Protein 4CVN (pdb70)

InterPro domains:
  IPR020618 Adenylate kinase isoenzyme 6 [MF_00039] (1-160)
  IPR020618 Adenylate kinase isoenzyme 6 [PTHR12595] (3-151)
  IPR027417 P-loop containing nucleoside triphosphate hydrolase [G3DSA:3.40.50.300] (1-180)
  IPR027417 P-loop containing nucleoside triphosphate hydrolase [SSF52540] (1-153)

Nearest PDB structures (foldseek):
  4cw7-assembly2_B  TM=9.331E-01  e=2.488E-23  Pyrococcus abyssi GE5
  7zhg-assembly1_M  TM=8.177E-01  e=7.222E-22  Pyrococcus abyssi GE5
  6th6-assembly1_An  TM=8.133E-01  e=4.016E-21  Thermococcus kodakarensis KOD1
  8b2l-assembly1_S1  TM=8.055E-01  e=1.304E-18  Nicotiana tabacum
  8ogj-assembly1_P  TM=8.083E-01  e=4.362E-18  Candida albicans

Sequence (1180 aa):
GMLIAITGTPGVGKTTIAKLLAEKLGYEYVNLRDFALEKGCGREVDGEVEVEIDELAYFVEKELKDRNVVLDGHLSHLMPVDLVVVLRAHPRIIGERLRERGYSKEKIGENVEAELVDAILIEAIDEHENVIEVDTTNKTPEEIVEEIIGLIKSGVKRRVGIVDWSEVYDEIIPYLRLGGMLIAITGTPGVGKTTIAKLLAEKLGYEYVNLRDFALEKGCGVVEEVEIDELAYFVEKELKDRNVVLDGHLSHLMPVDLVVVLRAHPRIIGERLRERGYSKEKIGENVEAELVDAILIEAIDEHENVIEVDTTNKTPEEIVEEIIGLIKSGVKRRVGIVDWSEVYDEIIPYLRLGGMLIAITGTPGVGKTTIAKLLAEKLGYEYVNLRDFALEKGCGREVDGEVEVEIDELAYFVEKELKDRNVVLDGHLSHLMPVDLVVVLRAHPRIIGERLRERGYSKEKIGENVEAELVDAILIEAIDEHENVIEVDTTNKTPEEIVEEIIGLIKSGVKRRVGIVDWSEVYDEIIPYLRLGGMLIAITGTPGVGKTTIAKLLAEKLGYEYVNLRDFALEKGEVEIDELAYFVERNVVLDGHLSHLMPVDLVVVLRAHPRIIGERLRERGYSKEKIGENVEAELVDAILIEAIDEHENVIEVDTTNKTPEEIVEEIIGLIKSGVKRRVGIVDWSEVYDEIIPYLRLGGKEKWGIAHIYSSYNNTIIHITDITGAETISRWSGGMVVKADRDEPSPYAAMLAARRAAEEALEKGIVGVHIRVRAPGGSKSKTPGPGAQAAIRALARAGLKIGRVEDVTPIPHDGTRPKGGRRGRREKWGIAHIYSSYNNTIIHITDITGAETISRWSGGMVVKADRDEPSPYAAMLAARRAAEEALEKGIVGVHIRVRAPGGSKSKTPGPGAQAAIRALARAGLKIGRVEDVTPIPHDGTRPKKEKWGIAHIYSSYNNTIIHITDITGAETISRWSGGMVVKADRDEPSPYAAMLAARRAAEEALEKGIVGVHIRVRAPGGSKSKTPGPGAQAAIRALARAGLKIGRVEDVTPIPHDGTRPKGEKWGIAHIYSSYNNTIIHITDITGAETISRWSGGMVVKADRDEPSPYAAMLAARRAAEEALEKGIVGVHIRVRAPSKSPGAQAAIRALARAGLKIGRVEDVTPIPHDGTRPKGGRRGRR

Solvent-accessible surface area: 52133 Å² total; per-residue (Å²): 79,51,0,1,0,0,0,0,2,0,6,2,19,20,57,74,3,0,113,35,0,3,129,91,51,28,56,72,68,21,34,0,84,73,11,0,76,128,55,40,1,25,100,135,52,136,62,65,52,12,4,34,20,24,2,0,5,11,15,0,34,90,61,2,58,129,90,57,0,0,0,2,12,4,1,0,0,22,0,29,12,47,7,0,0,0,0,4,0,16,0,92,41,0,0,81,100,0,154,143,113,9,16,58,170,113,37,13,0,12,0,0,0,0,3,2,0,3,5,5,1,39,30,0,40,122,48,35,144,46,0,0,0,0,34,11,26,151,80,71,55,93,86,5,1,124,44,0,52,40,28,49,173,82,50,46,144,101,70,33,25,70,12,23,19,11,145,25,2,79,77,0,48,117,45,13,66,13,62,73,58,0,2,0,0,0,0,2,0,5,2,21,19,56,74,4,0,77,40,0,3,126,93,40,67,56,71,69,21,33,0,89,75,9,0,82,130,54,66,12,63,55,85,2,79,24,120,80,0,17,142,52,0,76,136,61,1,53,133,92,67,0,0,0,2,12,3,1,0,0,22,1,39,12,46,11,0,0,1,0,4,1,13,0,86,39,0,0,66,106,0,84,137,125,28,34,66,154,100,45,14,0,6,0,0,0,1,3,3,0,3,5,6,1,18,30,0,40,114,89,34,122,48,0,0,0,0,31,10,31,147,78,70,53,75,93,6,0,81,47,0,27,40,24,44,148,79,57,47,108,87,69,36,24,71,12,23,21,12,132,29,4,73,86,0,48,51,21,11,46,18,60,71,100,0,2,0,0,0,0,2,2,4,2,21,20,60,72,4,0,114,34,0,4,134,124,60,66,57,71,72,20,34,2,60,74,13,0,46,133,60,55,3,10,126,33,66,81,61,52,1,31,0,64,46,113,77,0,17,130,50,0,79,136,56,2,63,131,94,73,0,0,0,2,12,7,11,0,0,26,1,37,11,52,13,0,0,1,0,4,0,19,0,98,56,0,0,81,103,0,124,159,136,64,39,59,114,136,42,14,1,36,0,0,0,0,3,2,0,3,6,7,1,27,38,0,36,47,45,37,124,41,0,0,0,0,32,10,30,156,75,71,55,106,91,6,4,107,44,0,42,40,30,48,186,78,53,52,139,89,66,34,30,72,10,22,20,12,134,33,3,78,79,0,46,66,53,8,101,4,40,81,145,30,5,0,0,0,1,2,1,4,2,20,20,56,75,5,0,111,38,0,6,135,120,35,66,50,80,64,29,38,1,118,68,35,8,103,127,95,82,121,26,65,51,112,79,6,22,155,85,28,151,197,75,14,0,5,3,12,7,12,0,0,27,1,61,13,69,19,0,0,0,0,4,0,13,0,94,38,0,0,83,104,0,128,153,135,62,36,67,182,100,45,11,0,26,0,0,0,0,3,2,0,3,6,7,1,22,35,0,48,34,55,26,102,30,0,0,0,0,41,12,24,142,105,62,48,102,91,5,0,104,58,0,27,36,28,53,156,83,48,50,147,117,68,37,34,71,12,24,18,11,136,30,3,76,75,0,48,96,25,11,38,14,53,62,254,89,104,62,0,3,0,0,0,2,15,11,25,2,3,3,5,0,1,0,0,17,69,83,11,88,99,66,5,2,78,36,11,0,33,93,30,38,220,37,96,190,52,21,8,11,7,144,1,0,69,77,0,0,124,107,0,0,67,57,0,63,150,109,38,1,51,0,0,34,1,34,14,1,38,37,33,65,48,66,26,206,46,132,33,73,14,6,101,1,0,30,136,10,0,48,211,28,46,4,107,54,26,166,84,95,101,28,32,3,26,3,30,57,35,5,135,3,122,67,8,91,193,25,10,224,195,99,72,0,5,0,0,0,0,12,23,79,21,2,4,5,0,0,0,0,18,74,79,10,95,97,66,4,3,75,36,12,0,30,96,33,37,219,39,113,198,52,24,63,26,38,147,2,0,36,82,0,0,103,101,0,0,68,56,0,66,133,110,40,2,58,0,0,29,2,46,3,1,5,10,22,9,37,150,58,152,46,24,15,24,11,1,20,2,0,12,59,15,0,44,153,24,49,6,133,59,24,167,48,103,52,29,30,3,110,14,60,57,41,11,153,61,176,266,95,89,59,0,4,0,0,0,0,13,22,79,19,3,5,6,0,1,0,0,17,74,67,13,28,52,65,2,2,72,36,10,0,32,95,30,39,217,40,110,195,55,22,62,23,43,165,2,0,71,82,0,0,90,104,0,0,83,64,0,62,151,97,42,2,48,0,0,32,1,38,11,0,8,11,7,5,52,152,63,141,85,76,30,98,14,7,117,14,0,13,144,13,0,40,168,15,51,5,114,57,25,177,85,96,106,24,31,5,79,14,33,36,30,6,76,36,120,115,140,98,56,0,4,0,0,0,1,18,8,29,6,3,3,4,0,0,0,0,16,93,86,12,97,94,62,4,4,73,39,9,0,32,92,31,38,222,41,99,188,51,28,7,17,33,164,1,0,56,79,0,0,122,101,0,0,85,63,0,63,132,119,39,2,54,0,0,36,1,48,15,1,47,55,94,72,95,124,15,10,110,0,0,22,142,13,0,48,198,33,50,6,110,56,23,176,86,94,104,27,32,3,28,2,25,33,38,11,92,5,93,60,6,95,195,26,17,131

GO terms:
  GO:0016887 ATP hydrolysis activity (F, EXP)

Structure (mmCIF, N/CA/C/O backbone):
data_4CVN
#
_entry.id   4CVN
#
_cell.length_a   67.050
_cell.length_b   139.550
_cell.length_c   83.080
_cell.angle_alpha   90.00
_cell.angle_beta   105.51
_cell.angle_gamma   90.00
#
_symmetry.space_group_name_H-M   'P 1 21 1'
#
loop_
_entity.id
_entity.type
_entity.pdbx_description
1 polymer 'PUTATIVE ADENYLATE KINASE'
2 polymer '30S RIBOSOMAL PROTEIN S11'
3 non-polymer "ADENOSINE-5'-DIPHOSPHATE"
4 non-polymer 'MAGNESIUM ION'
5 water water
#
loop_
_atom_site.group_PDB
_atom_site.id
_atom_site.type_symbol
_atom_site.label_atom_id
_atom_site.label_alt_id
_atom_site.label_comp_id
_atom_site.label_asym_id
_atom_site.label_entity_id
_atom_site.label_seq_id
_atom_site.pdbx_PDB_ins_code
_atom_site.Cartn_x
_atom_site.Cartn_y
_atom_site.Cartn_z
_atom_site.occupancy
_atom_site.B_iso_or_equiv
_atom_site.auth_seq_id
_atom_site.auth_comp_id
_atom_site.auth_asym_id
_atom_site.auth_atom_id
_atom_site.pdbx_PDB_model_num
ATOM 1 N N . GLY A 1 11 ? -9.601 71.425 14.270 1.00 65.38 0 GLY A N 1
ATOM 2 C CA . GLY A 1 11 ? -9.235 72.819 14.493 1.00 54.32 0 GLY A CA 1
ATOM 3 C C . GLY A 1 11 ? -9.504 73.710 13.290 1.00 63.96 0 GLY A C 1
ATOM 4 O O . GLY A 1 11 ? -10.017 73.252 12.271 1.00 69.88 0 GLY A O 1
ATOM 5 N N . MET A 1 12 ? -9.170 74.992 13.411 1.00 59.21 1 MET A N 1
ATOM 6 C CA . MET A 1 12 ? -9.291 75.923 12.298 1.00 55.19 1 MET A CA 1
ATOM 7 C C . MET A 1 12 ? -8.109 76.881 12.213 1.00 66.71 1 MET A C 1
ATOM 8 O O . MET A 1 12 ? -7.822 77.609 13.160 1.00 51.88 1 MET A O 1
ATOM 13 N N . LEU A 1 13 ? -7.449 76.900 11.065 1.00 45.94 2 LEU A N 1
ATOM 14 C CA . LEU A 1 13 ? -6.264 77.728 10.878 1.00 47.48 2 LEU A CA 1
ATOM 15 C C . LEU A 1 13 ? -6.549 78.839 9.869 1.00 43.74 2 LEU A C 1
ATOM 16 O O . LEU A 1 13 ? -6.841 78.569 8.709 1.00 42.85 2 LEU A O 1
ATOM 21 N N . ILE A 1 14 ? -6.521 80.086 10.338 1.00 46.93 3 ILE A N 1
ATOM 22 C CA . ILE A 1 14 ? -6.852 81.248 9.505 1.00 40.61 3 ILE A CA 1
ATOM 23 C C . ILE A 1 14 ? -5.620 82.100 9.208 1.00 48.28 3 ILE A C 1
ATOM 24 O O . ILE A 1 14 ? -4.948 82.585 10.131 1.00 47.21 3 ILE A O 1
ATOM 29 N N . ALA A 1 15 ? -5.318 82.297 7.931 1.00 31.90 4 ALA A N 1
ATOM 30 C CA . ALA A 1 15 ? -4.220 83.178 7.567 1.00 33.52 4 ALA A CA 1
ATOM 31 C C . ALA A 1 15 ? -4.698 84.625 7.519 1.00 34.70 4 ALA A C 1
ATOM 32 O O . ALA A 1 15 ? -5.770 84.916 6.971 1.00 38.59 4 ALA A O 1
ATOM 34 N N . ILE A 1 16 ? -3.922 85.529 8.112 1.00 37.92 5 ILE A N 1
ATOM 35 C CA . ILE A 1 16 ? -4.141 86.958 7.891 1.00 35.25 5 ILE A CA 1
ATOM 36 C C . ILE A 1 16 ? -2.948 87.461 7.113 1.00 44.51 5 ILE A C 1
ATOM 37 O O . ILE A 1 16 ? -1.831 87.492 7.628 1.00 38.43 5 ILE A O 1
ATOM 42 N N . THR A 1 17 ? -3.176 87.834 5.864 1.00 31.61 6 THR A N 1
ATOM 43 C CA . THR A 1 17 ? -2.081 88.219 5.005 1.00 30.83 6 THR A CA 1
ATOM 44 C C . THR A 1 17 ? -2.365 89.558 4.333 1.00 34.14 6 THR A C 1
ATOM 45 O O . THR A 1 17 ? -3.431 90.153 4.533 1.00 33.00 6 THR A O 1
ATOM 49 N N . GLY A 1 18 ? -1.372 90.058 3.602 1.00 37.44 7 GLY A N 1
ATOM 50 C CA . GLY A 1 18 ? -1.502 91.288 2.843 1.00 30.40 7 GLY A CA 1
ATOM 51 C C . GLY A 1 18 ? -0.167 92.011 2.839 1.00 42.41 7 GLY A C 1
ATOM 52 O O . GLY A 1 18 ? 0.744 91.657 3.592 1.00 27.67 7 GLY A O 1
ATOM 53 N N . THR A 1 19 ? -0.098 93.098 2.083 1.00 28.17 8 THR A N 1
ATOM 54 C CA . THR A 1 19 ? 1.116 93.887 1.942 1.00 31.20 8 THR A CA 1
ATOM 55 C C . THR A 1 19 ? 1.596 94.428 3.308 1.00 28.98 8 THR A C 1
ATOM 56 O O . THR A 1 19 ? 0.771 94.831 4.130 1.00 33.65 8 THR A O 1
ATOM 60 N N . PRO A 1 20 ? 2.921 94.464 3.536 1.00 30.95 9 PRO A N 1
ATOM 61 C CA . PRO A 1 20 ? 3.458 95.081 4.760 1.00 31.79 9 PRO A CA 1
ATOM 62 C C . PRO A 1 20 ? 2.845 96.442 5.005 1.00 43.19 9 PRO A C 1
ATOM 63 O O . PRO A 1 20 ? 2.741 97.261 4.089 1.00 36.86 9 PRO A O 1
ATOM 67 N N . GLY A 1 21 ? 2.388 96.659 6.229 1.00 33.77 10 GLY A N 1
ATOM 68 C CA . GLY A 1 21 ? 1.823 97.943 6.592 1.00 33.89 10 GLY A CA 1
ATOM 69 C C . GLY A 1 21 ? 0.316 97.971 6.462 1.00 37.80 10 GLY A C 1
ATOM 70 O O . GLY A 1 21 ? -0.328 98.953 6.829 1.00 41.69 10 GLY A O 1
ATOM 71 N N . VAL A 1 22 ? -0.266 96.890 5.958 1.00 36.82 11 VAL A N 1
ATOM 72 C CA . VAL A 1 22 ? -1.705 96.897 5.724 1.00 39.07 11 VAL A CA 1
ATOM 73 C C . VAL A 1 22 ? -2.483 96.743 7.027 1.00 44.09 11 VAL A C 1
ATOM 74 O O . VAL A 1 22 ? -3.660 97.108 7.093 1.00 39.22 11 VAL A O 1
ATOM 78 N N . GLY A 1 23 ? -1.804 96.317 8.092 1.00 41.97 12 GLY A N 1
ATOM 79 C CA . GLY A 1 23 ? -2.494 96.014 9.334 1.00 38.83 12 GLY A CA 1
ATOM 80 C C . GLY A 1 23 ? -2.649 94.558 9.754 1.00 44.40 12 GLY A C 1
ATOM 81 O O . GLY A 1 23 ? -3.501 94.253 10.591 1.00 40.86 12 GLY A O 1
ATOM 82 N N . LYS A 1 24 ? -1.857 93.657 9.174 1.00 35.45 13 LYS A N 1
ATOM 83 C CA . LYS A 1 24 ? -1.928 92.223 9.521 1.00 40.93 13 LYS A CA 1
ATOM 84 C C . LYS A 1 24 ? -1.858 91.949 11.019 1.00 54.82 13 LYS A C 1
ATOM 85 O O . LYS A 1 24 ? -2.693 91.234 11.577 1.00 37.30 13 LYS A O 1
ATOM 91 N N . THR A 1 25 ? -0.846 92.498 11.673 1.00 40.42 14 THR A N 1
ATOM 92 C CA . THR A 1 25 ? -0.629 92.180 13.072 1.00 43.56 14 THR A CA 1
ATOM 93 C C . THR A 1 25 ? -1.757 92.723 13.948 1.00 49.89 14 THR A C 1
ATOM 94 O O . THR A 1 25 ? -2.282 91.998 14.809 1.00 47.01 14 THR A O 1
ATOM 98 N N . THR A 1 26 ? -2.131 93.983 13.715 1.00 38.38 15 THR A N 1
ATOM 99 C CA . THR A 1 26 ? -3.225 94.640 14.454 1.00 45.55 15 THR A CA 1
ATOM 100 C C . THR A 1 26 ? -4.514 93.803 14.369 1.00 48.11 15 THR A C 1
ATOM 101 O O . THR A 1 26 ? -5.140 93.428 15.392 1.00 42.45 15 THR A O 1
ATOM 105 N N . ILE A 1 27 ? -4.893 93.500 13.134 1.00 41.19 16 ILE A N 1
ATOM 106 C CA . ILE A 1 27 ? -6.113 92.755 12.883 1.00 41.94 16 ILE A CA 1
ATOM 107 C C . ILE A 1 27 ? -6.040 91.333 13.426 1.00 49.01 16 ILE A C 1
ATOM 108 O O . ILE A 1 27 ? -6.990 90.883 14.038 1.00 40.37 16 ILE A O 1
ATOM 113 N N . ALA A 1 28 ? -4.914 90.645 13.249 1.00 37.65 17 ALA A N 1
ATOM 114 C CA . ALA A 1 28 ? -4.792 89.254 13.705 1.00 43.44 17 ALA A CA 1
ATOM 115 C C . ALA A 1 28 ? -4.895 89.146 15.228 1.00 42.05 17 ALA A C 1
ATOM 116 O O . ALA A 1 28 ? -5.570 88.253 15.755 1.00 44.74 17 ALA A O 1
ATOM 118 N N . LYS A 1 29 ? -4.213 90.036 15.937 1.00 48.21 18 LYS A N 1
ATOM 119 C CA . LYS A 1 29 ? -4.335 90.031 17.389 1.00 43.20 18 LYS A CA 1
ATOM 120 C C . LYS A 1 29 ? -5.789 90.263 17.814 1.00 52.54 18 LYS A C 1
ATOM 121 O O . LYS A 1 29 ? -6.335 89.495 18.639 1.00 50.70 18 LYS A O 1
ATOM 127 N N . LEU A 1 30 ? -6.426 91.303 17.265 1.00 47.93 19 LEU A N 1
ATOM 128 C CA . LEU A 1 30 ? -7.824 91.564 17.667 1.00 42.24 19 LEU A CA 1
ATOM 129 C C . LEU A 1 30 ? -8.785 90.426 17.270 1.00 64.43 19 LEU A C 1
ATOM 130 O O . LEU A 1 30 ? -9.667 90.055 18.040 1.00 50.21 19 LEU A O 1
ATOM 135 N N . LEU A 1 31 ? -8.578 89.840 16.095 1.00 52.66 20 LEU A N 1
ATOM 136 C CA . LEU A 1 31 ? -9.429 88.758 15.614 1.00 48.55 20 LEU A CA 1
ATOM 137 C C . LEU A 1 31 ? -9.278 87.516 16.471 1.00 55.96 20 LEU A C 1
ATOM 138 O O . LEU A 1 31 ? -10.269 86.877 16.834 1.00 43.50 20 LEU A O 1
ATOM 143 N N . ALA A 1 32 ? -8.037 87.181 16.804 1.00 38.81 21 ALA A N 1
ATOM 144 C CA . ALA A 1 32 ? -7.781 86.034 17.665 1.00 58.68 21 ALA A CA 1
ATOM 145 C C . ALA A 1 32 ? -8.453 86.257 19.008 1.00 61.30 21 ALA A C 1
ATOM 146 O O . ALA A 1 32 ? -9.088 85.350 19.553 1.00 49.65 21 ALA A O 1
ATOM 148 N N . GLU A 1 33 ? -8.324 87.470 19.537 1.00 68.07 22 GLU A N 1
ATOM 149 C CA . GLU A 1 33 ? -8.978 87.796 20.805 1.00 60.38 22 GLU A CA 1
ATOM 150 C C . GLU A 1 33 ? -10.502 87.618 20.724 1.00 67.68 22 GLU A C 1
ATOM 151 O O . GLU A 1 33 ? -11.089 86.941 21.567 1.00 51.94 22 GLU A O 1
ATOM 157 N N . LYS A 1 34 ? -11.137 88.206 19.713 1.00 60.63 23 LYS A N 1
ATOM 158 C CA . LYS A 1 34 ? -12.593 88.133 19.575 1.00 57.29 23 LYS A CA 1
ATOM 159 C C . LYS A 1 34 ? -13.118 86.722 19.302 1.00 50.52 23 LYS A C 1
ATOM 160 O O . LYS A 1 34 ? -14.217 86.387 19.719 1.00 63.23 23 LYS A O 1
ATOM 166 N N . LEU A 1 35 ? -12.335 85.902 18.608 1.00 55.85 24 LEU A N 1
ATOM 167 C CA . LEU A 1 35 ? -12.739 84.530 18.306 1.00 61.86 24 LEU A CA 1
ATOM 168 C C . LEU A 1 35 ? -12.355 83.560 19.427 1.00 65.55 24 LEU A C 1
ATOM 169 O O . LEU A 1 35 ? -12.858 82.438 19.504 1.00 49.16 24 LEU A O 1
ATOM 174 N N . GLY A 1 36 ? -11.459 84.000 20.301 1.00 61.37 25 GLY A N 1
ATOM 175 C CA . GLY A 1 36 ? -10.903 83.128 21.319 1.00 70.47 25 GLY A CA 1
ATOM 176 C C . GLY A 1 36 ? -9.977 82.081 20.723 1.00 69.92 25 GLY A C 1
ATOM 177 O O . GLY A 1 36 ? -9.786 81.010 21.303 1.00 58.50 25 GLY A O 1
ATOM 178 N N . TYR A 1 37 ? -9.375 82.398 19.578 1.00 56.13 26 TYR A N 1
ATOM 179 C CA . TYR A 1 37 ? -8.379 81.511 19.006 1.00 61.15 26 TYR A CA 1
ATOM 180 C C . TYR A 1 37 ? -7.007 81.950 19.511 1.00 70.96 26 TYR A C 1
ATOM 181 O O . TYR A 1 37 ? -6.878 83.021 20.092 1.00 51.82 26 TYR A O 1
ATOM 190 N N . GLU A 1 38 ? -5.971 81.173 19.210 1.00 49.13 27 GLU A N 1
ATOM 191 C CA . GLU A 1 38 ? -4.610 81.550 19.569 1.00 63.97 27 GLU A CA 1
ATOM 192 C C . GLU A 1 38 ? -4.025 82.441 18.477 1.00 54.13 27 GLU A C 1
ATOM 193 O O . GLU A 1 38 ? -4.183 82.152 17.301 1.00 52.38 27 GLU A O 1
ATOM 199 N N . TYR A 1 39 ? -3.341 83.512 18.861 1.00 55.21 28 TYR A N 1
ATOM 200 C CA . TYR A 1 39 ? -2.607 84.329 17.903 1.00 56.57 28 TYR A CA 1
ATOM 201 C C . TYR A 1 39 ? -1.216 83.767 17.730 1.00 48.80 28 TYR A C 1
ATOM 202 O O . TYR A 1 39 ? -0.519 83.518 18.707 1.00 46.93 28 TYR A O 1
ATOM 211 N N . VAL A 1 40 ? -0.800 83.596 16.488 1.00 43.62 29 VAL A N 1
ATOM 212 C CA . VAL A 1 40 ? 0.553 83.151 16.198 1.00 42.76 29 VAL A CA 1
ATOM 213 C C . VAL A 1 40 ? 1.182 84.011 15.100 1.00 53.09 29 VAL A C 1
ATOM 214 O O . VAL A 1 40 ? 0.665 84.093 13.991 1.00 41.61 29 VAL A O 1
ATOM 218 N N . ASN A 1 41 ? 2.301 84.656 15.413 1.00 39.46 30 ASN A N 1
ATOM 219 C CA . ASN A 1 41 ? 3.037 85.398 14.412 1.00 52.01 30 ASN A CA 1
ATOM 220 C C . ASN A 1 41 ? 3.933 84.441 13.651 1.00 49.81 30 ASN A C 1
ATOM 221 O O . ASN A 1 41 ? 4.739 83.729 14.254 1.00 40.99 30 ASN A O 1
ATOM 226 N N . LEU A 1 42 ? 3.807 84.436 12.329 1.00 41.17 31 LEU A N 1
ATOM 227 C CA . LEU A 1 42 ? 4.465 83.413 11.522 1.00 42.12 31 LEU A CA 1
ATOM 228 C C . LEU A 1 42 ? 5.983 83.504 11.592 1.00 45.65 31 LEU A C 1
ATOM 229 O O . LEU A 1 42 ? 6.649 82.474 11.687 1.00 39.36 31 LEU A O 1
ATOM 234 N N . ARG A 1 43 ? 6.523 84.725 11.601 1.00 44.15 32 ARG A N 1
ATOM 235 C CA . ARG A 1 43 ? 7.970 84.920 11.713 1.00 53.02 32 ARG A CA 1
ATOM 236 C C . ARG A 1 43 ? 8.494 84.332 13.023 1.00 50.92 32 ARG A C 1
ATOM 237 O O . ARG A 1 43 ? 9.464 83.560 13.041 1.00 47.47 32 ARG A O 1
ATOM 245 N N . ASP A 1 44 ? 7.853 84.724 14.117 1.00 42.43 33 ASP A N 1
ATOM 246 C CA . ASP A 1 44 ? 8.230 84.227 15.442 1.00 51.31 33 ASP A CA 1
ATOM 247 C C . ASP A 1 44 ? 8.136 82.706 15.480 1.00 62.74 33 ASP A C 1
ATOM 248 O O . ASP A 1 44 ? 9.048 82.024 15.964 1.00 48.50 33 ASP A O 1
ATOM 253 N N . PHE A 1 45 ? 7.023 82.178 14.978 1.00 45.61 34 PHE A N 1
ATOM 254 C CA . PHE A 1 45 ? 6.849 80.732 14.904 1.00 46.06 34 PHE A CA 1
ATOM 255 C C . PHE A 1 45 ? 8.021 80.075 14.175 1.00 59.53 34 PHE A C 1
ATOM 256 O O . PHE A 1 45 ? 8.585 79.086 14.651 1.00 49.98 34 PHE A O 1
ATOM 264 N N . ALA A 1 46 ? 8.409 80.645 13.038 1.00 41.80 35 ALA A N 1
ATOM 265 C CA . ALA A 1 46 ? 9.492 80.074 12.244 1.00 45.06 35 ALA A CA 1
ATOM 266 C C . ALA A 1 46 ? 10.801 80.085 13.014 1.00 67.82 35 ALA A C 1
ATOM 267 O O . ALA A 1 46 ? 11.548 79.104 12.994 1.00 46.08 35 ALA A O 1
ATOM 269 N N . LEU A 1 47 ? 11.062 81.186 13.717 1.00 45.89 36 LEU A N 1
ATOM 270 C CA . LEU A 1 47 ? 12.322 81.324 14.438 1.00 72.23 36 LEU A CA 1
ATOM 271 C C . LEU A 1 47 ? 12.382 80.283 15.538 1.00 75.51 36 LEU A C 1
ATOM 272 O O . LEU A 1 47 ? 13.400 79.613 15.734 1.00 67.50 36 LEU A O 1
ATOM 277 N N . GLU A 1 48 ? 11.279 80.152 16.261 1.00 47.81 37 GLU A N 1
ATOM 278 C CA . GLU A 1 48 ? 11.255 79.268 17.419 1.00 58.32 37 GLU A CA 1
ATOM 279 C C . GLU A 1 48 ? 11.271 77.788 17.038 1.00 61.98 37 GLU A C 1
ATOM 280 O O . GLU A 1 48 ? 11.587 76.938 17.864 1.00 74.77 37 GLU A O 1
ATOM 286 N N . LYS A 1 49 ? 10.942 77.485 15.786 1.00 85.76 38 LYS A N 1
ATOM 287 C CA . LYS A 1 49 ? 10.997 76.108 15.313 1.00 79.08 38 LYS A CA 1
ATOM 288 C C . LYS A 1 49 ? 12.350 75.781 14.680 1.00 78.37 38 LYS A C 1
ATOM 289 O O . LYS A 1 49 ? 12.554 74.672 14.193 1.00 74.47 38 LYS A O 1
ATOM 295 N N . GLY A 1 50 ? 13.279 76.737 14.711 1.00 66.52 39 GLY A N 1
ATOM 296 C CA . GLY A 1 50 ? 14.619 76.512 14.187 1.00 69.58 39 GLY A CA 1
ATOM 297 C C . GLY A 1 50 ? 14.723 76.595 12.669 1.00 66.79 39 GLY A C 1
ATOM 298 O O . GLY A 1 50 ? 15.696 76.133 12.074 1.00 84.37 39 GLY A O 1
ATOM 299 N N . CYS A 1 51 ? 13.720 77.202 12.049 1.00 62.50 40 CYS A N 1
ATOM 300 C CA . CYS A 1 51 ? 13.672 77.352 10.596 1.00 65.75 40 CYS A CA 1
ATOM 301 C C . CYS A 1 51 ? 14.639 78.413 10.097 1.00 77.11 40 CYS A C 1
ATOM 302 O O . CYS A 1 51 ? 15.134 78.325 8.973 1.00 66.54 40 CYS A O 1
ATOM 305 N N . GLY A 1 52 ? 14.904 79.421 10.920 1.00 80.71 41 GLY A N 1
ATOM 306 C CA . GLY A 1 52 ? 15.771 80.500 10.496 1.00 64.78 41 GLY A CA 1
ATOM 307 C C . GLY A 1 52 ? 17.224 80.082 10.349 1.00 68.70 41 GLY A C 1
ATOM 308 O O . GLY A 1 52 ? 17.792 79.429 11.223 1.00 87.60 41 GLY A O 1
ATOM 309 N N . ARG A 1 53 ? 17.825 80.468 9.228 1.00 87.27 42 ARG A N 1
ATOM 310 C CA . ARG A 1 53 ? 19.222 80.151 8.948 1.00 74.80 42 ARG A CA 1
ATOM 311 C C . ARG A 1 53 ? 19.970 81.417 8.561 1.00 82.51 42 ARG A C 1
ATOM 312 O O . ARG A 1 53 ? 19.544 82.166 7.678 1.00 75.33 42 ARG A O 1
ATOM 320 N N . GLU A 1 54 ? 21.083 81.655 9.240 1.00 81.95 43 GLU A N 1
ATOM 321 C CA . GLU A 1 54 ? 21.806 82.907 9.104 1.00 102.69 43 GLU A CA 1
ATOM 322 C C . GLU A 1 54 ? 22.566 82.914 7.779 1.00 104.49 43 GLU A C 1
ATOM 323 O O . GLU A 1 54 ? 23.390 82.034 7.524 1.00 97.66 43 GLU A O 1
ATOM 329 N N . VAL A 1 55 ? 22.284 83.908 6.940 1.00 122.44 44 VAL A N 1
ATOM 330 C CA . VAL A 1 55 ? 22.996 84.087 5.677 1.00 117.01 44 VAL A CA 1
ATOM 331 C C . VAL A 1 55 ? 23.356 85.556 5.492 1.00 111.16 44 VAL A C 1
ATOM 332 O O . VAL A 1 55 ? 22.469 86.398 5.336 1.00 105.44 44 VAL A O 1
ATOM 336 N N . ASP A 1 56 ? 24.658 85.841 5.467 1.00 125.25 45 ASP A N 1
ATOM 337 C CA . ASP A 1 56 ? 25.188 87.164 5.125 1.00 122.67 45 ASP A CA 1
ATOM 338 C C . ASP A 1 56 ? 24.439 88.297 5.832 1.00 113.51 45 ASP A C 1
ATOM 339 O O . ASP A 1 56 ? 23.980 89.257 5.209 1.00 109.18 45 ASP A O 1
ATOM 344 N N . GLY A 1 57 ? 24.335 88.153 7.148 1.00 96.26 46 GLY A N 1
ATOM 345 C CA . GLY A 1 57 ? 23.691 89.117 8.020 1.00 97.61 46 GLY A CA 1
ATOM 346 C C . GLY A 1 57 ? 22.205 88.900 8.249 1.00 101.99 46 GLY A C 1
ATOM 347 O O . GLY A 1 57 ? 21.692 89.254 9.310 1.00 105.40 46 GLY A O 1
ATOM 348 N N . GLU A 1 58 ? 21.509 88.288 7.293 1.00 110.44 47 GLU A N 1
ATOM 349 C CA . GLU A 1 58 ? 20.081 88.054 7.487 1.00 112.19 47 GLU A CA 1
ATOM 350 C C . GLU A 1 58 ? 19.783 86.626 7.910 1.00 81.07 47 GLU A C 1
ATOM 351 O O . GLU A 1 58 ? 20.656 85.758 7.889 1.00 86.32 47 GLU A O 1
ATOM 357 N N . VAL A 1 59 ? 18.525 86.393 8.258 1.00 77.61 48 VAL A N 1
ATOM 358 C CA . VAL A 1 59 ? 18.035 85.071 8.604 1.00 67.60 48 VAL A CA 1
ATOM 359 C C . VAL A 1 59 ? 16.927 84.667 7.638 1.00 65.74 48 VAL A C 1
ATOM 360 O O . VAL A 1 59 ? 15.865 85.294 7.608 1.00 63.62 48 VAL A O 1
ATOM 364 N N . GLU A 1 60 ? 17.191 83.649 6.825 1.00 72.54 49 GLU A N 1
ATOM 365 C CA . GLU A 1 60 ? 16.247 83.212 5.796 1.00 57.99 49 GLU A CA 1
ATOM 366 C C . GLU A 1 60 ? 15.516 81.946 6.232 1.00 82.00 49 GLU A C 1
ATOM 367 O O . GLU A 1 60 ? 16.026 81.174 7.053 1.00 59.52 49 GLU A O 1
ATOM 373 N N . VAL A 1 61 ? 14.298 81.773 5.730 1.00 53.92 50 VAL A N 1
ATOM 374 C CA . VAL A 1 61 ? 13.485 80.605 6.049 1.00 56.39 50 VAL A CA 1
ATOM 375 C C . VAL A 1 61 ? 13.115 79.869 4.756 1.00 56.66 50 VAL A C 1
ATOM 376 O O . VAL A 1 61 ? 12.878 80.506 3.726 1.00 49.90 50 VAL A O 1
ATOM 380 N N . GLU A 1 62 ? 13.087 78.534 4.806 1.00 51.84 51 GLU A N 1
ATOM 381 C CA . GLU A 1 62 ? 12.616 77.738 3.674 1.00 40.38 51 GLU A CA 1
ATOM 382 C C . GLU A 1 62 ? 11.112 77.620 3.801 1.00 48.63 51 GLU A C 1
ATOM 383 O O . GLU A 1 62 ? 10.606 77.062 4.777 1.00 44.34 51 GLU A O 1
ATOM 389 N N . ILE A 1 63 ? 10.398 78.141 2.811 1.00 43.55 52 ILE A N 1
ATOM 390 C CA . ILE A 1 63 ? 8.947 78.294 2.910 1.00 45.96 52 ILE A CA 1
ATOM 391 C C . ILE A 1 63 ? 8.212 76.963 3.044 1.00 57.45 52 ILE A C 1
ATOM 392 O O . ILE A 1 63 ? 7.276 76.863 3.828 1.00 47.42 52 ILE A O 1
ATOM 397 N N . ASP A 1 64 ? 8.622 75.957 2.269 1.00 47.75 53 ASP A N 1
ATOM 398 C CA . ASP A 1 64 ? 8.035 74.623 2.366 1.00 38.74 53 ASP A CA 1
ATOM 399 C C . ASP A 1 64 ? 8.272 73.998 3.734 1.00 45.31 53 ASP A C 1
ATOM 400 O O . ASP A 1 64 ? 7.418 73.277 4.241 1.00 45.76 53 ASP A O 1
ATOM 405 N N . GLU A 1 65 ? 9.452 74.213 4.302 1.00 50.85 54 GLU A N 1
ATOM 406 C CA . GLU A 1 65 ? 9.740 73.715 5.645 1.00 57.77 54 GLU A CA 1
ATOM 407 C C . GLU A 1 65 ? 8.835 74.359 6.685 1.00 59.01 54 GLU A C 1
ATOM 408 O O . GLU A 1 65 ? 8.282 73.678 7.570 1.00 58.14 54 GLU A O 1
ATOM 414 N N . LEU A 1 66 ? 8.715 75.679 6.589 1.00 46.17 55 LEU A N 1
ATOM 415 C CA . LEU A 1 66 ? 7.836 76.425 7.479 1.00 39.18 55 LEU A CA 1
ATOM 416 C C . LEU A 1 66 ? 6.422 75.876 7.340 1.00 44.20 55 LEU A C 1
ATOM 417 O O . LEU A 1 66 ? 5.722 75.666 8.334 1.00 38.18 55 LEU A O 1
ATOM 422 N N . ALA A 1 67 ? 6.030 75.600 6.099 1.00 37.15 56 ALA A N 1
ATOM 423 C CA . ALA A 1 67 ? 4.713 75.044 5.830 1.00 49.14 56 ALA A CA 1
ATOM 424 C C . ALA A 1 67 ? 4.551 73.691 6.520 1.00 54.68 56 ALA A C 1
ATOM 425 O O . ALA A 1 67 ? 3.489 73.393 7.073 1.00 50.15 56 ALA A O 1
ATOM 427 N N . TYR A 1 68 ? 5.614 72.887 6.497 1.00 50.76 57 TYR A N 1
ATOM 428 C CA . TYR A 1 68 ? 5.630 71.590 7.176 1.00 43.65 57 TYR A CA 1
ATOM 429 C C . TYR A 1 68 ? 5.348 71.762 8.669 1.00 55.81 57 TYR A C 1
ATOM 430 O O . TYR A 1 68 ? 4.514 71.047 9.248 1.00 53.14 57 TYR A O 1
ATOM 439 N N . PHE A 1 69 ? 6.070 72.683 9.304 1.00 52.13 58 PHE A N 1
ATOM 440 C CA . PHE A 1 69 ? 5.848 72.909 10.732 1.00 61.77 58 PHE A CA 1
ATOM 441 C C . PHE A 1 69 ? 4.453 73.427 11.040 1.00 65.37 58 PHE A C 1
ATOM 442 O O . PHE A 1 69 ? 3.854 73.033 12.040 1.00 50.13 58 PHE A O 1
ATOM 450 N N . VAL A 1 70 ? 3.940 74.305 10.182 1.00 44.28 59 VAL A N 1
ATOM 451 C CA . VAL A 1 70 ? 2.597 74.830 10.364 1.00 58.51 59 VAL A CA 1
ATOM 452 C C . VAL A 1 70 ? 1.593 73.691 10.331 1.00 53.86 59 VAL A C 1
ATOM 453 O O . VAL A 1 70 ? 0.753 73.577 11.223 1.00 50.75 59 VAL A O 1
ATOM 457 N N . GLU A 1 71 ? 1.704 72.836 9.315 1.00 45.38 60 GLU A N 1
ATOM 458 C CA . GLU A 1 71 ? 0.801 71.700 9.167 1.00 49.30 60 GLU A CA 1
ATOM 459 C C . GLU A 1 71 ? 0.869 70.781 10.377 1.00 78.58 60 GLU A C 1
ATOM 460 O O . GLU A 1 71 ? -0.160 70.363 10.908 1.00 60.73 60 GLU A O 1
ATOM 466 N N . LYS A 1 72 ? 2.083 70.461 10.809 1.00 54.86 61 LYS A N 1
ATOM 467 C CA . LYS A 1 72 ? 2.248 69.559 11.948 1.00 61.44 61 LYS A CA 1
ATOM 468 C C . LYS A 1 72 ? 1.749 70.092 13.282 1.00 69.82 61 LYS A C 1
ATOM 469 O O . LYS A 1 72 ? 0.994 69.417 13.978 1.00 62.09 61 LYS A O 1
ATOM 475 N N . GLU A 1 73 ? 2.220 71.275 13.656 1.00 55.93 62 GLU A N 1
ATOM 476 C CA . GLU A 1 73 ? 1.912 71.841 14.969 1.00 69.21 62 GLU A CA 1
ATOM 477 C C . GLU A 1 73 ? 0.570 72.558 15.113 1.00 65.59 62 GLU A C 1
ATOM 478 O O . GLU A 1 73 ? -0.133 72.381 16.106 1.00 92.67 62 GLU A O 1
ATOM 484 N N . LEU A 1 74 ? 0.246 73.399 14.138 1.00 57.91 63 LEU A N 1
ATOM 485 C CA . LEU A 1 74 ? -0.918 74.283 14.237 1.00 51.43 63 LEU A CA 1
ATOM 486 C C . LEU A 1 74 ? -2.254 73.681 13.816 1.00 71.23 63 LEU A C 1
ATOM 487 O O . LEU A 1 74 ? -3.285 73.987 14.403 1.00 86.16 63 LEU A O 1
ATOM 492 N N . LYS A 1 75 ? -2.227 72.843 12.787 1.00 101.67 64 LYS A N 1
ATOM 493 C CA . LYS A 1 75 ? -3.438 72.452 12.065 1.00 102.25 64 LYS A CA 1
ATOM 494 C C . LYS A 1 75 ? -4.539 71.812 12.927 1.00 93.10 64 LYS A C 1
ATOM 495 O O . LYS A 1 75 ? -5.711 71.837 12.550 1.00 110.76 64 LYS A O 1
ATOM 501 N N . ASP A 1 76 ? -4.174 71.261 14.084 1.00 76.97 65 ASP A N 1
ATOM 502 C CA . ASP A 1 76 ? -5.177 70.718 15.008 1.00 55.22 65 ASP A CA 1
ATOM 503 C C . ASP A 1 76 ? -5.711 71.719 16.031 1.00 90.93 65 ASP A C 1
ATOM 504 O O . ASP A 1 76 ? -6.506 71.361 16.900 1.00 70.98 65 ASP A O 1
ATOM 509 N N . ARG A 1 77 ? -5.279 72.969 15.934 1.00 92.28 66 ARG A N 1
ATOM 510 C CA . ARG A 1 77 ? -5.714 73.980 16.886 1.00 77.76 66 ARG A CA 1
ATOM 511 C C . ARG A 1 77 ? -6.543 75.079 16.232 1.00 65.53 66 ARG A C 1
ATOM 512 O O . ARG A 1 77 ? -6.698 75.110 15.012 1.00 66.88 66 ARG A O 1
ATOM 520 N N . ASN A 1 78 ? -7.057 75.997 17.043 1.00 52.69 67 ASN A N 1
ATOM 521 C CA . ASN A 1 78 ? -7.725 77.166 16.501 1.00 62.10 67 ASN A CA 1
ATOM 522 C C . ASN A 1 78 ? -6.760 78.343 16.568 1.00 71.61 67 ASN A C 1
ATOM 523 O O . ASN A 1 78 ? -6.414 78.836 17.645 1.00 50.32 67 ASN A O 1
ATOM 528 N N . VAL A 1 79 ? -6.296 78.760 15.398 1.00 46.58 68 VAL A N 1
ATOM 529 C CA . VAL A 1 79 ? -5.171 79.682 15.295 1.00 47.03 68 VAL A CA 1
ATOM 530 C C . VAL A 1 79 ? -5.401 80.771 14.247 1.00 58.14 68 VAL A C 1
ATOM 531 O O . VAL A 1 79 ? -5.811 80.473 13.119 1.00 45.99 68 VAL A O 1
ATOM 535 N N . VAL A 1 80 ? -5.138 82.025 14.622 1.00 43.27 69 VAL A N 1
ATOM 536 C CA . VAL A 1 80 ? -5.005 83.117 13.657 1.00 41.42 69 VAL A CA 1
ATOM 537 C C . VAL A 1 80 ? -3.515 83.334 13.380 1.00 40.44 69 VAL A C 1
ATOM 538 O O . VAL A 1 80 ? -2.737 83.697 14.280 1.00 48.64 69 VAL A O 1
ATOM 542 N N . LEU A 1 81 ? -3.117 83.092 12.138 1.00 37.49 70 LEU A N 1
ATOM 543 C CA . LEU A 1 81 ? -1.714 83.083 11.747 1.00 43.16 70 LEU A CA 1
ATOM 544 C C . LEU A 1 81 ? -1.350 84.363 10.999 1.00 51.62 70 LEU A C 1
ATOM 545 O O . LEU A 1 81 ? -1.882 84.627 9.927 1.00 39.42 70 LEU A O 1
ATOM 550 N N . ASP A 1 82 ? -0.406 85.121 11.544 1.00 37.66 71 ASP A N 1
ATOM 551 C CA . ASP A 1 82 ? -0.084 86.477 11.075 1.00 32.96 71 ASP A CA 1
ATOM 552 C C . ASP A 1 82 ? 1.209 86.541 10.278 1.00 35.87 71 ASP A C 1
ATOM 553 O O . ASP A 1 82 ? 2.293 86.275 10.806 1.00 31.25 71 ASP A O 1
ATOM 558 N N . GLY A 1 83 ? 1.097 86.889 8.998 1.00 39.26 72 GLY A N 1
ATOM 559 C CA . GLY A 1 83 ? 2.274 87.172 8.198 1.00 40.78 72 GLY A CA 1
ATOM 560 C C . GLY A 1 83 ? 1.985 87.305 6.718 1.00 43.22 72 GLY A C 1
ATOM 561 O O . GLY A 1 83 ? 0.977 86.801 6.224 1.00 30.81 72 GLY A O 1
ATOM 562 N N . HIS A 1 84 ? 2.909 87.933 5.998 1.00 31.43 73 HIS A N 1
ATOM 563 C CA . HIS A 1 84 ? 2.734 88.156 4.570 1.00 31.50 73 HIS A CA 1
ATOM 564 C C . HIS A 1 84 ? 3.011 86.861 3.798 1.00 34.97 73 HIS A C 1
ATOM 565 O O . HIS A 1 84 ? 2.810 86.802 2.584 1.00 38.76 73 HIS A O 1
ATOM 572 N N . LEU A 1 85 ? 3.523 85.851 4.507 1.00 39.48 74 LEU A N 1
ATOM 573 C CA . LEU A 1 85 ? 3.659 84.493 3.966 1.00 40.66 74 LEU A CA 1
ATOM 574 C C . LEU A 1 85 ? 2.543 83.546 4.393 1.00 45.55 74 LEU A C 1
ATOM 575 O O . LEU A 1 85 ? 2.538 82.397 3.961 1.00 38.60 74 LEU A O 1
ATOM 580 N N . SER A 1 86 ? 1.605 83.998 5.229 1.00 36.10 75 SER A N 1
ATOM 581 C CA . SER A 1 86 ? 0.650 83.058 5.841 1.00 38.48 75 SER A CA 1
ATOM 582 C C . SER A 1 86 ? -0.264 82.336 4.833 1.00 38.73 75 SER A C 1
ATOM 583 O O . SER A 1 86 ? -0.700 81.207 5.074 1.00 37.47 75 SER A O 1
ATOM 586 N N . HIS A 1 87 ? -0.545 82.976 3.703 1.00 33.96 76 HIS A N 1
ATOM 587 C CA . HIS A 1 87 ? -1.389 82.347 2.676 1.00 41.08 76 HIS A CA 1
ATOM 588 C C . HIS A 1 87 ? -0.645 81.277 1.910 1.00 40.51 76 HIS A C 1
ATOM 589 O O . HIS A 1 87 ? -1.259 80.508 1.173 1.00 37.88 76 HIS A O 1
ATOM 596 N N . LEU A 1 88 ? 0.671 81.221 2.066 1.00 38.27 77 LEU A N 1
ATOM 597 C CA . LEU A 1 88 ? 1.431 80.150 1.425 1.00 47.99 77 LEU A CA 1
ATOM 598 C C . LEU A 1 88 ? 1.482 78.926 2.344 1.00 48.92 77 LEU A C 1
ATOM 599 O O . LEU A 1 88 ? 1.999 77.880 1.968 1.00 41.97 77 LEU A O 1
ATOM 604 N N . MET A 1 89 ? 0.914 79.057 3.541 1.00 39.49 78 MET A N 1
ATOM 605 C CA . MET A 1 89 ? 0.847 77.946 4.496 1.00 40.96 78 MET A CA 1
ATOM 606 C C . MET A 1 89 ? -0.430 77.113 4.300 1.00 41.52 78 MET A C 1
ATOM 607 O O . MET A 1 89 ? -1.438 77.626 3.803 1.00 42.03 78 MET A O 1
ATOM 612 N N . PRO A 1 90 ? -0.413 75.832 4.717 1.00 46.29 79 PRO A N 1
ATOM 613 C CA . PRO A 1 90 ? -1.637 75.050 4.496 1.00 46.54 79 PRO A CA 1
ATOM 614 C C . PRO A 1 90 ? -2.734 75.402 5.499 1.00 60.75 79 PRO A C 1
ATOM 615 O O . PRO A 1 90 ? -2.993 74.649 6.443 1.00 44.19 79 PRO A O 1
ATOM 619 N N . VAL A 1 91 ? -3.390 76.533 5.284 1.00 43.17 80 VAL A N 1
ATOM 620 C CA . VAL A 1 91 ? -4.427 76.977 6.201 1.00 42.27 80 VAL A CA 1
ATOM 621 C C . VAL A 1 91 ? -5.819 76.575 5.704 1.00 52.16 80 VAL A C 1
ATOM 622 O O . VAL A 1 91 ? -5.972 76.039 4.604 1.00 46.44 80 VAL A O 1
ATOM 626 N N . ASP A 1 92 ? -6.826 76.801 6.539 1.00 43.26 81 ASP A N 1
ATOM 627 C CA . ASP A 1 92 ? -8.228 76.551 6.183 1.00 47.51 81 ASP A CA 1
ATOM 628 C C . ASP A 1 92 ? -8.933 77.715 5.475 1.00 48.59 81 ASP A C 1
ATOM 629 O O . ASP A 1 92 ? -9.846 77.508 4.678 1.00 46.72 81 ASP A O 1
ATOM 634 N N . LEU A 1 93 ? -8.524 78.933 5.810 1.00 47.45 82 LEU A N 1
ATOM 635 C CA . LEU A 1 93 ? -9.120 80.139 5.255 1.00 48.11 82 LEU A CA 1
ATOM 636 C C . LEU A 1 93 ? -8.055 81.226 5.162 1.00 46.23 82 LEU A C 1
ATOM 637 O O . LEU A 1 93 ? -7.259 81.395 6.087 1.00 45.27 82 LEU A O 1
ATOM 642 N N . VAL A 1 94 ? -8.057 81.985 4.070 1.00 33.73 83 VAL A N 1
ATOM 643 C CA . VAL A 1 94 ? -7.129 83.099 3.932 1.00 38.66 83 VAL A CA 1
ATOM 644 C C . VAL A 1 94 ? -7.922 84.396 3.988 1.00 42.33 83 VAL A C 1
ATOM 645 O O . VAL A 1 94 ? -8.892 84.549 3.260 1.00 48.32 83 VAL A O 1
ATOM 649 N N . VAL A 1 95 ? -7.524 85.322 4.848 1.00 37.01 84 VAL A N 1
ATOM 650 C CA . VAL A 1 95 ? -8.084 86.674 4.812 1.00 33.85 84 VAL A CA 1
ATOM 651 C C . VAL A 1 95 ? -7.016 87.580 4.233 1.00 36.94 84 VAL A C 1
ATOM 652 O O . VAL A 1 95 ? -5.924 87.689 4.793 1.00 31.99 84 VAL A O 1
ATOM 656 N N . VAL A 1 96 ? -7.299 88.187 3.084 1.00 33.04 85 VAL A N 1
ATOM 657 C CA . VAL A 1 96 ? -6.354 89.123 2.498 1.00 32.30 85 VAL A CA 1
ATOM 658 C C . VAL A 1 96 ? -6.793 90.526 2.830 1.00 39.26 85 VAL A C 1
ATOM 659 O O . VAL A 1 96 ? -7.846 90.979 2.356 1.00 40.36 85 VAL A O 1
ATOM 663 N N . LEU A 1 97 ? -6.003 91.209 3.657 1.00 33.87 86 LEU A N 1
ATOM 664 C CA . LEU A 1 97 ? -6.299 92.602 4.020 1.00 36.82 86 LEU A CA 1
ATOM 665 C C . LEU A 1 97 ? -5.802 93.511 2.908 1.00 39.62 86 LEU A C 1
ATOM 666 O O . LEU A 1 97 ? -4.727 93.273 2.359 1.00 32.36 86 LEU A O 1
ATOM 671 N N . ARG A 1 98 ? -6.592 94.528 2.561 1.00 35.76 87 ARG A N 1
ATOM 672 C CA . ARG A 1 98 ? -6.193 95.534 1.570 1.00 32.33 87 ARG A CA 1
ATOM 673 C C . ARG A 1 98 ? -6.225 96.927 2.181 1.00 31.56 87 ARG A C 1
ATOM 674 O O . ARG A 1 98 ? -6.949 97.173 3.145 1.00 38.88 87 ARG A O 1
ATOM 682 N N . ALA A 1 99 ? -5.425 97.831 1.620 1.00 34.49 88 ALA A N 1
ATOM 683 C CA . ALA A 1 99 ? -5.503 99.246 1.970 1.00 39.57 88 ALA A CA 1
ATOM 684 C C . ALA A 1 99 ? -5.062 100.114 0.793 1.00 36.35 88 ALA A C 1
ATOM 685 O O . ALA A 1 99 ? -4.243 99.701 -0.026 1.00 33.19 88 ALA A O 1
ATOM 687 N N . HIS A 1 100 ? -5.614 101.320 0.728 1.00 37.17 89 HIS A N 1
ATOM 688 C CA . HIS A 1 100 ? -5.217 102.301 -0.263 1.00 25.47 89 HIS A CA 1
ATOM 689 C C . HIS A 1 100 ? -3.693 102.410 -0.227 1.00 37.65 89 HIS A C 1
ATOM 690 O O . HIS A 1 100 ? -3.092 102.583 0.838 1.00 30.90 89 HIS A O 1
ATOM 697 N N . PRO A 1 101 ? -3.049 102.248 -1.388 1.00 33.79 90 PRO A N 1
ATOM 698 C CA . PRO A 1 101 ? -1.580 102.186 -1.395 1.00 33.06 90 PRO A CA 1
ATOM 699 C C . PRO A 1 101 ? -0.891 103.440 -0.814 1.00 31.09 90 PRO A C 1
ATOM 700 O O . PRO A 1 101 ? 0.255 103.331 -0.365 1.00 37.17 90 PRO A O 1
ATOM 704 N N . ARG A 1 102 ? -1.570 104.586 -0.799 1.00 34.30 91 ARG A N 1
ATOM 705 C CA . ARG A 1 102 ? -1.004 105.760 -0.130 1.00 39.16 91 ARG A CA 1
ATOM 706 C C . ARG A 1 102 ? -0.858 105.488 1.371 1.00 50.56 91 ARG A C 1
ATOM 707 O O . ARG A 1 102 ? 0.104 105.940 1.998 1.00 43.48 91 ARG A O 1
ATOM 715 N N . ILE A 1 103 ? -1.788 104.721 1.934 1.00 47.01 92 ILE A N 1
ATOM 716 C CA . ILE A 1 103 ? -1.733 104.386 3.359 1.00 49.82 92 ILE A CA 1
ATOM 717 C C . ILE A 1 103 ? -0.549 103.465 3.653 1.00 37.84 92 ILE A C 1
ATOM 718 O O . ILE A 1 103 ? 0.217 103.693 4.609 1.00 37.57 92 ILE A O 1
ATOM 723 N N . ILE A 1 104 ? -0.387 102.458 2.799 1.00 39.01 93 ILE A N 1
ATOM 724 C CA . ILE A 1 104 ? 0.791 101.600 2.818 1.00 34.32 93 ILE A CA 1
ATOM 725 C C . ILE A 1 104 ? 2.047 102.481 2.795 1.00 45.59 93 ILE A C 1
ATOM 726 O O . ILE A 1 104 ? 2.948 102.297 3.607 1.00 38.79 93 ILE A O 1
ATOM 731 N N . GLY A 1 105 ? 2.091 103.448 1.879 1.00 34.31 94 GLY A N 1
ATOM 732 C CA . GLY A 1 105 ? 3.261 104.309 1.740 1.00 34.77 94 GLY A CA 1
ATOM 733 C C . GLY A 1 105 ? 3.610 105.087 2.996 1.00 42.41 94 GLY A C 1
ATOM 734 O O . GLY A 1 105 ? 4.768 105.101 3.446 1.00 39.06 94 GLY A O 1
ATOM 735 N N . GLU A 1 106 ? 2.598 105.716 3.577 1.00 40.42 95 GLU A N 1
ATOM 736 C CA . GLU A 1 106 ? 2.805 106.527 4.776 1.00 44.20 95 GLU A CA 1
ATOM 737 C C . GLU A 1 106 ? 3.286 105.646 5.938 1.00 45.53 95 GLU A C 1
ATOM 738 O O . GLU A 1 106 ? 4.267 105.964 6.629 1.00 45.86 95 GLU A O 1
ATOM 744 N N . ARG A 1 107 ? 2.618 104.513 6.128 1.00 44.62 96 ARG A N 1
ATOM 745 C CA . ARG A 1 107 ? 2.997 103.629 7.232 1.00 47.42 96 ARG A CA 1
ATOM 746 C C . ARG A 1 107 ? 4.411 103.078 7.087 1.00 51.97 96 ARG A C 1
ATOM 747 O O . ARG A 1 107 ? 5.186 103.065 8.051 1.00 45.90 96 ARG A O 1
ATOM 755 N N . LEU A 1 108 ? 4.776 102.675 5.876 1.00 40.16 97 LEU A N 1
ATOM 756 C CA . LEU A 1 108 ? 6.110 102.116 5.687 1.00 39.14 97 LEU A CA 1
ATOM 757 C C . LEU A 1 108 ? 7.198 103.187 5.793 1.00 39.64 97 LEU A C 1
ATOM 758 O O . LEU A 1 108 ? 8.314 102.909 6.245 1.00 40.81 97 LEU A O 1
ATOM 763 N N . ARG A 1 109 ? 6.873 104.418 5.406 1.00 41.40 98 ARG A N 1
ATOM 764 C CA . ARG A 1 109 ? 7.825 105.491 5.623 1.00 45.04 98 ARG A CA 1
ATOM 765 C C . ARG A 1 109 ? 8.033 105.704 7.110 1.00 54.38 98 ARG A C 1
ATOM 766 O O . ARG A 1 109 ? 9.176 105.866 7.558 1.00 50.28 98 ARG A O 1
ATOM 774 N N . GLU A 1 110 ? 6.939 105.711 7.873 1.00 52.30 99 GLU A N 1
ATOM 775 C CA . GLU A 1 110 ? 7.041 105.809 9.338 1.00 52.69 99 GLU A CA 1
ATOM 776 C C . GLU A 1 110 ? 7.894 104.666 9.916 1.00 57.61 99 GLU A C 1
ATOM 777 O O . GLU A 1 110 ? 8.583 104.848 10.922 1.00 60.34 99 GLU A O 1
ATOM 783 N N . ARG A 1 111 ? 7.847 103.488 9.284 1.00 53.71 100 ARG A N 1
ATOM 784 C CA . ARG A 1 111 ? 8.713 102.381 9.717 1.00 54.71 100 ARG A CA 1
ATOM 785 C C . ARG A 1 111 ? 10.192 102.589 9.409 1.00 48.18 100 ARG A C 1
ATOM 786 O O . ARG A 1 111 ? 11.037 101.908 9.972 1.00 57.13 100 ARG A O 1
ATOM 794 N N . GLY A 1 112 ? 10.506 103.519 8.514 1.00 60.33 101 GLY A N 1
ATOM 795 C CA . GLY A 1 112 ? 11.888 103.774 8.149 1.00 55.94 101 GLY A CA 1
ATOM 796 C C . GLY A 1 112 ? 12.418 102.908 7.016 1.00 58.30 101 GLY A C 1
ATOM 797 O O . GLY A 1 112 ? 13.633 102.761 6.865 1.00 63.31 101 GLY A O 1
ATOM 798 N N . TYR A 1 113 ? 11.519 102.336 6.216 1.00 45.09 102 TYR A N 1
ATOM 799 C CA . TYR A 1 113 ? 11.928 101.628 5.003 1.00 46.68 102 TYR A CA 1
ATOM 800 C C . TYR A 1 113 ? 12.499 102.634 3.997 1.00 47.85 102 TYR A C 1
ATOM 801 O O . TYR A 1 113 ? 12.093 103.794 3.975 1.00 44.14 102 TYR A O 1
ATOM 810 N N . SER A 1 114 ? 13.402 102.179 3.132 1.00 44.59 103 SER A N 1
ATOM 811 C CA . SER A 1 114 ? 13.951 103.033 2.076 1.00 44.96 103 SER A CA 1
ATOM 812 C C . SER A 1 114 ? 12.903 103.400 1.030 1.00 46.79 103 SER A C 1
ATOM 813 O O . SER A 1 114 ? 11.853 102.753 0.918 1.00 40.33 103 SER A O 1
ATOM 816 N N . LYS A 1 115 ? 13.206 104.451 0.278 1.00 45.03 104 LYS A N 1
ATOM 817 C CA . LYS A 1 115 ? 12.356 104.917 -0.812 1.00 52.55 104 LYS A CA 1
ATOM 818 C C . LYS A 1 115 ? 12.009 103.766 -1.751 1.00 43.74 104 LYS A C 1
ATOM 819 O O . LYS A 1 115 ? 10.856 103.572 -2.128 1.00 39.59 104 LYS A O 1
ATOM 825 N N . GLU A 1 116 ? 13.023 102.985 -2.093 1.00 44.54 105 GLU A N 1
ATOM 826 C CA . GLU A 1 116 ? 12.865 101.862 -2.995 1.00 51.72 105 GLU A CA 1
ATOM 827 C C . GLU A 1 116 ? 11.963 100.784 -2.404 1.00 46.96 105 GLU A C 1
ATOM 828 O O . GLU A 1 116 ? 11.066 100.278 -3.076 1.00 39.60 105 GLU A O 1
ATOM 834 N N . LYS A 1 117 ? 12.176 100.459 -1.133 1.00 36.90 106 LYS A N 1
ATOM 835 C CA . LYS A 1 117 ? 11.418 99.390 -0.481 1.00 34.83 106 LYS A CA 1
ATOM 836 C C . LYS A 1 117 ? 9.967 99.830 -0.292 1.00 35.88 106 LYS A C 1
ATOM 837 O O . LYS A 1 117 ? 9.033 99.037 -0.483 1.00 35.72 106 LYS A O 1
ATOM 843 N N . ILE A 1 118 ? 9.781 101.096 0.084 1.00 40.22 107 ILE A N 1
ATOM 844 C CA . ILE A 1 118 ? 8.436 101.649 0.192 1.00 38.10 107 ILE A CA 1
ATOM 845 C C . ILE A 1 118 ? 7.735 101.574 -1.176 1.00 44.07 107 ILE A C 1
ATOM 846 O O . ILE A 1 118 ? 6.628 101.057 -1.288 1.00 33.85 107 ILE A O 1
ATOM 851 N N . GLY A 1 119 ? 8.401 102.072 -2.214 1.00 33.98 108 GLY A N 1
ATOM 852 C CA . GLY A 1 119 ? 7.850 102.062 -3.561 1.00 33.29 108 GLY A CA 1
ATOM 853 C C . GLY A 1 119 ? 7.451 100.670 -4.023 1.00 28.36 108 GLY A C 1
ATOM 854 O O . GLY A 1 119 ? 6.355 100.477 -4.542 1.00 40.11 108 GLY A O 1
ATOM 855 N N . GLU A 1 120 ? 8.323 99.691 -3.807 1.00 32.62 109 GLU A N 1
ATOM 856 C CA . GLU A 1 120 ? 8.000 98.325 -4.197 1.00 27.99 109 GLU A CA 1
ATOM 857 C C . GLU A 1 120 ? 6.789 97.786 -3.441 1.00 33.48 109 GLU A C 1
ATOM 858 O O . GLU A 1 120 ? 5.928 97.154 -4.039 1.00 26.96 109 GLU A O 1
ATOM 864 N N . ASN A 1 121 ? 6.702 98.024 -2.129 1.00 31.34 110 ASN A N 1
ATOM 865 C CA . ASN A 1 121 ? 5.521 97.519 -1.408 1.00 25.15 110 ASN A CA 1
ATOM 866 C C . ASN A 1 121 ? 4.215 98.230 -1.815 1.00 25.20 110 ASN A C 1
ATOM 867 O O . ASN A 1 121 ? 3.157 97.597 -1.963 1.00 33.50 110 ASN A O 1
ATOM 872 N N . VAL A 1 122 ? 4.304 99.540 -2.029 1.00 35.04 111 VAL A N 1
ATOM 873 C CA . VAL A 1 122 ? 3.162 100.323 -2.508 1.00 26.05 111 VAL A CA 1
ATOM 874 C C . VAL A 1 122 ? 2.697 99.757 -3.853 1.00 42.82 111 VAL A C 1
ATOM 875 O O . VAL A 1 122 ? 1.496 99.544 -4.070 1.00 25.23 111 VAL A O 1
ATOM 879 N N . GLU A 1 123 ? 3.644 99.492 -4.750 1.00 28.13 112 GLU A N 1
ATOM 880 C CA . GLU A 1 123 ? 3.295 98.883 -6.041 1.00 29.08 112 GLU A CA 1
ATOM 881 C C . GLU A 1 123 ? 2.705 97.481 -5.868 1.00 38.50 112 GLU A C 1
ATOM 882 O O . GLU A 1 123 ? 1.804 97.091 -6.622 1.00 25.10 112 GLU A O 1
ATOM 888 N N . ALA A 1 124 ? 3.209 96.727 -4.892 1.00 24.82 113 ALA A N 1
ATOM 889 C CA . ALA A 1 124 ? 2.682 95.384 -4.630 1.00 29.50 113 ALA A CA 1
ATOM 890 C C . ALA A 1 124 ? 1.212 95.448 -4.248 1.00 30.23 113 ALA A C 1
ATOM 891 O O . ALA A 1 124 ? 0.403 94.598 -4.654 1.00 29.27 113 ALA A O 1
ATOM 893 N N . GLU A 1 125 ? 0.872 96.443 -3.438 1.00 24.37 114 GLU A N 1
ATOM 894 C CA . GLU A 1 125 ? -0.525 96.645 -3.065 1.00 29.77 114 GLU A CA 1
ATOM 895 C C . GLU A 1 125 ? -1.335 97.085 -4.280 1.00 33.05 114 GLU A C 1
ATOM 896 O O . GLU A 1 125 ? -2.439 96.578 -4.518 1.00 31.49 114 GLU A O 1
ATOM 902 N N . LEU A 1 126 ? -0.767 97.993 -5.070 1.00 29.92 115 LEU A N 1
ATOM 903 C CA . LEU A 1 126 ? -1.447 98.470 -6.278 1.00 26.65 115 LEU A CA 1
ATOM 904 C C . LEU A 1 126 ? -1.860 97.332 -7.222 1.00 39.80 115 LEU A C 1
ATOM 905 O O . LEU A 1 126 ? -2.990 97.294 -7.699 1.00 26.47 115 LEU A O 1
ATOM 910 N N . VAL A 1 127 ? -0.965 96.379 -7.452 1.00 25.08 116 VAL A N 1
ATOM 911 C CA . VAL A 1 127 ? -1.236 95.295 -8.416 1.00 28.10 116 VAL A CA 1
ATOM 912 C C . VAL A 1 127 ? -1.840 94.023 -7.822 1.00 30.47 116 VAL A C 1
ATOM 913 O O . VAL A 1 127 ? -1.859 92.993 -8.486 1.00 30.36 116 VAL A O 1
ATOM 917 N N . ASP A 1 128 ? -2.254 94.071 -6.558 1.00 23.70 117 ASP A N 1
ATOM 918 C CA . ASP A 1 128 ? -2.917 92.921 -5.917 1.00 26.53 117 ASP A CA 1
ATOM 919 C C . ASP A 1 128 ? -1.985 91.717 -5.784 1.00 35.02 117 ASP A C 1
ATOM 920 O O . ASP A 1 128 ? -2.427 90.568 -5.959 1.00 26.99 117 ASP A O 1
ATOM 925 N N . ALA A 1 129 ? -0.703 91.956 -5.520 1.00 31.21 118 ALA A N 1
ATOM 926 C CA . ALA A 1 129 ? 0.278 90.852 -5.554 1.00 36.01 118 ALA A CA 1
ATOM 927 C C . ALA A 1 129 ? -0.083 89.714 -4.590 1.00 32.84 118 ALA A C 1
ATOM 928 O O . ALA A 1 129 ? -0.187 88.539 -4.995 1.00 30.10 118 ALA A O 1
ATOM 930 N N . ILE A 1 130 ? -0.317 90.067 -3.328 1.00 31.17 119 ILE A N 1
ATOM 931 C CA . ILE A 1 130 ? -0.654 89.043 -2.330 1.00 32.12 119 ILE A CA 1
ATOM 932 C C . ILE A 1 130 ? -1.964 88.346 -2.705 1.00 34.78 119 ILE A C 1
ATOM 933 O O . ILE A 1 130 ? -2.049 87.119 -2.652 1.00 33.27 119 ILE A O 1
ATOM 938 N N . LEU A 1 131 ? -2.976 89.118 -3.094 1.00 30.41 120 LEU A N 1
ATOM 939 C CA . LEU A 1 131 ? -4.260 88.535 -3.492 1.00 27.96 120 LEU A CA 1
ATOM 940 C C . LEU A 1 131 ? -4.079 87.466 -4.573 1.00 29.84 120 LEU A C 1
ATOM 941 O O . LEU A 1 131 ? -4.644 86.375 -4.481 1.00 30.73 120 LEU A O 1
ATOM 946 N N . ILE A 1 132 ? -3.294 87.785 -5.599 1.00 30.30 121 ILE A N 1
ATOM 947 C CA . ILE A 1 132 ? -3.057 86.846 -6.693 1.00 31.71 121 ILE A CA 1
ATOM 948 C C . ILE A 1 132 ? -2.351 85.573 -6.183 1.00 32.73 121 ILE A C 1
ATOM 949 O O . ILE A 1 132 ? -2.748 84.441 -6.535 1.00 32.45 121 ILE A O 1
ATOM 954 N N . GLU A 1 133 ? -1.322 85.744 -5.348 1.00 34.86 122 GLU A N 1
ATOM 955 C CA . GLU A 1 133 ? -0.679 84.567 -4.737 1.00 35.19 122 GLU A CA 1
ATOM 956 C C . GLU A 1 133 ? -1.699 83.685 -3.991 1.00 34.30 122 GLU A C 1
ATOM 957 O O . GLU A 1 133 ? -1.764 82.455 -4.186 1.00 35.81 122 GLU A O 1
ATOM 963 N N . ALA A 1 134 ? -2.518 84.326 -3.160 1.00 33.58 123 ALA A N 1
ATOM 964 C CA . ALA A 1 134 ? -3.472 83.621 -2.305 1.00 40.47 123 ALA A CA 1
ATOM 965 C C . ALA A 1 134 ? -4.525 82.854 -3.104 1.00 41.17 123 ALA A C 1
ATOM 966 O O . ALA A 1 134 ? -4.859 81.700 -2.776 1.00 35.60 123 ALA A O 1
ATOM 968 N N . ILE A 1 135 ? -5.072 83.507 -4.126 1.00 35.68 124 ILE A N 1
ATOM 969 C CA . ILE A 1 135 ? -6.014 82.849 -5.041 1.00 41.57 124 ILE A CA 1
ATOM 970 C C . ILE A 1 135 ? -5.360 81.688 -5.786 1.00 40.88 124 ILE A C 1
ATOM 971 O O . ILE A 1 135 ? -6.012 80.687 -6.076 1.00 39.22 124 ILE A O 1
ATOM 976 N N . ASP A 1 136 ? -4.077 81.818 -6.116 1.00 38.77 125 ASP A N 1
ATOM 977 C CA . ASP A 1 136 ? -3.368 80.698 -6.737 1.00 44.20 125 ASP A CA 1
ATOM 978 C C . ASP A 1 136 ? -3.256 79.518 -5.746 1.00 49.56 125 ASP A C 1
ATOM 979 O O . ASP A 1 136 ? -3.341 78.363 -6.142 1.00 49.38 125 ASP A O 1
ATOM 984 N N . GLU A 1 137 ? -3.054 79.816 -4.463 1.00 44.22 126 GLU A N 1
ATOM 985 C CA . GLU A 1 137 ? -2.840 78.769 -3.461 1.00 50.42 126 GLU A CA 1
ATOM 986 C C . GLU A 1 137 ? -4.082 78.089 -2.872 1.00 43.43 126 GLU A C 1
ATOM 987 O O . GLU A 1 137 ? -4.063 76.895 -2.586 1.00 55.44 126 GLU A O 1
ATOM 993 N N . HIS A 1 138 ? -5.142 78.852 -2.651 1.00 47.92 127 HIS A N 1
ATOM 994 C CA . HIS A 1 138 ? -6.278 78.346 -1.884 1.00 53.14 127 HIS A CA 1
ATOM 995 C C . HIS A 1 138 ? -7.590 78.735 -2.521 1.00 42.60 127 HIS A C 1
ATOM 996 O O . HIS A 1 138 ? -7.681 79.760 -3.193 1.00 42.52 127 HIS A O 1
ATOM 1003 N N . GLU A 1 139 ? -8.608 77.918 -2.316 1.00 40.15 128 GLU A N 1
ATOM 1004 C CA . GLU A 1 139 ? -9.942 78.283 -2.757 1.00 49.30 128 GLU A CA 1
ATOM 1005 C C . GLU A 1 139 ? -10.628 79.222 -1.758 1.00 59.91 128 GLU A C 1
ATOM 1006 O O . GLU A 1 139 ? -11.378 80.102 -2.170 1.00 47.96 128 GLU A O 1
ATOM 1012 N N . ASN A 1 140 ? -10.353 79.088 -0.458 1.00 44.72 129 ASN A N 1
ATOM 1013 C CA . ASN A 1 140 ? -11.108 79.910 0.476 1.00 50.33 129 ASN A CA 1
ATOM 1014 C C . ASN A 1 140 ? -10.300 81.146 0.822 1.00 44.65 129 ASN A C 1
ATOM 1015 O O . ASN A 1 140 ? -9.468 81.152 1.735 1.00 42.45 129 ASN A O 1
ATOM 1020 N N . VAL A 1 141 ? -10.661 82.236 0.162 1.00 37.05 130 VAL A N 1
ATOM 1021 C CA . VAL A 1 141 ? -9.937 83.490 0.282 1.00 34.63 130 VAL A CA 1
ATOM 1022 C C . VAL A 1 141 ? -10.977 84.596 0.381 1.00 40.71 130 VAL A C 1
ATOM 1023 O O . VAL A 1 141 ? -11.806 84.777 -0.506 1.00 39.63 130 VAL A O 1
ATOM 1027 N N . ILE A 1 142 ? -10.942 85.322 1.483 1.00 34.81 131 ILE A N 1
ATOM 1028 C CA . ILE A 1 142 ? -11.837 86.437 1.689 1.00 48.93 131 ILE A CA 1
ATOM 1029 C C . ILE A 1 142 ? -11.005 87.708 1.737 1.00 41.48 131 ILE A C 1
ATOM 1030 O O . ILE A 1 142 ? -10.111 87.849 2.573 1.00 49.58 131 ILE A O 1
ATOM 1035 N N . GLU A 1 143 ? -11.291 88.618 0.818 1.00 38.71 132 GLU A N 1
ATOM 1036 C CA . GLU A 1 143 ? -10.576 89.876 0.721 1.00 45.13 132 GLU A CA 1
ATOM 1037 C C . GLU A 1 143 ? -11.352 90.942 1.510 1.00 44.15 132 GLU A C 1
ATOM 1038 O O . GLU A 1 143 ? -12.580 91.018 1.425 1.00 41.63 132 GLU A O 1
ATOM 1044 N N . VAL A 1 144 ? -10.647 91.757 2.289 1.00 43.35 133 VAL A N 1
ATOM 1045 C CA . VAL A 1 144 ? -11.306 92.816 3.061 1.00 40.09 133 VAL A CA 1
ATOM 1046 C C . VAL A 1 144 ? -10.588 94.155 2.889 1.00 43.80 133 VAL A C 1
ATOM 1047 O O . VAL A 1 144 ? -9.374 94.227 3.010 1.00 36.95 133 VAL A O 1
ATOM 1051 N N . ASP A 1 145 ? -11.326 95.211 2.576 1.00 40.85 134 ASP A N 1
ATOM 1052 C CA . ASP A 1 145 ? -10.715 96.528 2.448 1.00 45.56 134 ASP A CA 1
ATOM 1053 C C . ASP A 1 145 ? -10.698 97.208 3.820 1.00 46.67 134 ASP A C 1
ATOM 1054 O O . ASP A 1 145 ? -11.751 97.408 4.428 1.00 55.25 134 ASP A O 1
ATOM 1059 N N . THR A 1 146 ? -9.503 97.537 4.312 1.00 46.29 135 THR A N 1
ATOM 1060 C CA . THR A 1 146 ? -9.345 98.131 5.653 1.00 53.56 135 THR A CA 1
ATOM 1061 C C . THR A 1 146 ? -9.482 99.650 5.659 1.00 52.74 135 THR A C 1
ATOM 1062 O O . THR A 1 146 ? -9.520 100.271 6.729 1.00 50.81 135 THR A O 1
ATOM 1066 N N . THR A 1 147 ? -9.514 100.244 4.466 1.00 47.21 136 THR A N 1
ATOM 1067 C CA . THR A 1 147 ? -9.506 101.695 4.322 1.00 47.19 136 THR A CA 1
ATOM 1068 C C . THR A 1 147 ? -10.671 102.352 5.033 1.00 51.43 136 THR A C 1
ATOM 1069 O O . THR A 1 147 ? -11.806 101.893 4.922 1.00 51.86 136 THR A O 1
ATOM 1073 N N . ASN A 1 148 ? -10.362 103.400 5.791 1.00 56.47 137 ASN A N 1
ATOM 1074 C CA . ASN A 1 148 ? -11.354 104.169 6.532 1.00 63.70 137 ASN A CA 1
ATOM 1075 C C . ASN A 1 148 ? -12.155 103.337 7.533 1.00 63.91 137 ASN A C 1
ATOM 1076 O O . ASN A 1 148 ? -13.289 103.673 7.866 1.00 64.93 137 ASN A O 1
ATOM 1081 N N . LYS A 1 149 ? -11.547 102.261 8.024 1.00 64.13 138 LYS A N 1
ATOM 1082 C CA . LYS A 1 149 ? -12.173 101.429 9.051 1.00 69.03 138 LYS A CA 1
ATOM 1083 C C . LYS A 1 149 ? -11.241 101.257 10.251 1.00 70.83 138 LYS A C 1
ATOM 1084 O O . LYS A 1 149 ? -10.018 101.191 10.094 1.00 57.87 138 LYS A O 1
ATOM 1090 N N . THR A 1 150 ? -11.819 101.157 11.443 1.00 69.14 139 THR A N 1
ATOM 1091 C CA . THR A 1 150 ? -11.049 100.837 12.635 1.00 62.92 139 THR A CA 1
ATOM 1092 C C . THR A 1 150 ? -10.838 99.322 12.702 1.00 42.82 139 THR A C 1
ATOM 1093 O O . THR A 1 150 ? -11.567 98.558 12.056 1.00 38.96 139 THR A O 1
ATOM 1097 N N . PRO A 1 151 ? -9.832 98.877 13.474 1.00 55.14 140 PRO A N 1
ATOM 1098 C CA . PRO A 1 151 ? -9.613 97.438 13.658 1.00 60.39 140 PRO A CA 1
ATOM 1099 C C . PRO A 1 151 ? -10.858 96.699 14.153 1.00 51.28 140 PRO A C 1
ATOM 1100 O O . PRO A 1 151 ? -11.130 95.591 13.684 1.00 51.87 140 PRO A O 1
ATOM 1104 N N . GLU A 1 152 ? -11.618 97.319 15.051 1.00 52.15 141 GLU A N 1
ATOM 1105 C CA . GLU A 1 152 ? -12.848 96.721 15.563 1.00 55.75 141 GLU A CA 1
ATOM 1106 C C . GLU A 1 152 ? -13.843 96.450 14.429 1.00 63.70 141 GLU A C 1
ATOM 1107 O O . GLU A 1 152 ? -14.402 95.352 14.326 1.00 59.26 141 GLU A O 1
ATOM 1113 N N . GLU A 1 153 ? -14.051 97.453 13.578 1.00 56.58 142 GLU A N 1
ATOM 1114 C CA . GLU A 1 153 ? -14.919 97.319 12.413 1.00 65.60 142 GLU A CA 1
ATOM 1115 C C . GLU A 1 153 ? -14.466 96.198 11.476 1.00 55.12 142 GLU A C 1
ATOM 1116 O O . GLU A 1 153 ? -15.281 95.401 11.002 1.00 58.78 142 GLU A O 1
ATOM 1122 N N . ILE A 1 154 ? -13.161 96.120 11.244 1.00 49.77 143 ILE A N 1
ATOM 1123 C CA . ILE A 1 154 ? -12.602 95.127 10.333 1.00 42.65 143 ILE A CA 1
ATOM 1124 C C . ILE A 1 154 ? -12.800 93.713 10.874 1.00 56.66 143 ILE A C 1
ATOM 1125 O O . ILE A 1 154 ? -13.289 92.826 10.165 1.00 41.71 143 ILE A O 1
ATOM 1130 N N . VAL A 1 155 ? -12.455 93.512 12.142 1.00 56.45 144 VAL A N 1
ATOM 1131 C CA . VAL A 1 155 ? -12.641 92.213 12.779 1.00 48.63 144 VAL A CA 1
ATOM 1132 C C . VAL A 1 155 ? -14.115 91.821 12.774 1.00 53.17 144 VAL A C 1
ATOM 1133 O O . VAL A 1 155 ? -14.451 90.664 12.484 1.00 56.51 144 VAL A O 1
ATOM 1137 N N . GLU A 1 156 ? -14.997 92.784 13.040 1.00 51.57 145 GLU A N 1
ATOM 1138 C CA . GLU A 1 156 ? -16.426 92.492 12.982 1.00 56.41 145 GLU A CA 1
ATOM 1139 C C . GLU A 1 156 ? -16.862 92.069 11.572 1.00 68.55 145 GLU A C 1
ATOM 1140 O O . GLU A 1 156 ? -17.679 91.157 11.413 1.00 59.06 145 GLU A O 1
ATOM 1146 N N . GLU A 1 157 ? -16.298 92.713 10.554 1.00 56.22 146 GLU A N 1
ATOM 1147 C CA . GLU A 1 157 ? -16.595 92.350 9.173 1.00 69.85 146 GLU A CA 1
ATOM 1148 C C . GLU A 1 157 ? -16.158 90.911 8.883 1.00 54.42 146 GLU A C 1
ATOM 1149 O O . GLU A 1 157 ? -16.932 90.105 8.356 1.00 52.11 146 GLU A O 1
ATOM 1155 N N . ILE A 1 158 ? -14.924 90.586 9.254 1.00 43.39 147 ILE A N 1
ATOM 1156 C CA . ILE A 1 158 ? -14.389 89.245 9.035 1.00 45.92 147 ILE A CA 1
ATOM 1157 C C . ILE A 1 158 ? -15.219 88.161 9.743 1.00 63.83 147 ILE A C 1
ATOM 1158 O O . ILE A 1 158 ? -15.586 87.152 9.131 1.00 51.80 147 ILE A O 1
ATOM 1163 N N . ILE A 1 159 ? -15.512 88.369 11.026 1.00 58.12 148 ILE A N 1
ATOM 1164 C CA . ILE A 1 159 ? -16.324 87.414 11.778 1.00 53.12 148 ILE A CA 1
ATOM 1165 C C . ILE A 1 159 ? -17.709 87.273 11.138 1.00 79.47 148 ILE A C 1
ATOM 1166 O O . ILE A 1 159 ? -18.255 86.165 11.031 1.00 65.35 148 ILE A O 1
ATOM 1171 N N . GLY A 1 160 ? -18.275 88.404 10.721 1.00 71.88 149 GLY A N 1
ATOM 1172 C CA . GLY A 1 160 ? -19.593 88.411 10.113 1.00 67.94 149 GLY A CA 1
ATOM 1173 C C . GLY A 1 160 ? -19.613 87.615 8.826 1.00 69.86 149 GLY A C 1
ATOM 1174 O O . GLY A 1 160 ? -20.596 86.944 8.526 1.00 71.85 149 GLY A O 1
ATOM 1175 N N . LEU A 1 161 ? -18.511 87.660 8.081 1.00 62.63 150 LEU A N 1
ATOM 1176 C CA . LEU A 1 161 ? -18.387 86.864 6.865 1.00 76.18 150 LEU A CA 1
ATOM 1177 C C . LEU A 1 161 ? -18.234 85.374 7.168 1.00 84.58 150 LEU A C 1
ATOM 1178 O O . LEU A 1 161 ? -18.930 84.542 6.587 1.00 79.29 150 LEU A O 1
ATOM 1183 N N . ILE A 1 162 ? -17.330 85.041 8.083 1.00 68.24 151 ILE A N 1
ATOM 1184 C CA . ILE A 1 162 ? -17.095 83.645 8.447 1.00 78.45 151 ILE A CA 1
ATOM 1185 C C . ILE A 1 162 ? -18.345 82.947 8.974 1.00 74.53 151 ILE A C 1
ATOM 1186 O O . ILE A 1 162 ? -18.606 81.795 8.631 1.00 83.09 151 ILE A O 1
ATOM 1191 N N . LYS A 1 163 ? -19.116 83.643 9.802 1.00 87.43 152 LYS A N 1
ATOM 1192 C CA . LYS A 1 163 ? -20.345 83.073 10.357 1.00 79.16 152 LYS A CA 1
ATOM 1193 C C . LYS A 1 163 ? -21.434 82.884 9.289 1.00 74.94 152 LYS A C 1
ATOM 1194 O O . LYS A 1 163 ? -22.310 82.031 9.434 1.00 80.28 152 LYS A O 1
ATOM 1200 N N . SER A 1 164 ? -21.343 83.656 8.206 1.00 98.77 153 SER A N 1
ATOM 1201 C CA . SER A 1 164 ? -22.386 83.701 7.169 1.00 83.01 153 SER A CA 1
ATOM 1202 C C . SER A 1 164 ? -22.772 82.417 6.402 1.00 92.44 153 SER A C 1
ATOM 1203 O O . SER A 1 164 ? -23.877 82.361 5.865 1.00 130.75 153 SER A O 1
ATOM 1206 N N . GLY A 1 165 ? -21.902 81.410 6.312 1.00 72.13 154 GLY A N 1
ATOM 1207 C CA . GLY A 1 165 ? -20.465 81.577 6.267 1.00 63.58 154 GLY A CA 1
ATOM 1208 C C . GLY A 1 165 ? -20.002 81.748 4.833 1.00 89.63 154 GLY A C 1
ATOM 1209 O O . GLY A 1 165 ? -20.441 81.017 3.944 1.00 77.17 154 GLY A O 1
ATOM 1210 N N . VAL A 1 166 ? -19.070 82.664 4.614 1.00 91.44 155 VAL A N 1
ATOM 1211 C CA . VAL A 1 166 ? -18.523 82.878 3.288 1.00 94.50 155 VAL A CA 1
ATOM 1212 C C . VAL A 1 166 ? -17.137 82.270 3.225 1.00 91.12 155 VAL A C 1
ATOM 1213 O O . VAL A 1 166 ? -16.294 82.559 4.070 1.00 79.71 155 VAL A O 1
ATOM 1217 N N . LYS A 1 167 ? -16.922 81.359 2.285 1.00 52.56 156 LYS A N 1
ATOM 1218 C CA . LYS A 1 167 ? -15.581 80.838 2.039 1.00 82.21 156 LYS A CA 1
ATOM 1219 C C . LYS A 1 167 ? -14.733 81.671 1.064 1.00 79.46 156 LYS A C 1
ATOM 1220 O O . LYS A 1 167 ? -13.509 81.688 1.169 1.00 64.89 156 LYS A O 1
ATOM 1226 N N . ARG A 1 168 ? -15.379 82.334 0.107 1.00 70.75 157 ARG A N 1
ATOM 1227 C CA . ARG A 1 168 ? -14.664 83.096 -0.921 1.00 69.63 157 ARG A CA 1
ATOM 1228 C C . ARG A 1 168 ? -15.281 84.462 -1.248 1.00 59.57 157 ARG A C 1
ATOM 1229 O O . ARG A 1 168 ? -16.435 84.537 -1.670 1.00 62.49 157 ARG A O 1
ATOM 1237 N N . ARG A 1 169 ? -14.537 85.539 -1.011 1.00 55.68 158 ARG A N 1
ATOM 1238 C CA . ARG A 1 169 ? -14.866 86.831 -1.609 1.00 62.66 158 ARG A CA 1
ATOM 1239 C C . ARG A 1 169 ? -13.600 87.563 -2.051 1.00 67.66 158 ARG A C 1
ATOM 1240 O O . ARG A 1 169 ? -12.792 87.973 -1.211 1.00 53.40 158 ARG A O 1
ATOM 1248 N N . VAL A 1 170 ? -13.450 87.769 -3.357 1.00 55.04 159 VAL A N 1
ATOM 1249 C CA . VAL A 1 170 ? -12.251 88.408 -3.898 1.00 47.55 159 VAL A CA 1
ATOM 1250 C C . VAL A 1 170 ? -12.649 89.380 -5.001 1.00 59.29 159 VAL A C 1
ATOM 1251 O O . VAL A 1 170 ? -13.768 89.316 -5.518 1.00 42.70 159 VAL A O 1
ATOM 1255 N N . GLY A 1 171 ? -11.747 90.295 -5.343 1.00 42.43 160 GLY A N 1
ATOM 1256 C CA . GLY A 1 171 ? -12.016 91.266 -6.388 1.00 48.07 160 GLY A CA 1
ATOM 1257 C C . GLY A 1 171 ? -12.844 92.450 -5.917 1.00 45.31 160 GLY A C 1
ATOM 1258 O O . GLY A 1 171 ? -13.600 93.017 -6.701 1.00 48.49 160 GLY A O 1
ATOM 1259 N N . ILE A 1 172 ? -12.725 92.816 -4.643 1.00 44.88 161 ILE A N 1
ATOM 1260 C CA . ILE A 1 172 ? -13.532 93.915 -4.098 1.00 45.14 161 ILE A CA 1
ATOM 1261 C C . ILE A 1 172 ? -12.863 95.295 -4.123 1.00 51.72 161 ILE A C 1
ATOM 1262 O O . ILE A 1 172 ? -13.508 96.297 -3.835 1.00 48.97 161 ILE A O 1
ATOM 1267 N N . VAL A 1 173 ? -11.573 95.359 -4.433 1.00 33.23 162 VAL A N 1
ATOM 1268 C CA . VAL A 1 173 ? -10.925 96.664 -4.592 1.00 43.18 162 VAL A CA 1
ATOM 1269 C C . VAL A 1 173 ? -10.187 96.701 -5.905 1.00 52.37 162 VAL A C 1
ATOM 1270 O O . VAL A 1 173 ? -9.682 95.676 -6.361 1.00 38.74 162 VAL A O 1
ATOM 1274 N N . ASP A 1 174 ? -10.161 97.866 -6.539 1.00 38.10 163 ASP A N 1
ATOM 1275 C CA . ASP A 1 174 ? -9.312 98.061 -7.702 1.00 35.27 163 ASP A CA 1
ATOM 1276 C C . ASP A 1 174 ? -8.537 99.346 -7.471 1.00 37.43 163 ASP A C 1
ATOM 1277 O O . ASP A 1 174 ? -9.077 100.438 -7.667 1.00 30.77 163 ASP A O 1
ATOM 1282 N N . TRP A 1 175 ? -7.246 99.228 -7.173 1.00 32.61 164 TRP A N 1
ATOM 1283 C CA . TRP A 1 175 ? -6.482 100.409 -6.786 1.00 31.50 164 TRP A CA 1
ATOM 1284 C C . TRP A 1 175 ? -6.028 101.218 -7.998 1.00 34.41 164 TRP A C 1
ATOM 1285 O O . TRP A 1 175 ? -5.553 102.347 -7.841 1.00 28.35 164 TRP A O 1
ATOM 1296 N N . SER A 1 176 ? -6.224 100.674 -9.200 1.00 33.35 165 SER A N 1
ATOM 1297 C CA . SER A 1 176 ? -5.970 101.442 -10.426 1.00 38.26 165 SER A CA 1
ATOM 1298 C C . SER A 1 176 ? -6.792 102.733 -10.429 1.00 29.30 165 SER A C 1
ATOM 1299 O O . SER A 1 176 ? -6.340 103.768 -10.938 1.00 30.25 165 SER A O 1
ATOM 1302 N N . GLU A 1 177 ? -7.977 102.681 -9.820 1.00 32.52 166 GLU A N 1
ATOM 1303 C CA . GLU A 1 177 ? -8.859 103.845 -9.730 1.00 43.06 166 GLU A CA 1
ATOM 1304 C C . GLU A 1 177 ? -8.219 105.001 -8.958 1.00 31.29 166 GLU A C 1
ATOM 1305 O O . GLU A 1 177 ? -8.564 106.162 -9.172 1.00 39.80 166 GLU A O 1
ATOM 1311 N N . VAL A 1 178 ? -7.329 104.668 -8.027 1.00 34.91 167 VAL A N 1
ATOM 1312 C CA . VAL A 1 178 ? -6.617 105.694 -7.263 1.00 42.56 167 VAL A CA 1
ATOM 1313 C C . VAL A 1 178 ? -5.199 105.955 -7.745 1.00 33.09 167 VAL A C 1
ATOM 1314 O O . VAL A 1 178 ? -4.420 106.565 -7.020 1.00 36.62 167 VAL A O 1
ATOM 1318 N N . TYR A 1 179 ? -4.831 105.399 -8.900 1.00 36.29 168 TYR A N 1
ATOM 1319 C CA . TYR A 1 179 ? -3.460 105.537 -9.394 1.00 32.09 168 TYR A CA 1
ATOM 1320 C C . TYR A 1 179 ? -2.900 106.977 -9.294 1.00 27.72 168 TYR A C 1
ATOM 1321 O O . TYR A 1 179 ? -1.744 107.191 -8.865 1.00 27.28 168 TYR A O 1
ATOM 1330 N N . ASP A 1 180 ? -3.721 107.963 -9.663 1.00 27.87 169 ASP A N 1
ATOM 1331 C CA . ASP A 1 180 ? -3.285 109.351 -9.622 1.00 34.28 169 ASP A CA 1
ATOM 1332 C C . ASP A 1 180 ? -2.823 109.771 -8.236 1.00 40.59 169 ASP A C 1
ATOM 1333 O O . ASP A 1 180 ? -1.929 110.596 -8.100 1.00 35.05 169 ASP A O 1
ATOM 1338 N N . GLU A 1 181 ? -3.449 109.209 -7.212 1.00 39.81 170 GLU A N 1
ATOM 1339 C CA . GLU A 1 181 ? -3.154 109.583 -5.838 1.00 47.22 170 GLU A CA 1
ATOM 1340 C C . GLU A 1 181 ? -1.846 108.986 -5.332 1.00 43.31 170 GLU A C 1
ATOM 1341 O O . GLU A 1 181 ? -1.265 109.498 -4.381 1.00 47.20 170 GLU A O 1
ATOM 1347 N N . ILE A 1 182 ? -1.397 107.883 -5.928 1.00 36.26 171 ILE A N 1
ATOM 1348 C CA . ILE A 1 182 ? -0.182 107.239 -5.408 1.00 41.21 171 ILE A CA 1
ATOM 1349 C C . ILE A 1 182 ? 1.138 107.466 -6.151 1.00 52.41 171 ILE A C 1
ATOM 1350 O O . ILE A 1 182 ? 2.192 107.005 -5.705 1.00 33.58 171 ILE A O 1
ATOM 1355 N N . ILE A 1 183 ? 1.076 108.185 -7.265 1.00 37.71 172 ILE A N 1
ATOM 1356 C CA . ILE A 1 183 ? 2.252 108.465 -8.081 1.00 33.41 172 ILE A CA 1
ATOM 1357 C C . ILE A 1 183 ? 3.539 108.898 -7.337 1.00 40.67 172 ILE A C 1
ATOM 1358 O O . ILE A 1 183 ? 4.618 108.406 -7.666 1.00 39.40 172 ILE A O 1
ATOM 1363 N N . PRO A 1 184 ? 3.436 109.791 -6.326 1.00 39.02 173 PRO A N 1
ATOM 1364 C CA . PRO A 1 184 ? 4.679 110.188 -5.643 1.00 40.75 173 PRO A CA 1
ATOM 1365 C C . PRO A 1 184 ? 5.428 109.030 -4.979 1.00 46.04 173 PRO A C 1
ATOM 1366 O O . PRO A 1 184 ? 6.630 109.147 -4.760 1.00 49.23 173 PRO A O 1
ATOM 1370 N N . TYR A 1 185 ? 4.742 107.927 -4.691 1.00 42.73 174 TYR A N 1
ATOM 1371 C CA . TYR A 1 185 ? 5.400 106.776 -4.071 1.00 45.43 174 TYR A CA 1
ATOM 1372 C C . TYR A 1 185 ? 6.003 105.775 -5.052 1.00 55.81 174 TYR A C 1
ATOM 1373 O O . TYR A 1 185 ? 6.765 104.906 -4.649 1.00 41.23 174 TYR A O 1
ATOM 1382 N N . LEU A 1 186 ? 5.653 105.886 -6.328 1.00 38.46 175 LEU A N 1
ATOM 1383 C CA . LEU A 1 186 ? 5.992 104.853 -7.309 1.00 45.29 175 LEU A CA 1
ATOM 1384 C C . LEU A 1 186 ? 7.429 104.939 -7.835 1.00 47.46 175 LEU A C 1
ATOM 1385 O O . LEU A 1 186 ? 8.054 105.992 -7.742 1.00 40.20 175 LEU A O 1
ATOM 1390 N N . ARG A 1 187 ? 7.946 103.853 -8.420 1.00 55.10 176 ARG A N 1
ATOM 1391 C CA . ARG A 1 187 ? 9.331 103.883 -8.885 1.00 64.41 176 ARG A CA 1
ATOM 1392 C C . ARG A 1 187 ? 9.207 104.183 -10.377 1.00 55.10 176 ARG A C 1
ATOM 1393 O O . ARG A 1 187 ? 9.058 103.274 -11.204 1.00 50.48 176 ARG A O 1
ATOM 1401 N N . LEU A 1 188 ? 9.297 105.464 -10.730 1.00 42.10 177 LEU A N 1
ATOM 1402 C CA . LEU A 1 188 ? 9.073 105.867 -12.123 1.00 45.52 177 LEU A CA 1
ATOM 1403 C C . LEU A 1 188 ? 10.275 106.327 -12.949 1.00 56.54 177 LEU A C 1
ATOM 1404 O O . LEU A 1 188 ? 10.164 106.492 -14.173 1.00 56.30 177 LEU A O 1
ATOM 1409 N N . GLY A 1 189 ? 11.413 106.508 -12.284 1.00 50.51 178 GLY A N 1
ATOM 1410 C CA . GLY A 1 189 ? 12.599 107.067 -12.906 1.00 53.89 178 GLY A CA 1
ATOM 1411 C C . GLY A 1 189 ? 13.419 106.018 -13.610 1.00 64.70 178 GLY A C 1
ATOM 1412 O O . GLY A 1 189 ? 13.725 104.987 -13.012 1.00 62.26 178 GLY A O 1
ATOM 1413 N N . GLY B 1 11 ? -32.955 73.125 28.879 1.00 78.50 0 GLY B N 1
ATOM 1414 C CA . GLY B 1 11 ? -31.542 73.300 28.586 1.00 62.67 0 GLY B CA 1
ATOM 1415 C C . GLY B 1 11 ? -30.643 72.903 29.749 1.00 64.17 0 GLY B C 1
ATOM 1416 O O . GLY B 1 11 ? -31.128 72.504 30.809 1.00 86.78 0 GLY B O 1
ATOM 1417 N N . MET B 1 12 ? -29.331 73.036 29.555 1.00 66.72 1 MET B N 1
ATOM 1418 C CA . MET B 1 12 ? -28.350 72.741 30.600 1.00 55.63 1 MET B CA 1
ATOM 1419 C C . MET B 1 12 ? -27.223 73.787 30.652 1.00 64.69 1 MET B C 1
ATOM 1420 O O . MET B 1 12 ? -26.561 74.059 29.652 1.00 46.57 1 MET B O 1
ATOM 1425 N N . LEU B 1 13 ? -27.031 74.384 31.821 1.00 45.14 2 LEU B N 1
ATOM 1426 C CA . LEU B 1 13 ? -26.035 75.433 32.023 1.00 41.42 2 LEU B CA 1
ATOM 1427 C C . LEU B 1 13 ? -24.953 75.002 33.014 1.00 36.25 2 LEU B C 1
ATOM 1428 O O . LEU B 1 13 ? -25.237 74.775 34.195 1.00 44.66 2 LEU B O 1
ATOM 1433 N N . ILE B 1 14 ? -23.719 74.855 32.541 1.00 46.95 3 ILE B N 1
ATOM 1434 C CA . ILE B 1 14 ? -22.630 74.407 33.413 1.00 48.60 3 ILE B CA 1
ATOM 1435 C C . ILE B 1 14 ? -21.625 75.523 33.681 1.00 46.12 3 ILE B C 1
ATOM 1436 O O . ILE B 1 14 ? -21.027 76.066 32.750 1.00 36.62 3 ILE B O 1
ATOM 1441 N N . ALA B 1 15 ? -21.422 75.861 34.949 1.00 32.09 4 ALA B N 1
ATOM 1442 C CA . ALA B 1 15 ? -20.407 76.862 35.300 1.00 34.33 4 ALA B CA 1
ATOM 1443 C C . ALA B 1 15 ? -19.026 76.221 35.428 1.00 34.97 4 ALA B C 1
ATOM 1444 O O . ALA B 1 15 ? -18.863 75.182 36.081 1.00 38.65 4 ALA B O 1
ATOM 1446 N N . ILE B 1 16 ? -18.032 76.843 34.814 1.00 34.48 5 ILE B N 1
ATOM 1447 C CA . ILE B 1 16 ? -16.650 76.457 35.049 1.00 29.84 5 ILE B CA 1
ATOM 1448 C C . ILE B 1 16 ? -16.027 77.612 35.814 1.00 33.09 5 ILE B C 1
ATOM 1449 O O . ILE B 1 16 ? -15.904 78.711 35.280 1.00 29.14 5 ILE B O 1
ATOM 1454 N N . THR B 1 17 ? -15.680 77.372 37.074 1.00 27.09 6 THR B N 1
ATOM 1455 C CA . THR B 1 17 ? -15.143 78.417 37.931 1.00 29.34 6 THR B CA 1
ATOM 1456 C C . THR B 1 17 ? -13.861 77.967 38.633 1.00 26.48 6 THR B C 1
ATOM 1457 O O . THR B 1 17 ? -13.411 76.826 38.490 1.00 32.89 6 THR B O 1
ATOM 1461 N N . GLY B 1 18 ? -13.247 78.896 39.348 1.00 33.61 7 GLY B N 1
ATOM 1462 C CA . GLY B 1 18 ? -12.019 78.629 40.068 1.00 28.19 7 GLY B CA 1
ATOM 1463 C C . GLY B 1 18 ? -11.197 79.901 40.082 1.00 39.99 7 GLY B C 1
ATOM 1464 O O . GLY B 1 18 ? -11.538 80.879 39.391 1.00 27.04 7 GLY B O 1
ATOM 1465 N N . THR B 1 19 ? -10.074 79.865 40.793 1.00 28.69 8 THR B N 1
ATOM 1466 C CA . THR B 1 19 ? -9.225 81.043 40.968 1.00 30.69 8 THR B CA 1
ATOM 1467 C C . THR B 1 19 ? -8.697 81.505 39.616 1.00 24.77 8 THR B C 1
ATOM 1468 O O . THR B 1 19 ? -8.426 80.665 38.763 1.00 29.96 8 THR B O 1
ATOM 1472 N N . PRO B 1 20 ? -8.555 82.834 39.416 1.00 29.19 9 PRO B N 1
ATOM 1473 C CA . PRO B 1 20 ? -7.898 83.292 38.187 1.00 27.29 9 PRO B CA 1
ATOM 1474 C C . PRO B 1 20 ? -6.597 82.517 37.985 1.00 48.67 9 PRO B C 1
ATOM 1475 O O . PRO B 1 20 ? -5.838 82.324 38.945 1.00 31.08 9 PRO B O 1
ATOM 1479 N N . GLY B 1 21 ? -6.392 82.006 36.768 1.00 36.10 10 GLY B N 1
ATOM 1480 C CA . GLY B 1 21 ? -5.181 81.263 36.436 1.00 34.78 10 GLY B CA 1
ATOM 1481 C C . GLY B 1 21 ? -5.272 79.746 36.546 1.00 39.11 10 GLY B C 1
ATOM 1482 O O . GLY B 1 21 ? -4.335 79.043 36.170 1.00 39.97 10 GLY B O 1
ATOM 1483 N N . VAL B 1 22 ? -6.395 79.227 37.031 1.00 31.78 11 VAL B N 1
ATOM 1484 C CA . VAL B 1 22 ? -6.535 77.776 37.245 1.00 33.65 11 VAL B CA 1
ATOM 1485 C C . VAL B 1 22 ? -6.783 77.004 35.938 1.00 36.78 11 VAL B C 1
ATOM 1486 O O . VAL B 1 22 ? -6.623 75.774 35.886 1.00 32.31 11 VAL B O 1
ATOM 1490 N N . GLY B 1 23 ? -7.085 77.732 34.861 1.00 36.81 12 GLY B N 1
ATOM 1491 C CA . GLY B 1 23 ? -7.424 77.091 33.603 1.00 35.07 12 GLY B CA 1
ATOM 1492 C C . GLY B 1 23 ? -8.878 77.084 33.170 1.00 30.68 12 GLY B C 1
ATOM 1493 O O . GLY B 1 23 ? -9.246 76.304 32.284 1.00 37.43 12 GLY B O 1
ATOM 1494 N N . LYS B 1 24 ? -9.703 77.934 33.783 1.00 33.60 13 LYS B N 1
ATOM 1495 C CA . LYS B 1 24 ? -11.131 77.980 33.460 1.00 39.35 13 LYS B CA 1
ATOM 1496 C C . LYS B 1 24 ? -11.398 78.070 31.958 1.00 44.18 13 LYS B C 1
ATOM 1497 O O . LYS B 1 24 ? -12.183 77.310 31.431 1.00 30.99 13 LYS B O 1
ATOM 1503 N N . THR B 1 25 ? -10.752 79.002 31.273 1.00 32.51 14 THR B N 1
ATOM 1504 C CA . THR B 1 25 ? -11.063 79.250 29.866 1.00 46.28 14 THR B CA 1
ATOM 1505 C C . THR B 1 25 ? -10.677 78.059 28.985 1.00 65.09 14 THR B C 1
ATOM 1506 O O . THR B 1 25 ? -11.483 77.606 28.147 1.00 41.43 14 THR B O 1
ATOM 1510 N N . THR B 1 26 ? -9.463 77.547 29.202 1.00 40.60 15 THR B N 1
ATOM 1511 C CA . THR B 1 26 ? -8.945 76.368 28.489 1.00 49.78 15 THR B CA 1
ATOM 1512 C C . THR B 1 26 ? -9.905 75.180 28.609 1.00 49.80 15 THR B C 1
ATOM 1513 O O . THR B 1 26 ? -10.375 74.582 27.600 1.00 40.83 15 THR B O 1
ATOM 1517 N N . ILE B 1 27 ? -10.204 74.863 29.865 1.00 37.25 16 ILE B N 1
ATOM 1518 C CA . ILE B 1 27 ? -11.047 73.726 30.188 1.00 36.09 16 ILE B CA 1
ATOM 1519 C C . ILE B 1 27 ? -12.460 73.923 29.667 1.00 63.43 16 ILE B C 1
ATOM 1520 O O . ILE B 1 27 ? -13.038 73.004 29.111 1.00 38.84 16 ILE B O 1
ATOM 1525 N N . ALA B 1 28 ? -12.996 75.130 29.807 1.00 38.34 17 ALA B N 1
ATOM 1526 C CA . ALA B 1 28 ? -14.365 75.426 29.378 1.00 39.69 17 ALA B CA 1
ATOM 1527 C C . ALA B 1 28 ? -14.516 75.257 27.881 1.00 40.51 17 ALA B C 1
ATOM 1528 O O . ALA B 1 28 ? -15.476 74.628 27.407 1.00 38.64 17 ALA B O 1
ATOM 1530 N N . LYS B 1 29 ? -13.565 75.815 27.139 1.00 36.02 18 LYS B N 1
ATOM 1531 C CA . LYS B 1 29 ? -13.593 75.696 25.684 1.00 53.35 18 LYS B CA 1
ATOM 1532 C C . LYS B 1 29 ? -13.544 74.230 25.274 1.00 58.13 18 LYS B C 1
ATOM 1533 O O . LYS B 1 29 ? -14.410 73.756 24.507 1.00 55.69 18 LYS B O 1
ATOM 1539 N N . LEU B 1 30 ? -12.554 73.501 25.799 1.00 44.58 19 LEU B N 1
ATOM 1540 C CA . LEU B 1 30 ? -12.458 72.080 25.415 1.00 41.87 19 LEU B CA 1
ATOM 1541 C C . LEU B 1 30 ? -13.711 71.268 25.839 1.00 58.07 19 LEU B C 1
ATOM 1542 O O . LEU B 1 30 ? -14.154 70.375 25.118 1.00 52.14 19 LEU B O 1
ATOM 1547 N N . LEU B 1 31 ? -14.302 71.603 26.982 1.00 44.31 20 LEU B N 1
ATOM 1548 C CA . LEU B 1 31 ? -15.474 70.879 27.476 1.00 43.62 20 LEU B CA 1
ATOM 1549 C C . LEU B 1 31 ? -16.704 71.144 26.615 1.00 56.36 20 LEU B C 1
ATOM 1550 O O . LEU B 1 31 ? -17.447 70.224 26.303 1.00 42.54 20 LEU B O 1
ATOM 1555 N N . ALA B 1 32 ? -16.913 72.398 26.233 1.00 36.49 21 ALA B N 1
ATOM 1556 C CA . ALA B 1 32 ? -18.023 72.749 25.361 1.00 61.33 21 ALA B CA 1
ATOM 1557 C C . ALA B 1 32 ? -17.857 72.018 24.046 1.00 64.33 21 ALA B C 1
ATOM 1558 O O . ALA B 1 32 ? -18.813 71.425 23.520 1.00 50.22 21 ALA B O 1
ATOM 1560 N N . GLU B 1 33 ? -16.625 72.035 23.538 1.00 57.00 22 GLU B N 1
ATOM 1561 C CA . GLU B 1 33 ? -16.324 71.340 22.288 1.00 61.16 22 GLU B CA 1
ATOM 1562 C C . GLU B 1 33 ? -16.681 69.856 22.378 1.00 63.83 22 GLU B C 1
ATOM 1563 O O . GLU B 1 33 ? -17.369 69.318 21.508 1.00 63.39 22 GLU B O 1
ATOM 1569 N N . LYS B 1 34 ? -16.195 69.193 23.420 1.00 54.34 23 LYS B N 1
ATOM 1570 C CA . LYS B 1 34 ? -16.433 67.760 23.589 1.00 71.90 23 LYS B CA 1
ATOM 1571 C C . LYS B 1 34 ? -17.908 67.421 23.833 1.00 71.14 23 LYS B C 1
ATOM 1572 O O . LYS B 1 34 ? -18.377 66.362 23.419 1.00 70.39 23 LYS B O 1
ATOM 1578 N N . LEU B 1 35 ? -18.634 68.326 24.491 1.00 72.79 24 LEU B N 1
ATOM 1579 C CA . LEU B 1 35 ? -20.042 68.107 24.824 1.00 67.62 24 LEU B CA 1
ATOM 1580 C C . LEU B 1 35 ? -20.996 68.538 23.713 1.00 61.42 24 LEU B C 1
ATOM 1581 O O . LEU B 1 35 ? -22.185 68.216 23.748 1.00 55.80 24 LEU B O 1
ATOM 1586 N N . GLY B 1 36 ? -20.483 69.284 22.741 1.00 53.76 25 GLY B N 1
ATOM 1587 C CA . GLY B 1 36 ? -21.330 69.865 21.718 1.00 64.16 25 GLY B CA 1
ATOM 1588 C C . GLY B 1 36 ? -22.186 70.967 22.314 1.00 64.82 25 GLY B C 1
ATOM 1589 O O . GLY B 1 36 ? -23.278 71.254 21.836 1.00 55.83 25 GLY B O 1
ATOM 1590 N N . TYR B 1 37 ? -21.696 71.593 23.371 1.00 64.50 26 TYR B N 1
ATOM 1591 C CA . TYR B 1 37 ? -22.397 72.737 23.926 1.00 62.74 26 TYR B CA 1
ATOM 1592 C C . TYR B 1 37 ? -21.832 74.037 23.372 1.00 52.36 26 TYR B C 1
ATOM 1593 O O . TYR B 1 37 ? -20.800 74.038 22.703 1.00 61.20 26 TYR B O 1
ATOM 1602 N N . GLU B 1 38 ? -22.466 75.153 23.717 1.00 49.87 27 GLU B N 1
ATOM 1603 C CA . GLU B 1 38 ? -21.954 76.463 23.350 1.00 59.00 27 GLU B CA 1
ATOM 1604 C C . GLU B 1 38 ? -21.003 76.910 24.439 1.00 54.59 27 GLU B C 1
ATOM 1605 O O . GLU B 1 38 ? -21.280 76.716 25.622 1.00 50.93 27 GLU B O 1
ATOM 1611 N N . TYR B 1 39 ? -19.882 77.499 24.054 1.00 44.76 28 TYR B N 1
ATOM 1612 C CA . TYR B 1 39 ? -19.010 78.141 25.027 1.00 50.27 28 TYR B CA 1
ATOM 1613 C C . TYR B 1 39 ? -19.441 79.599 25.197 1.00 45.04 28 TYR B C 1
ATOM 1614 O O . TYR B 1 39 ? -19.647 80.309 24.214 1.00 44.93 28 TYR B O 1
ATOM 1623 N N . VAL B 1 40 ? -19.585 80.035 26.441 1.00 41.33 29 VAL B N 1
ATOM 1624 C CA . VAL B 1 40 ? -19.849 81.441 26.725 1.00 50.51 29 VAL B CA 1
ATOM 1625 C C . VAL B 1 40 ? -18.929 81.960 27.832 1.00 40.52 29 VAL B C 1
ATOM 1626 O O . VAL B 1 40 ? -18.950 81.460 28.961 1.00 41.25 29 VAL B O 1
ATOM 1630 N N . ASN B 1 41 ? -18.141 82.979 27.504 1.00 42.28 30 ASN B N 1
ATOM 1631 C CA . ASN B 1 41 ? -17.310 83.655 28.492 1.00 40.01 30 ASN B CA 1
ATOM 1632 C C . ASN B 1 41 ? -18.176 84.662 29.235 1.00 39.29 30 ASN B C 1
ATOM 1633 O O . ASN B 1 41 ? -18.820 85.505 28.609 1.00 39.60 30 ASN B O 1
ATOM 1638 N N . LEU B 1 42 ? -18.194 84.592 30.564 1.00 30.35 31 LEU B N 1
ATOM 1639 C CA . LEU B 1 42 ? -19.146 85.398 31.332 1.00 27.63 31 LEU B CA 1
ATOM 1640 C C . LEU B 1 42 ? -18.891 86.894 31.222 1.00 29.13 31 LEU B C 1
ATOM 1641 O O . LEU B 1 42 ? -19.834 87.672 31.058 1.00 33.35 31 LEU B O 1
ATOM 1646 N N . ARG B 1 43 ? -17.622 87.296 31.249 1.00 31.08 32 ARG B N 1
ATOM 1647 C CA . ARG B 1 43 ? -17.254 88.702 31.076 1.00 46.45 32 ARG B CA 1
ATOM 1648 C C . ARG B 1 43 ? -17.734 89.257 29.732 1.00 50.59 32 ARG B C 1
ATOM 1649 O O . ARG B 1 43 ? -18.399 90.301 29.673 1.00 38.55 32 ARG B O 1
ATOM 1657 N N . ASP B 1 44 ? -17.390 88.551 28.657 1.00 35.92 33 ASP B N 1
ATOM 1658 C CA . ASP B 1 44 ? -17.784 88.975 27.309 1.00 47.04 33 ASP B CA 1
ATOM 1659 C C . ASP B 1 44 ? -19.312 89.092 27.237 1.00 43.79 33 ASP B C 1
ATOM 1660 O O . ASP B 1 44 ? -19.848 90.071 26.724 1.00 43.26 33 ASP B O 1
ATOM 1665 N N . PHE B 1 45 ? -20.004 88.080 27.750 1.00 40.98 34 PHE B N 1
ATOM 1666 C CA . PHE B 1 45 ? -21.462 88.099 27.839 1.00 35.68 34 PHE B CA 1
ATOM 1667 C C . PHE B 1 45 ? -21.988 89.340 28.577 1.00 67.32 34 PHE B C 1
ATOM 1668 O O . PHE B 1 45 ? -22.960 89.959 28.140 1.00 44.45 34 PHE B O 1
ATOM 1676 N N . ALA B 1 46 ? -21.355 89.694 29.696 1.00 37.90 35 ALA B N 1
ATOM 1677 C CA . ALA B 1 46 ? -21.770 90.853 30.474 1.00 50.03 35 ALA B CA 1
ATOM 1678 C C . ALA B 1 46 ? -21.632 92.088 29.619 1.00 63.10 35 ALA B C 1
ATOM 1679 O O . ALA B 1 46 ? -22.494 92.972 29.637 1.00 40.09 35 ALA B O 1
ATOM 1681 N N . LEU B 1 47 ? -20.547 92.138 28.854 1.00 41.72 36 LEU B N 1
ATOM 1682 C CA . LEU B 1 47 ? -20.299 93.294 27.994 1.00 65.40 36 LEU B CA 1
ATOM 1683 C C . LEU B 1 47 ? -21.331 93.416 26.877 1.00 76.90 36 LEU B C 1
ATOM 1684 O O . LEU B 1 47 ? -21.874 94.499 26.645 1.00 74.78 36 LEU B O 1
ATOM 1689 N N . GLU B 1 48 ? -21.609 92.312 26.193 1.00 59.45 37 GLU B N 1
ATOM 1690 C CA . GLU B 1 48 ? -22.506 92.354 25.034 1.00 56.78 37 GLU B CA 1
ATOM 1691 C C . GLU B 1 48 ? -23.966 92.588 25.441 1.00 60.98 37 GLU B C 1
ATOM 1692 O O . GLU B 1 48 ? -24.781 93.026 24.629 1.00 69.03 37 GLU B O 1
ATOM 1698 N N . LYS B 1 49 ? -24.287 92.311 26.702 1.00 71.84 38 LYS B N 1
ATOM 1699 C CA . LYS B 1 49 ? -25.643 92.526 27.187 1.00 66.34 38 LYS B CA 1
ATOM 1700 C C . LYS B 1 49 ? -25.848 93.899 27.819 1.00 73.56 38 LYS B C 1
ATOM 1701 O O . LYS B 1 49 ? -26.930 94.197 28.324 1.00 74.47 38 LYS B O 1
ATOM 1707 N N . GLY B 1 50 ? -24.812 94.733 27.788 1.00 50.17 39 GLY B N 1
ATOM 1708 C CA . GLY B 1 50 ? -24.910 96.085 28.307 1.00 48.87 39 GLY B CA 1
ATOM 1709 C C . GLY B 1 50 ? -24.849 96.154 29.822 1.00 55.53 39 GLY B C 1
ATOM 1710 O O . GLY B 1 50 ? -25.210 97.169 30.422 1.00 61.50 39 GLY B O 1
ATOM 1711 N N . CYS B 1 51 ? -24.389 95.077 30.449 1.00 48.40 40 CYS B N 1
ATOM 1712 C CA . CYS B 1 51 ? -24.273 95.050 31.909 1.00 63.35 40 CYS B CA 1
ATOM 1713 C C . CYS B 1 51 ? -23.075 95.842 32.392 1.00 72.24 40 CYS B C 1
ATOM 1714 O O . CYS B 1 51 ? -23.122 96.455 33.457 1.00 82.30 40 CYS B O 1
ATOM 1717 N N . GLY B 1 52 ? -21.991 95.805 31.624 1.00 69.54 41 GLY B N 1
ATOM 1718 C CA . GLY B 1 52 ? -20.780 96.516 32.000 1.00 81.26 41 GLY B CA 1
ATOM 1719 C C . GLY B 1 52 ? -20.911 98.013 31.779 1.00 93.63 41 GLY B C 1
ATOM 1720 O O . GLY B 1 52 ? -20.896 98.804 32.724 1.00 87.99 41 GLY B O 1
ATOM 1721 N N A VAL B 1 59 ? -13.929 95.373 33.848 0.45 33.28 48 VAL B N 1
ATOM 1722 N N B VAL B 1 59 ? -14.914 99.218 34.465 0.55 37.00 48 VAL B N 1
ATOM 1723 C CA A VAL B 1 59 ? -15.344 95.359 33.499 0.45 51.47 48 VAL B CA 1
ATOM 1724 C CA B VAL B 1 59 ? -16.166 98.624 33.992 0.55 38.50 48 VAL B CA 1
ATOM 1725 C C A VAL B 1 59 ? -16.220 95.212 34.740 0.45 48.09 48 VAL B C 1
ATOM 1726 C C B VAL B 1 59 ? -16.653 97.508 34.917 0.55 46.08 48 VAL B C 1
ATOM 1727 O O A VAL B 1 59 ? -16.327 94.120 35.306 0.45 32.87 48 VAL B O 1
ATOM 1728 O O B VAL B 1 59 ? -16.228 96.356 34.792 0.55 69.17 48 VAL B O 1
ATOM 1735 N N A GLU B 1 60 ? -16.893 96.297 35.123 0.45 44.56 49 GLU B N 1
ATOM 1736 N N B GLU B 1 60 ? -17.545 97.853 35.838 0.55 42.42 49 GLU B N 1
ATOM 1737 C CA A GLU B 1 60 ? -17.661 96.318 36.363 0.45 31.65 49 GLU B CA 1
ATOM 1738 C CA B GLU B 1 60 ? -18.045 96.914 36.846 0.55 51.75 49 GLU B CA 1
ATOM 1739 C C A GLU B 1 60 ? -19.141 96.035 36.116 0.45 57.10 49 GLU B C 1
ATOM 1740 C C B GLU B 1 60 ? -19.391 96.306 36.462 0.55 62.85 49 GLU B C 1
ATOM 1741 O O A GLU B 1 60 ? -19.794 96.683 35.300 0.45 55.35 49 GLU B O 1
ATOM 1742 O O B GLU B 1 60 ? -20.186 96.964 35.794 0.55 49.44 49 GLU B O 1
ATOM 1753 N N . VAL B 1 61 ? -19.653 95.061 36.856 1.00 43.94 50 VAL B N 1
ATOM 1754 C CA . VAL B 1 61 ? -21.009 94.525 36.697 1.00 46.25 50 VAL B CA 1
ATOM 1755 C C . VAL B 1 61 ? -21.792 94.429 38.007 1.00 63.33 50 VAL B C 1
ATOM 1756 O O . VAL B 1 61 ? -21.214 94.221 39.077 1.00 36.85 50 VAL B O 1
ATOM 1760 N N . GLU B 1 62 ? -23.105 94.599 37.923 1.00 49.88 51 GLU B N 1
ATOM 1761 C CA . GLU B 1 62 ? -23.973 94.312 39.052 1.00 48.40 51 GLU B CA 1
ATOM 1762 C C . GLU B 1 62 ? -24.283 92.819 38.984 1.00 51.42 51 GLU B C 1
ATOM 1763 O O . GLU B 1 62 ? -24.858 92.333 38.004 1.00 36.86 51 GLU B O 1
ATOM 1769 N N . ILE B 1 63 ? -23.907 92.086 40.020 1.00 33.02 52 ILE B N 1
ATOM 1770 C CA . ILE B 1 63 ? -23.983 90.629 39.948 1.00 47.37 52 ILE B CA 1
ATOM 1771 C C . ILE B 1 63 ? -25.399 90.116 39.765 1.00 39.71 52 ILE B C 1
ATOM 1772 O O . ILE B 1 63 ? -25.645 89.236 38.930 1.00 37.60 52 ILE B O 1
ATOM 1777 N N . ASP B 1 64 ? -26.340 90.666 40.520 1.00 38.63 53 ASP B N 1
ATOM 1778 C CA . ASP B 1 64 ? -27.734 90.243 40.358 1.00 40.99 53 ASP B CA 1
ATOM 1779 C C . ASP B 1 64 ? -28.286 90.535 38.949 1.00 47.82 53 ASP B C 1
ATOM 1780 O O . ASP B 1 64 ? -29.036 89.732 38.384 1.00 42.50 53 ASP B O 1
ATOM 1785 N N . GLU B 1 65 ? -27.910 91.676 38.384 1.00 39.52 54 GLU B N 1
ATOM 1786 C CA . GLU B 1 65 ? -28.351 92.035 37.033 1.00 57.08 54 GLU B CA 1
ATOM 1787 C C . GLU B 1 65 ? -27.826 91.012 36.018 1.00 53.19 54 GLU B C 1
ATOM 1788 O O . GLU B 1 65 ? -28.580 90.459 35.196 1.00 51.92 54 GLU B O 1
ATOM 1794 N N . LEU B 1 66 ? -26.528 90.736 36.119 1.00 44.98 55 LEU B N 1
ATOM 1795 C CA . LEU B 1 66 ? -25.865 89.770 35.261 1.00 41.09 55 LEU B CA 1
ATOM 1796 C C . LEU B 1 66 ? -26.558 88.428 35.397 1.00 46.20 55 LEU B C 1
ATOM 1797 O O . LEU B 1 66 ? -26.816 87.754 34.399 1.00 36.36 55 LEU B O 1
ATOM 1802 N N . ALA B 1 67 ? -26.903 88.063 36.626 1.00 40.65 56 ALA B N 1
ATOM 1803 C CA . ALA B 1 67 ? -27.601 86.805 36.878 1.00 37.97 56 ALA B CA 1
ATOM 1804 C C . ALA B 1 67 ? -28.953 86.779 36.160 1.00 38.64 56 ALA B C 1
ATOM 1805 O O . ALA B 1 67 ? -29.322 85.778 35.534 1.00 38.38 56 ALA B O 1
ATOM 1807 N N . TYR B 1 68 ? -29.654 87.910 36.204 1.00 39.90 57 TYR B N 1
ATOM 1808 C CA . TYR B 1 68 ? -30.945 88.041 35.536 1.00 50.65 57 TYR B CA 1
ATOM 1809 C C . TYR B 1 68 ? -30.749 87.755 34.050 1.00 50.88 57 TYR B C 1
ATOM 1810 O O . TYR B 1 68 ? -31.483 86.954 33.467 1.00 44.01 57 TYR B O 1
ATOM 1819 N N . PHE B 1 69 ? -29.765 88.409 33.435 1.00 41.65 58 PHE B N 1
ATOM 1820 C CA . PHE B 1 69 ? -29.523 88.167 32.006 1.00 59.40 58 PHE B CA 1
ATOM 1821 C C . PHE B 1 69 ? -29.097 86.741 31.659 1.00 44.92 58 PHE B C 1
ATOM 1822 O O . PHE B 1 69 ? -29.533 86.196 30.645 1.00 38.41 58 PHE B O 1
ATOM 1830 N N . VAL B 1 70 ? -28.254 86.136 32.491 1.00 38.43 59 VAL B N 1
ATOM 1831 C CA . VAL B 1 70 ? -27.832 84.759 32.268 1.00 48.15 59 VAL B CA 1
ATOM 1832 C C . VAL B 1 70 ? -29.057 83.851 32.276 1.00 61.96 59 VAL B C 1
ATOM 1833 O O . VAL B 1 70 ? -29.241 83.040 31.373 1.00 39.44 59 VAL B O 1
ATOM 1837 N N . GLU B 1 71 ? -29.907 84.013 33.283 1.00 43.15 60 GLU B N 1
ATOM 1838 C CA . GLU B 1 71 ? -31.111 83.213 33.390 1.00 52.75 60 GLU B CA 1
ATOM 1839 C C . GLU B 1 71 ? -32.005 83.402 32.181 1.00 79.51 60 GLU B C 1
ATOM 1840 O O . GLU B 1 71 ? -32.471 82.438 31.579 1.00 66.36 60 GLU B O 1
ATOM 1846 N N . LYS B 1 72 ? -32.220 84.658 31.816 1.00 46.89 61 LYS B N 1
ATOM 1847 C CA . LYS B 1 72 ? -33.142 84.998 30.737 1.00 46.57 61 LYS B CA 1
ATOM 1848 C C . LYS B 1 72 ? -32.670 84.490 29.370 1.00 54.18 61 LYS B C 1
ATOM 1849 O O . LYS B 1 72 ? -33.440 83.876 28.636 1.00 60.25 61 LYS B O 1
ATOM 1855 N N . GLU B 1 73 ? -31.426 84.792 29.007 1.00 50.15 62 GLU B N 1
ATOM 1856 C CA . GLU B 1 73 ? -30.897 84.420 27.691 1.00 56.83 62 GLU B CA 1
ATOM 1857 C C . GLU B 1 73 ? -30.381 82.989 27.550 1.00 52.72 62 GLU B C 1
ATOM 1858 O O . GLU B 1 73 ? -30.604 82.355 26.524 1.00 68.33 62 GLU B O 1
ATOM 1864 N N . LEU B 1 74 ? -29.627 82.517 28.538 1.00 49.44 63 LEU B N 1
ATOM 1865 C CA . LEU B 1 74 ? -28.990 81.196 28.460 1.00 45.20 63 LEU B CA 1
ATOM 1866 C C . LEU B 1 74 ? -29.777 79.930 28.865 1.00 44.27 63 LEU B C 1
ATOM 1867 O O . LEU B 1 74 ? -29.598 78.881 28.249 1.00 76.58 63 LEU B O 1
ATOM 1872 N N . LYS B 1 75 ? -30.605 80.017 29.905 1.00 111.43 64 LYS B N 1
ATOM 1873 C CA . LYS B 1 75 ? -31.069 78.815 30.620 1.00 109.99 64 LYS B CA 1
ATOM 1874 C C . LYS B 1 75 ? -31.803 77.752 29.785 1.00 100.80 64 LYS B C 1
ATOM 1875 O O . LYS B 1 75 ? -31.870 76.589 30.186 1.00 122.14 64 LYS B O 1
ATOM 1881 N N . ASP B 1 76 ? -32.347 78.141 28.635 1.00 69.81 65 ASP B N 1
ATOM 1882 C CA . ASP B 1 76 ? -32.935 77.169 27.711 1.00 67.81 65 ASP B CA 1
ATOM 1883 C C . ASP B 1 76 ? -31.969 76.595 26.675 1.00 85.15 65 ASP B C 1
ATOM 1884 O O . ASP B 1 76 ? -32.386 75.874 25.773 1.00 68.11 65 ASP B O 1
ATOM 1889 N N . ARG B 1 77 ? -30.691 76.934 26.772 1.00 85.91 66 ARG B N 1
ATOM 1890 C CA . ARG B 1 77 ? -29.720 76.398 25.829 1.00 76.10 66 ARG B CA 1
ATOM 1891 C C . ARG B 1 77 ? -28.735 75.475 26.551 1.00 67.63 66 ARG B C 1
ATOM 1892 O O . ARG B 1 77 ? -28.785 75.345 27.773 1.00 57.03 66 ARG B O 1
ATOM 1900 N N . ASN B 1 78 ? -27.831 74.848 25.804 1.00 59.27 67 ASN B N 1
ATOM 1901 C CA . ASN B 1 78 ? -26.768 74.048 26.406 1.00 50.15 67 ASN B CA 1
ATOM 1902 C C . ASN B 1 78 ? -25.484 74.838 26.374 1.00 54.64 67 ASN B C 1
ATOM 1903 O O . ASN B 1 78 ? -24.919 75.064 25.305 1.00 47.01 67 ASN B O 1
ATOM 1908 N N . VAL B 1 79 ? -25.034 75.266 27.547 1.00 44.45 68 VAL B N 1
ATOM 1909 C CA . VAL B 1 79 ? -23.975 76.246 27.649 1.00 40.49 68 VAL B CA 1
ATOM 1910 C C . VAL B 1 79 ? -22.950 75.872 28.715 1.00 54.89 68 VAL B C 1
ATOM 1911 O O . VAL B 1 79 ? -23.306 75.495 29.837 1.00 42.59 68 VAL B O 1
ATOM 1915 N N . VAL B 1 80 ? -21.677 75.961 28.349 1.00 40.71 69 VAL B N 1
ATOM 1916 C CA . VAL B 1 80 ? -20.583 75.956 29.311 1.00 36.19 69 VAL B CA 1
ATOM 1917 C C . VAL B 1 80 ? -20.192 77.409 29.551 1.00 44.08 69 VAL B C 1
ATOM 1918 O O . VAL B 1 80 ? -19.767 78.122 28.634 1.00 40.47 69 VAL B O 1
ATOM 1922 N N . LEU B 1 81 ? -20.379 77.851 30.789 1.00 35.65 70 LEU B N 1
ATOM 1923 C CA . LEU B 1 81 ? -20.204 79.241 31.163 1.00 36.42 70 LEU B CA 1
ATOM 1924 C C . LEU B 1 81 ? -18.898 79.429 31.924 1.00 46.42 70 LEU B C 1
ATOM 1925 O O . LEU B 1 81 ? -18.707 78.884 33.018 1.00 39.23 70 LEU B O 1
ATOM 1930 N N . ASP B 1 82 ? -18.023 80.247 31.358 1.00 36.03 71 ASP B N 1
ATOM 1931 C CA . ASP B 1 82 ? -16.653 80.425 31.844 1.00 36.22 71 ASP B CA 1
ATOM 1932 C C . ASP B 1 82 ? -16.449 81.734 32.612 1.00 35.73 71 ASP B C 1
ATOM 1933 O O . ASP B 1 82 ? -16.594 82.827 32.064 1.00 32.79 71 ASP B O 1
ATOM 1938 N N . GLY B 1 83 ? -16.116 81.610 33.892 1.00 38.22 72 GLY B N 1
ATOM 1939 C CA . GLY B 1 83 ? -15.689 82.755 34.675 1.00 39.53 72 GLY B CA 1
ATOM 1940 C C . GLY B 1 83 ? -15.597 82.485 36.168 1.00 39.49 72 GLY B C 1
ATOM 1941 O O . GLY B 1 83 ? -16.229 81.558 36.701 1.00 29.00 72 GLY B O 1
ATOM 1942 N N . HIS B 1 84 ? -14.875 83.357 36.868 1.00 31.32 73 HIS B N 1
ATOM 1943 C CA . HIS B 1 84 ? -14.675 83.178 38.303 1.00 34.49 73 HIS B CA 1
ATOM 1944 C C . HIS B 1 84 ? -15.934 83.596 39.046 1.00 33.22 73 HIS B C 1
ATOM 1945 O O . HIS B 1 84 ? -16.069 83.349 40.244 1.00 31.41 73 HIS B O 1
ATOM 1952 N N . LEU B 1 85 ? -16.851 84.245 38.327 1.00 28.00 74 LEU B N 1
ATOM 1953 C CA . LEU B 1 85 ? -18.184 84.528 38.859 1.00 37.45 74 LEU B CA 1
ATOM 1954 C C . LEU B 1 85 ? -19.279 83.560 38.426 1.00 38.27 74 LEU B C 1
ATOM 1955 O O . LEU B 1 85 ? -20.433 83.751 38.814 1.00 36.59 74 LEU B O 1
ATOM 1960 N N . SER B 1 86 ? -18.943 82.545 37.630 1.00 29.54 75 SER B N 1
ATOM 1961 C CA . SER B 1 86 ? -19.986 81.726 36.995 1.00 38.85 75 SER B CA 1
ATOM 1962 C C . SER B 1 86 ? -20.820 80.939 37.990 1.00 32.23 75 SER B C 1
ATOM 1963 O O . SER B 1 86 ? -22.006 80.662 37.764 1.00 32.65 75 SER B O 1
ATOM 1966 N N . HIS B 1 87 ? -20.207 80.590 39.108 1.00 29.07 76 HIS B N 1
ATOM 1967 C CA . HIS B 1 87 ? -20.917 79.821 40.118 1.00 37.01 76 HIS B CA 1
ATOM 1968 C C . HIS B 1 87 ? -21.898 80.707 40.893 1.00 40.72 76 HIS B C 1
ATOM 1969 O O . HIS B 1 87 ? -22.725 80.199 41.646 1.00 35.75 76 HIS B O 1
ATOM 1976 N N . LEU B 1 88 ? -21.807 82.027 40.718 1.00 28.34 77 LEU B N 1
ATOM 1977 C CA . LEU B 1 88 ? -22.783 82.941 41.333 1.00 33.66 77 LEU B CA 1
ATOM 1978 C C . LEU B 1 88 ? -23.978 83.213 40.410 1.00 53.45 77 LEU B C 1
ATOM 1979 O O . LEU B 1 88 ? -24.894 83.955 40.760 1.00 35.63 77 LEU B O 1
ATOM 1984 N N . MET B 1 89 ? -23.950 82.625 39.220 1.00 38.07 78 MET B N 1
ATOM 1985 C CA . MET B 1 89 ? -25.045 82.736 38.252 1.00 38.49 78 MET B CA 1
ATOM 1986 C C . MET B 1 89 ? -26.050 81.608 38.485 1.00 52.30 78 MET B C 1
ATOM 1987 O O . MET B 1 89 ? -25.717 80.629 39.148 1.00 39.95 78 MET B O 1
ATOM 1992 N N . PRO B 1 90 ? -27.298 81.757 37.999 1.00 41.62 79 PRO B N 1
ATOM 1993 C CA . PRO B 1 90 ? -28.227 80.645 38.260 1.00 51.02 79 PRO B CA 1
ATOM 1994 C C . PRO B 1 90 ? -27.970 79.425 37.372 1.00 50.02 79 PRO B C 1
ATOM 1995 O O . PRO B 1 90 ? -28.766 79.174 36.457 1.00 46.05 79 PRO B O 1
ATOM 1999 N N . VAL B 1 91 ? -26.925 78.646 37.659 1.00 51.60 80 VAL B N 1
ATOM 2000 C CA . VAL B 1 91 ? -26.595 77.525 36.775 1.00 36.62 80 VAL B CA 1
ATOM 2001 C C . VAL B 1 91 ? -27.164 76.197 37.270 1.00 53.62 80 VAL B C 1
ATOM 2002 O O . VAL B 1 91 ? -27.772 76.120 38.346 1.00 49.02 80 VAL B O 1
ATOM 2006 N N . ASP B 1 92 ? -27.026 75.168 36.443 1.00 53.80 81 ASP B N 1
ATOM 2007 C CA . ASP B 1 92 ? -27.466 73.816 36.788 1.00 47.94 81 ASP B CA 1
ATOM 2008 C C . ASP B 1 92 ? -26.444 72.992 37.556 1.00 56.73 81 ASP B C 1
ATOM 2009 O O . ASP B 1 92 ? -26.794 72.197 38.425 1.00 50.45 81 ASP B O 1
ATOM 2014 N N . LEU B 1 93 ? -25.177 73.201 37.211 1.00 44.19 82 LEU B N 1
ATOM 2015 C CA . LEU B 1 93 ? -24.060 72.457 37.772 1.00 50.14 82 LEU B CA 1
ATOM 2016 C C . LEU B 1 93 ? -22.844 73.364 37.829 1.00 51.14 82 LEU B C 1
ATOM 2017 O O . LEU B 1 93 ? -22.590 74.119 36.886 1.00 41.96 82 LEU B O 1
ATOM 2022 N N . VAL B 1 94 ? -22.078 73.264 38.913 1.00 34.96 83 VAL B N 1
ATOM 2023 C CA . VAL B 1 94 ? -20.844 74.027 39.061 1.00 30.36 83 VAL B CA 1
ATOM 2024 C C . VAL B 1 94 ? -19.642 73.090 39.022 1.00 42.68 83 VAL B C 1
ATOM 2025 O O . VAL B 1 94 ? -19.613 72.080 39.730 1.00 41.22 83 VAL B O 1
ATOM 2029 N N . VAL B 1 95 ? -18.664 73.406 38.186 1.00 32.77 84 VAL B N 1
ATOM 2030 C CA . VAL B 1 95 ? -17.381 72.713 38.214 1.00 29.87 84 VAL B CA 1
ATOM 2031 C C . VAL B 1 95 ? -16.345 73.660 38.805 1.00 38.02 84 VAL B C 1
ATOM 2032 O O . VAL B 1 95 ? -16.055 74.701 38.221 1.00 29.41 84 VAL B O 1
ATOM 2036 N N . VAL B 1 96 ? -15.797 73.325 39.971 1.00 27.86 85 VAL B N 1
ATOM 2037 C CA . VAL B 1 96 ? -14.742 74.152 40.558 1.00 30.23 85 VAL B CA 1
ATOM 2038 C C . VAL B 1 96 ? -13.388 73.515 40.288 1.00 39.52 85 VAL B C 1
ATOM 2039 O O . VAL B 1 96 ? -13.046 72.457 40.846 1.00 33.59 85 VAL B O 1
ATOM 2043 N N . LEU B 1 97 ? -12.614 74.178 39.444 1.00 33.40 86 LEU B N 1
ATOM 2044 C CA . LEU B 1 97 ? -11.270 73.735 39.111 1.00 33.17 86 LEU B CA 1
ATOM 2045 C C . LEU B 1 97 ? -10.313 74.183 40.214 1.00 39.30 86 LEU B C 1
ATOM 2046 O O . LEU B 1 97 ? -10.420 75.309 40.715 1.00 28.11 86 LEU B O 1
ATOM 2051 N N . ARG B 1 98 ? -9.390 73.303 40.593 1.00 28.85 87 ARG B N 1
ATOM 2052 C CA . ARG B 1 98 ? -8.359 73.612 41.585 1.00 27.66 87 ARG B CA 1
ATOM 2053 C C . ARG B 1 98 ? -6.990 73.414 40.950 1.00 39.39 87 ARG B C 1
ATOM 2054 O O . ARG B 1 98 ? -6.838 72.654 39.995 1.00 30.98 87 ARG B O 1
ATOM 2062 N N . ALA B 1 99 ? -5.992 74.099 41.483 1.00 33.37 88 ALA B N 1
ATOM 2063 C CA . ALA B 1 99 ? -4.616 73.876 41.082 1.00 36.55 88 ALA B CA 1
ATOM 2064 C C . ALA B 1 99 ? -3.721 74.245 42.249 1.00 35.16 88 ALA B C 1
ATOM 2065 O O . ALA B 1 99 ? -4.078 75.119 43.039 1.00 32.49 88 ALA B O 1
ATOM 2067 N N . HIS B 1 100 ? -2.549 73.621 42.325 1.00 35.21 89 HIS B N 1
ATOM 2068 C CA . HIS B 1 100 ? -1.549 73.934 43.344 1.00 35.21 89 HIS B CA 1
ATOM 2069 C C . HIS B 1 100 ? -1.324 75.440 43.323 1.00 32.25 89 HIS B C 1
ATOM 2070 O O . HIS B 1 100 ? -1.102 76.007 42.257 1.00 30.91 89 HIS B O 1
ATOM 2077 N N . PRO B 1 101 ? -1.441 76.109 44.487 1.00 35.36 90 PRO B N 1
ATOM 2078 C CA . PRO B 1 101 ? -1.377 77.584 44.474 1.00 31.74 90 PRO B CA 1
ATOM 2079 C C . PRO B 1 101 ? -0.085 78.172 43.882 1.00 36.59 90 PRO B C 1
ATOM 2080 O O . PRO B 1 101 ? -0.101 79.310 43.410 1.00 30.15 90 PRO B O 1
ATOM 2084 N N . ARG B 1 102 ? 1.002 77.409 43.879 1.00 32.15 91 ARG B N 1
ATOM 2085 C CA . ARG B 1 102 ? 2.239 77.855 43.258 1.00 45.73 91 ARG B CA 1
ATOM 2086 C C . ARG B 1 102 ? 2.043 77.982 41.742 1.00 47.04 91 ARG B C 1
ATOM 2087 O O . ARG B 1 102 ? 2.639 78.847 41.078 1.00 36.71 91 ARG B O 1
ATOM 2095 N N . ILE B 1 103 ? 1.211 77.103 41.191 1.00 38.40 92 ILE B N 1
ATOM 2096 C CA . ILE B 1 103 ? 0.936 77.128 39.755 1.00 41.81 92 ILE B CA 1
ATOM 2097 C C . ILE B 1 103 ? 0.103 78.361 39.408 1.00 38.56 92 ILE B C 1
ATOM 2098 O O . ILE B 1 103 ? 0.378 79.056 38.411 1.00 36.82 92 ILE B O 1
ATOM 2103 N N . ILE B 1 104 ? -0.891 78.643 40.248 1.00 31.91 93 ILE B N 1
ATOM 2104 C CA . ILE B 1 104 ? -1.612 79.912 40.182 1.00 30.70 93 ILE B CA 1
ATOM 2105 C C . ILE B 1 104 ? -0.598 81.063 40.185 1.00 35.82 93 ILE B C 1
ATOM 2106 O O . ILE B 1 104 ? -0.630 81.918 39.308 1.00 34.10 93 ILE B O 1
ATOM 2111 N N . GLY B 1 105 ? 0.342 81.046 41.130 1.00 31.72 94 GLY B N 1
ATOM 2112 C CA . GLY B 1 105 ? 1.289 82.143 41.254 1.00 32.71 94 GLY B CA 1
ATOM 2113 C C . GLY B 1 105 ? 2.078 82.366 39.983 1.00 37.42 94 GLY B C 1
ATOM 2114 O O . GLY B 1 105 ? 2.107 83.482 39.458 1.00 40.30 94 GLY B O 1
ATOM 2115 N N . GLU B 1 106 ? 2.649 81.288 39.446 1.00 42.68 95 GLU B N 1
ATOM 2116 C CA . GLU B 1 106 ? 3.464 81.377 38.229 1.00 45.33 95 GLU B CA 1
ATOM 2117 C C . GLU B 1 106 ? 2.654 81.867 37.026 1.00 44.78 95 GLU B C 1
ATOM 2118 O O . GLU B 1 106 ? 3.089 82.762 36.274 1.00 41.65 95 GLU B O 1
ATOM 2124 N N . ARG B 1 107 ? 1.460 81.305 36.849 1.00 36.84 96 ARG B N 1
ATOM 2125 C CA . ARG B 1 107 ? 0.620 81.718 35.716 1.00 42.26 96 ARG B CA 1
ATOM 2126 C C . ARG B 1 107 ? 0.201 83.195 35.804 1.00 44.03 96 ARG B C 1
ATOM 2127 O O . ARG B 1 107 ? 0.244 83.940 34.807 1.00 42.43 96 ARG B O 1
ATOM 2135 N N . LEU B 1 108 ? -0.159 83.627 37.012 1.00 34.50 97 LEU B N 1
ATOM 2136 C CA . LEU B 1 108 ? -0.565 85.014 37.215 1.00 39.15 97 LEU B CA 1
ATOM 2137 C C . LEU B 1 108 ? 0.612 85.998 37.103 1.00 42.94 97 LEU B C 1
ATOM 2138 O O . LEU B 1 108 ? 0.430 87.137 36.675 1.00 37.77 97 LEU B O 1
ATOM 2143 N N . ARG B 1 109 ? 1.817 85.549 37.447 1.00 35.94 98 ARG B N 1
ATOM 2144 C CA . ARG B 1 109 ? 2.998 86.359 37.193 1.00 50.22 98 ARG B CA 1
ATOM 2145 C C . ARG B 1 109 ? 3.163 86.546 35.698 1.00 59.14 98 ARG B C 1
ATOM 2146 O O . ARG B 1 109 ? 3.361 87.663 35.207 1.00 41.25 98 ARG B O 1
ATOM 2154 N N . GLU B 1 110 ? 3.069 85.435 34.976 1.00 46.23 99 GLU B N 1
ATOM 2155 C CA . GLU B 1 110 ? 3.172 85.486 33.525 1.00 44.76 99 GLU B CA 1
ATOM 2156 C C . GLU B 1 110 ? 2.129 86.426 32.920 1.00 46.60 99 GLU B C 1
ATOM 2157 O O . GLU B 1 110 ? 2.391 87.074 31.909 1.00 46.80 99 GLU B O 1
ATOM 2163 N N . ARG B 1 111 ? 0.958 86.518 33.549 1.00 46.01 100 ARG B N 1
ATOM 2164 C CA . ARG B 1 111 ? -0.076 87.463 33.090 1.00 47.56 100 ARG B CA 1
ATOM 2165 C C . ARG B 1 111 ? 0.243 88.936 33.336 1.00 44.77 100 ARG B C 1
ATOM 2166 O O . ARG B 1 111 ? -0.389 89.813 32.743 1.00 60.25 100 ARG B O 1
ATOM 2174 N N . GLY B 1 112 ? 1.202 89.204 34.218 1.00 56.03 101 GLY B N 1
ATOM 2175 C CA . GLY B 1 112 ? 1.565 90.572 34.552 1.00 62.71 101 GLY B CA 1
ATOM 2176 C C . GLY B 1 112 ? 0.735 91.182 35.674 1.00 57.09 101 GLY B C 1
ATOM 2177 O O . GLY B 1 112 ? 0.673 92.408 35.815 1.00 47.32 101 GLY B O 1
ATOM 2178 N N . TYR B 1 113 ? 0.098 90.339 36.482 1.00 42.83 102 TYR B N 1
ATOM 2179 C CA . TYR B 1 113 ? -0.586 90.830 37.673 1.00 39.04 102 TYR B CA 1
ATOM 2180 C C . TYR B 1 113 ? 0.458 91.386 38.654 1.00 39.56 102 TYR B C 1
ATOM 2181 O O . TYR B 1 113 ? 1.599 90.923 38.690 1.00 45.24 102 TYR B O 1
ATOM 2190 N N . SER B 1 114 ? 0.061 92.365 39.460 1.00 40.91 103 SER B N 1
ATOM 2191 C CA . SER B 1 114 ? 0.949 92.929 40.477 1.00 51.33 103 SER B CA 1
ATOM 2192 C C . SER B 1 114 ? 1.240 91.895 41.563 1.00 51.55 103 SER B C 1
ATOM 2193 O O . SER B 1 114 ? 0.502 90.928 41.704 1.00 38.89 103 SER B O 1
ATOM 2196 N N . LYS B 1 115 ? 2.315 92.089 42.318 1.00 44.03 104 LYS B N 1
ATOM 2197 C CA . LYS B 1 115 ? 2.650 91.177 43.417 1.00 49.17 104 LYS B CA 1
ATOM 2198 C C . LYS B 1 115 ? 1.477 90.984 44.394 1.00 53.03 104 LYS B C 1
ATOM 2199 O O . LYS B 1 115 ? 1.150 89.862 44.786 1.00 33.83 104 LYS B O 1
ATOM 2205 N N . GLU B 1 116 ? 0.818 92.075 44.761 1.00 35.27 105 GLU B N 1
ATOM 2206 C CA . GLU B 1 116 ? -0.321 91.991 45.670 1.00 42.16 105 GLU B CA 1
ATOM 2207 C C . GLU B 1 116 ? -1.501 91.222 45.058 1.00 43.02 105 GLU B C 1
ATOM 2208 O O . GLU B 1 116 ? -2.190 90.469 45.751 1.00 36.38 105 GLU B O 1
ATOM 2214 N N . LYS B 1 117 ? -1.755 91.424 43.768 1.00 33.17 106 LYS B N 1
ATOM 2215 C CA . LYS B 1 117 ? -2.889 90.751 43.121 1.00 34.76 106 LYS B CA 1
ATOM 2216 C C . LYS B 1 117 ? -2.610 89.243 42.973 1.00 35.79 106 LYS B C 1
ATOM 2217 O O . LYS B 1 117 ? -3.493 88.383 43.240 1.00 32.68 106 LYS B O 1
ATOM 2223 N N . ILE B 1 118 ? -1.368 88.925 42.587 1.00 36.52 107 ILE B N 1
ATOM 2224 C CA . ILE B 1 118 ? -0.931 87.535 42.532 1.00 32.37 107 ILE B CA 1
ATOM 2225 C C . ILE B 1 118 ? -1.107 86.897 43.900 1.00 41.13 107 ILE B C 1
ATOM 2226 O O . ILE B 1 118 ? -1.745 85.861 44.029 1.00 30.51 107 ILE B O 1
ATOM 2231 N N . GLY B 1 119 ? -0.561 87.541 44.927 1.00 41.03 108 GLY B N 1
ATOM 2232 C CA . GLY B 1 119 ? -0.644 87.041 46.289 1.00 29.51 108 GLY B CA 1
ATOM 2233 C C . GLY B 1 119 ? -2.062 86.811 46.776 1.00 43.80 108 GLY B C 1
ATOM 2234 O O . GLY B 1 119 ? -2.364 85.784 47.396 1.00 32.01 108 GLY B O 1
ATOM 2235 N N . GLU B 1 120 ? -2.940 87.770 46.505 1.00 30.65 109 GLU B N 1
ATOM 2236 C CA . GLU B 1 120 ? -4.319 87.615 46.930 1.00 35.39 109 GLU B CA 1
ATOM 2237 C C . GLU B 1 120 ? -4.979 86.421 46.229 1.00 31.80 109 GLU B C 1
ATOM 2238 O O . GLU B 1 120 ? -5.670 85.626 46.874 1.00 29.70 109 GLU B O 1
ATOM 2244 N N . ASN B 1 121 ? -4.753 86.265 44.920 1.00 29.05 110 ASN B N 1
ATOM 2245 C CA . ASN B 1 121 ? -5.331 85.091 44.238 1.00 29.46 110 ASN B CA 1
ATOM 2246 C C . ASN B 1 121 ? -4.743 83.749 44.697 1.00 26.23 110 ASN B C 1
ATOM 2247 O O . ASN B 1 121 ? -5.456 82.746 44.854 1.00 26.25 110 ASN B O 1
ATOM 2252 N N . VAL B 1 122 ? -3.437 83.737 44.924 1.00 26.36 111 VAL B N 1
ATOM 2253 C CA . VAL B 1 122 ? -2.775 82.544 45.434 1.00 25.80 111 VAL B CA 1
ATOM 2254 C C . VAL B 1 122 ? -3.361 82.146 46.787 1.00 41.15 111 VAL B C 1
ATOM 2255 O O . VAL B 1 122 ? -3.696 80.973 47.012 1.00 29.44 111 VAL B O 1
ATOM 2259 N N . GLU B 1 123 ? -3.514 83.126 47.677 1.00 25.68 112 GLU B N 1
ATOM 2260 C CA . GLU B 1 123 ? -4.150 82.857 48.969 1.00 23.63 112 GLU B CA 1
ATOM 2261 C C . GLU B 1 123 ? -5.590 82.387 48.797 1.00 30.85 112 GLU B C 1
ATOM 2262 O O . GLU B 1 123 ? -6.026 81.477 49.495 1.00 25.26 112 GLU B O 1
ATOM 2268 N N . ALA B 1 124 ? -6.316 82.964 47.844 1.00 25.30 113 ALA B N 1
ATOM 2269 C CA . ALA B 1 124 ? -7.693 82.517 47.593 1.00 25.53 113 ALA B CA 1
ATOM 2270 C C . ALA B 1 124 ? -7.723 81.041 47.209 1.00 43.14 113 ALA B C 1
ATOM 2271 O O . ALA B 1 124 ? -8.594 80.294 47.655 1.00 30.15 113 ALA B O 1
ATOM 2273 N N . GLU B 1 125 ? -6.764 80.611 46.392 1.00 27.52 114 GLU B N 1
ATOM 2274 C CA . GLU B 1 125 ? -6.721 79.190 46.046 1.00 33.30 114 GLU B CA 1
ATOM 2275 C C . GLU B 1 125 ? -6.383 78.363 47.266 1.00 31.21 114 GLU B C 1
ATOM 2276 O O . GLU B 1 125 ? -7.020 77.333 47.525 1.00 30.22 114 GLU B O 1
ATOM 2282 N N . LEU B 1 126 ? -5.410 78.835 48.048 1.00 23.58 115 LEU B N 1
ATOM 2283 C CA . LEU B 1 126 ? -5.021 78.124 49.269 1.00 29.99 115 LEU B CA 1
ATOM 2284 C C . LEU B 1 126 ? -6.198 77.853 50.221 1.00 40.80 115 LEU B C 1
ATOM 2285 O O . LEU B 1 126 ? -6.334 76.753 50.759 1.00 27.55 115 LEU B O 1
ATOM 2290 N N . VAL B 1 127 ? -7.052 78.854 50.415 1.00 25.85 116 VAL B N 1
ATOM 2291 C CA . VAL B 1 127 ? -8.144 78.752 51.392 1.00 28.41 116 VAL B CA 1
ATOM 2292 C C . VAL B 1 127 ? -9.484 78.269 50.811 1.00 33.51 116 VAL B C 1
ATOM 2293 O O . VAL B 1 127 ? -10.519 78.415 51.468 1.00 30.88 116 VAL B O 1
ATOM 2297 N N . ASP B 1 128 ? -9.476 77.827 49.552 1.00 24.97 117 ASP B N 1
ATOM 2298 C CA . ASP B 1 128 ? -10.671 77.249 48.916 1.00 26.70 117 ASP B CA 1
ATOM 2299 C C . ASP B 1 128 ? -11.800 78.268 48.763 1.00 27.91 117 ASP B C 1
ATOM 2300 O O . ASP B 1 128 ? -12.976 77.901 48.878 1.00 29.20 117 ASP B O 1
ATOM 2305 N N . ALA B 1 129 ? -11.465 79.529 48.505 1.00 27.41 118 ALA B N 1
ATOM 2306 C CA . ALA B 1 129 ? -12.468 80.599 48.545 1.00 35.07 118 ALA B CA 1
ATOM 2307 C C . ALA B 1 129 ? -13.655 80.347 47.607 1.00 29.76 118 ALA B C 1
ATOM 2308 O O . ALA B 1 129 ? -14.830 80.370 48.028 1.00 33.29 118 ALA B O 1
ATOM 2310 N N . ILE B 1 130 ? -13.330 80.063 46.355 1.00 24.10 119 ILE B N 1
ATOM 2311 C CA . ILE B 1 130 ? -14.338 79.806 45.326 1.00 25.70 119 ILE B CA 1
ATOM 2312 C C . ILE B 1 130 ? -15.155 78.570 45.667 1.00 27.18 119 ILE B C 1
ATOM 2313 O O . ILE B 1 130 ? -16.385 78.618 45.640 1.00 33.13 119 ILE B O 1
ATOM 2318 N N . LEU B 1 131 ? -14.481 77.479 46.024 1.00 25.23 120 LEU B N 1
ATOM 2319 C CA . LEU B 1 131 ? -15.175 76.249 46.412 1.00 31.62 120 LEU B CA 1
ATOM 2320 C C . LEU B 1 131 ? -16.206 76.540 47.499 1.00 37.45 120 LEU B C 1
ATOM 2321 O O . LEU B 1 131 ? -17.361 76.105 47.430 1.00 33.05 120 LEU B O 1
ATOM 2326 N N . ILE B 1 132 ? -15.780 77.295 48.505 1.00 28.24 121 ILE B N 1
ATOM 2327 C CA . ILE B 1 132 ? -16.673 77.653 49.601 1.00 31.85 121 ILE B CA 1
ATOM 2328 C C . ILE B 1 132 ? -17.885 78.469 49.110 1.00 33.36 121 ILE B C 1
ATOM 2329 O O . ILE B 1 132 ? -19.033 78.191 49.502 1.00 32.21 121 ILE B O 1
ATOM 2334 N N . GLU B 1 133 ? -17.632 79.458 48.249 1.00 24.89 122 GLU B N 1
ATOM 2335 C CA . GLU B 1 133 ? -18.729 80.210 47.629 1.00 36.84 122 GLU B CA 1
ATOM 2336 C C . GLU B 1 133 ? -19.732 79.305 46.894 1.00 28.30 122 GLU B C 1
ATOM 2337 O O . GLU B 1 133 ? -20.944 79.429 47.065 1.00 30.61 122 GLU B O 1
ATOM 2343 N N . ALA B 1 134 ? -19.213 78.398 46.074 1.00 27.06 123 ALA B N 1
ATOM 2344 C CA . ALA B 1 134 ? -20.038 77.556 45.220 1.00 31.22 123 ALA B CA 1
ATOM 2345 C C . ALA B 1 134 ? -20.908 76.684 46.082 1.00 39.22 123 ALA B C 1
ATOM 2346 O O . ALA B 1 134 ? -22.131 76.565 45.869 1.00 33.15 123 ALA B O 1
ATOM 2348 N N . ILE B 1 135 ? -20.278 76.116 47.105 1.00 33.47 124 ILE B N 1
ATOM 2349 C CA . ILE B 1 135 ? -21.015 75.300 48.061 1.00 42.70 124 ILE B CA 1
ATOM 2350 C C . ILE B 1 135 ? -22.104 76.101 48.781 1.00 42.78 124 ILE B C 1
ATOM 2351 O O . ILE B 1 135 ? -23.201 75.598 49.008 1.00 38.67 124 ILE B O 1
ATOM 2356 N N . ASP B 1 136 ? -21.832 77.360 49.115 1.00 39.86 125 ASP B N 1
ATOM 2357 C CA . ASP B 1 136 ? -22.896 78.186 49.714 1.00 40.40 125 ASP B CA 1
ATOM 2358 C C . ASP B 1 136 ? -24.044 78.459 48.722 1.00 52.78 125 ASP B C 1
ATOM 2359 O O . ASP B 1 136 ? -25.201 78.543 49.113 1.00 42.24 125 ASP B O 1
ATOM 2364 N N . GLU B 1 137 ? -23.705 78.660 47.449 1.00 47.94 126 GLU B N 1
ATOM 2365 C CA . GLU B 1 137 ? -24.695 78.997 46.420 1.00 57.26 126 GLU B CA 1
ATOM 2366 C C . GLU B 1 137 ? -25.471 77.832 45.802 1.00 48.30 126 GLU B C 1
ATOM 2367 O O . GLU B 1 137 ? -26.663 77.956 45.522 1.00 47.19 126 GLU B O 1
ATOM 2373 N N . HIS B 1 138 ? -24.808 76.707 45.567 1.00 44.27 127 HIS B N 1
ATOM 2374 C CA . HIS B 1 138 ? -25.453 75.645 44.788 1.00 47.31 127 HIS B CA 1
ATOM 2375 C C . HIS B 1 138 ? -25.295 74.291 45.425 1.00 44.87 127 HIS B C 1
ATOM 2376 O O . HIS B 1 138 ? -24.296 74.015 46.090 1.00 39.27 127 HIS B O 1
ATOM 2383 N N . GLU B 1 139 ? -26.278 73.440 45.176 1.00 43.78 128 GLU B N 1
ATOM 2384 C CA . GLU B 1 139 ? -26.272 72.088 45.686 1.00 55.49 128 GLU B CA 1
ATOM 2385 C C . GLU B 1 139 ? -25.363 71.206 44.821 1.00 65.40 128 GLU B C 1
ATOM 2386 O O . GLU B 1 139 ? -24.632 70.374 45.352 1.00 51.63 128 GLU B O 1
ATOM 2392 N N . ASN B 1 140 ? -25.335 71.429 43.505 1.00 45.06 129 ASN B N 1
ATOM 2393 C CA . ASN B 1 140 ? -24.545 70.532 42.670 1.00 48.98 129 ASN B CA 1
ATOM 2394 C C . ASN B 1 140 ? -23.211 71.154 42.320 1.00 42.42 129 ASN B C 1
ATOM 2395 O O . ASN B 1 140 ? -23.108 71.962 41.403 1.00 37.20 129 ASN B O 1
ATOM 2400 N N . VAL B 1 141 ? -22.170 70.670 42.988 1.00 41.07 130 VAL B N 1
ATOM 2401 C CA . VAL B 1 141 ? -20.847 71.236 42.871 1.00 36.03 130 VAL B CA 1
ATOM 2402 C C . VAL B 1 141 ? -19.852 70.100 42.780 1.00 46.42 130 VAL B C 1
ATOM 2403 O O . VAL B 1 141 ? -19.737 69.281 43.699 1.00 41.22 130 VAL B O 1
ATOM 2407 N N . ILE B 1 142 ? -19.121 70.068 41.677 1.00 33.62 131 ILE B N 1
ATOM 2408 C CA . ILE B 1 142 ? -18.095 69.071 41.440 1.00 36.59 131 ILE B CA 1
ATOM 2409 C C . ILE B 1 142 ? -16.722 69.749 41.394 1.00 43.93 131 ILE B C 1
ATOM 2410 O O . ILE B 1 142 ? -16.453 70.577 40.527 1.00 41.85 131 ILE B O 1
ATOM 2415 N N . GLU B 1 143 ? -15.856 69.373 42.325 1.00 30.94 132 GLU B N 1
ATOM 2416 C CA . GLU B 1 143 ? -14.502 69.928 42.419 1.00 36.84 132 GLU B CA 1
ATOM 2417 C C . GLU B 1 143 ? -13.537 69.007 41.671 1.00 47.57 132 GLU B C 1
ATOM 2418 O O . GLU B 1 143 ? -13.617 67.793 41.817 1.00 37.30 132 GLU B O 1
ATOM 2424 N N . VAL B 1 144 ? -12.640 69.576 40.867 1.00 36.69 133 VAL B N 1
ATOM 2425 C CA . VAL B 1 144 ? -11.661 68.787 40.110 1.00 33.69 133 VAL B CA 1
ATOM 2426 C C . VAL B 1 144 ? -10.254 69.366 40.264 1.00 49.98 133 VAL B C 1
ATOM 2427 O O . VAL B 1 144 ? -10.061 70.568 40.063 1.00 36.02 133 VAL B O 1
ATOM 2431 N N . ASP B 1 145 ? -9.282 68.528 40.631 1.00 37.17 134 ASP B N 1
ATOM 2432 C CA . ASP B 1 145 ? -7.895 68.989 40.769 1.00 41.32 134 ASP B CA 1
ATOM 2433 C C . ASP B 1 145 ? -7.199 68.904 39.424 1.00 48.50 134 ASP B C 1
ATOM 2434 O O . ASP B 1 145 ? -7.064 67.811 38.866 1.00 41.21 134 ASP B O 1
ATOM 2439 N N . THR B 1 146 ? -6.737 70.042 38.908 1.00 35.34 135 THR B N 1
ATOM 2440 C CA . THR B 1 146 ? -6.130 70.063 37.568 1.00 41.77 135 THR B CA 1
ATOM 2441 C C . THR B 1 146 ? -4.648 69.710 37.597 1.00 45.27 135 THR B C 1
ATOM 2442 O O . THR B 1 146 ? -4.043 69.490 36.548 1.00 44.94 135 THR B O 1
ATOM 2446 N N . THR B 1 147 ? -4.074 69.642 38.797 1.00 43.64 136 THR B N 1
ATOM 2447 C CA . THR B 1 147 ? -2.624 69.525 38.954 1.00 48.94 136 THR B CA 1
ATOM 2448 C C . THR B 1 147 ? -2.065 68.313 38.228 1.00 52.28 136 THR B C 1
ATOM 2449 O O . THR B 1 147 ? -2.588 67.204 38.358 1.00 51.33 136 THR B O 1
ATOM 2453 N N . ASN B 1 148 ? -1.026 68.545 37.429 1.00 51.06 137 ASN B N 1
ATOM 2454 C CA . ASN B 1 148 ? -0.370 67.478 36.675 1.00 65.91 137 ASN B CA 1
ATOM 2455 C C . ASN B 1 148 ? -1.286 66.711 35.730 1.00 60.35 137 ASN B C 1
ATOM 2456 O O . ASN B 1 148 ? -1.040 65.540 35.432 1.00 59.28 137 ASN B O 1
ATOM 2461 N N . LYS B 1 149 ? -2.332 67.377 35.249 1.00 62.42 138 LYS B N 1
ATOM 2462 C CA . LYS B 1 149 ? -3.214 66.789 34.243 1.00 59.00 138 LYS B CA 1
ATOM 2463 C C . LYS B 1 149 ? -3.276 67.690 33.019 1.00 56.09 138 LYS B C 1
ATOM 2464 O O . LYS B 1 149 ? -3.152 68.913 33.121 1.00 54.45 138 LYS B O 1
ATOM 2470 N N . THR B 1 150 ? -3.470 67.076 31.864 1.00 55.34 139 THR B N 1
ATOM 2471 C CA . THR B 1 150 ? -3.687 67.810 30.632 1.00 58.42 139 THR B CA 1
ATOM 2472 C C . THR B 1 150 ? -5.145 68.232 30.557 1.00 44.64 139 THR B C 1
ATOM 2473 O O . THR B 1 150 ? -6.016 67.640 31.220 1.00 43.38 139 THR B O 1
ATOM 2477 N N . PRO B 1 151 ? -5.429 69.263 29.754 1.00 43.96 140 PRO B N 1
ATOM 2478 C CA . PRO B 1 151 ? -6.829 69.661 29.589 1.00 54.17 140 PRO B CA 1
ATOM 2479 C C . PRO B 1 151 ? -7.705 68.508 29.101 1.00 60.19 140 PRO B C 1
ATOM 2480 O O . PRO B 1 151 ? -8.845 68.411 29.538 1.00 48.12 140 PRO B O 1
ATOM 2484 N N . GLU B 1 152 ? -7.189 67.649 28.227 1.00 55.89 141 GLU B N 1
ATOM 2485 C CA . GLU B 1 152 ? -7.969 66.494 27.787 1.00 50.72 141 GLU B CA 1
ATOM 2486 C C . GLU B 1 152 ? -8.310 65.578 28.972 1.00 51.11 141 GLU B C 1
ATOM 2487 O O . GLU B 1 152 ? -9.460 65.169 29.120 1.00 55.33 141 GLU B O 1
ATOM 2493 N N . GLU B 1 153 ? -7.314 65.250 29.801 1.00 63.38 142 GLU B N 1
ATOM 2494 C CA . GLU B 1 153 ? -7.539 64.443 31.010 1.00 57.85 142 GLU B CA 1
ATOM 2495 C C . GLU B 1 153 ? -8.575 65.088 31.940 1.00 62.16 142 GLU B C 1
ATOM 2496 O O . GLU B 1 153 ? -9.465 64.415 32.471 1.00 48.79 142 GLU B O 1
ATOM 2502 N N . ILE B 1 154 ? -8.480 66.400 32.109 1.00 43.77 143 ILE B N 1
ATOM 2503 C CA . ILE B 1 154 ? -9.395 67.109 32.996 1.00 37.97 143 ILE B CA 1
ATOM 2504 C C . ILE B 1 154 ? -10.823 67.067 32.465 1.00 47.22 143 ILE B C 1
ATOM 2505 O O . ILE B 1 154 ? -11.785 66.826 33.218 1.00 38.00 143 ILE B O 1
ATOM 2510 N N . VAL B 1 155 ? -10.964 67.315 31.165 1.00 40.09 144 VAL B N 1
ATOM 2511 C CA . VAL B 1 155 ? -12.273 67.254 30.535 1.00 55.70 144 VAL B CA 1
ATOM 2512 C C . VAL B 1 155 ? -12.874 65.848 30.616 1.00 51.49 144 VAL B C 1
ATOM 2513 O O . VAL B 1 155 ? -14.054 65.684 30.933 1.00 46.70 144 VAL B O 1
ATOM 2517 N N . GLU B 1 156 ? -12.062 64.831 30.366 1.00 49.71 145 GLU B N 1
ATOM 2518 C CA . GLU B 1 156 ? -12.561 63.460 30.458 1.00 63.67 145 GLU B CA 1
ATOM 2519 C C . GLU B 1 156 ? -12.976 63.128 31.890 1.00 63.66 145 GLU B C 1
ATOM 2520 O O . GLU B 1 156 ? -13.973 62.448 32.111 1.00 45.90 145 GLU B O 1
ATOM 2526 N N . GLU B 1 157 ? -12.236 63.640 32.865 1.00 49.66 146 GLU B N 1
ATOM 2527 C CA . GLU B 1 157 ? -12.624 63.441 34.253 1.00 57.57 146 GLU B CA 1
ATOM 2528 C C . GLU B 1 157 ? -13.989 64.081 34.538 1.00 62.25 146 GLU B C 1
ATOM 2529 O O . GLU B 1 157 ? -14.871 63.449 35.134 1.00 53.78 146 GLU B O 1
ATOM 2535 N N . ILE B 1 158 ? -14.164 65.330 34.106 1.00 41.40 147 ILE B N 1
ATOM 2536 C CA . ILE B 1 158 ? -15.438 66.016 34.317 1.00 49.12 147 ILE B CA 1
ATOM 2537 C C . ILE B 1 158 ? -16.605 65.273 33.666 1.00 60.98 147 ILE B C 1
ATOM 2538 O O . ILE B 1 158 ? -17.649 65.028 34.287 1.00 47.48 147 ILE B O 1
ATOM 2543 N N . ILE B 1 159 ? -16.428 64.920 32.403 1.00 59.05 148 ILE B N 1
ATOM 2544 C CA . ILE B 1 159 ? -17.463 64.204 31.677 1.00 69.20 148 ILE B CA 1
ATOM 2545 C C . ILE B 1 159 ? -17.779 62.886 32.385 1.00 78.72 148 ILE B C 1
ATOM 2546 O O . ILE B 1 159 ? -18.937 62.533 32.547 1.00 60.42 148 ILE B O 1
ATOM 2551 N N . GLY B 1 160 ? -16.745 62.178 32.830 1.00 56.91 149 GLY B N 1
ATOM 2552 C CA . GLY B 1 160 ? -16.918 60.904 33.512 1.00 53.41 149 GLY B CA 1
ATOM 2553 C C . GLY B 1 160 ? -17.676 61.056 34.812 1.00 72.57 149 GLY B C 1
ATOM 2554 O O . GLY B 1 160 ? -18.428 60.168 35.202 1.00 77.89 149 GLY B O 1
ATOM 2555 N N . LEU B 1 161 ? -17.484 62.191 35.479 1.00 57.76 150 LEU B N 1
ATOM 2556 C CA . LEU B 1 161 ? -18.219 62.474 36.708 1.00 85.26 150 LEU B CA 1
ATOM 2557 C C . LEU B 1 161 ? -19.687 62.745 36.390 1.00 83.02 150 LEU B C 1
ATOM 2558 O O . LEU B 1 161 ? -20.579 62.217 37.048 1.00 87.58 150 LEU B O 1
ATOM 2563 N N . ILE B 1 162 ? -19.930 63.581 35.386 1.00 64.53 151 ILE B N 1
ATOM 2564 C CA . ILE B 1 162 ? -21.290 63.894 34.957 1.00 78.07 151 ILE B CA 1
ATOM 2565 C C . ILE B 1 162 ? -22.059 62.637 34.514 1.00 73.56 151 ILE B C 1
ATOM 2566 O O . ILE B 1 162 ? -23.243 62.498 34.800 1.00 84.86 151 ILE B O 1
ATOM 2571 N N . LYS B 1 163 ? -21.379 61.727 33.822 1.00 90.69 152 LYS B N 1
ATOM 2572 C CA . LYS B 1 163 ? -21.980 60.479 33.338 1.00 80.85 152 LYS B CA 1
ATOM 2573 C C . LYS B 1 163 ? -22.372 59.496 34.449 1.00 89.63 152 LYS B C 1
ATOM 2574 O O . LYS B 1 163 ? -23.248 58.652 34.246 1.00 98.85 152 LYS B O 1
ATOM 2580 N N . SER B 1 164 ? -21.702 59.596 35.600 1.00 100.13 153 SER B N 1
ATOM 2581 C CA . SER B 1 164 ? -21.861 58.646 36.718 1.00 84.51 153 SER B CA 1
ATOM 2582 C C . SER B 1 164 ? -23.234 58.495 37.419 1.00 103.88 153 SER B C 1
ATOM 2583 O O . SER B 1 164 ? -23.485 57.460 38.033 1.00 134.53 153 SER B O 1
ATOM 2586 N N . GLY B 1 165 ? -24.097 59.509 37.366 1.00 81.77 154 GLY B N 1
ATOM 2587 C CA . GLY B 1 165 ? -23.694 60.898 37.347 1.00 66.84 154 GLY B CA 1
ATOM 2588 C C . GLY B 1 165 ? -23.536 61.364 38.778 1.00 88.50 154 GLY B C 1
ATOM 2589 O O . GLY B 1 165 ? -24.345 61.018 39.634 1.00 82.64 154 GLY B O 1
ATOM 2590 N N . VAL B 1 166 ? -22.540 62.202 39.025 1.00 102.07 155 VAL B N 1
ATOM 2591 C CA . VAL B 1 166 ? -22.317 62.755 40.349 1.00 98.80 155 VAL B CA 1
ATOM 2592 C C . VAL B 1 166 ? -22.902 64.154 40.359 1.00 92.39 155 VAL B C 1
ATOM 2593 O O . VAL B 1 166 ? -22.684 64.915 39.420 1.00 77.36 155 VAL B O 1
ATOM 2597 N N . LYS B 1 167 ? -23.716 64.460 41.366 1.00 68.16 156 LYS B N 1
ATOM 2598 C CA . LYS B 1 167 ? -24.175 65.832 41.579 1.00 83.95 156 LYS B CA 1
ATOM 2599 C C . LYS B 1 167 ? -23.146 66.693 42.324 1.00 88.12 156 LYS B C 1
ATOM 2600 O O . LYS B 1 167 ? -22.966 67.880 42.038 1.00 66.74 156 LYS B O 1
ATOM 2606 N N . ARG B 1 168 ? -22.492 66.074 43.300 1.00 79.67 157 ARG B N 1
ATOM 2607 C CA . ARG B 1 168 ? -21.608 66.783 44.209 1.00 73.52 157 ARG B CA 1
ATOM 2608 C C . ARG B 1 168 ? -20.337 66.012 44.558 1.00 64.49 157 ARG B C 1
ATOM 2609 O O . ARG B 1 168 ? -20.420 64.908 45.094 1.00 59.34 157 ARG B O 1
ATOM 2617 N N . ARG B 1 169 ? -19.169 66.569 44.251 1.00 56.07 158 ARG B N 1
ATOM 2618 C CA . ARG B 1 169 ? -17.943 66.047 44.826 1.00 55.28 158 ARG B CA 1
ATOM 2619 C C . ARG B 1 169 ? -17.045 67.194 45.270 1.00 63.08 158 ARG B C 1
ATOM 2620 O O . ARG B 1 169 ? -16.526 67.941 44.432 1.00 47.78 158 ARG B O 1
ATOM 2628 N N . VAL B 1 170 ? -16.823 67.303 46.579 1.00 38.42 159 VAL B N 1
ATOM 2629 C CA . VAL B 1 170 ? -16.047 68.416 47.133 1.00 39.81 159 VAL B CA 1
ATOM 2630 C C . VAL B 1 170 ? -15.126 67.939 48.258 1.00 50.82 159 VAL B C 1
ATOM 2631 O O . VAL B 1 170 ? -15.373 66.903 48.867 1.00 49.05 159 VAL B O 1
ATOM 2635 N N . GLY B 1 171 ? -14.095 68.725 48.560 1.00 44.45 160 GLY B N 1
ATOM 2636 C CA . GLY B 1 171 ? -13.138 68.377 49.597 1.00 44.25 160 GLY B CA 1
ATOM 2637 C C . GLY B 1 171 ? -12.021 67.447 49.143 1.00 47.29 160 GLY B C 1
ATOM 2638 O O . GLY B 1 171 ? -11.447 66.726 49.951 1.00 41.14 160 GLY B O 1
ATOM 2639 N N . ILE B 1 172 ? -11.676 67.490 47.858 1.00 45.88 161 ILE B N 1
ATOM 2640 C CA . ILE B 1 172 ? -10.662 66.581 47.313 1.00 47.01 161 ILE B CA 1
ATOM 2641 C C . ILE B 1 172 ? -9.219 67.099 47.289 1.00 55.84 161 ILE B C 1
ATOM 2642 O O . ILE B 1 172 ? -8.311 66.358 46.927 1.00 50.86 161 ILE B O 1
ATOM 2647 N N . VAL B 1 173 ? -9.000 68.369 47.616 1.00 36.91 162 VAL B N 1
ATOM 2648 C CA . VAL B 1 173 ? -7.625 68.854 47.758 1.00 41.70 162 VAL B CA 1
ATOM 2649 C C . VAL B 1 173 ? -7.465 69.586 49.080 1.00 39.04 162 VAL B C 1
ATOM 2650 O O . VAL B 1 173 ? -8.397 70.225 49.563 1.00 35.74 162 VAL B O 1
ATOM 2654 N N . ASP B 1 174 ? -6.297 69.460 49.695 1.00 40.07 163 ASP B N 1
ATOM 2655 C CA . ASP B 1 174 ? -6.008 70.285 50.848 1.00 30.80 163 ASP B CA 1
ATOM 2656 C C . ASP B 1 174 ? -4.657 70.939 50.616 1.00 27.75 163 ASP B C 1
ATOM 2657 O O . ASP B 1 174 ? -3.624 70.312 50.846 1.00 30.95 163 ASP B O 1
ATOM 2662 N N . TRP B 1 175 ? -4.647 72.238 50.340 1.00 26.62 164 TRP B N 1
ATOM 2663 C CA . TRP B 1 175 ? -3.379 72.874 49.964 1.00 26.45 164 TRP B CA 1
ATOM 2664 C C . TRP B 1 175 ? -2.534 73.252 51.188 1.00 32.77 164 TRP B C 1
ATOM 2665 O O . TRP B 1 175 ? -1.373 73.650 51.046 1.00 30.20 164 TRP B O 1
ATOM 2676 N N . SER B 1 176 ? -3.094 73.116 52.390 1.00 28.97 165 SER B N 1
ATOM 2677 C CA . SER B 1 176 ? -2.280 73.321 53.596 1.00 31.22 165 SER B CA 1
ATOM 2678 C C . SER B 1 176 ? -1.091 72.363 53.535 1.00 30.65 165 SER B C 1
ATOM 2679 O O . SER B 1 176 ? 0.010 72.678 53.994 1.00 42.28 165 SER B O 1
ATOM 2682 N N . GLU B 1 177 ? -1.304 71.206 52.910 1.00 29.01 166 GLU B N 1
ATOM 2683 C CA . GLU B 1 177 ? -0.247 70.196 52.794 1.00 39.00 166 GLU B CA 1
ATOM 2684 C C . GLU B 1 177 ? 0.961 70.696 52.014 1.00 36.22 166 GLU B C 1
ATOM 2685 O O . GLU B 1 177 ? 2.059 70.181 52.137 1.00 41.62 166 GLU B O 1
ATOM 2691 N N . VAL B 1 178 ? 0.724 71.628 51.119 1.00 33.28 167 VAL B N 1
ATOM 2692 C CA . VAL B 1 178 ? 1.812 72.250 50.374 1.00 39.37 167 VAL B CA 1
ATOM 2693 C C . VAL B 1 178 ? 2.236 73.636 50.878 1.00 48.71 167 VAL B C 1
ATOM 2694 O O . VAL B 1 178 ? 2.929 74.350 50.155 1.00 37.21 167 VAL B O 1
ATOM 2698 N N . TYR B 1 179 ? 1.725 74.062 52.038 1.00 35.95 168 TYR B N 1
ATOM 2699 C CA . TYR B 1 179 ? 1.897 75.458 52.469 1.00 30.95 168 TYR B CA 1
ATOM 2700 C C . TYR B 1 179 ? 3.318 76.002 52.271 1.00 31.31 168 TYR B C 1
ATOM 2701 O O . TYR B 1 179 ? 3.488 77.085 51.702 1.00 29.25 168 TYR B O 1
ATOM 2710 N N . ASP B 1 180 ? 4.332 75.226 52.654 1.00 30.94 169 ASP B N 1
ATOM 2711 C CA . ASP B 1 180 ? 5.714 75.691 52.553 1.00 33.33 169 ASP B CA 1
ATOM 2712 C C . ASP B 1 180 ? 6.168 76.024 51.130 1.00 47.05 169 ASP B C 1
ATOM 2713 O O . ASP B 1 180 ? 6.979 76.926 50.929 1.00 38.23 169 ASP B O 1
ATOM 2718 N N . GLU B 1 181 ? 5.645 75.295 50.151 1.00 38.94 170 GLU B N 1
ATOM 2719 C CA . GLU B 1 181 ? 6.004 75.510 48.753 1.00 50.97 170 GLU B CA 1
ATOM 2720 C C . GLU B 1 181 ? 5.399 76.822 48.247 1.00 37.35 170 GLU B C 1
ATOM 2721 O O . GLU B 1 181 ? 5.889 77.407 47.283 1.00 48.48 170 GLU B O 1
ATOM 2727 N N . ILE B 1 182 ? 4.321 77.283 48.874 1.00 37.15 171 ILE B N 1
ATOM 2728 C CA . ILE B 1 182 ? 3.707 78.507 48.362 1.00 44.10 171 ILE B CA 1
ATOM 2729 C C . ILE B 1 182 ? 4.047 79.815 49.075 1.00 38.57 171 ILE B C 1
ATOM 2730 O O . ILE B 1 182 ? 3.706 80.893 48.589 1.00 41.46 171 ILE B O 1
ATOM 2735 N N . ILE B 1 183 ? 4.793 79.724 50.170 1.00 35.00 172 ILE B N 1
ATOM 2736 C CA . ILE B 1 183 ? 5.192 80.907 50.934 1.00 36.18 172 ILE B CA 1
ATOM 2737 C C . ILE B 1 183 ? 5.703 82.120 50.113 1.00 34.96 172 ILE B C 1
ATOM 2738 O O . ILE B 1 183 ? 5.289 83.244 50.388 1.00 35.14 172 ILE B O 1
ATOM 2743 N N . PRO B 1 184 ? 6.557 81.900 49.085 1.00 35.66 173 PRO B N 1
ATOM 2744 C CA . PRO B 1 184 ? 7.049 83.079 48.347 1.00 43.54 173 PRO B CA 1
ATOM 2745 C C . PRO B 1 184 ? 5.951 83.905 47.658 1.00 41.81 173 PRO B C 1
ATOM 2746 O O . PRO B 1 184 ? 6.209 85.061 47.337 1.00 45.68 173 PRO B O 1
ATOM 2750 N N . TYR B 1 185 ? 4.780 83.322 47.404 1.00 36.74 174 TYR B N 1
ATOM 2751 C CA . TYR B 1 185 ? 3.668 84.061 46.791 1.00 35.81 174 TYR B CA 1
ATOM 2752 C C . TYR B 1 185 ? 2.682 84.697 47.777 1.00 45.68 174 TYR B C 1
ATOM 2753 O O . TYR B 1 185 ? 1.817 85.468 47.373 1.00 50.35 174 TYR B O 1
ATOM 2762 N N . LEU B 1 186 ? 2.791 84.345 49.054 1.00 42.72 175 LEU B N 1
ATOM 2763 C CA . LEU B 1 186 ? 1.825 84.758 50.084 1.00 41.47 175 LEU B CA 1
ATOM 2764 C C . LEU B 1 186 ? 2.076 86.195 50.530 1.00 49.82 175 LEU B C 1
ATOM 2765 O O . LEU B 1 186 ? 3.211 86.677 50.409 1.00 39.43 175 LEU B O 1
ATOM 2770 N N . ARG B 1 187 ? 1.078 86.882 51.095 1.00 44.28 176 ARG B N 1
ATOM 2771 C CA . ARG B 1 187 ? 1.355 88.269 51.436 1.00 57.52 176 ARG B CA 1
ATOM 2772 C C . ARG B 1 187 ? 1.657 88.205 52.923 1.00 39.69 176 ARG B C 1
ATOM 2773 O O . ARG B 1 187 ? 0.770 88.290 53.772 1.00 41.85 176 ARG B O 1
ATOM 2781 N N . LEU B 1 188 ? 2.943 88.160 53.229 1.00 35.39 177 LEU B N 1
ATOM 2782 C CA . LEU B 1 188 ? 3.401 88.014 54.610 1.00 52.96 177 LEU B CA 1
ATOM 2783 C C . LEU B 1 188 ? 3.925 89.283 55.284 1.00 48.88 177 LEU B C 1
ATOM 2784 O O . LEU B 1 188 ? 4.302 89.257 56.459 1.00 86.23 177 LEU B O 1
ATOM 2789 N N . GLY B 1 189 ? 3.976 90.383 54.543 1.00 54.98 178 GLY B N 1
ATOM 2790 C CA . GLY B 1 189 ? 4.573 91.598 55.071 1.00 65.46 178 GLY B CA 1
ATOM 2791 C C . GLY B 1 189 ? 3.627 92.347 55.991 1.00 76.73 178 GLY B C 1
ATOM 2792 O O . GLY B 1 189 ? 2.648 92.951 55.551 1.00 80.14 178 GLY B O 1
ATOM 2793 N N . GLY B 1 190 ? 5.138 93.468 58.364 1.00 82.98 179 GLY B N 1
ATOM 2794 C CA . GLY B 1 190 ? 4.380 94.703 58.282 1.00 84.20 179 GLY B CA 1
ATOM 2795 C C . GLY B 1 190 ? 3.746 95.069 59.606 1.00 82.91 179 GLY B C 1
ATOM 2796 O O . GLY B 1 190 ? 4.412 95.072 60.637 1.00 75.82 179 GLY B O 1
ATOM 2797 N N . MET C 1 12 ? 26.035 125.216 20.165 1.00 82.35 1 MET C N 1
ATOM 2798 C CA . MET C 1 12 ? 25.879 124.167 21.172 1.00 78.82 1 MET C CA 1
ATOM 2799 C C . MET C 1 12 ? 25.012 122.964 20.810 1.00 83.49 1 MET C C 1
ATOM 2800 O O . MET C 1 12 ? 23.842 123.092 20.449 1.00 77.44 1 MET C O 1
ATOM 2805 N N . LEU C 1 13 ? 25.601 121.786 20.966 1.00 72.76 2 LEU C N 1
ATOM 2806 C CA . LEU C 1 13 ? 24.947 120.529 20.662 1.00 69.39 2 LEU C CA 1
ATOM 2807 C C . LEU C 1 13 ? 24.719 119.771 21.970 1.00 72.69 2 LEU C C 1
ATOM 2808 O O . LEU C 1 13 ? 25.673 119.341 22.629 1.00 66.86 2 LEU C O 1
ATOM 2813 N N . ILE C 1 14 ? 23.454 119.630 22.353 1.00 65.29 3 ILE C N 1
ATOM 2814 C CA . ILE C 1 14 ? 23.103 118.986 23.617 1.00 65.79 3 ILE C CA 1
ATOM 2815 C C . ILE C 1 14 ? 22.429 117.645 23.400 1.00 60.18 3 ILE C C 1
ATOM 2816 O O . ILE C 1 14 ? 21.384 117.592 22.770 1.00 62.88 3 ILE C O 1
ATOM 2821 N N . ALA C 1 15 ? 23.002 116.566 23.925 1.00 58.55 4 ALA C N 1
ATOM 2822 C CA . ALA C 1 15 ? 22.345 115.259 23.833 1.00 60.30 4 ALA C CA 1
ATOM 2823 C C . ALA C 1 15 ? 21.392 115.025 24.999 1.00 57.31 4 ALA C C 1
ATOM 2824 O O . ALA C 1 15 ? 21.717 115.311 26.159 1.00 57.96 4 ALA C O 1
ATOM 2826 N N . ILE C 1 16 ? 20.216 114.501 24.685 1.00 59.99 5 ILE C N 1
ATOM 2827 C CA . ILE C 1 16 ? 19.284 114.037 25.700 1.00 53.87 5 ILE C CA 1
ATOM 2828 C C . ILE C 1 16 ? 19.229 112.518 25.614 1.00 64.68 5 ILE C C 1
ATOM 2829 O O . ILE C 1 16 ? 18.716 111.964 24.639 1.00 60.40 5 ILE C O 1
ATOM 2834 N N . THR C 1 17 ? 19.761 111.840 26.627 1.00 50.91 6 THR C N 1
ATOM 2835 C CA . THR C 1 17 ? 19.809 110.388 26.580 1.00 47.62 6 THR C CA 1
ATOM 2836 C C . THR C 1 17 ? 19.230 109.760 27.846 1.00 47.71 6 THR C C 1
ATOM 2837 O O . THR C 1 17 ? 18.836 110.462 28.781 1.00 58.82 6 THR C O 1
ATOM 2841 N N . GLY C 1 18 ? 19.150 108.434 27.843 1.00 50.14 7 GLY C N 1
ATOM 2842 C CA . GLY C 1 18 ? 18.636 107.672 28.963 1.00 44.89 7 GLY C CA 1
ATOM 2843 C C . GLY C 1 18 ? 17.974 106.399 28.470 1.00 56.10 7 GLY C C 1
ATOM 2844 O O . GLY C 1 18 ? 17.835 106.201 27.254 1.00 49.24 7 GLY C O 1
ATOM 2845 N N . THR C 1 19 ? 17.537 105.555 29.407 1.00 43.42 8 THR C N 1
ATOM 2846 C CA . THR C 1 19 ? 16.884 104.285 29.083 1.00 45.52 8 THR C CA 1
ATOM 2847 C C . THR C 1 19 ? 15.620 104.568 28.273 1.00 47.75 8 THR C C 1
ATOM 2848 O O . THR C 1 19 ? 14.924 105.547 28.551 1.00 47.06 8 THR C O 1
ATOM 2852 N N . PRO C 1 20 ? 15.323 103.724 27.266 1.00 48.05 9 PRO C N 1
ATOM 2853 C CA . PRO C 1 20 ? 14.057 103.863 26.533 1.00 51.95 9 PRO C CA 1
ATOM 2854 C C . PRO C 1 20 ? 12.871 103.961 27.481 1.00 54.42 9 PRO C C 1
ATOM 2855 O O . PRO C 1 20 ? 12.781 103.178 28.429 1.00 48.41 9 PRO C O 1
ATOM 2859 N N . GLY C 1 21 ? 12.001 104.937 27.250 1.00 53.18 10 GLY C N 1
ATOM 2860 C CA . GLY C 1 21 ? 10.811 105.106 28.063 1.00 45.26 10 GLY C CA 1
ATOM 2861 C C . GLY C 1 21 ? 10.942 106.141 29.160 1.00 60.06 10 GLY C C 1
ATOM 2862 O O . GLY C 1 21 ? 9.974 106.428 29.861 1.00 60.52 10 GLY C O 1
ATOM 2863 N N . VAL C 1 22 ? 12.132 106.717 29.296 1.00 46.53 11 VAL C N 1
ATOM 2864 C CA . VAL C 1 22 ? 12.405 107.653 30.377 1.00 45.40 11 VAL C CA 1
ATOM 2865 C C . VAL C 1 22 ? 11.805 109.043 30.122 1.00 51.67 11 VAL C C 1
ATOM 2866 O O . VAL C 1 22 ? 11.666 109.839 31.049 1.00 52.66 11 VAL C O 1
ATOM 2870 N N . GLY C 1 23 ? 11.383 109.309 28.886 1.00 56.04 12 GLY C N 1
ATOM 2871 C CA . GLY C 1 23 ? 10.883 110.628 28.528 1.00 52.65 12 GLY C CA 1
ATOM 2872 C C . GLY C 1 23 ? 11.792 111.497 27.673 1.00 62.05 12 GLY C C 1
ATOM 2873 O O . GLY C 1 23 ? 11.596 112.714 27.603 1.00 62.28 12 GLY C O 1
ATOM 2874 N N . LYS C 1 24 ? 12.796 110.884 27.048 1.00 62.93 13 LYS C N 1
ATOM 2875 C CA . LYS C 1 24 ? 13.750 111.602 26.198 1.00 59.84 13 LYS C CA 1
ATOM 2876 C C . LYS C 1 24 ? 13.075 112.496 25.149 1.00 56.93 13 LYS C C 1
ATOM 2877 O O . LYS C 1 24 ? 13.414 113.667 25.021 1.00 60.98 13 LYS C O 1
ATOM 2883 N N . THR C 1 25 ? 12.131 111.945 24.398 1.00 51.75 14 THR C N 1
ATOM 2884 C CA . THR C 1 25 ? 11.524 112.688 23.291 1.00 56.21 14 THR C CA 1
ATOM 2885 C C . THR C 1 25 ? 10.735 113.884 23.807 1.00 71.85 14 THR C C 1
ATOM 2886 O O . THR C 1 25 ? 10.889 115.008 23.321 1.00 67.96 14 THR C O 1
ATOM 2890 N N . THR C 1 26 ? 9.911 113.626 24.816 1.00 64.70 15 THR C N 1
ATOM 2891 C CA . THR C 1 26 ? 9.117 114.657 25.471 1.00 67.08 15 THR C CA 1
ATOM 2892 C C . THR C 1 26 ? 9.995 115.807 25.965 1.00 64.35 15 THR C C 1
ATOM 2893 O O . THR C 1 26 ? 9.791 116.980 25.610 1.00 73.30 15 THR C O 1
ATOM 2897 N N . ILE C 1 27 ? 10.984 115.454 26.777 1.00 58.37 16 ILE C N 1
ATOM 2898 C CA . ILE C 1 27 ? 11.869 116.448 27.374 1.00 57.91 16 ILE C CA 1
ATOM 2899 C C . ILE C 1 27 ? 12.672 117.203 26.315 1.00 67.79 16 ILE C C 1
ATOM 2900 O O . ILE C 1 27 ? 12.838 118.414 26.414 1.00 67.94 16 ILE C O 1
ATOM 2905 N N . ALA C 1 28 ? 13.152 116.494 25.298 1.00 66.18 17 ALA C N 1
ATOM 2906 C CA . ALA C 1 28 ? 13.950 117.113 24.243 1.00 58.79 17 ALA C CA 1
ATOM 2907 C C . ALA C 1 28 ? 13.123 118.111 23.450 1.00 61.98 17 ALA C C 1
ATOM 2908 O O . ALA C 1 28 ? 13.579 119.220 23.169 1.00 64.15 17 ALA C O 1
ATOM 2910 N N . LYS C 1 29 ? 11.911 117.714 23.077 1.00 62.67 18 LYS C N 1
ATOM 2911 C CA . LYS C 1 29 ? 11.023 118.634 22.366 1.00 66.30 18 LYS C CA 1
ATOM 2912 C C . LYS C 1 29 ? 10.747 119.876 23.200 1.00 73.96 18 LYS C C 1
ATOM 2913 O O . LYS C 1 29 ? 10.890 121.000 22.707 1.00 77.88 18 LYS C O 1
ATOM 2919 N N . LEU C 1 30 ? 10.355 119.681 24.459 1.00 70.78 19 LEU C N 1
ATOM 2920 C CA . LEU C 1 30 ? 10.045 120.833 25.306 1.00 70.52 19 LEU C CA 1
ATOM 2921 C C . LEU C 1 30 ? 11.256 121.737 25.533 1.00 71.02 19 LEU C C 1
ATOM 2922 O O . LEU C 1 30 ? 11.124 122.957 25.578 1.00 74.35 19 LEU C O 1
ATOM 2927 N N . LEU C 1 31 ? 12.434 121.132 25.661 1.00 68.51 20 LEU C N 1
ATOM 2928 C CA . LEU C 1 31 ? 13.674 121.869 25.894 1.00 68.70 20 LEU C CA 1
ATOM 2929 C C . LEU C 1 31 ? 14.083 122.661 24.661 1.00 72.35 20 LEU C C 1
ATOM 2930 O O . LEU C 1 31 ? 14.507 123.812 24.766 1.00 77.31 20 LEU C O 1
ATOM 2935 N N . ALA C 1 32 ? 13.967 122.035 23.496 1.00 70.30 21 ALA C N 1
ATOM 2936 C CA . ALA C 1 32 ? 14.280 122.711 22.247 1.00 74.62 21 ALA C CA 1
ATOM 2937 C C . ALA C 1 32 ? 13.355 123.898 22.089 1.00 78.50 21 ALA C C 1
ATOM 2938 O O . ALA C 1 32 ? 13.796 125.007 21.770 1.00 80.99 21 ALA C O 1
ATOM 2940 N N . GLU C 1 33 ? 12.072 123.666 22.347 1.00 77.54 22 GLU C N 1
ATOM 2941 C CA . GLU C 1 33 ? 11.077 124.732 22.261 1.00 82.01 22 GLU C CA 1
ATOM 2942 C C . GLU C 1 33 ? 11.386 125.892 23.197 1.00 84.23 22 GLU C C 1
ATOM 2943 O O . GLU C 1 33 ? 11.446 127.043 22.772 1.00 88.14 22 GLU C O 1
ATOM 2949 N N . LYS C 1 34 ? 11.577 125.584 24.475 1.00 82.03 23 LYS C N 1
ATOM 2950 C CA . LYS C 1 34 ? 11.794 126.625 25.473 1.00 84.95 23 LYS C CA 1
ATOM 2951 C C . LYS C 1 34 ? 13.108 127.373 25.239 1.00 88.61 23 LYS C C 1
ATOM 2952 O O . LYS C 1 34 ? 13.219 128.557 25.561 1.00 91.96 23 LYS C O 1
ATOM 2958 N N . LEU C 1 35 ? 14.099 126.676 24.684 1.00 86.95 24 LEU C N 1
ATOM 2959 C CA . LEU C 1 35 ? 15.391 127.292 24.381 1.00 83.64 24 LEU C CA 1
ATOM 2960 C C . LEU C 1 35 ? 15.423 127.942 22.998 1.00 86.65 24 LEU C C 1
ATOM 2961 O O . LEU C 1 35 ? 16.291 128.767 22.711 1.00 89.01 24 LEU C O 1
ATOM 2966 N N . GLY C 1 36 ? 14.468 127.590 22.147 1.00 90.69 25 GLY C N 1
ATOM 2967 C CA . GLY C 1 36 ? 14.508 128.040 20.767 1.00 89.67 25 GLY C CA 1
ATOM 2968 C C . GLY C 1 36 ? 15.627 127.378 19.973 1.00 87.34 25 GLY C C 1
ATOM 2969 O O . GLY C 1 36 ? 16.157 127.975 19.039 1.00 89.86 25 GLY C O 1
ATOM 2970 N N . TYR C 1 37 ? 16.003 126.156 20.352 1.00 82.87 26 TYR C N 1
ATOM 2971 C CA . TYR C 1 37 ? 16.974 125.392 19.570 1.00 80.76 26 TYR C CA 1
ATOM 2972 C C . TYR C 1 37 ? 16.226 124.490 18.603 1.00 79.59 26 TYR C C 1
ATOM 2973 O O . TYR C 1 37 ? 15.002 124.395 18.662 1.00 87.38 26 TYR C O 1
ATOM 2982 N N . GLU C 1 38 ? 16.963 123.792 17.744 1.00 78.12 27 GLU C N 1
ATOM 2983 C CA . GLU C 1 38 ? 16.341 122.856 16.819 1.00 77.05 27 GLU C CA 1
ATOM 2984 C C . GLU C 1 38 ? 16.196 121.499 17.478 1.00 72.93 27 GLU C C 1
ATOM 2985 O O . GLU C 1 38 ? 17.126 121.014 18.112 1.00 71.13 27 GLU C O 1
ATOM 2991 N N . TYR C 1 39 ? 15.047 120.861 17.298 1.00 72.36 28 TYR C N 1
ATOM 2992 C CA . TYR C 1 39 ? 14.903 119.496 17.768 1.00 76.08 28 TYR C CA 1
ATOM 2993 C C . TYR C 1 39 ? 15.404 118.550 16.688 1.00 67.48 28 TYR C C 1
ATOM 2994 O O . TYR C 1 39 ? 15.022 118.667 15.526 1.00 69.55 28 TYR C O 1
ATOM 3003 N N . VAL C 1 40 ? 16.263 117.611 17.064 1.00 64.49 29 VAL C N 1
ATOM 3004 C CA . VAL C 1 40 ? 16.694 116.604 16.110 1.00 63.40 29 VAL C CA 1
ATOM 3005 C C . VAL C 1 40 ? 16.604 115.222 16.730 1.00 60.20 29 VAL C C 1
ATOM 3006 O O . VAL C 1 40 ? 17.249 114.944 17.730 1.00 66.18 29 VAL C O 1
ATOM 3010 N N . ASN C 1 41 ? 15.802 114.354 16.133 1.00 60.38 30 ASN C N 1
ATOM 3011 C CA . ASN C 1 41 ? 15.749 112.971 16.568 1.00 57.24 30 ASN C CA 1
ATOM 3012 C C . ASN C 1 41 ? 16.853 112.163 15.895 1.00 60.93 30 ASN C C 1
ATOM 3013 O O . ASN C 1 41 ? 16.970 112.145 14.661 1.00 57.77 30 ASN C O 1
ATOM 3018 N N . LEU C 1 42 ? 17.662 111.489 16.706 1.00 54.27 31 LEU C N 1
ATOM 3019 C CA . LEU C 1 42 ? 18.860 110.833 16.192 1.00 57.19 31 LEU C CA 1
ATOM 3020 C C . LEU C 1 42 ? 18.524 109.704 15.212 1.00 60.45 31 LEU C C 1
ATOM 3021 O O . LEU C 1 42 ? 19.237 109.507 14.228 1.00 54.67 31 LEU C O 1
ATOM 3026 N N . ARG C 1 43 ? 17.441 108.975 15.476 1.00 52.91 32 ARG C N 1
ATOM 3027 C CA . ARG C 1 43 ? 17.006 107.907 14.581 1.00 61.40 32 ARG C CA 1
ATOM 3028 C C . ARG C 1 43 ? 16.666 108.438 13.188 1.00 55.62 32 ARG C C 1
ATOM 3029 O O . ARG C 1 43 ? 17.158 107.926 12.173 1.00 68.33 32 ARG C O 1
ATOM 3037 N N . ASP C 1 44 ? 15.801 109.451 13.157 1.00 57.17 33 ASP C N 1
ATOM 3038 C CA . ASP C 1 44 ? 15.372 110.084 11.912 1.00 63.30 33 ASP C CA 1
ATOM 3039 C C . ASP C 1 44 ? 16.578 110.648 11.172 1.00 73.94 33 ASP C C 1
ATOM 3040 O O . ASP C 1 44 ? 16.746 110.431 9.971 1.00 62.70 33 ASP C O 1
ATOM 3045 N N . PHE C 1 45 ? 17.411 111.383 11.899 1.00 60.43 34 PHE C N 1
ATOM 3046 C CA . PHE C 1 45 ? 18.635 111.926 11.326 1.00 66.52 34 PHE C CA 1
ATOM 3047 C C . PHE C 1 45 ? 19.479 110.815 10.697 1.00 67.59 34 PHE C C 1
ATOM 3048 O O . PHE C 1 45 ? 19.986 110.965 9.588 1.00 66.37 34 PHE C O 1
ATOM 3056 N N . ALA C 1 46 ? 19.614 109.695 11.398 1.00 58.65 35 ALA C N 1
ATOM 3057 C CA . ALA C 1 46 ? 20.411 108.588 10.891 1.00 69.98 35 ALA C CA 1
ATOM 3058 C C . ALA C 1 46 ? 19.815 108.053 9.600 1.00 77.44 35 ALA C C 1
ATOM 3059 O O . ALA C 1 46 ? 20.541 107.744 8.657 1.00 62.93 35 ALA C O 1
ATOM 3061 N N . LEU C 1 47 ? 18.489 107.959 9.554 1.00 60.04 36 LEU C N 1
ATOM 3062 C CA . LEU C 1 47 ? 17.819 107.432 8.370 1.00 61.85 36 LEU C CA 1
ATOM 3063 C C . LEU C 1 47 ? 18.047 108.348 7.178 1.00 89.28 36 LEU C C 1
ATOM 3064 O O . LEU C 1 47 ? 18.401 107.881 6.092 1.00 90.03 36 LEU C O 1
ATOM 3069 N N . GLU C 1 48 ? 17.838 109.648 7.379 1.00 68.87 37 GLU C N 1
ATOM 3070 C CA . GLU C 1 48 ? 17.906 110.595 6.268 1.00 71.53 37 GLU C CA 1
ATOM 3071 C C . GLU C 1 48 ? 19.334 110.917 5.803 1.00 73.17 37 GLU C C 1
ATOM 3072 O O . GLU C 1 48 ? 19.528 111.384 4.682 1.00 83.71 37 GLU C O 1
ATOM 3078 N N . LYS C 1 49 ? 20.329 110.679 6.654 1.00 84.50 38 LYS C N 1
ATOM 3079 C CA . LYS C 1 49 ? 21.716 110.904 6.245 1.00 91.51 38 LYS C CA 1
ATOM 3080 C C . LYS C 1 49 ? 22.349 109.614 5.708 1.00 94.67 38 LYS C C 1
ATOM 3081 O O . LYS C 1 49 ? 23.519 109.595 5.316 1.00 94.37 38 LYS C O 1
ATOM 3087 N N . GLY C 1 50 ? 21.553 108.550 5.681 1.00 97.88 39 GLY C N 1
ATOM 3088 C CA . GLY C 1 50 ? 21.963 107.265 5.144 1.00 70.69 39 GLY C CA 1
ATOM 3089 C C . GLY C 1 50 ? 22.864 106.413 6.023 1.00 78.24 39 GLY C C 1
ATOM 3090 O O . GLY C 1 50 ? 23.400 105.404 5.559 1.00 86.73 39 GLY C O 1
ATOM 3091 N N . CYS C 1 51 ? 23.030 106.798 7.288 1.00 73.46 40 CYS C N 1
ATOM 3092 C CA . CYS C 1 51 ? 23.798 105.984 8.228 1.00 96.02 40 CYS C CA 1
ATOM 3093 C C . CYS C 1 51 ? 22.924 104.853 8.722 1.00 96.23 40 CYS C C 1
ATOM 3094 O O . CYS C 1 51 ? 23.364 103.710 8.854 1.00 114.21 40 CYS C O 1
ATOM 3097 N N . GLY C 1 52 ? 21.674 105.205 9.006 1.00 96.74 41 GLY C N 1
ATOM 3098 C CA . GLY C 1 52 ? 20.685 104.265 9.490 1.00 85.22 41 GLY C CA 1
ATOM 3099 C C . GLY C 1 52 ? 20.152 103.371 8.394 1.00 72.35 41 GLY C C 1
ATOM 3100 O O . GLY C 1 52 ? 19.794 103.842 7.313 1.00 84.29 41 GLY C O 1
ATOM 3101 N N . ARG C 1 53 ? 20.092 102.078 8.681 1.00 80.54 42 ARG C N 1
ATOM 3102 C CA . ARG C 1 53 ? 19.551 101.101 7.748 1.00 86.19 42 ARG C CA 1
ATOM 3103 C C . ARG C 1 53 ? 18.573 100.197 8.496 1.00 86.76 42 ARG C C 1
ATOM 3104 O O . ARG C 1 53 ? 18.928 99.601 9.512 1.00 71.55 42 ARG C O 1
ATOM 3112 N N . GLU C 1 54 ? 17.345 100.101 7.998 1.00 68.09 43 GLU C N 1
ATOM 3113 C CA . GLU C 1 54 ? 16.287 99.388 8.708 1.00 71.70 43 GLU C CA 1
ATOM 3114 C C . GLU C 1 54 ? 16.438 97.871 8.645 1.00 82.01 43 GLU C C 1
ATOM 3115 O O . GLU C 1 54 ? 16.550 97.297 7.559 1.00 74.82 43 GLU C O 1
ATOM 3121 N N . VAL C 1 55 ? 16.463 97.231 9.814 1.00 73.39 44 VAL C N 1
ATOM 3122 C CA . VAL C 1 55 ? 16.479 95.769 9.898 1.00 87.93 44 VAL C CA 1
ATOM 3123 C C . VAL C 1 55 ? 15.534 95.195 10.962 1.00 88.59 44 VAL C C 1
ATOM 3124 O O . VAL C 1 55 ? 15.727 95.442 12.155 1.00 78.26 44 VAL C O 1
ATOM 3128 N N . ASP C 1 56 ? 14.504 94.470 10.527 1.00 78.84 45 ASP C N 1
ATOM 3129 C CA . ASP C 1 56 ? 13.783 93.488 11.360 1.00 113.44 45 ASP C CA 1
ATOM 3130 C C . ASP C 1 56 ? 13.482 93.761 12.852 1.00 123.70 45 ASP C C 1
ATOM 3131 O O . ASP C 1 56 ? 13.947 92.983 13.685 1.00 153.93 45 ASP C O 1
ATOM 3136 N N . GLY C 1 57 ? 12.729 94.793 13.237 1.00 90.78 46 GLY C N 1
ATOM 3137 C CA . GLY C 1 57 ? 12.345 95.954 12.456 1.00 79.68 46 GLY C CA 1
ATOM 3138 C C . GLY C 1 57 ? 13.090 97.205 12.910 1.00 102.23 46 GLY C C 1
ATOM 3139 O O . GLY C 1 57 ? 12.581 98.317 12.760 1.00 136.55 46 GLY C O 1
ATOM 3140 N N . GLU C 1 58 ? 14.271 97.036 13.502 1.00 85.75 47 GLU C N 1
ATOM 3141 C CA . GLU C 1 58 ? 15.002 98.169 14.081 1.00 79.07 47 GLU C CA 1
ATOM 3142 C C . GLU C 1 58 ? 15.820 98.975 13.068 1.00 83.42 47 GLU C C 1
ATOM 3143 O O . GLU C 1 58 ? 15.946 98.599 11.905 1.00 70.63 47 GLU C O 1
ATOM 3149 N N . VAL C 1 59 ? 16.411 100.067 13.542 1.00 73.13 48 VAL C N 1
ATOM 3150 C CA . VAL C 1 59 ? 17.262 100.901 12.711 1.00 69.71 48 VAL C CA 1
ATOM 3151 C C . VAL C 1 59 ? 18.701 100.725 13.164 1.00 75.93 48 VAL C C 1
ATOM 3152 O O . VAL C 1 59 ? 19.066 101.062 14.290 1.00 75.79 48 VAL C O 1
ATOM 3156 N N . GLU C 1 60 ? 19.508 100.157 12.280 1.00 75.09 49 GLU C N 1
ATOM 3157 C CA . GLU C 1 60 ? 20.882 99.815 12.595 1.00 73.56 49 GLU C CA 1
ATOM 3158 C C . GLU C 1 60 ? 21.792 100.930 12.114 1.00 77.49 49 GLU C C 1
ATOM 3159 O O . GLU C 1 60 ? 21.704 101.356 10.964 1.00 67.99 49 GLU C O 1
ATOM 3165 N N . VAL C 1 61 ? 22.673 101.398 12.991 1.00 68.45 50 VAL C N 1
ATOM 3166 C CA . VAL C 1 61 ? 23.529 102.528 12.652 1.00 64.35 50 VAL C CA 1
ATOM 3167 C C . VAL C 1 61 ? 25.011 102.263 12.877 1.00 69.09 50 VAL C C 1
ATOM 3168 O O . VAL C 1 61 ? 25.402 101.576 13.829 1.00 64.82 50 VAL C O 1
ATOM 3172 N N . GLU C 1 62 ? 25.836 102.813 11.996 1.00 72.60 51 GLU C N 1
ATOM 3173 C CA . GLU C 1 62 ? 27.269 102.789 12.212 1.00 68.76 51 GLU C CA 1
ATOM 3174 C C . GLU C 1 62 ? 27.608 104.025 13.041 1.00 64.02 51 GLU C C 1
ATOM 3175 O O . GLU C 1 62 ? 27.419 105.158 12.588 1.00 66.77 51 GLU C O 1
ATOM 3181 N N . ILE C 1 63 ? 28.110 103.802 14.254 1.00 68.90 52 ILE C N 1
ATOM 3182 C CA . ILE C 1 63 ? 28.301 104.890 15.217 1.00 61.66 52 ILE C CA 1
ATOM 3183 C C . ILE C 1 63 ? 29.341 105.931 14.788 1.00 73.72 52 ILE C C 1
ATOM 3184 O O . ILE C 1 63 ? 29.114 107.134 14.943 1.00 76.36 52 ILE C O 1
ATOM 3189 N N . ASP C 1 64 ? 30.465 105.477 14.239 1.00 75.95 53 ASP C N 1
ATOM 3190 C CA . ASP C 1 64 ? 31.498 106.397 13.765 1.00 68.97 53 ASP C CA 1
ATOM 3191 C C . ASP C 1 64 ? 30.974 107.299 12.645 1.00 69.76 53 ASP C C 1
ATOM 3192 O O . ASP C 1 64 ? 31.235 108.508 12.617 1.00 79.22 53 ASP C O 1
ATOM 3197 N N . GLU C 1 65 ? 30.244 106.690 11.718 1.00 69.87 54 GLU C N 1
ATOM 3198 C CA . GLU C 1 65 ? 29.678 107.388 10.569 1.00 72.32 54 GLU C CA 1
ATOM 3199 C C . GLU C 1 65 ? 28.614 108.396 11.017 1.00 73.30 54 GLU C C 1
ATOM 3200 O O . GLU C 1 65 ? 28.583 109.548 10.548 1.00 76.62 54 GLU C O 1
ATOM 3206 N N . LEU C 1 66 ? 27.727 107.945 11.905 1.00 65.55 55 LEU C N 1
ATOM 3207 C CA . LEU C 1 66 ? 26.695 108.819 12.445 1.00 66.71 55 LEU C CA 1
ATOM 3208 C C . LEU C 1 66 ? 27.329 110.010 13.157 1.00 67.66 55 LEU C C 1
ATOM 3209 O O . LEU C 1 66 ? 26.910 111.152 12.963 1.00 74.03 55 LEU C O 1
ATOM 3214 N N . ALA C 1 67 ? 28.358 109.738 13.954 1.00 64.21 56 ALA C N 1
ATOM 3215 C CA . ALA C 1 67 ? 29.067 110.792 14.666 1.00 65.58 56 ALA C CA 1
ATOM 3216 C C . ALA C 1 67 ? 29.697 111.769 13.678 1.00 74.90 56 ALA C C 1
ATOM 3217 O O . ALA C 1 67 ? 29.726 112.974 13.925 1.00 71.18 56 ALA C O 1
ATOM 3219 N N . TYR C 1 68 ? 30.207 111.242 12.565 1.00 71.29 57 TYR C N 1
ATOM 3220 C CA . TYR C 1 68 ? 30.753 112.087 11.517 1.00 75.39 57 TYR C CA 1
ATOM 3221 C C . TYR C 1 68 ? 29.693 113.056 11.007 1.00 76.80 57 TYR C C 1
ATOM 3222 O O . TYR C 1 68 ? 29.917 114.268 10.961 1.00 78.35 57 TYR C O 1
ATOM 3231 N N . PHE C 1 69 ? 28.537 112.523 10.620 1.00 73.27 58 PHE C N 1
ATOM 3232 C CA . PHE C 1 69 ? 27.486 113.381 10.063 1.00 77.24 58 PHE C CA 1
ATOM 3233 C C . PHE C 1 69 ? 26.946 114.393 11.077 1.00 72.96 58 PHE C C 1
ATOM 3234 O O . PHE C 1 69 ? 26.663 115.540 10.726 1.00 79.80 58 PHE C O 1
ATOM 3242 N N . VAL C 1 70 ? 26.822 113.967 12.332 1.00 69.54 59 VAL C N 1
ATOM 3243 C CA . VAL C 1 70 ? 26.398 114.858 13.406 1.00 72.57 59 VAL C CA 1
ATOM 3244 C C . VAL C 1 70 ? 27.406 115.994 13.531 1.00 76.65 59 VAL C C 1
ATOM 3245 O O . VAL C 1 70 ? 27.038 117.166 13.603 1.00 75.09 59 VAL C O 1
ATOM 3249 N N . GLU C 1 71 ? 28.684 115.626 13.537 1.00 75.93 60 GLU C N 1
ATOM 3250 C CA . GLU C 1 71 ? 29.782 116.577 13.658 1.00 79.10 60 GLU C CA 1
ATOM 3251 C C . GLU C 1 71 ? 29.745 117.606 12.535 1.00 88.94 60 GLU C C 1
ATOM 3252 O O . GLU C 1 71 ? 29.840 118.806 12.786 1.00 86.88 60 GLU C O 1
ATOM 3258 N N . LYS C 1 72 ? 29.601 117.139 11.299 1.00 94.26 61 LYS C N 1
ATOM 3259 C CA . LYS C 1 72 ? 29.595 118.044 10.155 1.00 88.45 61 LYS C CA 1
ATOM 3260 C C . LYS C 1 72 ? 28.355 118.935 10.067 1.00 88.59 61 LYS C C 1
ATOM 3261 O O . LYS C 1 72 ? 28.467 120.158 9.955 1.00 94.68 61 LYS C O 1
ATOM 3267 N N . GLU C 1 73 ? 27.176 118.325 10.106 1.00 99.81 62 GLU C N 1
ATOM 3268 C CA . GLU C 1 73 ? 25.942 119.072 9.903 1.00 100.45 62 GLU C CA 1
ATOM 3269 C C . GLU C 1 73 ? 25.464 119.838 11.136 1.00 110.09 62 GLU C C 1
ATOM 3270 O O . GLU C 1 73 ? 25.127 121.017 11.046 1.00 132.78 62 GLU C O 1
ATOM 3276 N N . LEU C 1 74 ? 25.432 119.163 12.281 1.00 100.27 63 LEU C N 1
ATOM 3277 C CA . LEU C 1 74 ? 24.853 119.734 13.504 1.00 101.93 63 LEU C CA 1
ATOM 3278 C C . LEU C 1 74 ? 25.743 120.620 14.384 1.00 116.87 63 LEU C C 1
ATOM 3279 O O . LEU C 1 74 ? 25.302 121.668 14.857 1.00 94.30 63 LEU C O 1
ATOM 3284 N N . LYS C 1 75 ? 26.994 120.206 14.579 1.00 133.45 64 LYS C N 1
ATOM 3285 C CA . LYS C 1 75 ? 27.830 120.710 15.679 1.00 139.23 64 LYS C CA 1
ATOM 3286 C C . LYS C 1 75 ? 28.027 122.232 15.686 1.00 142.45 64 LYS C C 1
ATOM 3287 O O . LYS C 1 75 ? 28.310 122.829 16.730 1.00 138.65 64 LYS C O 1
ATOM 3293 N N . ASP C 1 76 ? 27.846 122.855 14.525 1.00 132.02 65 ASP C N 1
ATOM 3294 C CA . ASP C 1 76 ? 27.945 124.310 14.414 1.00 104.65 65 ASP C CA 1
ATOM 3295 C C . ASP C 1 76 ? 26.615 125.043 14.617 1.00 101.88 65 ASP C C 1
ATOM 3296 O O . ASP C 1 76 ? 26.545 126.264 14.480 1.00 121.14 65 ASP C O 1
ATOM 3301 N N . ARG C 1 77 ? 25.568 124.290 14.942 1.00 103.45 66 ARG C N 1
ATOM 3302 C CA . ARG C 1 77 ? 24.234 124.849 15.170 1.00 95.93 66 ARG C CA 1
ATOM 3303 C C . ARG C 1 77 ? 23.809 124.679 16.631 1.00 93.43 66 ARG C C 1
ATOM 3304 O O . ARG C 1 77 ? 24.549 124.110 17.438 1.00 91.79 66 ARG C O 1
ATOM 3312 N N . ASN C 1 78 ? 22.626 125.185 16.976 1.00 93.73 67 ASN C N 1
ATOM 3313 C CA . ASN C 1 78 ? 22.075 124.963 18.310 1.00 91.50 67 ASN C CA 1
ATOM 3314 C C . ASN C 1 78 ? 21.003 123.878 18.273 1.00 85.52 67 ASN C C 1
ATOM 3315 O O . ASN C 1 78 ? 19.901 124.092 17.767 1.00 85.48 67 ASN C O 1
ATOM 3320 N N . VAL C 1 79 ? 21.332 122.718 18.832 1.00 81.10 68 VAL C N 1
ATOM 3321 C CA . VAL C 1 79 ? 20.537 121.513 18.625 1.00 75.89 68 VAL C CA 1
ATOM 3322 C C . VAL C 1 79 ? 20.301 120.720 19.913 1.00 72.83 68 VAL C C 1
ATOM 3323 O O . VAL C 1 79 ? 21.226 120.502 20.703 1.00 73.03 68 VAL C O 1
ATOM 3327 N N . VAL C 1 80 ? 19.051 120.319 20.130 1.00 70.67 69 VAL C N 1
ATOM 3328 C CA . VAL C 1 80 ? 18.722 119.315 21.134 1.00 71.02 69 VAL C CA 1
ATOM 3329 C C . VAL C 1 80 ? 18.592 117.979 20.403 1.00 66.92 69 VAL C C 1
ATOM 3330 O O . VAL C 1 80 ? 17.712 117.806 19.558 1.00 73.57 69 VAL C O 1
ATOM 3334 N N . LEU C 1 81 ? 19.493 117.051 20.711 1.00 71.06 70 LEU C N 1
ATOM 3335 C CA . LEU C 1 81 ? 19.593 115.778 20.002 1.00 68.17 70 LEU C CA 1
ATOM 3336 C C . LEU C 1 81 ? 19.008 114.653 20.845 1.00 66.54 70 LEU C C 1
ATOM 3337 O O . LEU C 1 81 ? 19.485 114.372 21.944 1.00 56.73 70 LEU C O 1
ATOM 3342 N N . ASP C 1 82 ? 17.975 114.009 20.309 1.00 55.59 71 ASP C N 1
ATOM 3343 C CA . ASP C 1 82 ? 17.166 113.055 21.054 1.00 47.77 71 ASP C CA 1
ATOM 3344 C C . ASP C 1 82 ? 17.431 111.602 20.648 1.00 49.61 71 ASP C C 1
ATOM 3345 O O . ASP C 1 82 ? 17.188 111.210 19.499 1.00 50.51 71 ASP C O 1
ATOM 3350 N N . GLY C 1 83 ? 17.955 110.819 21.593 1.00 63.74 72 GLY C N 1
ATOM 3351 C CA . GLY C 1 83 ? 18.077 109.380 21.427 1.00 55.86 72 GLY C CA 1
ATOM 3352 C C . GLY C 1 83 ? 18.926 108.704 22.492 1.00 60.93 72 GLY C C 1
ATOM 3353 O O . GLY C 1 83 ? 19.726 109.349 23.179 1.00 55.57 72 GLY C O 1
ATOM 3354 N N . HIS C 1 84 ? 18.773 107.389 22.620 1.00 51.77 73 HIS C N 1
ATOM 3355 C CA . HIS C 1 84 ? 19.559 106.653 23.604 1.00 55.24 73 HIS C CA 1
ATOM 3356 C C . HIS C 1 84 ? 20.972 106.399 23.087 1.00 49.14 73 HIS C C 1
ATOM 3357 O O . HIS C 1 84 ? 21.807 105.902 23.817 1.00 49.97 73 HIS C O 1
ATOM 3364 N N . LEU C 1 85 ? 21.237 106.713 21.819 1.00 51.27 74 LEU C N 1
ATOM 3365 C CA . LEU C 1 85 ? 22.627 106.702 21.359 1.00 51.68 74 LEU C CA 1
ATOM 3366 C C . LEU C 1 85 ? 23.284 108.088 21.321 1.00 52.65 74 LEU C C 1
ATOM 3367 O O . LEU C 1 85 ? 24.452 108.198 20.954 1.00 53.73 74 LEU C O 1
ATOM 3372 N N . SER C 1 86 ? 22.553 109.132 21.713 1.00 58.51 75 SER C N 1
ATOM 3373 C CA . SER C 1 86 ? 23.018 110.513 21.506 1.00 54.85 75 SER C CA 1
ATOM 3374 C C . SER C 1 86 ? 24.289 110.887 22.268 1.00 53.95 75 SER C C 1
ATOM 3375 O O . SER C 1 86 ? 25.033 111.756 21.824 1.00 56.93 75 SER C O 1
ATOM 3378 N N . HIS C 1 87 ? 24.526 110.234 23.409 1.00 51.64 76 HIS C N 1
ATOM 3379 C CA . HIS C 1 87 ? 25.694 110.512 24.248 1.00 52.65 76 HIS C CA 1
ATOM 3380 C C . HIS C 1 87 ? 26.987 109.929 23.661 1.00 64.17 76 HIS C C 1
ATOM 3381 O O . HIS C 1 87 ? 28.081 110.206 24.158 1.00 52.54 76 HIS C O 1
ATOM 3388 N N . LEU C 1 88 ? 26.848 109.100 22.629 1.00 52.95 77 LEU C N 1
ATOM 3389 C CA . LEU C 1 88 ? 27.990 108.533 21.913 1.00 53.48 77 LEU C CA 1
ATOM 3390 C C . LEU C 1 88 ? 28.420 109.436 20.773 1.00 67.64 77 LEU C C 1
ATOM 3391 O O . LEU C 1 88 ? 29.414 109.167 20.095 1.00 60.23 77 LEU C O 1
ATOM 3396 N N . MET C 1 89 ? 27.655 110.503 20.568 1.00 57.36 78 MET C N 1
ATOM 3397 C CA . MET C 1 89 ? 27.933 111.502 19.540 1.00 60.39 78 MET C CA 1
ATOM 3398 C C . MET C 1 89 ? 28.835 112.609 20.088 1.00 61.50 78 MET C C 1
ATOM 3399 O O . MET C 1 89 ? 28.879 112.828 21.301 1.00 62.28 78 MET C O 1
ATOM 3404 N N . PRO C 1 90 ? 29.572 113.303 19.205 1.00 64.53 79 PRO C N 1
ATOM 3405 C CA . PRO C 1 90 ? 30.439 114.356 19.749 1.00 66.02 79 PRO C CA 1
ATOM 3406 C C . PRO C 1 90 ? 29.661 115.614 20.113 1.00 66.73 79 PRO C C 1
ATOM 3407 O O . PRO C 1 90 ? 29.753 116.611 19.402 1.00 69.65 79 PRO C O 1
ATOM 3411 N N . VAL C 1 91 ? 28.941 115.585 21.232 1.00 65.36 80 VAL C N 1
ATOM 3412 C CA . VAL C 1 91 ? 28.122 116.732 21.596 1.00 66.63 80 VAL C CA 1
ATOM 3413 C C . VAL C 1 91 ? 28.877 117.622 22.585 1.00 68.43 80 VAL C C 1
ATOM 3414 O O . VAL C 1 91 ? 29.946 117.253 23.079 1.00 66.24 80 VAL C O 1
ATOM 3418 N N . ASP C 1 92 ? 28.309 118.784 22.883 1.00 68.24 81 ASP C N 1
ATOM 3419 C CA . ASP C 1 92 ? 28.898 119.707 23.850 1.00 69.88 81 ASP C CA 1
ATOM 3420 C C . ASP C 1 92 ? 28.495 119.372 25.280 1.00 73.96 81 ASP C C 1
ATOM 3421 O O . ASP C 1 92 ? 29.228 119.664 26.223 1.00 68.29 81 ASP C O 1
ATOM 3426 N N . LEU C 1 93 ? 27.299 118.809 25.433 1.00 65.32 82 LEU C N 1
ATOM 3427 C CA . LEU C 1 93 ? 26.774 118.459 26.747 1.00 65.83 82 LEU C CA 1
ATOM 3428 C C . LEU C 1 93 ? 25.857 117.246 26.636 1.00 61.53 82 LEU C C 1
ATOM 3429 O O . LEU C 1 93 ? 25.080 117.122 25.682 1.00 61.17 82 LEU C O 1
ATOM 3434 N N . VAL C 1 94 ? 25.938 116.357 27.616 1.00 61.03 83 VAL C N 1
ATOM 3435 C CA . VAL C 1 94 ? 25.046 115.207 27.667 1.00 61.10 83 VAL C CA 1
ATOM 3436 C C . VAL C 1 94 ? 24.122 115.346 28.859 1.00 55.87 83 VAL C C 1
ATOM 3437 O O . VAL C 1 94 ? 24.578 115.558 29.987 1.00 63.86 83 VAL C O 1
ATOM 3441 N N . VAL C 1 95 ? 22.822 115.222 28.617 1.00 61.85 84 VAL C N 1
ATOM 3442 C CA . VAL C 1 95 ? 21.866 115.186 29.712 1.00 64.19 84 VAL C CA 1
ATOM 3443 C C . VAL C 1 95 ? 21.353 113.754 29.841 1.00 55.25 84 VAL C C 1
ATOM 3444 O O . VAL C 1 95 ? 20.722 113.231 28.924 1.00 58.25 84 VAL C O 1
ATOM 3448 N N . VAL C 1 96 ? 21.642 113.104 30.966 1.00 51.40 85 VAL C N 1
ATOM 3449 C CA . VAL C 1 96 ? 21.137 111.748 31.169 1.00 51.74 85 VAL C CA 1
ATOM 3450 C C . VAL C 1 96 ? 19.900 111.785 32.054 1.00 47.81 85 VAL C C 1
ATOM 3451 O O . VAL C 1 96 ? 19.977 112.134 33.244 1.00 56.17 85 VAL C O 1
ATOM 3455 N N . LEU C 1 97 ? 18.756 111.447 31.469 1.00 48.10 86 LEU C N 1
ATOM 3456 C CA . LEU C 1 97 ? 17.508 111.386 32.217 1.00 48.96 86 LEU C CA 1
ATOM 3457 C C . LEU C 1 97 ? 17.425 110.062 32.959 1.00 56.17 86 LEU C C 1
ATOM 3458 O O . LEU C 1 97 ? 17.756 109.012 32.411 1.00 51.00 86 LEU C O 1
ATOM 3463 N N . ARG C 1 98 ? 16.971 110.116 34.204 1.00 47.84 87 ARG C N 1
ATOM 3464 C CA . ARG C 1 98 ? 16.757 108.908 34.982 1.00 49.83 87 ARG C CA 1
ATOM 3465 C C . ARG C 1 98 ? 15.292 108.817 35.359 1.00 57.52 87 ARG C C 1
ATOM 3466 O O . ARG C 1 98 ? 14.602 109.833 35.470 1.00 49.48 87 ARG C O 1
ATOM 3474 N N . ALA C 1 99 ? 14.827 107.592 35.569 1.00 49.14 88 ALA C N 1
ATOM 3475 C CA . ALA C 1 99 ? 13.500 107.370 36.119 1.00 56.37 88 ALA C CA 1
ATOM 3476 C C . ALA C 1 99 ? 13.512 106.072 36.898 1.00 56.89 88 ALA C C 1
ATOM 3477 O O . ALA C 1 99 ? 14.259 105.155 36.570 1.00 43.91 88 ALA C O 1
ATOM 3479 N N . HIS C 1 100 ? 12.679 106.008 37.928 1.00 51.01 89 HIS C N 1
ATOM 3480 C CA . HIS C 1 100 ? 12.494 104.804 38.717 1.00 51.70 89 HIS C CA 1
ATOM 3481 C C . HIS C 1 100 ? 12.207 103.659 37.738 1.00 45.74 89 HIS C C 1
ATOM 3482 O O . HIS C 1 100 ? 11.289 103.750 36.925 1.00 55.49 89 HIS C O 1
ATOM 3489 N N . PRO C 1 101 ? 13.001 102.582 37.808 1.00 48.44 90 PRO C N 1
ATOM 3490 C CA . PRO C 1 101 ? 12.903 101.495 36.824 1.00 43.18 90 PRO C CA 1
ATOM 3491 C C . PRO C 1 101 ? 11.506 100.876 36.715 1.00 45.23 90 PRO C C 1
ATOM 3492 O O . PRO C 1 101 ? 11.191 100.288 35.679 1.00 52.36 90 PRO C O 1
ATOM 3496 N N . ARG C 1 102 ? 10.686 101.010 37.758 1.00 51.62 91 ARG C N 1
ATOM 3497 C CA . ARG C 1 102 ? 9.294 100.559 37.706 1.00 54.54 91 ARG C CA 1
ATOM 3498 C C . ARG C 1 102 ? 8.495 101.403 36.720 1.00 53.75 91 ARG C C 1
ATOM 3499 O O . ARG C 1 102 ? 7.551 100.920 36.077 1.00 53.55 91 ARG C O 1
ATOM 3507 N N . ILE C 1 103 ? 8.853 102.681 36.633 1.00 57.95 92 ILE C N 1
ATOM 3508 C CA . ILE C 1 103 ? 8.199 103.582 35.697 1.00 53.57 92 ILE C CA 1
ATOM 3509 C C . ILE C 1 103 ? 8.623 103.215 34.270 1.00 56.32 92 ILE C C 1
ATOM 3510 O O . ILE C 1 103 ? 7.786 103.188 33.353 1.00 55.00 92 ILE C O 1
ATOM 3515 N N . ILE C 1 104 ? 9.912 102.921 34.089 1.00 50.18 93 ILE C N 1
ATOM 3516 C CA . ILE C 1 104 ? 10.394 102.349 32.827 1.00 49.25 93 ILE C CA 1
ATOM 3517 C C . ILE C 1 104 ? 9.539 101.129 32.459 1.00 50.75 93 ILE C C 1
ATOM 3518 O O . ILE C 1 104 ? 9.037 101.002 31.325 1.00 52.59 93 ILE C O 1
ATOM 3523 N N . GLY C 1 105 ? 9.350 100.242 33.435 1.00 50.34 94 GLY C N 1
ATOM 3524 C CA . GLY C 1 105 ? 8.575 99.030 33.212 1.00 55.38 94 GLY C CA 1
ATOM 3525 C C . GLY C 1 105 ? 7.153 99.308 32.764 1.00 55.65 94 GLY C C 1
ATOM 3526 O O . GLY C 1 105 ? 6.671 98.718 31.790 1.00 63.92 94 GLY C O 1
ATOM 3527 N N . GLU C 1 106 ? 6.478 100.216 33.461 1.00 57.01 95 GLU C N 1
ATOM 3528 C CA . GLU C 1 106 ? 5.106 100.561 33.102 1.00 60.92 95 GLU C CA 1
ATOM 3529 C C . GLU C 1 106 ? 4.964 101.171 31.728 1.00 62.39 95 GLU C C 1
ATOM 3530 O O . GLU C 1 106 ? 4.074 100.785 30.964 1.00 65.46 95 GLU C O 1
ATOM 3536 N N . ARG C 1 107 ? 5.814 102.145 31.429 1.00 61.25 96 ARG C N 1
ATOM 3537 C CA . ARG C 1 107 ? 5.715 102.819 30.142 1.00 70.64 96 ARG C CA 1
ATOM 3538 C C . ARG C 1 107 ? 6.035 101.887 28.975 1.00 62.15 96 ARG C C 1
ATOM 3539 O O . ARG C 1 107 ? 5.330 101.881 27.961 1.00 65.17 96 ARG C O 1
ATOM 3547 N N . LEU C 1 108 ? 7.075 101.070 29.132 1.00 59.19 97 LEU C N 1
ATOM 3548 C CA . LEU C 1 108 ? 7.443 100.151 28.064 1.00 59.45 97 LEU C CA 1
ATOM 3549 C C . LEU C 1 108 ? 6.393 99.053 27.931 1.00 62.35 97 LEU C C 1
ATOM 3550 O O . LEU C 1 108 ? 6.161 98.529 26.830 1.00 64.57 97 LEU C O 1
ATOM 3555 N N . ARG C 1 109 ? 5.720 98.728 29.033 1.00 66.29 98 ARG C N 1
ATOM 3556 C CA . ARG C 1 109 ? 4.562 97.843 28.929 1.00 66.35 98 ARG C CA 1
ATOM 3557 C C . ARG C 1 109 ? 3.450 98.505 28.112 1.00 70.49 98 ARG C C 1
ATOM 3558 O O . ARG C 1 109 ? 2.861 97.856 27.246 1.00 73.68 98 ARG C O 1
ATOM 3566 N N . GLU C 1 110 ? 3.149 99.777 28.380 1.00 70.87 99 GLU C N 1
ATOM 3567 C CA . GLU C 1 110 ? 2.148 100.478 27.567 1.00 75.01 99 GLU C CA 1
ATOM 3568 C C . GLU C 1 110 ? 2.536 100.530 26.085 1.00 75.83 99 GLU C C 1
ATOM 3569 O O . GLU C 1 110 ? 1.669 100.530 25.222 1.00 79.95 99 GLU C O 1
ATOM 3575 N N . ARG C 1 111 ? 3.835 100.573 25.794 1.00 72.27 100 ARG C N 1
ATOM 3576 C CA . ARG C 1 111 ? 4.299 100.560 24.403 1.00 73.11 100 ARG C CA 1
ATOM 3577 C C . ARG C 1 111 ? 4.125 99.218 23.701 1.00 75.13 100 ARG C C 1
ATOM 3578 O O . ARG C 1 111 ? 4.218 99.141 22.479 1.00 77.19 100 ARG C O 1
ATOM 3586 N N . GLY C 1 112 ? 3.911 98.156 24.466 1.00 74.79 101 GLY C N 1
ATOM 3587 C CA . GLY C 1 112 ? 3.731 96.844 23.876 1.00 77.07 101 GLY C CA 1
ATOM 3588 C C . GLY C 1 112 ? 5.026 96.095 23.616 1.00 74.28 101 GLY C C 1
ATOM 3589 O O . GLY C 1 112 ? 5.066 95.185 22.791 1.00 81.39 101 GLY C O 1
ATOM 3590 N N . TYR C 1 113 ? 6.090 96.473 24.315 1.00 69.79 102 TYR C N 1
ATOM 3591 C CA . TYR C 1 113 ? 7.337 95.721 24.243 1.00 67.22 102 TYR C CA 1
ATOM 3592 C C . TYR C 1 113 ? 7.133 94.334 24.853 1.00 71.44 102 TYR C C 1
ATOM 3593 O O . TYR C 1 113 ? 6.252 94.144 25.691 1.00 69.93 102 TYR C O 1
ATOM 3602 N N . SER C 1 114 ? 7.938 93.365 24.424 1.00 68.02 103 SER C N 1
ATOM 3603 C CA . SER C 1 114 ? 7.906 92.029 25.014 1.00 69.61 103 SER C CA 1
ATOM 3604 C C . SER C 1 114 ? 8.423 92.072 26.454 1.00 63.90 103 SER C C 1
ATOM 3605 O O . SER C 1 114 ? 9.143 92.995 26.828 1.00 60.71 103 SER C O 1
ATOM 3608 N N . LYS C 1 115 ? 8.047 91.078 27.256 1.00 64.54 104 LYS C N 1
ATOM 3609 C CA . LYS C 1 115 ? 8.524 90.982 28.634 1.00 61.35 104 LYS C CA 1
ATOM 3610 C C . LYS C 1 115 ? 10.052 90.945 28.727 1.00 58.82 104 LYS C C 1
ATOM 3611 O O . LYS C 1 115 ? 10.629 91.554 29.632 1.00 54.81 104 LYS C O 1
ATOM 3617 N N . GLU C 1 116 ? 10.704 90.225 27.814 1.00 58.85 105 GLU C N 1
ATOM 3618 C CA . GLU C 1 116 ? 12.170 90.118 27.824 1.00 56.22 105 GLU C CA 1
ATOM 3619 C C . GLU C 1 116 ? 12.818 91.492 27.632 1.00 53.81 105 GLU C C 1
ATOM 3620 O O . GLU C 1 116 ? 13.764 91.865 28.327 1.00 56.35 105 GLU C O 1
ATOM 3626 N N . LYS C 1 117 ? 12.272 92.246 26.692 1.00 60.17 106 LYS C N 1
ATOM 3627 C CA . LYS C 1 117 ? 12.771 93.565 26.348 1.00 53.95 106 LYS C CA 1
ATOM 3628 C C . LYS C 1 117 ? 12.520 94.592 27.442 1.00 51.84 106 LYS C C 1
ATOM 3629 O O . LYS C 1 117 ? 13.375 95.451 27.731 1.00 49.47 106 LYS C O 1
ATOM 3635 N N . ILE C 1 118 ? 11.323 94.521 28.018 1.00 65.26 107 ILE C N 1
ATOM 3636 C CA . ILE C 1 118 ? 10.961 95.370 29.141 1.00 51.83 107 ILE C CA 1
ATOM 3637 C C . ILE C 1 118 ? 11.926 95.098 30.280 1.00 48.84 107 ILE C C 1
ATOM 3638 O O . ILE C 1 118 ? 12.515 96.023 30.829 1.00 48.88 107 ILE C O 1
ATOM 3643 N N . GLY C 1 119 ? 12.098 93.821 30.610 1.00 51.03 108 GLY C N 1
ATOM 3644 C CA . GLY C 1 119 ? 13.009 93.411 31.664 1.00 46.56 108 GLY C CA 1
ATOM 3645 C C . GLY C 1 119 ? 14.425 93.898 31.441 1.00 48.17 108 GLY C C 1
ATOM 3646 O O . GLY C 1 119 ? 15.054 94.440 32.363 1.00 50.09 108 GLY C O 1
ATOM 3647 N N . GLU C 1 120 ? 14.923 93.742 30.215 1.00 45.11 109 GLU C N 1
ATOM 3648 C CA . GLU C 1 120 ? 16.278 94.205 29.925 1.00 43.48 109 GLU C CA 1
ATOM 3649 C C . GLU C 1 120 ? 16.416 95.712 30.123 1.00 48.68 109 GLU C C 1
ATOM 3650 O O . GLU C 1 120 ? 17.379 96.182 30.736 1.00 43.06 109 GLU C O 1
ATOM 3656 N N . ASN C 1 121 ? 15.442 96.475 29.642 1.00 43.65 110 ASN C N 1
ATOM 3657 C CA . ASN C 1 121 ? 15.530 97.920 29.833 1.00 42.92 110 ASN C CA 1
ATOM 3658 C C . ASN C 1 121 ? 15.392 98.368 31.286 1.00 41.64 110 ASN C C 1
ATOM 3659 O O . ASN C 1 121 ? 16.074 99.299 31.725 1.00 43.12 110 ASN C O 1
ATOM 3664 N N . VAL C 1 122 ? 14.513 97.705 32.034 1.00 43.50 111 VAL C N 1
ATOM 3665 C CA . VAL C 1 122 ? 14.357 98.000 33.455 1.00 45.17 111 VAL C CA 1
ATOM 3666 C C . VAL C 1 122 ? 15.685 97.773 34.159 1.00 47.76 111 VAL C C 1
ATOM 3667 O O . VAL C 1 122 ? 16.152 98.628 34.928 1.00 39.80 111 VAL C O 1
ATOM 3671 N N . GLU C 1 123 ? 16.318 96.639 33.861 1.00 38.90 112 GLU C N 1
ATOM 3672 C CA . GLU C 1 123 ? 17.629 96.373 34.445 1.00 40.15 112 GLU C CA 1
ATOM 3673 C C . GLU C 1 123 ? 18.649 97.421 34.017 1.00 42.27 112 GLU C C 1
ATOM 3674 O O . GLU C 1 123 ? 19.457 97.867 34.829 1.00 41.88 112 GLU C O 1
ATOM 3680 N N . ALA C 1 124 ? 18.578 97.853 32.761 1.00 40.73 113 ALA C N 1
ATOM 3681 C CA . ALA C 1 124 ? 19.529 98.841 32.264 1.00 40.77 113 ALA C CA 1
ATOM 3682 C C . ALA C 1 124 ? 19.414 100.124 33.064 1.00 36.80 113 ALA C C 1
ATOM 3683 O O . ALA C 1 124 ? 20.422 100.762 33.389 1.00 36.87 113 ALA C O 1
ATOM 3685 N N . GLU C 1 125 ? 18.186 100.500 33.401 1.00 37.57 114 GLU C N 1
ATOM 3686 C CA . GLU C 1 125 ? 18.000 101.678 34.246 1.00 41.47 114 GLU C CA 1
ATOM 3687 C C . GLU C 1 125 ? 18.513 101.439 35.674 1.00 51.35 114 GLU C C 1
ATOM 3688 O O . GLU C 1 125 ? 19.157 102.319 36.262 1.00 43.78 114 GLU C O 1
ATOM 3694 N N . LEU C 1 126 ? 18.240 100.252 36.222 1.00 41.59 115 LEU C N 1
ATOM 3695 C CA . LEU C 1 126 ? 18.718 99.900 37.566 1.00 40.32 115 LEU C CA 1
ATOM 3696 C C . LEU C 1 126 ? 20.239 100.012 37.712 1.00 44.51 115 LEU C C 1
ATOM 3697 O O . LEU C 1 126 ? 20.738 100.543 38.703 1.00 42.10 115 LEU C O 1
ATOM 3702 N N . VAL C 1 127 ? 20.970 99.528 36.714 1.00 39.24 116 VAL C N 1
ATOM 3703 C CA . VAL C 1 127 ? 22.429 99.479 36.802 1.00 35.01 116 VAL C CA 1
ATOM 3704 C C . VAL C 1 127 ? 23.147 100.698 36.225 1.00 38.76 116 VAL C C 1
ATOM 3705 O O . VAL C 1 127 ? 24.362 100.661 36.050 1.00 35.93 116 VAL C O 1
ATOM 3709 N N . ASP C 1 128 ? 22.388 101.738 35.875 1.00 39.56 117 ASP C N 1
ATOM 3710 C CA . ASP C 1 128 ? 22.963 103.005 35.410 1.00 44.97 117 ASP C CA 1
ATOM 3711 C C . ASP C 1 128 ? 23.746 102.826 34.102 1.00 36.28 117 ASP C C 1
ATOM 3712 O O . ASP C 1 128 ? 24.795 103.454 33.919 1.00 43.49 117 ASP C O 1
ATOM 3717 N N . ALA C 1 129 ? 23.260 101.964 33.208 1.00 38.67 118 ALA C N 1
ATOM 3718 C CA . ALA C 1 129 ? 24.011 101.611 31.993 1.00 38.09 118 ALA C CA 1
ATOM 3719 C C . ALA C 1 129 ? 24.366 102.816 31.109 1.00 43.01 118 ALA C C 1
ATOM 3720 O O . ALA C 1 129 ? 25.546 103.025 30.737 1.00 44.55 118 ALA C O 1
ATOM 3722 N N . ILE C 1 130 ? 23.348 103.614 30.787 1.00 38.40 119 ILE C N 1
ATOM 3723 C CA . ILE C 1 130 ? 23.553 104.799 29.954 1.00 45.48 119 ILE C CA 1
ATOM 3724 C C . ILE C 1 130 ? 24.464 105.797 30.651 1.00 44.14 119 ILE C C 1
ATOM 3725 O O . ILE C 1 130 ? 25.398 106.313 30.042 1.00 46.22 119 ILE C O 1
ATOM 3730 N N . LEU C 1 131 ? 24.188 106.069 31.926 1.00 40.92 120 LEU C N 1
ATOM 3731 C CA . LEU C 1 131 ? 24.996 107.005 32.696 1.00 42.41 120 LEU C CA 1
ATOM 3732 C C . LEU C 1 131 ? 26.476 106.621 32.642 1.00 52.75 120 LEU C C 1
ATOM 3733 O O . LEU C 1 131 ? 27.354 107.463 32.395 1.00 42.11 120 LEU C O 1
ATOM 3738 N N . ILE C 1 132 ? 26.737 105.333 32.860 1.00 47.18 121 ILE C N 1
ATOM 3739 C CA . ILE C 1 132 ? 28.097 104.791 32.817 1.00 40.12 121 ILE C CA 1
ATOM 3740 C C . ILE C 1 132 ? 28.745 105.035 31.449 1.00 42.31 121 ILE C C 1
ATOM 3741 O O . ILE C 1 132 ? 29.876 105.557 31.360 1.00 45.82 121 ILE C O 1
ATOM 3746 N N . GLU C 1 133 ? 28.015 104.717 30.382 1.00 42.41 122 GLU C N 1
ATOM 3747 C CA . GLU C 1 133 ? 28.516 105.034 29.044 1.00 42.54 122 GLU C CA 1
ATOM 3748 C C . GLU C 1 133 ? 28.858 106.505 28.820 1.00 51.60 122 GLU C C 1
ATOM 3749 O O . GLU C 1 133 ? 29.947 106.830 28.333 1.00 58.44 122 GLU C O 1
ATOM 3755 N N . ALA C 1 134 ? 27.926 107.388 29.175 1.00 55.49 123 ALA C N 1
ATOM 3756 C CA . ALA C 1 134 ? 28.066 108.823 28.905 1.00 49.28 123 ALA C CA 1
ATOM 3757 C C . ALA C 1 134 ? 29.261 109.394 29.643 1.00 48.77 123 ALA C C 1
ATOM 3758 O O . ALA C 1 134 ? 30.033 110.200 29.105 1.00 59.36 123 ALA C O 1
ATOM 3760 N N . ILE C 1 135 ? 29.386 108.990 30.896 1.00 46.09 124 ILE C N 1
ATOM 3761 C CA . ILE C 1 135 ? 30.517 109.406 31.705 1.00 54.29 124 ILE C CA 1
ATOM 3762 C C . ILE C 1 135 ? 31.830 108.916 31.095 1.00 51.33 124 ILE C C 1
ATOM 3763 O O . ILE C 1 135 ? 32.833 109.631 31.113 1.00 65.14 124 ILE C O 1
ATOM 3768 N N . ASP C 1 136 ? 31.817 107.712 30.527 1.00 48.29 125 ASP C N 1
ATOM 3769 C CA . ASP C 1 136 ? 33.014 107.204 29.855 1.00 49.93 125 ASP C CA 1
ATOM 3770 C C . ASP C 1 136 ? 33.320 108.080 28.628 1.00 58.24 125 ASP C C 1
ATOM 3771 O O . ASP C 1 136 ? 34.482 108.332 28.293 1.00 57.61 125 ASP C O 1
ATOM 37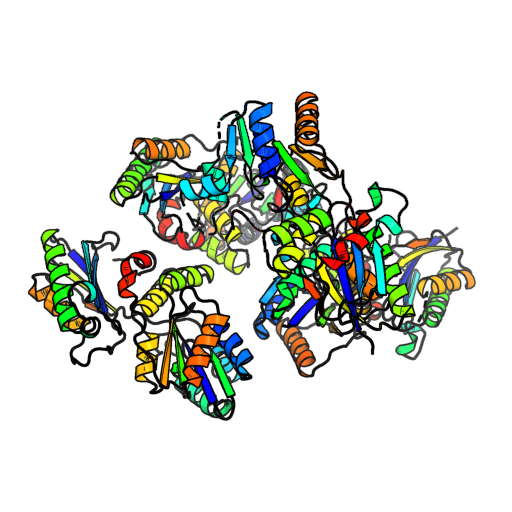76 N N . GLU C 1 137 ? 32.260 108.555 27.978 1.00 60.35 126 GLU C N 1
ATOM 3777 C CA . GLU C 1 137 ? 32.366 109.323 26.732 1.00 61.87 126 GLU C CA 1
ATOM 3778 C C . GLU C 1 137 ? 32.688 110.811 26.840 1.00 62.79 126 GLU C C 1
ATOM 3779 O O . GLU C 1 137 ? 33.380 111.363 25.978 1.00 58.79 126 GLU C O 1
ATOM 3785 N N . HIS C 1 138 ? 32.139 111.481 27.847 1.00 54.37 127 HIS C N 1
ATOM 3786 C CA . HIS C 1 138 ? 32.247 112.941 27.902 1.00 67.14 127 HIS C CA 1
ATOM 3787 C C . HIS C 1 138 ? 32.512 113.417 29.310 1.00 57.21 127 HIS C C 1
ATOM 3788 O O . HIS C 1 138 ? 32.062 112.787 30.267 1.00 60.04 127 HIS C O 1
ATOM 3795 N N . GLU C 1 139 ? 33.191 114.549 29.449 1.00 69.07 128 GLU C N 1
ATOM 3796 C CA . GLU C 1 139 ? 33.410 115.102 30.775 1.00 63.49 128 GLU C CA 1
ATOM 3797 C C . GLU C 1 139 ? 32.135 115.823 31.210 1.00 71.32 128 GLU C C 1
ATOM 3798 O O . GLU C 1 139 ? 31.787 115.815 32.394 1.00 72.38 128 GLU C O 1
ATOM 3804 N N . ASN C 1 140 ? 31.404 116.405 30.258 1.00 63.31 129 ASN C N 1
ATOM 3805 C CA . ASN C 1 140 ? 30.245 117.193 30.651 1.00 61.76 129 ASN C CA 1
ATOM 3806 C C . ASN C 1 140 ? 28.985 116.369 30.539 1.00 62.85 129 ASN C C 1
ATOM 3807 O O . ASN C 1 140 ? 28.422 116.180 29.454 1.00 59.54 129 ASN C O 1
ATOM 3812 N N . VAL C 1 141 ? 28.517 115.928 31.700 1.00 61.34 130 VAL C N 1
ATOM 3813 C CA . VAL C 1 141 ? 27.345 115.074 31.801 1.00 54.50 130 VAL C CA 1
ATOM 3814 C C . VAL C 1 141 ? 26.522 115.537 32.994 1.00 58.34 130 VAL C C 1
ATOM 3815 O O . VAL C 1 141 ? 27.020 115.619 34.119 1.00 60.65 130 VAL C O 1
ATOM 3819 N N . ILE C 1 142 ? 25.269 115.875 32.734 1.00 61.28 131 ILE C N 1
ATOM 3820 C CA . ILE C 1 142 ? 24.356 116.296 33.781 1.00 64.18 131 ILE C CA 1
ATOM 3821 C C . ILE C 1 142 ? 23.237 115.268 33.907 1.00 64.09 131 ILE C C 1
ATOM 3822 O O . ILE C 1 142 ? 22.488 115.030 32.962 1.00 65.22 131 ILE C O 1
ATOM 3827 N N . GLU C 1 143 ? 23.131 114.660 35.081 1.00 55.08 132 GLU C N 1
ATOM 3828 C CA . GLU C 1 143 ? 22.123 113.638 35.330 1.00 52.67 132 GLU C CA 1
ATOM 3829 C C . GLU C 1 143 ? 20.915 114.315 35.957 1.00 57.69 132 GLU C C 1
ATOM 3830 O O . GLU C 1 143 ? 21.068 115.176 36.834 1.00 54.53 132 GLU C O 1
ATOM 3836 N N . VAL C 1 144 ? 19.723 113.955 35.493 1.00 51.94 133 VAL C N 1
ATOM 3837 C CA . VAL C 1 144 ? 18.494 114.547 36.024 1.00 58.67 133 VAL C CA 1
ATOM 3838 C C . VAL C 1 144 ? 17.442 113.489 36.315 1.00 56.56 133 VAL C C 1
ATOM 3839 O O . VAL C 1 144 ? 17.093 112.696 35.450 1.00 55.86 133 VAL C O 1
ATOM 3843 N N . ASP C 1 145 ? 16.922 113.499 37.535 1.00 71.37 134 ASP C N 1
ATOM 3844 C CA . ASP C 1 145 ? 15.903 112.544 37.937 1.00 53.01 134 ASP C CA 1
ATOM 3845 C C . ASP C 1 145 ? 14.521 113.077 37.590 1.00 55.49 134 ASP C C 1
ATOM 3846 O O . ASP C 1 145 ? 14.129 114.157 38.045 1.00 61.25 134 ASP C O 1
ATOM 3851 N N . THR C 1 146 ? 13.798 112.338 36.754 1.00 60.81 135 THR C N 1
ATOM 3852 C CA . THR C 1 146 ? 12.489 112.787 36.291 1.00 59.05 135 THR C CA 1
ATOM 3853 C C . THR C 1 146 ? 11.367 112.382 37.238 1.00 62.14 135 THR C C 1
ATOM 3854 O O . THR C 1 146 ? 10.242 112.871 37.117 1.00 66.62 135 THR C O 1
ATOM 3858 N N . THR C 1 147 ? 11.671 111.502 38.188 1.00 69.54 136 THR C N 1
ATOM 3859 C CA . THR C 1 147 ? 10.627 110.913 39.025 1.00 63.81 136 THR C CA 1
ATOM 3860 C C . THR C 1 147 ? 9.827 111.959 39.795 1.00 67.59 136 THR C C 1
ATOM 3861 O O . THR C 1 147 ? 10.397 112.828 40.458 1.00 71.07 136 THR C O 1
ATOM 3865 N N . ASN C 1 148 ? 8.504 111.847 39.699 1.00 66.16 137 ASN C N 1
ATOM 3866 C CA . ASN C 1 148 ? 7.565 112.798 40.296 1.00 74.27 137 ASN C CA 1
ATOM 3867 C C . ASN C 1 148 ? 7.706 114.218 39.756 1.00 79.74 137 ASN C C 1
ATOM 3868 O O . ASN C 1 148 ? 7.389 115.188 40.451 1.00 83.64 137 ASN C O 1
ATOM 3873 N N . LYS C 1 149 ? 8.167 114.346 38.515 1.00 69.60 138 LYS C N 1
ATOM 3874 C CA . LYS C 1 149 ? 8.249 115.659 37.881 1.00 71.97 138 LYS C CA 1
ATOM 3875 C C . LYS C 1 149 ? 7.525 115.705 36.547 1.00 73.05 138 LYS C C 1
ATOM 3876 O O . LYS C 1 149 ? 7.463 114.704 35.828 1.00 80.18 138 LYS C O 1
ATOM 3882 N N . THR C 1 150 ? 6.989 116.883 36.233 1.00 76.89 139 THR C N 1
ATOM 3883 C CA . THR C 1 150 ? 6.393 117.176 34.936 1.00 78.60 139 THR C CA 1
ATOM 3884 C C . THR C 1 150 ? 7.501 117.557 33.967 1.00 76.65 139 THR C C 1
ATOM 3885 O O . THR C 1 150 ? 8.603 117.904 34.394 1.00 76.64 139 THR C O 1
ATOM 3889 N N . PRO C 1 151 ? 7.228 117.469 32.655 1.00 76.99 140 PRO C N 1
ATOM 3890 C CA . PRO C 1 151 ? 8.233 117.894 31.673 1.00 75.73 140 PRO C CA 1
ATOM 3891 C C . PRO C 1 151 ? 8.702 119.337 31.878 1.00 78.19 140 PRO C C 1
ATOM 3892 O O . PRO C 1 151 ? 9.897 119.609 31.730 1.00 76.45 140 PRO C O 1
ATOM 3896 N N . GLU C 1 152 ? 7.786 120.230 32.242 1.00 82.51 141 GLU C N 1
ATOM 3897 C CA . GLU C 1 152 ? 8.148 121.620 32.507 1.00 85.52 141 GLU C CA 1
ATOM 3898 C C . GLU C 1 152 ? 9.159 121.745 33.634 1.00 83.97 141 GLU C C 1
ATOM 3899 O O . GLU C 1 152 ? 10.164 122.440 33.493 1.00 83.99 141 GLU C O 1
ATOM 3905 N N . GLU C 1 153 ? 8.884 121.078 34.750 1.00 83.01 142 GLU C N 1
ATOM 3906 C CA . GLU C 1 153 ? 9.798 121.070 35.883 1.00 81.68 142 GLU C CA 1
ATOM 3907 C C . GLU C 1 153 ? 11.184 120.553 35.492 1.00 77.46 142 GLU C C 1
ATOM 3908 O O . GLU C 1 153 ? 12.203 121.100 35.922 1.00 79.62 142 GLU C O 1
ATOM 3914 N N . ILE C 1 154 ? 11.216 119.502 34.674 1.00 77.31 143 ILE C N 1
ATOM 3915 C CA . ILE C 1 154 ? 12.476 118.885 34.250 1.00 70.38 143 ILE C CA 1
ATOM 3916 C C . ILE C 1 154 ? 13.281 119.825 33.352 1.00 71.42 143 ILE C C 1
ATOM 3917 O O . ILE C 1 154 ? 14.477 120.036 33.565 1.00 77.65 143 ILE C O 1
ATOM 3922 N N . VAL C 1 155 ? 12.614 120.396 32.357 1.00 73.80 144 VAL C N 1
ATOM 3923 C CA . VAL C 1 155 ? 13.249 121.340 31.449 1.00 75.37 144 VAL C CA 1
ATOM 3924 C C . VAL C 1 155 ? 13.752 122.573 32.205 1.00 78.27 144 VAL C C 1
ATOM 3925 O O . VAL C 1 155 ? 14.837 123.084 31.924 1.00 80.93 144 VAL C O 1
ATOM 3929 N N . GLU C 1 156 ? 12.964 123.044 33.167 1.00 81.01 145 GLU C N 1
ATOM 3930 C CA . GLU C 1 156 ? 13.379 124.163 34.013 1.00 84.24 145 GLU C CA 1
ATOM 3931 C C . GLU C 1 156 ? 14.607 123.793 34.838 1.00 81.84 145 GLU C C 1
ATOM 3932 O O . GLU C 1 156 ? 15.503 124.604 35.040 1.00 83.59 145 GLU C O 1
ATOM 3938 N N . GLU C 1 157 ? 14.650 122.553 35.303 1.00 78.15 146 GLU C N 1
ATOM 3939 C CA . GLU C 1 157 ? 15.801 122.080 36.064 1.00 80.74 146 GLU C CA 1
ATOM 3940 C C . GLU C 1 157 ? 17.058 122.088 35.195 1.00 77.24 146 GLU C C 1
ATOM 3941 O O . GLU C 1 157 ? 18.108 122.592 35.603 1.00 75.15 146 GLU C O 1
ATOM 3947 N N . ILE C 1 158 ? 16.927 121.544 33.989 1.00 72.16 147 ILE C N 1
ATOM 3948 C CA . ILE C 1 158 ? 18.021 121.505 33.021 1.00 70.88 147 ILE C CA 1
ATOM 3949 C C . ILE C 1 158 ? 18.531 122.905 32.685 1.00 74.58 147 ILE C C 1
ATOM 3950 O O . ILE C 1 158 ? 19.737 123.175 32.742 1.00 74.76 147 ILE C O 1
ATOM 3955 N N . ILE C 1 159 ? 17.602 123.790 32.348 1.00 77.89 148 ILE C N 1
ATOM 3956 C CA . ILE C 1 159 ? 17.923 125.170 32.011 1.00 81.99 148 ILE C CA 1
ATOM 3957 C C . ILE C 1 159 ? 18.636 125.865 33.172 1.00 89.96 148 ILE C C 1
ATOM 3958 O O . ILE C 1 159 ? 19.653 126.537 32.984 1.00 88.68 148 ILE C O 1
ATOM 3963 N N . GLY C 1 160 ? 18.100 125.683 34.374 1.00 92.31 149 GLY C N 1
ATOM 3964 C CA . GLY C 1 160 ? 18.668 126.295 35.559 1.00 87.12 149 GLY C CA 1
ATOM 3965 C C . GLY C 1 160 ? 20.057 125.770 35.846 1.00 84.80 149 GLY C C 1
ATOM 3966 O O . GLY C 1 160 ? 20.920 126.505 36.313 1.00 87.53 149 GLY C O 1
ATOM 3967 N N . LEU C 1 161 ? 20.286 124.498 35.539 1.00 80.13 150 LEU C N 1
ATOM 3968 C CA . LEU C 1 161 ? 21.601 123.909 35.757 1.00 81.75 150 LEU C CA 1
ATOM 3969 C C . LEU C 1 161 ? 22.627 124.452 34.772 1.00 94.16 150 LEU C C 1
ATOM 3970 O O . LEU C 1 161 ? 23.713 124.886 35.164 1.00 95.59 150 LEU C O 1
ATOM 3975 N N . ILE C 1 162 ? 22.269 124.432 33.494 1.00 84.86 151 ILE C N 1
ATOM 3976 C CA . ILE C 1 162 ? 23.150 124.938 32.453 1.00 82.43 151 ILE C CA 1
ATOM 3977 C C . ILE C 1 162 ? 23.486 126.408 32.674 1.00 84.72 151 ILE C C 1
ATOM 3978 O O . ILE C 1 162 ? 24.638 126.813 32.515 1.00 100.07 151 ILE C O 1
ATOM 3983 N N . LYS C 1 163 ? 22.492 127.203 33.065 1.00 91.20 152 LYS C N 1
ATOM 3984 C CA . LYS C 1 163 ? 22.730 128.627 33.293 1.00 93.05 152 LYS C CA 1
ATOM 3985 C C . LYS C 1 163 ? 23.619 128.850 34.511 1.00 95.50 152 LYS C C 1
ATOM 3986 O O . LYS C 1 163 ? 24.373 129.824 34.576 1.00 98.82 152 LYS C O 1
ATOM 3992 N N . SER C 1 164 ? 23.519 127.944 35.479 1.00 109.38 153 SER C N 1
ATOM 3993 C CA . SER C 1 164 ? 24.326 128.021 36.695 1.00 93.58 153 SER C CA 1
ATOM 3994 C C . SER C 1 164 ? 25.805 127.800 36.397 1.00 107.93 153 SER C C 1
ATOM 3995 O O . SER C 1 164 ? 26.669 128.091 37.225 1.00 128.46 153 SER C O 1
ATOM 3998 N N . GLY C 1 165 ? 26.081 127.267 35.210 1.00 90.13 154 GLY C N 1
ATOM 3999 C CA . GLY C 1 165 ? 27.437 126.957 34.808 1.00 89.53 154 GLY C CA 1
ATOM 4000 C C . GLY C 1 165 ? 27.902 125.591 35.274 1.00 85.88 154 GLY C C 1
ATOM 4001 O O . GLY C 1 165 ? 29.097 125.378 35.479 1.00 94.30 154 GLY C O 1
ATOM 4002 N N . VAL C 1 166 ? 26.979 124.646 35.415 1.00 91.71 155 VAL C N 1
ATOM 4003 C CA . VAL C 1 166 ? 27.387 123.315 35.831 1.00 99.08 155 VAL C CA 1
ATOM 4004 C C . VAL C 1 166 ? 27.536 122.469 34.591 1.00 98.78 155 VAL C C 1
ATOM 4005 O O . VAL C 1 166 ? 26.569 122.211 33.877 1.00 87.39 155 VAL C O 1
ATOM 4009 N N . LYS C 1 167 ? 28.765 122.042 34.334 1.00 78.55 156 LYS C N 1
ATOM 4010 C CA . LYS C 1 167 ? 29.029 121.141 33.226 1.00 80.48 156 LYS C CA 1
ATOM 4011 C C . LYS C 1 167 ? 28.818 119.672 33.583 1.00 82.17 156 LYS C C 1
ATOM 4012 O O . LYS C 1 167 ? 28.469 118.868 32.725 1.00 80.05 156 LYS C O 1
ATOM 4018 N N . ARG C 1 168 ? 29.027 119.329 34.851 1.00 79.77 157 ARG C N 1
ATOM 4019 C CA . ARG C 1 168 ? 28.947 117.939 35.287 1.00 76.14 157 ARG C CA 1
ATOM 4020 C C . ARG C 1 168 ? 28.215 117.724 36.616 1.00 74.81 157 ARG C C 1
ATOM 4021 O O . ARG C 1 168 ? 28.639 118.241 37.645 1.00 72.37 157 ARG C O 1
ATOM 4029 N N . ARG C 1 169 ? 27.107 116.977 36.586 1.00 67.27 158 ARG C N 1
ATOM 4030 C CA . ARG C 1 169 ? 26.489 116.460 37.812 1.00 60.13 158 ARG C CA 1
ATOM 4031 C C . ARG C 1 169 ? 26.001 115.009 37.678 1.00 56.94 158 ARG C C 1
ATOM 4032 O O . ARG C 1 169 ? 25.072 114.734 36.922 1.00 69.85 158 ARG C O 1
ATOM 4040 N N . VAL C 1 170 ? 26.594 114.092 38.439 1.00 65.08 159 VAL C N 1
ATOM 4041 C CA . VAL C 1 170 ? 26.252 112.673 38.326 1.00 60.03 159 VAL C CA 1
ATOM 4042 C C . VAL C 1 170 ? 26.192 111.950 39.676 1.00 64.19 159 VAL C C 1
ATOM 4043 O O . VAL C 1 170 ? 26.740 112.424 40.671 1.00 58.17 159 VAL C O 1
ATOM 4047 N N . GLY C 1 171 ? 25.541 110.789 39.700 1.00 56.43 160 GLY C N 1
ATOM 4048 C CA . GLY C 1 171 ? 25.454 109.994 40.915 1.00 49.11 160 GLY C CA 1
ATOM 4049 C C . GLY C 1 171 ? 24.343 110.447 41.841 1.00 56.41 160 GLY C C 1
ATOM 4050 O O . GLY C 1 171 ? 24.442 110.276 43.056 1.00 52.07 160 GLY C O 1
ATOM 4051 N N . ILE C 1 172 ? 23.277 111.005 41.271 1.00 55.63 161 ILE C N 1
ATOM 4052 C CA . ILE C 1 172 ? 22.183 111.550 42.077 1.00 50.82 161 ILE C CA 1
ATOM 4053 C C . ILE C 1 172 ? 21.041 110.570 42.351 1.00 61.67 161 ILE C C 1
ATOM 4054 O O . ILE C 1 172 ? 20.169 110.851 43.175 1.00 56.38 161 ILE C O 1
ATOM 4059 N N . VAL C 1 173 ? 21.045 109.421 41.680 1.00 46.36 162 VAL C N 1
ATOM 4060 C CA . VAL C 1 173 ? 20.057 108.388 41.984 1.00 52.77 162 VAL C CA 1
ATOM 4061 C C . VAL C 1 173 ? 20.751 107.065 42.275 1.00 52.15 162 VAL C C 1
ATOM 4062 O O . VAL C 1 173 ? 21.788 106.751 41.684 1.00 56.45 162 VAL C O 1
ATOM 4066 N N . ASP C 1 174 ? 20.205 106.311 43.220 1.00 46.56 163 ASP C N 1
ATOM 4067 C CA . ASP C 1 174 ? 20.669 104.951 43.456 1.00 41.45 163 ASP C CA 1
ATOM 4068 C C . ASP C 1 174 ? 19.440 104.058 43.510 1.00 47.15 163 ASP C C 1
ATOM 4069 O O . ASP C 1 174 ? 18.767 103.978 44.544 1.00 42.26 163 ASP C O 1
ATOM 4074 N N . TRP C 1 175 ? 19.217 103.287 42.450 1.00 39.49 164 TRP C N 1
ATOM 4075 C CA . TRP C 1 175 ? 17.969 102.543 42.354 1.00 39.58 164 TRP C CA 1
ATOM 4076 C C . TRP C 1 175 ? 18.041 101.233 43.136 1.00 47.97 164 TRP C C 1
ATOM 4077 O O . TRP C 1 175 ? 17.023 100.557 43.333 1.00 45.47 164 TRP C O 1
ATOM 4088 N N . SER C 1 176 ? 19.237 100.887 43.607 1.00 38.28 165 SER C N 1
ATOM 4089 C CA . SER C 1 176 ? 19.367 99.737 44.484 1.00 39.57 165 SER C CA 1
ATOM 4090 C C . SER C 1 176 ? 18.453 99.947 45.694 1.00 41.81 165 SER C C 1
ATOM 4091 O O . SER C 1 176 ? 17.872 98.992 46.227 1.00 45.26 165 SER C O 1
ATOM 4094 N N . GLU C 1 177 ? 18.285 101.210 46.081 1.00 41.40 166 GLU C N 1
ATOM 4095 C CA . GLU C 1 177 ? 17.448 101.562 47.230 1.00 50.00 166 GLU C CA 1
ATOM 4096 C C . GLU C 1 177 ? 15.984 101.164 47.040 1.00 51.36 166 GLU C C 1
ATOM 4097 O O . GLU C 1 177 ? 15.250 100.940 48.006 1.00 48.97 166 GLU C O 1
ATOM 4103 N N . VAL C 1 178 ? 15.553 101.129 45.789 1.00 43.54 167 VAL C N 1
ATOM 4104 C CA . VAL C 1 178 ? 14.202 100.681 45.446 1.00 44.51 167 VAL C CA 1
ATOM 4105 C C . VAL C 1 178 ? 14.107 99.253 44.909 1.00 50.99 167 VAL C C 1
ATOM 4106 O O . VAL C 1 178 ? 13.088 98.905 44.310 1.00 45.99 167 VAL C O 1
ATOM 4110 N N . TYR C 1 179 ? 15.190 98.477 45.011 1.00 45.23 168 TYR C N 1
ATOM 4111 C CA . TYR C 1 179 ? 15.225 97.152 44.376 1.00 40.56 168 TYR C CA 1
ATOM 4112 C C . TYR C 1 179 ? 13.965 96.292 44.585 1.00 51.54 168 TYR C C 1
ATOM 4113 O O . TYR C 1 179 ? 13.461 95.694 43.631 1.00 47.65 168 TYR C O 1
ATOM 4122 N N . ASP C 1 180 ? 13.450 96.246 45.813 1.00 43.78 169 ASP C N 1
ATOM 4123 C CA . ASP C 1 180 ? 12.288 95.413 46.122 1.00 51.55 169 ASP C CA 1
ATOM 4124 C C . ASP C 1 180 ? 11.081 95.792 45.275 1.00 47.28 169 ASP C C 1
ATOM 4125 O O . ASP C 1 180 ? 10.233 94.956 44.964 1.00 56.08 169 ASP C O 1
ATOM 4130 N N . GLU C 1 181 ? 10.997 97.067 44.926 1.00 53.26 170 GLU C N 1
ATOM 4131 C CA . GLU C 1 181 ? 9.914 97.565 44.089 1.00 55.28 170 GLU C CA 1
ATOM 4132 C C . GLU C 1 181 ? 10.045 97.200 42.605 1.00 51.94 170 GLU C C 1
ATOM 4133 O O . GLU C 1 181 ? 9.050 97.230 41.878 1.00 62.14 170 GLU C O 1
ATOM 4139 N N . ILE C 1 182 ? 11.250 96.897 42.124 1.00 47.07 171 ILE C N 1
ATOM 4140 C CA . ILE C 1 182 ? 11.356 96.595 40.690 1.00 60.59 171 ILE C CA 1
ATOM 4141 C C . ILE C 1 182 ? 11.380 95.088 40.344 1.00 50.96 171 ILE C C 1
ATOM 4142 O O . ILE C 1 182 ? 11.220 94.700 39.183 1.00 58.42 171 ILE C O 1
ATOM 4147 N N . ILE C 1 183 ? 11.472 94.254 41.375 1.00 44.78 172 ILE C N 1
ATOM 4148 C CA . ILE C 1 183 ? 11.522 92.792 41.233 1.00 47.44 172 ILE C CA 1
ATOM 4149 C C . ILE C 1 183 ? 10.469 92.161 40.288 1.00 51.64 172 ILE C C 1
ATOM 4150 O O . ILE C 1 183 ? 10.802 91.282 39.499 1.00 51.46 172 ILE C O 1
ATOM 4155 N N . PRO C 1 184 ? 9.203 92.611 40.353 1.00 49.71 173 PRO C N 1
ATOM 4156 C CA . PRO C 1 184 ? 8.247 91.981 39.428 1.00 52.23 173 PRO C CA 1
ATOM 4157 C C . PRO C 1 184 ? 8.541 92.152 37.923 1.00 70.93 173 PRO C C 1
ATOM 4158 O O . PRO C 1 184 ? 7.958 91.411 37.135 1.00 59.31 173 PRO C O 1
ATOM 4162 N N . TYR C 1 185 ? 9.379 93.111 37.533 1.00 49.56 174 TYR C N 1
ATOM 4163 C CA . TYR C 1 185 ? 9.721 93.333 36.118 1.00 58.73 174 TYR C CA 1
ATOM 4164 C C . TYR C 1 185 ? 10.960 92.618 35.604 1.00 61.65 174 TYR C C 1
ATOM 4165 O O . TYR C 1 185 ? 11.245 92.625 34.400 1.00 66.90 174 TYR C O 1
ATOM 4174 N N . LEU C 1 186 ? 11.715 91.997 36.491 1.00 51.18 175 LEU C N 1
ATOM 4175 C CA . LEU C 1 186 ? 13.084 91.732 36.084 1.00 65.05 175 LEU C CA 1
ATOM 4176 C C . LEU C 1 186 ? 13.378 90.535 35.185 1.00 74.07 175 LEU C C 1
ATOM 4177 O O . LEU C 1 186 ? 13.617 90.692 33.979 1.00 75.65 175 LEU C O 1
ATOM 4182 N N . ARG C 1 187 ? 13.414 89.366 35.806 1.00 65.55 176 ARG C N 1
ATOM 4183 C CA . ARG C 1 187 ? 13.971 88.181 35.183 1.00 68.96 176 ARG C CA 1
ATOM 4184 C C . ARG C 1 187 ? 13.904 87.215 36.325 1.00 56.58 176 ARG C C 1
ATOM 4185 O O . ARG C 1 187 ? 12.852 87.037 36.947 1.00 71.89 176 ARG C O 1
ATOM 4193 N N . LEU C 1 188 ? 14.991 86.470 36.443 1.00 57.50 177 LEU C N 1
ATOM 4194 C CA . LEU C 1 188 ? 15.377 85.776 37.681 1.00 65.76 177 LEU C CA 1
ATOM 4195 C C . LEU C 1 188 ? 15.001 84.322 37.708 1.00 59.79 177 LEU C C 1
ATOM 4196 O O . LEU C 1 188 ? 15.473 83.578 38.573 1.00 73.16 177 LEU C O 1
ATOM 4201 N N . GLY C 1 189 ? 14.213 83.906 36.723 1.00 72.90 178 GLY C N 1
ATOM 4202 C CA . GLY C 1 189 ? 13.782 82.528 36.605 1.00 63.58 178 GLY C CA 1
ATOM 4203 C C . GLY C 1 189 ? 14.870 81.735 35.909 1.00 91.38 178 GLY C C 1
ATOM 4204 O O . GLY C 1 189 ? 15.596 82.283 35.070 1.00 65.52 178 GLY C O 1
ATOM 4205 N N . GLY C 1 190 ? 14.998 80.459 36.264 1.00 104.88 179 GLY C N 1
ATOM 4206 C CA . GLY C 1 190 ? 16.047 79.614 35.722 1.00 73.01 179 GLY C CA 1
ATOM 4207 C C . GLY C 1 190 ? 15.527 78.600 34.723 1.00 95.17 179 GLY C C 1
ATOM 4208 O O . GLY C 1 190 ? 15.818 78.692 33.530 1.00 100.29 179 GLY C O 1
ATOM 4209 N N . MET D 1 12 ? 40.555 58.228 23.895 1.00 103.90 1 MET D N 1
ATOM 4210 C CA . MET D 1 12 ? 39.650 58.282 22.752 1.00 99.50 1 MET D CA 1
ATOM 4211 C C . MET D 1 12 ? 38.297 57.657 23.085 1.00 96.34 1 MET D C 1
ATOM 4212 O O . MET D 1 12 ? 38.220 56.516 23.554 1.00 96.83 1 MET D O 1
ATOM 4217 N N . LEU D 1 13 ? 37.234 58.424 22.864 1.00 93.37 2 LEU D N 1
ATOM 4218 C CA . LEU D 1 13 ? 35.880 57.978 23.175 1.00 90.42 2 LEU D CA 1
ATOM 4219 C C . LEU D 1 13 ? 35.078 57.799 21.885 1.00 86.19 2 LEU D C 1
ATOM 4220 O O . LEU D 1 13 ? 34.723 58.767 21.212 1.00 84.38 2 LEU D O 1
ATOM 4225 N N . ILE D 1 14 ? 34.775 56.549 21.559 1.00 84.75 3 ILE D N 1
ATOM 4226 C CA . ILE D 1 14 ? 34.121 56.223 20.301 1.00 81.01 3 ILE D CA 1
ATOM 4227 C C . ILE D 1 14 ? 32.696 55.750 20.516 1.00 78.05 3 ILE D C 1
ATOM 4228 O O . ILE D 1 14 ? 32.465 54.777 21.230 1.00 78.84 3 ILE D O 1
ATOM 4233 N N . ALA D 1 15 ? 31.736 56.433 19.906 1.00 74.84 4 ALA D N 1
ATOM 4234 C CA . ALA D 1 15 ? 30.357 55.971 19.967 1.00 71.92 4 ALA D CA 1
ATOM 4235 C C . ALA D 1 15 ? 30.083 54.981 18.843 1.00 71.82 4 ALA D C 1
ATOM 4236 O O . ALA D 1 15 ? 30.429 55.230 17.682 1.00 72.72 4 ALA D O 1
ATOM 4238 N N . ILE D 1 16 ? 29.445 53.868 19.180 1.00 68.82 5 ILE D N 1
ATOM 4239 C CA . ILE D 1 16 ? 28.955 52.950 18.170 1.00 66.26 5 ILE D CA 1
ATOM 4240 C C . ILE D 1 16 ? 27.444 53.027 18.190 1.00 64.95 5 ILE D C 1
ATOM 4241 O O . ILE D 1 16 ? 26.803 52.511 19.109 1.00 63.77 5 ILE D O 1
ATOM 4246 N N . THR D 1 17 ? 26.864 53.637 17.162 1.00 62.79 6 THR D N 1
ATOM 4247 C CA . THR D 1 17 ? 25.429 53.833 17.163 1.00 57.39 6 THR D CA 1
ATOM 4248 C C . THR D 1 17 ? 24.809 53.331 15.873 1.00 56.24 6 THR D C 1
ATOM 4249 O O . THR D 1 17 ? 25.518 52.896 14.965 1.00 62.70 6 THR D O 1
ATOM 4253 N N . GLY D 1 18 ? 23.481 53.355 15.822 1.00 55.85 7 GLY D N 1
ATOM 4254 C CA . GLY D 1 18 ? 22.745 52.934 14.644 1.00 48.45 7 GLY D CA 1
ATOM 4255 C C . GLY D 1 18 ? 21.419 52.326 15.040 1.00 51.53 7 GLY D C 1
ATOM 4256 O O . GLY D 1 18 ? 21.161 52.077 16.230 1.00 48.90 7 GLY D O 1
ATOM 4257 N N . THR D 1 19 ? 20.615 51.996 14.037 1.00 44.20 8 THR D N 1
ATOM 4258 C CA . THR D 1 19 ? 19.286 51.449 14.260 1.00 43.93 8 THR D CA 1
ATOM 4259 C C . THR D 1 19 ? 19.374 50.181 15.089 1.00 44.98 8 THR D C 1
ATOM 4260 O O . THR D 1 19 ? 20.314 49.407 14.921 1.00 47.11 8 THR D O 1
ATOM 4264 N N . PRO D 1 20 ? 18.414 49.980 16.008 1.00 54.38 9 PRO D N 1
ATOM 4265 C CA . PRO D 1 20 ? 18.351 48.725 16.762 1.00 49.56 9 PRO D CA 1
ATOM 4266 C C . PRO D 1 20 ? 18.432 47.557 15.802 1.00 55.61 9 PRO D C 1
ATOM 4267 O O . PRO D 1 20 ? 17.738 47.575 14.776 1.00 45.86 9 PRO D O 1
ATOM 4271 N N . GLY D 1 21 ? 19.298 46.592 16.105 1.00 49.25 10 GLY D N 1
ATOM 4272 C CA . GLY D 1 21 ? 19.454 45.411 15.274 1.00 52.99 10 GLY D CA 1
ATOM 4273 C C . GLY D 1 21 ? 20.589 45.518 14.270 1.00 57.61 10 GLY D C 1
ATOM 4274 O O . GLY D 1 21 ? 20.882 44.559 13.561 1.00 56.08 10 GLY D O 1
ATOM 4275 N N . VAL D 1 22 ? 21.243 46.674 14.216 1.00 48.78 11 VAL D N 1
ATOM 4276 C CA . VAL D 1 22 ? 22.277 46.912 13.207 1.00 48.55 11 VAL D CA 1
ATOM 4277 C C . VAL D 1 22 ? 23.607 46.197 13.505 1.00 57.68 11 VAL D C 1
ATOM 4278 O O . VAL D 1 22 ? 24.438 46.023 12.606 1.00 60.11 11 VAL D O 1
ATOM 4282 N N . GLY D 1 23 ? 23.779 45.720 14.738 1.00 58.84 12 GLY D N 1
ATOM 4283 C CA . GLY D 1 23 ? 25.031 45.107 15.136 1.00 58.38 12 GLY D CA 1
ATOM 4284 C C . GLY D 1 23 ? 25.932 45.922 16.044 1.00 60.85 12 GLY D C 1
ATOM 4285 O O . GLY D 1 23 ? 27.115 45.609 16.163 1.00 66.90 12 GLY D O 1
ATOM 4286 N N . LYS D 1 24 ? 25.378 46.963 16.668 1.00 59.98 13 LYS D N 1
ATOM 4287 C CA . LYS D 1 24 ? 26.130 47.852 17.561 1.00 62.25 13 LYS D CA 1
ATOM 4288 C C . LYS D 1 24 ? 26.917 47.067 18.606 1.00 66.23 13 LYS D C 1
ATOM 4289 O O . LYS D 1 24 ? 28.117 47.279 18.778 1.00 73.38 13 LYS D O 1
ATOM 4295 N N . THR D 1 25 ? 26.243 46.161 19.303 1.00 67.00 14 THR D N 1
ATOM 4296 C CA . THR D 1 25 ? 26.887 45.419 20.383 1.00 70.89 14 THR D CA 1
ATOM 4297 C C . THR D 1 25 ? 27.980 44.471 19.888 1.00 73.08 14 THR D C 1
ATOM 4298 O O . THR D 1 25 ? 29.096 44.474 20.426 1.00 76.28 14 THR D O 1
ATOM 4302 N N . THR D 1 26 ? 27.665 43.680 18.861 1.00 71.48 15 THR D N 1
ATOM 4303 C CA . THR D 1 26 ? 28.629 42.759 18.255 1.00 73.42 15 THR D CA 1
ATOM 4304 C C . THR D 1 26 ? 29.909 43.502 17.854 1.00 74.49 15 THR D C 1
ATOM 4305 O O . THR D 1 26 ? 31.025 43.169 18.307 1.00 78.07 15 THR D O 1
ATOM 4309 N N . ILE D 1 27 ? 29.734 44.534 17.032 1.00 71.56 16 ILE D N 1
ATOM 4310 C CA . ILE D 1 27 ? 30.867 45.290 16.512 1.00 72.37 16 ILE D CA 1
ATOM 4311 C C . ILE D 1 27 ? 31.624 46.016 17.617 1.00 76.02 16 ILE D C 1
ATOM 4312 O O . ILE D 1 27 ? 32.853 46.034 17.613 1.00 78.36 16 ILE D O 1
ATOM 4317 N N . ALA D 1 28 ? 30.905 46.597 18.573 1.00 74.75 17 ALA D N 1
ATOM 4318 C CA . ALA D 1 28 ? 31.561 47.340 19.652 1.00 77.44 17 ALA D CA 1
ATOM 4319 C C . ALA D 1 28 ? 32.420 46.431 20.528 1.00 81.66 17 ALA D C 1
ATOM 4320 O O . ALA D 1 28 ? 33.542 46.795 20.886 1.00 84.54 17 ALA D O 1
ATOM 4322 N N . LYS D 1 29 ? 31.884 45.268 20.895 1.00 82.22 18 LYS D N 1
ATOM 4323 C CA . LYS D 1 29 ? 32.662 44.310 21.678 1.00 86.35 18 LYS D CA 1
ATOM 4324 C C . LYS D 1 29 ? 33.916 43.887 20.919 1.00 88.35 18 LYS D C 1
ATOM 4325 O O . LYS D 1 29 ? 35.039 43.958 21.459 1.00 91.89 18 LYS D O 1
ATOM 4331 N N . LEU D 1 30 ? 33.738 43.474 19.662 1.00 86.21 19 LEU D N 1
ATOM 4332 C CA . LEU D 1 30 ? 34.899 43.046 18.878 1.00 88.16 19 LEU D CA 1
ATOM 4333 C C . LEU D 1 30 ? 35.929 44.174 18.739 1.00 89.18 19 LEU D C 1
ATOM 4334 O O . LEU D 1 30 ? 37.139 43.930 18.743 1.00 92.54 19 LEU D O 1
ATOM 4339 N N . LEU D 1 31 ? 35.436 45.408 18.645 1.00 86.52 20 LEU D N 1
ATOM 4340 C CA . LEU D 1 31 ? 36.284 46.591 18.493 1.00 87.31 20 LEU D CA 1
ATOM 4341 C C . LEU D 1 31 ? 37.088 46.890 19.755 1.00 91.21 20 LEU D C 1
ATOM 4342 O O . LEU D 1 31 ? 38.269 47.249 19.683 1.00 93.88 20 LEU D O 1
ATOM 4347 N N . ALA D 1 32 ? 36.438 46.769 20.908 1.00 91.61 21 ALA D N 1
ATOM 4348 C CA . ALA D 1 32 ? 37.121 46.959 22.179 1.00 95.36 21 ALA D CA 1
ATOM 4349 C C . ALA D 1 32 ? 38.231 45.926 22.293 1.00 99.33 21 ALA D C 1
ATOM 4350 O O . ALA D 1 32 ? 39.348 46.251 22.698 1.00 102.69 21 ALA D O 1
ATOM 4352 N N . GLU D 1 33 ? 37.916 44.682 21.929 1.00 99.11 22 GLU D N 1
ATOM 4353 C CA . GLU D 1 33 ? 38.921 43.616 21.939 1.00 102.94 22 GLU D CA 1
ATOM 4354 C C . GLU D 1 33 ? 40.123 43.897 21.026 1.00 104.33 22 GLU D C 1
ATOM 4355 O O . GLU D 1 33 ? 41.272 43.849 21.470 1.00 108.32 22 GLU D O 1
ATOM 4361 N N . LYS D 1 34 ? 39.845 44.176 19.753 1.00 101.15 23 LYS D N 1
ATOM 4362 C CA . LYS D 1 34 ? 40.888 44.376 18.744 1.00 102.22 23 LYS D CA 1
ATOM 4363 C C . LYS D 1 34 ? 41.743 45.624 18.954 1.00 103.75 23 LYS D C 1
ATOM 4364 O O . LYS D 1 34 ? 42.939 45.611 18.662 1.00 106.81 23 LYS D O 1
ATOM 4370 N N . LEU D 1 35 ? 41.135 46.697 19.455 1.00 101.84 24 LEU D N 1
ATOM 4371 C CA . LEU D 1 35 ? 41.874 47.938 19.697 1.00 78.23 24 LEU D CA 1
ATOM 4372 C C . LEU D 1 35 ? 42.473 47.953 21.101 1.00 75.18 24 LEU D C 1
ATOM 4373 O O . LEU D 1 35 ? 43.317 48.793 21.417 1.00 79.45 24 LEU D O 1
ATOM 4378 N N . GLY D 1 36 ? 42.027 47.022 21.939 1.00 117.31 25 GLY D N 1
ATOM 4379 C CA . GLY D 1 36 ? 42.443 46.981 23.330 1.00 119.07 25 GLY D CA 1
ATOM 4380 C C . GLY D 1 36 ? 41.865 48.118 24.147 1.00 118.05 25 GLY D C 1
ATOM 4381 O O . GLY D 1 36 ? 42.450 48.543 25.142 1.00 120.00 25 GLY D O 1
ATOM 4382 N N . TYR D 1 37 ? 40.695 48.593 23.738 1.00 115.13 26 TYR D N 1
ATOM 4383 C CA . TYR D 1 37 ? 39.989 49.634 24.469 1.00 114.07 26 TYR D CA 1
ATOM 4384 C C . TYR D 1 37 ? 39.025 48.923 25.415 1.00 112.97 26 TYR D C 1
ATOM 4385 O O . TYR D 1 37 ? 38.925 47.696 25.380 1.00 112.90 26 TYR D O 1
ATOM 4394 N N . GLU D 1 38 ? 38.323 49.665 26.266 1.00 112.37 27 GLU D N 1
ATOM 4395 C CA . GLU D 1 38 ? 37.265 49.053 27.071 1.00 111.24 27 GLU D CA 1
ATOM 4396 C C . GLU D 1 38 ? 35.896 49.105 26.384 1.00 108.17 27 GLU D C 1
ATOM 4397 O O . GLU D 1 38 ? 35.545 50.102 25.759 1.00 106.91 27 GLU D O 1
ATOM 4403 N N . TYR D 1 39 ? 35.130 48.023 26.504 1.00 107.16 28 TYR D N 1
ATOM 4404 C CA . TYR D 1 39 ? 33.750 48.004 26.029 1.00 104.53 28 TYR D CA 1
ATOM 4405 C C . TYR D 1 39 ? 32.814 48.510 27.124 1.00 104.22 28 TYR D C 1
ATOM 4406 O O . TYR D 1 39 ? 32.921 48.094 28.274 1.00 105.73 28 TYR D O 1
ATOM 4415 N N . VAL D 1 40 ? 31.911 49.420 26.774 1.00 102.46 29 VAL D N 1
ATOM 4416 C CA . VAL D 1 40 ? 30.885 49.867 27.716 1.00 102.15 29 VAL D CA 1
ATOM 4417 C C . VAL D 1 40 ? 29.503 49.923 27.074 1.00 99.69 29 VAL D C 1
ATOM 4418 O O . VAL D 1 40 ? 29.302 50.640 26.105 1.00 98.28 29 VAL D O 1
ATOM 4422 N N . ASN D 1 41 ? 28.547 49.181 27.619 1.00 99.34 30 ASN D N 1
ATOM 4423 C CA . ASN D 1 41 ? 27.173 49.276 27.146 1.00 97.32 30 ASN D CA 1
ATOM 4424 C C . ASN D 1 41 ? 26.425 50.429 27.815 1.00 97.32 30 ASN D C 1
ATOM 4425 O O . ASN D 1 41 ? 26.364 50.512 29.039 1.00 98.89 30 ASN D O 1
ATOM 4430 N N . LEU D 1 42 ? 25.840 51.307 27.003 1.00 95.71 31 LEU D N 1
ATOM 4431 C CA . LEU D 1 42 ? 25.248 52.548 27.505 1.00 95.90 31 LEU D CA 1
ATOM 4432 C C . LEU D 1 42 ? 24.028 52.359 28.414 1.00 96.14 31 LEU D C 1
ATOM 4433 O O . LEU D 1 42 ? 23.832 53.128 29.355 1.00 97.45 31 LEU D O 1
ATOM 4438 N N . ARG D 1 43 ? 23.210 51.351 28.129 1.00 95.12 32 ARG D N 1
ATOM 4439 C CA . ARG D 1 43 ? 22.023 51.072 28.938 1.00 95.54 32 ARG D CA 1
ATOM 4440 C C . ARG D 1 43 ? 22.377 50.763 30.391 1.00 97.92 32 ARG D C 1
ATOM 4441 O O . ARG D 1 43 ? 21.847 51.385 31.326 1.00 99.10 32 ARG D O 1
ATOM 4449 N N . ASP D 1 44 ? 23.288 49.809 30.557 1.00 98.78 33 ASP D N 1
ATOM 4450 C CA . ASP D 1 44 ? 23.735 49.367 31.871 1.00 101.11 33 ASP D CA 1
ATOM 4451 C C . ASP D 1 44 ? 24.254 50.560 32.650 1.00 102.61 33 ASP D C 1
ATOM 4452 O O . ASP D 1 44 ? 23.873 50.807 33.797 1.00 104.26 33 ASP D O 1
ATOM 4457 N N . PHE D 1 45 ? 25.124 51.302 31.980 1.00 102.19 34 PHE D N 1
ATOM 4458 C CA . PHE D 1 45 ? 25.750 52.489 32.519 1.00 103.68 34 PHE D CA 1
ATOM 4459 C C . PHE D 1 45 ? 24.701 53.474 33.030 1.00 103.93 34 PHE D C 1
ATOM 4460 O O . PHE D 1 45 ? 24.795 53.963 34.159 1.00 106.05 34 PHE D O 1
ATOM 4468 N N . ALA D 1 46 ? 23.681 53.726 32.215 1.00 101.94 35 ALA D N 1
ATOM 4469 C CA . ALA D 1 46 ? 22.628 54.669 32.583 1.00 102.18 35 ALA D CA 1
ATOM 4470 C C . ALA D 1 46 ? 21.836 54.200 33.802 1.00 106.54 35 ALA D C 1
ATOM 4471 O O . ALA D 1 46 ? 21.497 55.002 34.679 1.00 105.43 35 ALA D O 1
ATOM 4473 N N . LEU D 1 47 ? 21.543 52.902 33.854 1.00 103.36 36 LEU D N 1
ATOM 4474 C CA . LEU D 1 47 ? 20.764 52.351 34.959 1.00 104.94 36 LEU D CA 1
ATOM 4475 C C . LEU D 1 47 ? 21.523 52.448 36.266 1.00 107.68 36 LEU D C 1
ATOM 4476 O O . LEU D 1 47 ? 21.024 52.973 37.266 1.00 114.21 36 LEU D O 1
ATOM 4481 N N . GLU D 1 48 ? 22.757 51.960 36.224 1.00 108.05 37 GLU D N 1
ATOM 4482 C CA . GLU D 1 48 ? 23.590 51.786 37.408 1.00 73.19 37 GLU D CA 1
ATOM 4483 C C . GLU D 1 48 ? 24.093 53.108 37.984 1.00 77.30 37 GLU D C 1
ATOM 4484 O O . GLU D 1 48 ? 24.487 53.182 39.144 1.00 85.06 37 GLU D O 1
ATOM 4490 N N . LYS D 1 49 ? 24.076 54.152 37.169 1.00 133.72 38 LYS D N 1
ATOM 4491 C CA . LYS D 1 49 ? 24.433 55.484 37.638 1.00 137.60 38 LYS D CA 1
ATOM 4492 C C . LYS D 1 49 ? 23.170 56.225 38.073 1.00 138.07 38 LYS D C 1
ATOM 4493 O O . LYS D 1 49 ? 23.210 57.415 38.378 1.00 140.72 38 LYS D O 1
ATOM 4499 N N . GLY D 1 50 ? 22.044 55.517 38.056 1.00 135.41 39 GLY D N 1
ATOM 4500 C CA . GLY D 1 50 ? 20.776 56.072 38.496 1.00 135.78 39 GLY D CA 1
ATOM 4501 C C . GLY D 1 50 ? 20.108 56.979 37.477 1.00 138.88 39 GLY D C 1
ATOM 4502 O O . GLY D 1 50 ? 18.975 57.420 37.679 1.00 132.40 39 GLY D O 1
ATOM 4503 N N . GLU D 1 60 ? 12.417 55.223 31.313 1.00 89.57 49 GLU D N 1
ATOM 4504 C CA . GLU D 1 60 ? 12.791 56.568 30.898 1.00 89.62 49 GLU D CA 1
ATOM 4505 C C . GLU D 1 60 ? 14.131 57.003 31.498 1.00 94.60 49 GLU D C 1
ATOM 4506 O O . GLU D 1 60 ? 14.364 56.865 32.706 1.00 99.86 49 GLU D O 1
ATOM 4512 N N . VAL D 1 61 ? 15.008 57.535 30.654 1.00 93.10 50 VAL D N 1
ATOM 4513 C CA . VAL D 1 61 ? 16.305 58.024 31.105 1.00 97.53 50 VAL D CA 1
ATOM 4514 C C . VAL D 1 61 ? 16.448 59.463 30.617 1.00 97.39 50 VAL D C 1
ATOM 4515 O O . VAL D 1 61 ? 16.004 59.794 29.521 1.00 92.71 50 VAL D O 1
ATOM 4519 N N . GLU D 1 62 ? 17.053 60.322 31.430 1.00 102.72 51 GLU D N 1
ATOM 4520 C CA . GLU D 1 62 ? 17.323 61.692 31.006 1.00 103.22 51 GLU D CA 1
ATOM 4521 C C . GLU D 1 62 ? 18.661 61.826 30.279 1.00 102.73 51 GLU D C 1
ATOM 4522 O O . GLU D 1 62 ? 19.718 61.477 30.815 1.00 10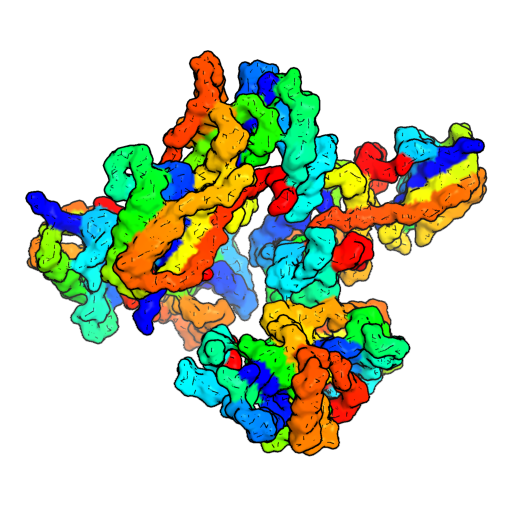6.20 51 GLU D O 1
ATOM 4528 N N . ILE D 1 63 ? 18.585 62.325 29.046 1.00 98.46 52 ILE D N 1
ATOM 4529 C CA . ILE D 1 63 ? 19.732 62.423 28.146 1.00 97.11 52 ILE D CA 1
ATOM 4530 C C . ILE D 1 63 ? 20.825 63.363 28.661 1.00 102.33 52 ILE D C 1
ATOM 4531 O O . ILE D 1 63 ? 22.005 63.052 28.536 1.00 103.43 52 ILE D O 1
ATOM 4536 N N . ASP D 1 64 ? 20.431 64.507 29.224 1.00 105.61 53 ASP D N 1
ATOM 4537 C CA . ASP D 1 64 ? 21.375 65.482 29.784 1.00 111.04 53 ASP D CA 1
ATOM 4538 C C . ASP D 1 64 ? 22.153 64.869 30.935 1.00 115.97 53 ASP D C 1
ATOM 4539 O O . ASP D 1 64 ? 23.367 65.068 31.097 1.00 119.10 53 ASP D O 1
ATOM 4544 N N . GLU D 1 65 ? 21.404 64.143 31.754 1.00 116.83 54 GLU D N 1
ATOM 4545 C CA . GLU D 1 65 ? 21.927 63.467 32.922 1.00 121.57 54 GLU D CA 1
ATOM 4546 C C . GLU D 1 65 ? 22.947 62.423 32.482 1.00 119.97 54 GLU D C 1
ATOM 4547 O O . GLU D 1 65 ? 24.090 62.406 32.960 1.00 124.00 54 GLU D O 1
ATOM 4553 N N . LEU D 1 66 ? 22.543 61.595 31.521 1.00 114.12 55 LEU D N 1
ATOM 4554 C CA . LEU D 1 66 ? 23.415 60.558 30.982 1.00 112.08 55 LEU D CA 1
ATOM 4555 C C . LEU D 1 66 ? 24.685 61.167 30.400 1.00 112.79 55 LEU D C 1
ATOM 4556 O O . LEU D 1 66 ? 25.785 60.671 30.646 1.00 115.09 55 LEU D O 1
ATOM 4561 N N . ALA D 1 67 ? 24.520 62.265 29.665 1.00 111.09 56 ALA D N 1
ATOM 4562 C CA . ALA D 1 67 ? 25.636 62.968 29.042 1.00 111.70 56 ALA D CA 1
ATOM 4563 C C . ALA D 1 67 ? 26.624 63.483 30.082 1.00 118.36 56 ALA D C 1
ATOM 4564 O O . ALA D 1 67 ? 27.837 63.435 29.864 1.00 119.65 56 ALA D O 1
ATOM 4566 N N . TYR D 1 68 ? 26.113 64.006 31.195 1.00 122.72 57 TYR D N 1
ATOM 4567 C CA . TYR D 1 68 ? 26.998 64.384 32.288 1.00 129.45 57 TYR D CA 1
ATOM 4568 C C . TYR D 1 68 ? 27.759 63.180 32.790 1.00 131.08 57 TYR D C 1
ATOM 4569 O O . TYR D 1 68 ? 28.987 63.185 32.852 1.00 133.64 57 TYR D O 1
ATOM 4578 N N . PHE D 1 69 ? 27.024 62.134 33.126 1.00 129.62 58 PHE D N 1
ATOM 4579 C CA . PHE D 1 69 ? 27.642 60.978 33.758 1.00 131.88 58 PHE D CA 1
ATOM 4580 C C . PHE D 1 69 ? 28.695 60.249 32.898 1.00 129.19 58 PHE D C 1
ATOM 4581 O O . PHE D 1 69 ? 29.683 59.758 33.444 1.00 132.75 58 PHE D O 1
ATOM 4589 N N . VAL D 1 70 ? 28.502 60.159 31.580 1.00 123.20 59 VAL D N 1
ATOM 4590 C CA . VAL D 1 70 ? 29.554 59.582 30.731 1.00 120.96 59 VAL D CA 1
ATOM 4591 C C . VAL D 1 70 ? 30.812 60.448 30.817 1.00 124.76 59 VAL D C 1
ATOM 4592 O O . VAL D 1 70 ? 31.919 59.942 31.028 1.00 127.06 59 VAL D O 1
ATOM 4596 N N . GLU D 1 71 ? 30.621 61.757 30.682 1.00 125.63 60 GLU D N 1
ATOM 4597 C CA . GLU D 1 71 ? 31.722 62.710 30.710 1.00 129.22 60 GLU D CA 1
ATOM 4598 C C . GLU D 1 71 ? 32.497 62.652 32.026 1.00 136.02 60 GLU D C 1
ATOM 4599 O O . GLU D 1 71 ? 33.577 62.066 32.097 1.00 137.54 60 GLU D O 1
ATOM 4605 N N . ARG D 1 77 ? 39.197 57.746 29.380 1.00 132.08 66 ARG D N 1
ATOM 4606 C CA . ARG D 1 77 ? 39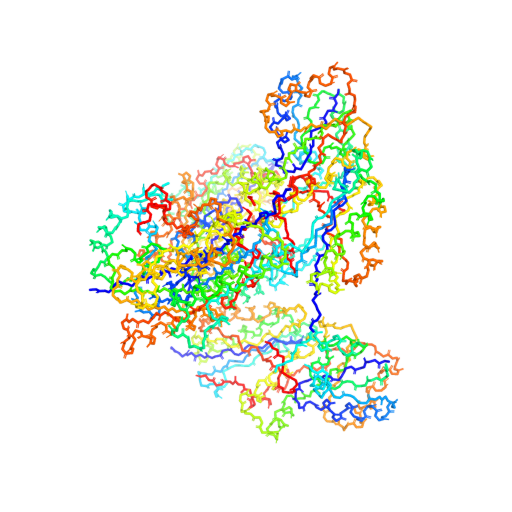.675 56.400 29.098 1.00 130.50 66 ARG D CA 1
ATOM 4607 C C . ARG D 1 77 ? 39.584 56.151 27.600 1.00 124.29 66 ARG D C 1
ATOM 4608 O O . ARG D 1 77 ? 39.079 56.998 26.862 1.00 121.37 66 ARG D O 1
ATOM 4616 N N . ASN D 1 78 ? 40.054 54.992 27.148 1.00 122.43 67 ASN D N 1
ATOM 4617 C CA . ASN D 1 78 ? 39.849 54.594 25.760 1.00 116.87 67 ASN D CA 1
ATOM 4618 C C . ASN D 1 78 ? 38.643 53.674 25.762 1.00 113.39 67 ASN D C 1
ATOM 4619 O O . ASN D 1 78 ? 38.693 52.553 26.289 1.00 114.58 67 ASN D O 1
ATOM 4624 N N . VAL D 1 79 ? 37.546 54.168 25.200 1.00 109.60 68 VAL D N 1
ATOM 4625 C CA . VAL D 1 79 ? 36.259 53.533 25.405 1.00 107.31 68 VAL D CA 1
ATOM 4626 C C . VAL D 1 79 ? 35.500 53.400 24.103 1.00 101.15 68 VAL D C 1
ATOM 4627 O O . VAL D 1 79 ? 35.371 54.359 23.339 1.00 99.05 68 VAL D O 1
ATOM 4631 N N . VAL D 1 80 ? 35.015 52.191 23.854 1.00 98.50 69 VAL D N 1
ATOM 4632 C CA . VAL D 1 80 ? 34.034 51.944 22.823 1.00 92.97 69 VAL D CA 1
ATOM 4633 C C . VAL D 1 80 ? 32.687 51.887 23.539 1.00 92.82 69 VAL D C 1
ATOM 4634 O O . VAL D 1 80 ? 32.442 51.012 24.376 1.00 94.74 69 VAL D O 1
ATOM 4638 N N . LEU D 1 81 ? 31.839 52.862 23.234 1.00 90.84 70 LEU D N 1
ATOM 4639 C CA . LEU D 1 81 ? 30.561 53.051 23.911 1.00 90.92 70 LEU D CA 1
ATOM 4640 C C . LEU D 1 81 ? 29.399 52.605 23.030 1.00 85.49 70 LEU D C 1
ATOM 4641 O O . LEU D 1 81 ? 29.191 53.144 21.949 1.00 81.91 70 LEU D O 1
ATOM 4646 N N . ASP D 1 82 ? 28.624 51.644 23.517 1.00 85.13 71 ASP D N 1
ATOM 4647 C CA . ASP D 1 82 ? 27.623 50.953 22.709 1.00 80.22 71 ASP D CA 1
ATOM 4648 C C . ASP D 1 82 ? 26.179 51.390 23.009 1.00 78.90 71 ASP D C 1
ATOM 4649 O O . ASP D 1 82 ? 25.663 51.161 24.105 1.00 81.60 71 ASP D O 1
ATOM 4654 N N . GLY D 1 83 ? 25.528 52.006 22.024 1.00 74.86 72 GLY D N 1
ATOM 4655 C CA . GLY D 1 83 ? 24.103 52.286 22.115 1.00 72.85 72 GLY D CA 1
ATOM 4656 C C . GLY D 1 83 ? 23.563 53.172 21.004 1.00 70.27 72 GLY D C 1
ATOM 4657 O O . GLY D 1 83 ? 24.325 53.885 20.346 1.00 68.73 72 GLY D O 1
ATOM 4658 N N . HIS D 1 84 ? 22.244 53.145 20.803 1.00 66.04 73 HIS D N 1
ATOM 4659 C CA . HIS D 1 84 ? 21.638 53.991 19.778 1.00 62.47 73 HIS D CA 1
ATOM 4660 C C . HIS D 1 84 ? 21.513 55.426 20.273 1.00 64.97 73 HIS D C 1
ATOM 4661 O O . HIS D 1 84 ? 21.121 56.305 19.516 1.00 62.81 73 HIS D O 1
ATOM 4668 N N . LEU D 1 85 ? 21.790 55.648 21.557 1.00 69.67 74 LEU D N 1
ATOM 4669 C CA . LEU D 1 85 ? 21.897 57.014 22.081 1.00 72.85 74 LEU D CA 1
ATOM 4670 C C . LEU D 1 85 ? 23.332 57.505 22.209 1.00 76.25 74 LEU D C 1
ATOM 4671 O O . LEU D 1 85 ? 23.559 58.614 22.680 1.00 79.42 74 LEU D O 1
ATOM 4676 N N . SER D 1 86 ? 24.293 56.679 21.809 1.00 75.77 75 SER D N 1
ATOM 4677 C CA . SER D 1 86 ? 25.707 56.992 22.013 1.00 79.24 75 SER D CA 1
ATOM 4678 C C . SER D 1 86 ? 26.147 58.246 21.250 1.00 78.93 75 SER D C 1
ATOM 4679 O O . SER D 1 86 ? 27.076 58.936 21.662 1.00 82.72 75 SER D O 1
ATOM 4682 N N . HIS D 1 87 ? 25.471 58.543 20.144 1.00 74.62 76 HIS D N 1
ATOM 4683 C CA . HIS D 1 87 ? 25.823 59.718 19.362 1.00 74.30 76 HIS D CA 1
ATOM 4684 C C . HIS D 1 87 ? 25.315 61.011 20.009 1.00 77.05 76 HIS D C 1
ATOM 4685 O O . HIS D 1 87 ? 25.751 62.098 19.640 1.00 78.25 76 HIS D O 1
ATOM 4692 N N . LEU D 1 88 ? 24.420 60.906 20.988 1.00 78.35 77 LEU D N 1
ATOM 4693 C CA . LEU D 1 88 ? 23.947 62.102 21.691 1.00 81.42 77 LEU D CA 1
ATOM 4694 C C . LEU D 1 88 ? 24.853 62.424 22.880 1.00 87.36 77 LEU D C 1
ATOM 4695 O O . LEU D 1 88 ? 24.682 63.446 23.554 1.00 90.85 77 LEU D O 1
ATOM 4700 N N . MET D 1 89 ? 25.820 61.546 23.128 1.00 88.65 78 MET D N 1
ATOM 4701 C CA . MET D 1 89 ? 26.794 61.747 24.200 1.00 94.31 78 MET D CA 1
ATOM 4702 C C . MET D 1 89 ? 28.007 62.499 23.644 1.00 95.72 78 MET D C 1
ATOM 4703 O O . MET D 1 89 ? 28.280 62.426 22.443 1.00 92.12 78 MET D O 1
ATOM 4708 N N . PRO D 1 90 ? 28.742 63.221 24.509 1.00 101.13 79 PRO D N 1
ATOM 4709 C CA . PRO D 1 90 ? 29.893 63.995 24.026 1.00 102.83 79 PRO D CA 1
ATOM 4710 C C . PRO D 1 90 ? 31.125 63.137 23.763 1.00 102.90 79 PRO D C 1
ATOM 4711 O O . PRO D 1 90 ? 32.033 63.112 24.595 1.00 107.44 79 PRO D O 1
ATOM 4715 N N . VAL D 1 91 ? 31.158 62.441 22.635 1.00 98.12 80 VAL D N 1
ATOM 4716 C CA . VAL D 1 91 ? 32.272 61.557 22.335 1.00 97.95 80 VAL D CA 1
ATOM 4717 C C . VAL D 1 91 ? 33.290 62.217 21.410 1.00 97.87 80 VAL D C 1
ATOM 4718 O O . VAL D 1 91 ? 33.092 63.333 20.934 1.00 97.70 80 VAL D O 1
ATOM 4722 N N . ASP D 1 92 ? 34.391 61.516 21.180 1.00 98.23 81 ASP D N 1
ATOM 4723 C CA . ASP D 1 92 ? 35.456 61.982 20.301 1.00 98.23 81 ASP D CA 1
ATOM 4724 C C . ASP D 1 92 ? 35.184 61.629 18.846 1.00 93.31 81 ASP D C 1
ATOM 4725 O O . ASP D 1 92 ? 35.601 62.333 17.934 1.00 93.06 81 ASP D O 1
ATOM 4730 N N . LEU D 1 93 ? 34.528 60.492 18.651 1.00 89.88 82 LEU D N 1
ATOM 4731 C CA . LEU D 1 93 ? 34.207 59.993 17.326 1.00 85.50 82 LEU D CA 1
ATOM 4732 C C . LEU D 1 93 ? 32.919 59.181 17.371 1.00 81.61 82 LEU D C 1
ATOM 4733 O O . LEU D 1 93 ? 32.698 58.408 18.305 1.00 82.39 82 LEU D O 1
ATOM 4738 N N . VAL D 1 94 ? 32.089 59.332 16.346 1.00 77.58 83 VAL D N 1
ATOM 4739 C CA . VAL D 1 94 ? 30.872 58.540 16.230 1.00 73.62 83 VAL D CA 1
ATOM 4740 C C . VAL D 1 94 ? 31.044 57.581 15.065 1.00 70.78 83 VAL D C 1
ATOM 4741 O O . VAL D 1 94 ? 31.476 57.985 13.987 1.00 75.34 83 VAL D O 1
ATOM 4745 N N . VAL D 1 95 ? 30.760 56.306 15.293 1.00 69.39 84 VAL D N 1
ATOM 4746 C CA . VAL D 1 95 ? 30.682 55.347 14.209 1.00 66.44 84 VAL D CA 1
ATOM 4747 C C . VAL D 1 95 ? 29.216 55.009 14.019 1.00 62.32 84 VAL D C 1
ATOM 4748 O O . VAL D 1 95 ? 28.598 54.402 14.896 1.00 65.27 84 VAL D O 1
ATOM 4752 N N . VAL D 1 96 ? 28.652 55.386 12.876 1.00 59.38 85 VAL D N 1
ATOM 4753 C CA . VAL D 1 96 ? 27.261 55.061 12.606 1.00 55.41 85 VAL D CA 1
ATOM 4754 C C . VAL D 1 96 ? 27.237 53.801 11.758 1.00 60.41 85 VAL D C 1
ATOM 4755 O O . VAL D 1 96 ? 27.647 53.806 10.587 1.00 58.11 85 VAL D O 1
ATOM 4759 N N . LEU D 1 97 ? 26.759 52.718 12.360 1.00 54.71 86 LEU D N 1
ATOM 4760 C CA . LEU D 1 97 ? 26.635 51.466 11.645 1.00 50.28 86 LEU D CA 1
ATOM 4761 C C . LEU D 1 97 ? 25.367 51.515 10.826 1.00 50.07 86 LEU D C 1
ATOM 4762 O O . LEU D 1 97 ? 24.327 51.967 11.311 1.00 53.15 86 LEU D O 1
ATOM 4767 N N . ARG D 1 98 ? 25.458 51.042 9.588 1.00 44.98 87 ARG D N 1
ATOM 4768 C CA . ARG D 1 98 ? 24.306 50.939 8.709 1.00 43.85 87 ARG D CA 1
ATOM 4769 C C . ARG D 1 98 ? 24.116 49.480 8.326 1.00 40.30 87 ARG D C 1
ATOM 4770 O O . ARG D 1 98 ? 25.051 48.681 8.395 1.00 53.62 87 ARG D O 1
ATOM 4778 N N . ALA D 1 99 ? 22.892 49.130 7.956 1.00 43.97 88 ALA D N 1
ATOM 4779 C CA . ALA D 1 99 ? 22.626 47.839 7.348 1.00 46.29 88 ALA D CA 1
ATOM 4780 C C . ALA D 1 99 ? 21.405 47.956 6.460 1.00 48.25 88 ALA D C 1
ATOM 4781 O O . ALA D 1 99 ? 20.518 48.760 6.721 1.00 44.18 88 ALA D O 1
ATOM 4783 N N . HIS D 1 100 ? 21.361 47.138 5.419 1.00 41.34 89 HIS D N 1
ATOM 4784 C CA . HIS D 1 100 ? 20.194 47.044 4.562 1.00 32.47 89 HIS D CA 1
ATOM 4785 C C . HIS D 1 100 ? 18.970 46.845 5.449 1.00 42.37 89 HIS D C 1
ATOM 4786 O O . HIS D 1 100 ? 18.949 45.952 6.282 1.00 49.75 89 HIS D O 1
ATOM 4793 N N . PRO D 1 101 ? 17.953 47.707 5.288 1.00 48.71 90 PRO D N 1
ATOM 4794 C CA . PRO D 1 101 ? 16.793 47.673 6.185 1.00 32.00 90 PRO D CA 1
ATOM 4795 C C . PRO D 1 101 ? 16.090 46.299 6.241 1.00 32.55 90 PRO D C 1
ATOM 4796 O O . PRO D 1 101 ? 15.413 46.007 7.239 1.00 39.98 90 PRO D O 1
ATOM 4800 N N . ARG D 1 102 ? 16.259 45.461 5.218 1.00 44.68 91 ARG D N 1
ATOM 4801 C CA . ARG D 1 102 ? 15.712 44.101 5.263 1.00 43.22 91 ARG D CA 1
ATOM 4802 C C . ARG D 1 102 ? 16.437 43.291 6.345 1.00 37.30 91 ARG D C 1
ATOM 4803 O O . ARG D 1 102 ? 15.837 42.435 7.005 1.00 42.30 91 ARG D O 1
ATOM 4811 N N . ILE D 1 103 ? 17.724 43.571 6.531 1.00 37.46 92 ILE D N 1
ATOM 4812 C CA . ILE D 1 103 ? 18.509 42.865 7.547 1.00 41.49 92 ILE D CA 1
ATOM 4813 C C . ILE D 1 103 ? 18.034 43.284 8.933 1.00 45.22 92 ILE D C 1
ATOM 4814 O O . ILE D 1 103 ? 17.814 42.440 9.804 1.00 43.20 92 ILE D O 1
ATOM 4819 N N . ILE D 1 104 ? 17.848 44.594 9.111 1.00 43.48 93 ILE D N 1
ATOM 4820 C CA . ILE D 1 104 ? 17.216 45.129 10.310 1.00 37.78 93 ILE D CA 1
ATOM 4821 C C . ILE D 1 104 ? 15.892 44.413 10.577 1.00 32.93 93 ILE D C 1
ATOM 4822 O O . ILE D 1 104 ? 15.660 43.930 11.677 1.00 34.13 93 ILE D O 1
ATOM 4827 N N . GLY D 1 105 ? 15.044 44.313 9.558 1.00 32.83 94 GLY D N 1
ATOM 4828 C CA . GLY D 1 105 ? 13.743 43.681 9.702 1.00 36.49 94 GLY D CA 1
ATOM 4829 C C . GLY D 1 105 ? 13.826 42.232 10.156 1.00 38.79 94 GLY D C 1
ATOM 4830 O O . GLY D 1 105 ? 13.104 41.813 11.063 1.00 32.22 94 GLY D O 1
ATOM 4831 N N . GLU D 1 106 ? 14.712 41.470 9.527 1.00 40.30 95 GLU D N 1
ATOM 4832 C CA . GLU D 1 106 ? 14.874 40.055 9.862 1.00 37.36 95 GLU D CA 1
ATOM 4833 C C . GLU D 1 106 ? 15.330 39.915 11.302 1.00 42.25 95 GLU D C 1
ATOM 4834 O O . GLU D 1 106 ? 14.787 39.116 12.075 1.00 43.47 95 GLU D O 1
ATOM 4840 N N . ARG D 1 107 ? 16.327 40.714 11.669 1.00 39.36 96 ARG D N 1
ATOM 4841 C CA . ARG D 1 107 ? 16.868 40.646 13.034 1.00 48.50 96 ARG D CA 1
ATOM 4842 C C . ARG D 1 107 ? 15.850 41.056 14.102 1.00 39.85 96 ARG D C 1
ATOM 4843 O O . ARG D 1 107 ? 15.789 40.458 15.187 1.00 45.50 96 ARG D O 1
ATOM 4851 N N . LEU D 1 108 ? 15.057 42.080 13.804 1.00 33.76 97 LEU D N 1
ATOM 4852 C CA . LEU D 1 108 ? 14.073 42.527 14.775 1.00 35.29 97 LEU D CA 1
ATOM 4853 C C . LEU D 1 108 ? 12.895 41.551 14.861 1.00 35.79 97 LEU D C 1
ATOM 4854 O O . LEU D 1 108 ? 12.304 41.395 15.942 1.00 33.54 97 LEU D O 1
ATOM 4859 N N . ARG D 1 109 ? 12.587 40.856 13.762 1.00 35.45 98 ARG D N 1
ATOM 4860 C CA . ARG D 1 109 ? 11.635 39.746 13.853 1.00 37.52 98 ARG D CA 1
ATOM 4861 C C . ARG D 1 109 ? 12.207 38.663 14.760 1.00 40.21 98 ARG D C 1
ATOM 4862 O O . ARG D 1 109 ? 11.497 38.129 15.620 1.00 38.24 98 ARG D O 1
ATOM 4870 N N . GLU D 1 110 ? 13.485 38.339 14.571 1.00 39.61 99 GLU D N 1
ATOM 4871 C CA . GLU D 1 110 ? 14.144 37.348 15.433 1.00 36.70 99 GLU D CA 1
ATOM 4872 C C . GLU D 1 110 ? 14.067 37.732 16.916 1.00 41.49 99 GLU D C 1
ATOM 4873 O O . GLU D 1 110 ? 13.899 36.866 17.770 1.00 40.83 99 GLU D O 1
ATOM 4879 N N . ARG D 1 111 ? 14.168 39.027 17.223 1.00 44.25 100 ARG D N 1
ATOM 4880 C CA . ARG D 1 111 ? 14.062 39.487 18.623 1.00 50.04 100 ARG D CA 1
ATOM 4881 C C . ARG D 1 111 ? 12.651 39.410 19.175 1.00 36.74 100 ARG D C 1
ATOM 4882 O O . ARG D 1 111 ? 12.453 39.527 20.376 1.00 47.46 100 ARG D O 1
ATOM 4890 N N . GLY D 1 112 ? 11.660 39.279 18.298 1.00 40.15 101 GLY D N 1
ATOM 4891 C CA . GLY D 1 112 ? 10.287 39.235 18.763 1.00 44.60 101 GLY D CA 1
ATOM 4892 C C . GLY D 1 112 ? 9.652 40.611 18.950 1.00 49.93 101 GLY D C 1
ATOM 4893 O O . GLY D 1 112 ? 8.711 40.753 19.729 1.00 49.07 101 GLY D O 1
ATOM 4894 N N . TYR D 1 113 ? 10.169 41.633 18.272 1.00 43.80 102 TYR D N 1
ATOM 4895 C CA . TYR D 1 113 ? 9.519 42.942 18.304 1.00 37.80 102 TYR D CA 1
ATOM 4896 C C . TYR D 1 113 ? 8.144 42.859 17.616 1.00 37.81 102 TYR D C 1
ATOM 4897 O O . TYR D 1 113 ? 7.923 41.999 16.756 1.00 36.71 102 TYR D O 1
ATOM 4906 N N . SER D 1 114 ? 7.222 43.741 17.991 1.00 36.31 103 SER D N 1
ATOM 4907 C CA . SER D 1 114 ? 5.909 43.773 17.349 1.00 37.76 103 SER D CA 1
ATOM 4908 C C . SER D 1 114 ? 6.041 44.222 15.895 1.00 51.63 103 SER D C 1
ATOM 4909 O O . SER D 1 114 ? 7.044 44.844 15.521 1.00 28.03 103 SER D O 1
ATOM 4912 N N . LYS D 1 115 ? 5.040 43.907 15.075 1.00 35.99 104 LYS D N 1
ATOM 4913 C CA . LYS D 1 115 ? 5.057 44.314 13.667 1.00 38.55 104 LYS D CA 1
ATOM 4914 C C . LYS D 1 115 ? 5.258 45.828 13.493 1.00 46.72 104 LYS D C 1
ATOM 4915 O O . LYS D 1 115 ? 6.056 46.253 12.659 1.00 29.16 104 LYS D O 1
ATOM 4921 N N . GLU D 1 116 ? 4.553 46.635 14.285 1.00 36.58 105 GLU D N 1
ATOM 4922 C CA . GLU D 1 116 ? 4.679 48.097 14.200 1.00 49.45 105 GLU D CA 1
ATOM 4923 C C . GLU D 1 116 ? 6.072 48.587 14.619 1.00 46.89 105 GLU D C 1
ATOM 4924 O O . GLU D 1 116 ? 6.645 49.466 13.975 1.00 39.12 105 GLU D O 1
ATOM 4930 N N . LYS D 1 117 ? 6.621 48.012 15.685 1.00 34.01 106 LYS D N 1
ATOM 4931 C CA . LYS D 1 117 ? 7.936 48.416 16.194 1.00 32.33 106 LYS D CA 1
ATOM 4932 C C . LYS D 1 117 ? 9.028 48.051 15.174 1.00 41.44 106 LYS D C 1
ATOM 4933 O O . LYS D 1 117 ? 9.982 48.821 14.930 1.00 37.61 106 LYS D O 1
ATOM 4939 N N . ILE D 1 118 ? 8.871 46.874 14.576 1.00 35.41 107 ILE D N 1
ATOM 4940 C CA . ILE D 1 118 ? 9.737 46.437 13.492 1.00 41.15 107 ILE D CA 1
ATOM 4941 C C . ILE D 1 118 ? 9.681 47.393 12.312 1.00 45.72 107 ILE D C 1
ATOM 4942 O O . ILE D 1 118 ? 10.720 47.883 11.860 1.00 34.65 107 ILE D O 1
ATOM 4947 N N . GLY D 1 119 ? 8.472 47.679 11.835 1.00 30.25 108 GLY D N 1
ATOM 4948 C CA . GLY D 1 119 ? 8.292 48.593 10.730 1.00 27.52 108 GLY D CA 1
ATOM 4949 C C . GLY D 1 119 ? 8.907 49.951 11.014 1.00 31.38 108 GLY D C 1
ATOM 4950 O O . GLY D 1 119 ? 9.599 50.520 10.159 1.00 34.63 108 GLY D O 1
ATOM 4951 N N . GLU D 1 120 ? 8.679 50.463 12.224 1.00 35.17 109 GLU D N 1
ATOM 4952 C CA . GLU D 1 120 ? 9.198 51.770 12.590 1.00 32.50 109 GLU D CA 1
ATOM 4953 C C . GLU D 1 120 ? 10.725 51.794 12.528 1.00 36.68 109 GLU D C 1
ATOM 4954 O O . GLU D 1 120 ? 11.322 52.738 11.993 1.00 34.94 109 GLU D O 1
ATOM 4960 N N . ASN D 1 121 ? 11.359 50.755 13.063 1.00 38.09 110 ASN D N 1
ATOM 4961 C CA . ASN D 1 121 ? 12.820 50.707 13.027 1.00 33.81 110 ASN D CA 1
ATOM 4962 C C . ASN D 1 121 ? 13.414 50.511 11.628 1.00 32.57 110 ASN D C 1
ATOM 4963 O O . ASN D 1 121 ? 14.441 51.120 11.291 1.00 35.74 110 ASN D O 1
ATOM 4968 N N . VAL D 1 122 ? 12.774 49.656 10.830 1.00 35.73 111 VAL D N 1
ATOM 4969 C CA . VAL D 1 122 ? 13.183 49.456 9.439 1.00 30.02 111 VAL D CA 1
ATOM 4970 C C . VAL D 1 122 ? 13.112 50.783 8.677 1.00 42.39 111 VAL D C 1
ATOM 4971 O O . VAL D 1 122 ? 14.028 51.130 7.913 1.00 32.16 111 VAL D O 1
ATOM 4975 N N . GLU D 1 123 ? 12.022 51.522 8.883 1.00 40.71 112 GLU D N 1
ATOM 4976 C CA . GLU D 1 123 ? 11.869 52.845 8.271 1.00 36.69 112 GLU D CA 1
ATOM 4977 C C . GLU D 1 123 ? 12.935 53.809 8.791 1.00 38.84 112 GLU D C 1
ATOM 4978 O O . GLU D 1 123 ? 13.447 54.635 8.030 1.00 34.45 112 GLU D O 1
ATOM 4984 N N . ALA D 1 124 ? 13.282 53.698 10.077 1.00 33.82 113 ALA D N 1
ATOM 4985 C CA . ALA D 1 124 ? 14.299 54.576 10.645 1.00 36.24 113 ALA D CA 1
ATOM 4986 C C . ALA D 1 124 ? 15.613 54.354 9.924 1.00 41.73 113 ALA D C 1
ATOM 4987 O O . ALA D 1 124 ? 16.321 55.311 9.610 1.00 37.88 113 ALA D O 1
ATOM 4989 N N . GLU D 1 125 ? 15.928 53.093 9.640 1.00 34.97 114 GLU D N 1
ATOM 4990 C CA . GLU D 1 125 ? 17.152 52.800 8.892 1.00 40.52 114 GLU D CA 1
ATOM 4991 C C . GLU D 1 125 ? 17.049 53.301 7.456 1.00 44.78 114 GLU D C 1
ATOM 4992 O O . GLU D 1 125 ? 18.006 53.879 6.922 1.00 39.19 114 GLU D O 1
ATOM 4998 N N . LEU D 1 126 ? 15.882 53.111 6.842 1.00 39.14 115 LEU D N 1
ATOM 4999 C CA . LEU D 1 126 ? 15.657 53.580 5.472 1.00 38.83 115 LEU D CA 1
ATOM 5000 C C . LEU D 1 126 ? 15.943 55.084 5.268 1.00 38.89 115 LEU D C 1
ATOM 5001 O O . LEU D 1 126 ? 16.577 55.467 4.271 1.00 35.12 115 LEU D O 1
ATOM 5006 N N . VAL D 1 127 ? 15.493 55.910 6.211 1.00 35.99 116 VAL D N 1
ATOM 5007 C CA . VAL D 1 127 ? 15.604 57.383 6.135 1.00 39.35 116 VAL D CA 1
ATOM 5008 C C . VAL D 1 127 ? 16.827 58.010 6.823 1.00 41.44 116 VAL D C 1
ATOM 5009 O O . VAL D 1 127 ? 16.860 59.230 7.038 1.00 39.75 116 VAL D O 1
ATOM 5013 N N . ASP D 1 128 ? 17.769 57.170 7.250 1.00 40.33 117 ASP D N 1
ATOM 5014 C CA . ASP D 1 128 ? 19.032 57.641 7.820 1.00 46.95 117 ASP D CA 1
ATOM 5015 C C . ASP D 1 128 ? 18.809 58.406 9.123 1.00 51.38 117 ASP D C 1
ATOM 5016 O O . ASP D 1 128 ? 19.532 59.376 9.406 1.00 48.18 117 ASP D O 1
ATOM 5021 N N . ALA D 1 129 ? 17.831 57.972 9.920 1.00 46.09 118 ALA D N 1
ATOM 5022 C CA . ALA D 1 129 ? 17.433 58.736 11.107 1.00 47.86 118 ALA D CA 1
ATOM 5023 C C . ALA D 1 129 ? 18.618 59.002 12.056 1.00 53.73 118 ALA D C 1
ATOM 5024 O O . ALA D 1 129 ? 18.931 60.169 12.399 1.00 60.61 118 ALA D O 1
ATOM 5026 N N . ILE D 1 130 ? 19.306 57.923 12.431 1.00 54.23 119 ILE D N 1
ATOM 5027 C CA . ILE D 1 130 ? 20.467 58.034 13.309 1.00 59.16 119 ILE D CA 1
ATOM 5028 C C . ILE D 1 130 ? 21.607 58.838 12.669 1.00 60.72 119 ILE D C 1
ATOM 5029 O O . ILE D 1 130 ? 22.247 59.642 13.342 1.00 64.15 119 ILE D O 1
ATOM 5034 N N . LEU D 1 131 ? 21.895 58.582 11.393 1.00 58.47 120 LEU D N 1
ATOM 5035 C CA . LEU D 1 131 ? 22.945 59.320 10.686 1.00 60.07 120 LEU D CA 1
ATOM 5036 C C . LEU D 1 131 ? 22.712 60.829 10.754 1.00 59.64 120 LEU D C 1
ATOM 5037 O O . LEU D 1 131 ? 23.630 61.610 11.053 1.00 63.02 120 LEU D O 1
ATOM 5042 N N . ILE D 1 132 ? 21.470 61.220 10.488 1.00 55.93 121 ILE D N 1
ATOM 5043 C CA . ILE D 1 132 ? 21.064 62.621 10.511 1.00 55.47 121 ILE D CA 1
ATOM 5044 C C . ILE D 1 132 ? 21.285 63.192 11.914 1.00 61.83 121 ILE D C 1
ATOM 5045 O O . ILE D 1 132 ? 21.866 64.286 12.068 1.00 62.02 121 ILE D O 1
ATOM 5050 N N . GLU D 1 133 ? 20.862 62.442 12.938 1.00 60.61 122 GLU D N 1
ATOM 5051 C CA . GLU D 1 133 ? 21.161 62.850 14.318 1.00 64.90 122 GLU D CA 1
ATOM 5052 C C . GLU D 1 133 ? 22.662 63.037 14.599 1.00 69.60 122 GLU D C 1
ATOM 5053 O O . GLU D 1 133 ? 23.067 64.064 15.149 1.00 72.62 122 GLU D O 1
ATOM 5059 N N . ALA D 1 134 ? 23.480 62.061 14.208 1.00 70.36 123 ALA D N 1
ATOM 5060 C CA . ALA D 1 134 ? 24.914 62.084 14.500 1.00 75.01 123 ALA D CA 1
ATOM 5061 C C . ALA D 1 134 ? 25.646 63.237 13.821 1.00 75.92 123 ALA D C 1
ATOM 5062 O O . ALA D 1 134 ? 26.486 63.889 14.445 1.00 80.21 123 ALA D O 1
ATOM 5064 N N . ILE D 1 135 ? 25.366 63.460 12.539 1.00 72.11 124 ILE D N 1
ATOM 5065 C CA . ILE D 1 135 ? 25.969 64.598 11.850 1.00 72.73 124 ILE D CA 1
ATOM 5066 C C . ILE D 1 135 ? 25.507 65.916 12.468 1.00 76.13 124 ILE D C 1
ATOM 5067 O O . ILE D 1 135 ? 26.273 66.877 12.516 1.00 76.74 124 ILE D O 1
ATOM 5072 N N . ASP D 1 136 ? 24.263 65.962 12.939 1.00 71.56 125 ASP D N 1
ATOM 5073 C CA . ASP D 1 136 ? 23.800 67.145 13.660 1.00 72.97 125 ASP D CA 1
ATOM 5074 C C . ASP D 1 136 ? 24.549 67.352 14.988 1.00 78.56 125 ASP D C 1
ATOM 5075 O O . ASP D 1 136 ? 24.814 68.477 15.393 1.00 81.30 125 ASP D O 1
ATOM 5080 N N . GLU D 1 137 ? 24.862 66.263 15.677 1.00 80.34 126 GLU D N 1
ATOM 5081 C CA . GLU D 1 137 ? 25.521 66.345 16.978 1.00 85.62 126 GLU D CA 1
ATOM 5082 C C . GLU D 1 137 ? 27.043 66.509 16.927 1.00 89.98 126 GLU D C 1
ATOM 5083 O O . GLU D 1 137 ? 27.629 67.166 17.787 1.00 94.51 126 GLU D O 1
ATOM 5089 N N . HIS D 1 138 ? 27.680 65.881 15.940 1.00 88.77 127 HIS D N 1
ATOM 5090 C CA . HIS D 1 138 ? 29.140 65.760 15.929 1.00 92.98 127 HIS D CA 1
ATOM 5091 C C . HIS D 1 138 ? 29.815 66.038 14.595 1.00 91.76 127 HIS D C 1
ATOM 5092 O O . HIS D 1 138 ? 29.230 65.877 13.526 1.00 87.15 127 HIS D O 1
ATOM 5099 N N . GLU D 1 139 ? 31.065 66.467 14.689 1.00 96.15 128 GLU D N 1
ATOM 5100 C CA . GLU D 1 139 ? 31.914 66.710 13.534 1.00 95.98 128 GLU D CA 1
ATOM 5101 C C . GLU D 1 139 ? 32.519 65.414 12.993 1.00 95.57 128 GLU D C 1
ATOM 5102 O O . GLU D 1 139 ? 32.602 65.217 11.782 1.00 92.65 128 GLU D O 1
ATOM 5108 N N . ASN D 1 140 ? 32.914 64.514 13.889 1.00 98.54 129 ASN D N 1
ATOM 5109 C CA . ASN D 1 140 ? 33.591 63.315 13.452 1.00 98.91 129 ASN D CA 1
ATOM 5110 C C . ASN D 1 140 ? 32.614 62.165 13.446 1.00 95.23 129 ASN D C 1
ATOM 5111 O O . ASN D 1 140 ? 32.278 61.596 14.489 1.00 96.55 129 ASN D O 1
ATOM 5116 N N . VAL D 1 141 ? 32.191 61.803 12.243 1.00 90.76 130 VAL D N 1
ATOM 5117 C CA . VAL D 1 141 ? 31.201 60.764 12.060 1.00 86.87 130 VAL D CA 1
ATOM 5118 C C . VAL D 1 141 ? 31.673 59.899 10.910 1.00 85.31 130 VAL D C 1
ATOM 5119 O O . VAL D 1 141 ? 31.861 60.377 9.783 1.00 83.33 130 VAL D O 1
ATOM 5123 N N . ILE D 1 142 ? 31.873 58.625 11.205 1.00 86.37 131 ILE D N 1
ATOM 5124 C CA . ILE D 1 142 ? 32.272 57.661 10.202 1.00 85.12 131 ILE D CA 1
ATOM 5125 C C . ILE D 1 142 ? 31.118 56.696 10.018 1.00 81.10 131 ILE D C 1
ATOM 5126 O O . ILE D 1 142 ? 30.718 55.996 10.948 1.00 82.03 131 ILE D O 1
ATOM 5131 N N . GLU D 1 143 ? 30.582 56.670 8.809 1.00 76.72 132 GLU D N 1
ATOM 5132 C CA . GLU D 1 143 ? 29.471 55.799 8.493 1.00 72.74 132 GLU D CA 1
ATOM 5133 C C . GLU D 1 143 ? 30.052 54.515 7.928 1.00 73.36 132 GLU D C 1
ATOM 5134 O O . GLU D 1 143 ? 30.930 54.556 7.066 1.00 79.01 132 GLU D O 1
ATOM 5140 N N . VAL D 1 144 ? 29.566 53.374 8.406 1.00 75.70 133 VAL D N 1
ATOM 5141 C CA . VAL D 1 144 ? 30.073 52.100 7.915 1.00 74.09 133 VAL D CA 1
ATOM 5142 C C . VAL D 1 144 ? 28.923 51.185 7.507 1.00 70.09 133 VAL D C 1
ATOM 5143 O O . VAL D 1 144 ? 28.010 50.934 8.286 1.00 69.21 133 VAL D O 1
ATOM 5147 N N . ASP D 1 145 ? 28.978 50.688 6.278 1.00 71.72 134 ASP D N 1
ATOM 5148 C CA . ASP D 1 145 ? 27.974 49.756 5.793 1.00 65.09 134 ASP D CA 1
ATOM 5149 C C . ASP D 1 145 ? 28.409 48.350 6.171 1.00 67.98 134 ASP D C 1
ATOM 5150 O O . ASP D 1 145 ? 29.481 47.888 5.760 1.00 71.31 134 ASP D O 1
ATOM 5155 N N . THR D 1 146 ? 27.587 47.684 6.977 1.00 67.00 135 THR D N 1
ATOM 5156 C CA . THR D 1 146 ? 27.912 46.354 7.479 1.00 69.86 135 THR D CA 1
ATOM 5157 C C . THR D 1 146 ? 27.463 45.256 6.521 1.00 67.85 135 THR D C 1
ATOM 5158 O O . THR D 1 146 ? 27.840 44.095 6.688 1.00 70.41 135 THR D O 1
ATOM 5162 N N . THR D 1 147 ? 26.680 45.622 5.509 1.00 63.58 136 THR D N 1
ATOM 5163 C CA . THR D 1 147 ? 26.019 44.633 4.649 1.00 63.82 136 THR D CA 1
ATOM 5164 C C . THR D 1 147 ? 26.980 43.645 3.975 1.00 75.22 136 THR D C 1
ATOM 5165 O O . THR D 1 147 ? 27.971 44.048 3.371 1.00 77.88 136 THR D O 1
ATOM 5169 N N . ASN D 1 148 ? 26.672 42.354 4.089 1.00 68.33 137 ASN D N 1
ATOM 5170 C CA . ASN D 1 148 ? 27.502 41.299 3.504 1.00 70.50 137 ASN D CA 1
ATOM 5171 C C . ASN D 1 148 ? 28.934 41.270 4.035 1.00 84.20 137 ASN D C 1
ATOM 5172 O O . ASN D 1 148 ? 29.849 40.815 3.353 1.00 90.96 137 ASN D O 1
ATOM 5177 N N . LYS D 1 149 ? 29.113 41.735 5.266 1.00 75.12 138 LYS D N 1
ATOM 5178 C CA . LYS D 1 149 ? 30.404 41.692 5.925 1.00 80.40 138 LYS D CA 1
ATOM 5179 C C . LYS D 1 149 ? 30.308 40.944 7.230 1.00 82.77 138 LYS D C 1
ATOM 5180 O O . LYS D 1 149 ? 29.278 40.970 7.911 1.00 80.28 138 LYS D O 1
ATOM 5186 N N . THR D 1 150 ? 31.402 40.277 7.566 1.00 87.79 139 THR D N 1
ATOM 5187 C CA . THR D 1 150 ? 31.551 39.625 8.846 1.00 70.09 139 THR D CA 1
ATOM 5188 C C . THR D 1 150 ? 31.957 40.704 9.838 1.00 59.91 139 THR D C 1
ATOM 5189 O O . THR D 1 150 ? 32.462 41.755 9.431 1.00 66.87 139 THR D O 1
ATOM 5193 N N . PRO D 1 151 ? 31.723 40.467 11.138 1.00 78.23 140 PRO D N 1
ATOM 5194 C CA . PRO D 1 151 ? 32.136 41.417 12.178 1.00 76.50 140 PRO D CA 1
ATOM 5195 C C . PRO D 1 151 ? 33.623 41.747 12.092 1.00 79.39 140 PRO D C 1
ATOM 5196 O O . PRO D 1 151 ? 34.027 42.886 12.334 1.00 80.85 140 PRO D O 1
ATOM 5200 N N . GLU D 1 152 ? 34.419 40.747 11.731 1.00 82.93 141 GLU D N 1
ATOM 5201 C CA . GLU D 1 152 ? 35.860 40.903 11.575 1.00 86.45 141 GLU D CA 1
ATOM 5202 C C . GLU D 1 152 ? 36.233 41.920 10.487 1.00 85.63 141 GLU D C 1
ATOM 5203 O O . GLU D 1 152 ? 37.003 42.859 10.737 1.00 86.36 141 GLU D O 1
ATOM 5209 N N . GLU D 1 153 ? 35.659 41.738 9.300 1.00 84.35 142 GLU D N 1
ATOM 5210 C CA . GLU D 1 153 ? 35.871 42.636 8.167 1.00 83.84 142 GLU D CA 1
ATOM 5211 C C . GLU D 1 153 ? 35.485 44.072 8.524 1.00 80.88 142 GLU D C 1
ATOM 5212 O O . GLU D 1 153 ? 36.176 45.033 8.154 1.00 84.09 142 GLU D O 1
ATOM 5218 N N . ILE D 1 154 ? 34.377 44.204 9.250 1.00 77.68 143 ILE D N 1
ATOM 5219 C CA . ILE D 1 154 ? 33.854 45.505 9.679 1.00 75.03 143 ILE D CA 1
ATOM 5220 C C . ILE D 1 154 ? 34.771 46.211 10.680 1.00 76.49 143 ILE D C 1
ATOM 5221 O O . ILE D 1 154 ? 35.074 47.404 10.533 1.00 76.31 143 ILE D O 1
ATOM 5226 N N . VAL D 1 155 ? 35.196 45.476 11.703 1.00 78.20 144 VAL D N 1
ATOM 5227 C CA . VAL D 1 155 ? 36.094 46.038 12.698 1.00 79.89 144 VAL D CA 1
ATOM 5228 C C . VAL D 1 155 ? 37.419 46.449 12.062 1.00 82.90 144 VAL D C 1
ATOM 5229 O O . VAL D 1 155 ? 37.932 47.536 12.347 1.00 86.68 144 VAL D O 1
ATOM 5233 N N . GLU D 1 156 ? 37.955 45.606 11.177 1.00 85.40 145 GLU D N 1
ATOM 5234 C CA . GLU D 1 156 ? 39.183 45.967 10.459 1.00 88.76 145 GLU D CA 1
ATOM 5235 C C . GLU D 1 156 ? 38.975 47.195 9.565 1.00 87.30 145 GLU D C 1
ATOM 5236 O O . GLU D 1 156 ? 39.897 47.985 9.377 1.00 89.55 145 GLU D O 1
ATOM 5242 N N . GLU D 1 157 ? 37.785 47.339 8.988 1.00 84.01 146 GLU D N 1
ATOM 5243 C CA . GLU D 1 157 ? 37.489 48.528 8.186 1.00 82.88 146 GLU D CA 1
ATOM 5244 C C . GLU D 1 157 ? 37.533 49.800 9.042 1.00 82.95 146 GLU D C 1
ATOM 5245 O O . GLU D 1 157 ? 38.173 50.804 8.672 1.00 83.62 146 GLU D O 1
ATOM 5251 N N . ILE D 1 158 ? 36.859 49.739 10.192 1.00 79.58 147 ILE D N 1
ATOM 5252 C CA . ILE D 1 158 ? 36.833 50.860 11.131 1.00 78.76 147 ILE D CA 1
ATOM 5253 C C . ILE D 1 158 ? 38.256 51.215 11.529 1.00 83.02 147 ILE D C 1
ATOM 5254 O O . ILE D 1 158 ? 38.656 52.382 11.477 1.00 82.93 147 ILE D O 1
ATOM 5259 N N . ILE D 1 159 ? 39.016 50.188 11.908 1.00 84.40 148 ILE D N 1
ATOM 5260 C CA . ILE D 1 159 ? 40.412 50.340 12.298 1.00 88.10 148 ILE D CA 1
ATOM 5261 C C . ILE D 1 159 ? 41.254 50.989 11.204 1.00 98.79 148 ILE D C 1
ATOM 5262 O O . ILE D 1 159 ? 42.040 51.896 11.483 1.00 96.45 148 ILE D O 1
ATOM 5267 N N . GLY D 1 160 ? 41.083 50.538 9.964 1.00 91.27 149 GLY D N 1
ATOM 5268 C CA . GLY D 1 160 ? 41.857 51.073 8.859 1.00 94.37 149 GLY D CA 1
ATOM 5269 C C . GLY D 1 160 ? 41.539 52.543 8.676 1.00 93.22 149 GLY D C 1
ATOM 5270 O O . GLY D 1 160 ? 42.413 53.359 8.349 1.00 96.28 149 GLY D O 1
ATOM 5271 N N . LEU D 1 161 ? 40.282 52.889 8.940 1.00 89.17 150 LEU D N 1
ATOM 5272 C CA . LEU D 1 161 ? 39.854 54.282 8.841 1.00 89.33 150 LEU D CA 1
ATOM 5273 C C . LEU D 1 161 ? 40.413 55.185 9.958 1.00 88.99 150 LEU D C 1
ATOM 5274 O O . LEU D 1 161 ? 40.940 56.264 9.680 1.00 92.91 150 LEU D O 1
ATOM 5279 N N . ILE D 1 162 ? 40.285 54.751 11.209 1.00 87.51 151 ILE D N 1
ATOM 5280 C CA . ILE D 1 162 ? 40.811 55.499 12.351 1.00 88.30 151 ILE D CA 1
ATOM 5281 C C . ILE D 1 162 ? 42.321 55.677 12.223 1.00 92.66 151 ILE D C 1
ATOM 5282 O O . ILE D 1 162 ? 42.877 56.718 12.581 1.00 100.50 151 ILE D O 1
ATOM 5287 N N . LYS D 1 163 ? 42.973 54.624 11.744 1.00 96.33 152 LYS D N 1
ATOM 5288 C CA . LYS D 1 163 ? 44.412 54.607 11.509 1.00 99.59 152 LYS D CA 1
ATOM 5289 C C . LYS D 1 163 ? 44.824 55.475 10.313 1.00 102.17 152 LYS D C 1
ATOM 5290 O O . LYS D 1 163 ? 45.970 55.922 10.237 1.00 106.20 152 LYS D O 1
ATOM 5296 N N . SER D 1 164 ? 43.896 55.702 9.379 1.00 104.73 153 SER D N 1
ATOM 5297 C CA . SER D 1 164 ? 44.207 56.462 8.153 1.00 76.03 153 SER D CA 1
ATOM 5298 C C . SER D 1 164 ? 44.698 57.926 8.283 1.00 106.49 153 SER D C 1
ATOM 5299 O O . SER D 1 164 ? 45.323 58.426 7.349 1.00 131.43 153 SER D O 1
ATOM 5302 N N . GLY D 1 165 ? 44.409 58.627 9.383 1.00 110.48 154 GLY D N 1
ATOM 5303 C CA . GLY D 1 165 ? 43.192 58.457 10.149 1.00 108.50 154 GLY D CA 1
ATOM 5304 C C . GLY D 1 165 ? 42.126 59.352 9.556 1.00 106.93 154 GLY D C 1
ATOM 5305 O O . GLY D 1 165 ? 42.399 60.503 9.223 1.00 108.74 154 GLY D O 1
ATOM 5306 N N . VAL D 1 166 ? 40.904 58.850 9.451 1.00 103.69 155 VAL D N 1
ATOM 5307 C CA . VAL D 1 166 ? 39.819 59.668 8.929 1.00 107.37 155 VAL D CA 1
ATOM 5308 C C . VAL D 1 166 ? 38.882 60.065 10.064 1.00 104.59 155 VAL D C 1
ATOM 5309 O O . VAL D 1 166 ? 38.483 59.232 10.883 1.00 101.20 155 VAL D O 1
ATOM 5313 N N . LYS D 1 167 ? 38.614 61.359 10.173 1.00 103.68 156 LYS D N 1
ATOM 5314 C CA . LYS D 1 167 ? 37.644 61.841 11.146 1.00 103.66 156 LYS D CA 1
ATOM 5315 C C . LYS D 1 167 ? 36.174 61.802 10.695 1.00 100.32 156 LYS D C 1
ATOM 5316 O O . LYS D 1 167 ? 35.288 61.575 11.510 1.00 99.28 156 LYS D O 1
ATOM 5322 N N . ARG D 1 168 ? 35.916 62.024 9.407 1.00 98.73 157 ARG D N 1
ATOM 5323 C CA . ARG D 1 168 ? 34.543 62.119 8.904 1.00 95.82 157 ARG D CA 1
ATOM 5324 C C . ARG D 1 168 ? 34.319 61.404 7.575 1.00 92.97 157 ARG D C 1
ATOM 5325 O O . ARG D 1 168 ? 34.927 61.771 6.566 1.00 93.61 157 ARG D O 1
ATOM 5333 N N . ARG D 1 169 ? 33.451 60.392 7.569 1.00 89.93 158 ARG D N 1
ATOM 5334 C CA . ARG D 1 169 ? 32.936 59.845 6.314 1.00 87.05 158 ARG D CA 1
ATOM 5335 C C . ARG D 1 169 ? 31.437 59.528 6.391 1.00 84.00 158 ARG D C 1
ATOM 5336 O O . ARG D 1 169 ? 31.020 58.641 7.148 1.00 82.78 158 ARG D O 1
ATOM 5344 N N . VAL D 1 170 ? 30.638 60.230 5.589 1.00 82.92 159 VAL D N 1
ATOM 5345 C CA . VAL D 1 170 ? 29.186 60.055 5.593 1.00 80.18 159 VAL D CA 1
ATOM 5346 C C . VAL D 1 170 ? 28.608 60.077 4.178 1.00 78.28 159 VAL D C 1
ATOM 5347 O O . VAL D 1 170 ? 29.257 60.549 3.243 1.00 79.46 159 VAL D O 1
ATOM 5351 N N . GLY D 1 171 ? 27.383 59.576 4.030 1.00 75.47 160 GLY D N 1
ATOM 5352 C CA . GLY D 1 171 ? 26.696 59.575 2.749 1.00 73.60 160 GLY D CA 1
ATOM 5353 C C . GLY D 1 171 ? 27.070 58.417 1.847 1.00 72.26 160 GLY D C 1
ATOM 5354 O O . GLY D 1 171 ? 26.990 58.522 0.625 1.00 71.65 160 GLY D O 1
ATOM 5355 N N . ILE D 1 172 ? 27.463 57.304 2.456 1.00 71.85 161 ILE D N 1
ATOM 5356 C CA . ILE D 1 172 ? 27.925 56.129 1.717 1.00 71.00 161 ILE D CA 1
ATOM 5357 C C . ILE D 1 172 ? 26.870 55.051 1.415 1.00 72.46 161 ILE D C 1
ATOM 5358 O O . ILE D 1 172 ? 27.159 54.095 0.694 1.00 73.56 161 ILE D O 1
ATOM 5363 N N . VAL D 1 173 ? 25.666 55.177 1.970 1.00 66.11 162 VAL D N 1
ATOM 5364 C CA . VAL D 1 173 ? 24.572 54.286 1.569 1.00 63.14 162 VAL D CA 1
AT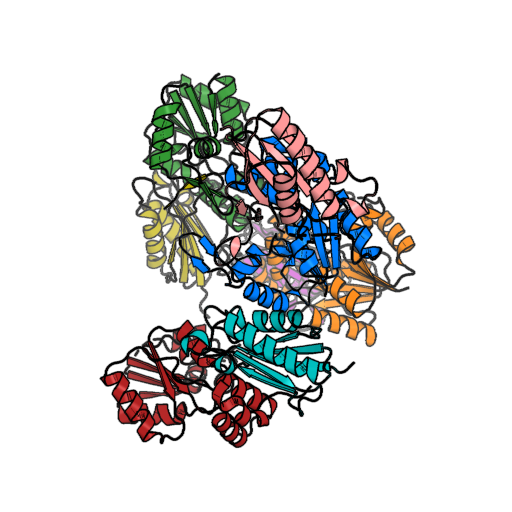OM 5365 C C . VAL D 1 173 ? 23.328 55.088 1.199 1.00 65.03 162 VAL D C 1
ATOM 5366 O O . VAL D 1 173 ? 23.071 56.145 1.782 1.00 64.71 162 VAL D O 1
ATOM 5370 N N . ASP D 1 174 ? 22.584 54.610 0.203 1.00 59.79 163 ASP D N 1
ATOM 5371 C CA . ASP D 1 174 ? 21.287 55.192 -0.122 1.00 46.39 163 ASP D CA 1
ATOM 5372 C C . ASP D 1 174 ? 20.303 54.042 -0.216 1.00 40.57 163 ASP D C 1
ATOM 5373 O O . ASP D 1 174 ? 20.234 53.361 -1.256 1.00 41.32 163 ASP D O 1
ATOM 5378 N N . TRP D 1 175 ? 19.450 53.899 0.797 1.00 37.23 164 TRP D N 1
ATOM 5379 C CA . TRP D 1 175 ? 18.620 52.698 0.864 1.00 36.04 164 TRP D CA 1
ATOM 5380 C C . TRP D 1 175 ? 17.370 52.844 0.023 1.00 36.44 164 TRP D C 1
ATOM 5381 O O . TRP D 1 175 ? 16.662 51.854 -0.193 1.00 39.50 164 TRP D O 1
ATOM 5392 N N . SER D 1 176 ? 17.111 54.049 -0.483 1.00 35.14 165 SER D N 1
ATOM 5393 C CA . SER D 1 176 ? 16.001 54.223 -1.418 1.00 37.88 165 SER D CA 1
ATOM 5394 C C . SER D 1 176 ? 16.190 53.267 -2.591 1.00 35.67 165 SER D C 1
ATOM 5395 O O . SER D 1 176 ? 15.217 52.724 -3.135 1.00 48.28 165 SER D O 1
ATOM 5398 N N . GLU D 1 177 ? 17.452 53.018 -2.934 1.00 47.33 166 GLU D N 1
ATOM 5399 C CA . GLU D 1 177 ? 17.802 52.128 -4.039 1.00 52.68 166 GLU D CA 1
ATOM 5400 C C . GLU D 1 177 ? 17.330 50.687 -3.838 1.00 52.19 166 GLU D C 1
ATOM 5401 O O . GLU D 1 177 ? 17.135 49.952 -4.807 1.00 51.74 166 GLU D O 1
ATOM 5407 N N . VAL D 1 178 ? 17.183 50.275 -2.586 1.00 41.34 167 VAL D N 1
ATOM 5408 C CA . VAL D 1 178 ? 16.616 48.955 -2.268 1.00 45.63 167 VAL D CA 1
ATOM 5409 C C . VAL D 1 178 ? 15.147 48.966 -1.825 1.00 43.36 167 VAL D C 1
ATOM 5410 O O . VAL D 1 178 ? 14.672 47.980 -1.249 1.00 41.05 167 VAL D O 1
ATOM 5414 N N . TYR D 1 179 ? 14.471 50.105 -1.987 1.00 40.01 168 TYR D N 1
ATOM 5415 C CA . TYR D 1 179 ? 13.120 50.265 -1.446 1.00 43.46 168 TYR D CA 1
ATOM 5416 C C . TYR D 1 179 ? 12.174 49.081 -1.700 1.00 37.84 168 TYR D C 1
ATOM 5417 O O . TYR D 1 179 ? 11.545 48.583 -0.762 1.00 34.87 168 TYR D O 1
ATOM 5426 N N . ASP D 1 180 ? 12.119 48.585 -2.936 1.00 33.38 169 ASP D N 1
ATOM 5427 C CA . ASP D 1 180 ? 11.198 47.484 -3.250 1.00 40.23 169 ASP D CA 1
ATOM 5428 C C . ASP D 1 180 ? 11.429 46.249 -2.374 1.00 46.44 169 ASP D C 1
ATOM 5429 O O . ASP D 1 180 ? 10.482 45.532 -2.029 1.00 42.28 169 ASP D O 1
ATOM 5434 N N . GLU D 1 181 ? 12.679 46.021 -1.984 1.00 47.26 170 GLU D N 1
ATOM 5435 C CA . GLU D 1 181 ? 13.018 44.851 -1.174 1.00 60.51 170 GLU D CA 1
ATOM 5436 C C . GLU D 1 181 ? 12.541 44.974 0.275 1.00 52.11 170 GLU D C 1
ATOM 5437 O O . GLU D 1 181 ? 12.321 43.965 0.937 1.00 51.97 170 GLU D O 1
ATOM 5443 N N . ILE D 1 182 ? 12.375 46.196 0.778 1.00 43.67 171 ILE D N 1
ATOM 5444 C CA . ILE D 1 182 ? 11.979 46.320 2.183 1.00 59.71 171 ILE D CA 1
ATOM 5445 C C . ILE D 1 182 ? 10.488 46.537 2.376 1.00 37.48 171 ILE D C 1
ATOM 5446 O O . ILE D 1 182 ? 9.997 46.568 3.505 1.00 45.78 171 ILE D O 1
ATOM 5451 N N . ILE D 1 183 ? 9.772 46.670 1.264 1.00 39.13 172 ILE D N 1
ATOM 5452 C CA . ILE D 1 183 ? 8.315 46.847 1.303 1.00 40.73 172 ILE D CA 1
ATOM 5453 C C . ILE D 1 183 ? 7.548 45.907 2.276 1.00 40.75 172 ILE D C 1
ATOM 5454 O O . ILE D 1 183 ? 6.688 46.380 3.018 1.00 46.79 172 ILE D O 1
ATOM 5459 N N . PRO D 1 184 ? 7.877 44.595 2.306 1.00 38.01 173 PRO D N 1
ATOM 5460 C CA . PRO D 1 184 ? 7.145 43.715 3.229 1.00 49.87 173 PRO D CA 1
ATOM 5461 C C . PRO D 1 184 ? 7.299 44.081 4.708 1.00 50.95 173 PRO D C 1
ATOM 5462 O O . PRO D 1 184 ? 6.494 43.625 5.516 1.00 46.72 173 PRO D O 1
ATOM 5466 N N . TYR D 1 185 ? 8.337 44.829 5.060 1.00 38.43 174 TYR D N 1
ATOM 5467 C CA . TYR D 1 185 ? 8.530 45.257 6.443 1.00 39.18 174 TYR D CA 1
ATOM 5468 C C . TYR D 1 185 ? 7.927 46.624 6.795 1.00 53.23 174 TYR D C 1
ATOM 5469 O O . TYR D 1 185 ? 7.816 46.957 7.970 1.00 45.14 174 TYR D O 1
ATOM 5478 N N . LEU D 1 186 ? 7.550 47.410 5.788 1.00 43.02 175 LEU D N 1
ATOM 5479 C CA . LEU D 1 186 ? 7.186 48.823 5.994 1.00 47.61 175 LEU D CA 1
ATOM 5480 C C . LEU D 1 186 ? 5.764 49.000 6.525 1.00 53.02 175 LEU D C 1
ATOM 5481 O O . LEU D 1 186 ? 4.924 48.115 6.340 1.00 40.73 175 LEU D O 1
ATOM 5486 N N . ARG D 1 187 ? 5.448 50.149 7.124 1.00 40.14 176 ARG D N 1
ATOM 5487 C CA . ARG D 1 187 ? 4.106 50.283 7.673 1.00 43.54 176 ARG D CA 1
ATOM 5488 C C . ARG D 1 187 ? 3.343 51.003 6.560 1.00 46.06 176 ARG D C 1
ATOM 5489 O O . ARG D 1 187 ? 3.287 52.233 6.517 1.00 42.66 176 ARG D O 1
ATOM 5497 N N . LEU D 1 188 ? 2.716 50.212 5.687 1.00 47.79 177 LEU D N 1
ATOM 5498 C CA . LEU D 1 188 ? 1.973 50.720 4.531 1.00 54.39 177 LEU D CA 1
ATOM 5499 C C . LEU D 1 188 ? 0.452 50.625 4.591 1.00 64.92 177 LEU D C 1
ATOM 5500 O O . LEU D 1 188 ? -0.237 51.127 3.700 1.00 74.43 177 LEU D O 1
ATOM 5505 N N . GLY D 1 189 ? -0.085 49.997 5.628 1.00 48.63 178 GLY D N 1
ATOM 5506 C CA . GLY D 1 189 ? -1.499 49.673 5.594 1.00 57.99 178 GLY D CA 1
ATOM 5507 C C . GLY D 1 189 ? -2.373 50.870 5.878 1.00 80.87 178 GLY D C 1
ATOM 5508 O O . GLY D 1 189 ? -2.049 51.690 6.732 1.00 83.08 178 GLY D O 1
ATOM 5509 N N . GLY D 1 190 ? -3.492 50.954 5.163 1.00 102.86 179 GLY D N 1
ATOM 5510 C CA . GLY D 1 190 ? -4.388 52.092 5.259 1.00 92.68 179 GLY D CA 1
ATOM 5511 C C . GLY D 1 190 ? -5.715 51.809 5.933 1.00 92.47 179 GLY D C 1
ATOM 5512 O O . GLY D 1 190 ? -6.772 52.054 5.350 1.00 94.35 179 GLY D O 1
ATOM 5513 N N . LYS E 2 11 ? 12.023 95.911 76.283 1.00 102.65 11 LYS E N 1
ATOM 5514 C CA . LYS E 2 11 ? 11.266 95.938 75.035 1.00 95.90 11 LYS E CA 1
ATOM 5515 C C . LYS E 2 11 ? 10.672 94.573 74.696 1.00 93.74 11 LYS E C 1
ATOM 5516 O O . LYS E 2 11 ? 11.297 93.529 74.901 1.00 101.30 11 LYS E O 1
ATOM 5522 N N . GLU E 2 12 ? 9.461 94.604 74.154 1.00 95.31 12 GLU E N 1
ATOM 5523 C CA . GLU E 2 12 ? 8.687 93.405 73.862 1.00 77.13 12 GLU E CA 1
ATOM 5524 C C . GLU E 2 12 ? 8.843 92.939 72.415 1.00 68.93 12 GLU E C 1
ATOM 5525 O O . GLU E 2 12 ? 8.700 93.738 71.485 1.00 70.94 12 GLU E O 1
ATOM 5531 N N . LYS E 2 13 ? 9.179 91.666 72.221 1.00 59.17 13 LYS E N 1
ATOM 5532 C CA . LYS E 2 13 ? 9.309 91.137 70.865 1.00 54.97 13 LYS E CA 1
ATOM 5533 C C . LYS E 2 13 ? 7.936 90.694 70.357 1.00 53.22 13 LYS E C 1
ATOM 5534 O O . LYS E 2 13 ? 7.291 89.820 70.945 1.00 58.26 13 LYS E O 1
ATOM 5540 N N . TRP E 2 14 ? 7.491 91.297 69.257 1.00 62.08 14 TRP E N 1
ATOM 5541 C CA . TRP E 2 14 ? 6.175 90.991 68.695 1.00 46.71 14 TRP E CA 1
ATOM 5542 C C . TRP E 2 14 ? 6.268 90.358 67.313 1.00 50.06 14 TRP E C 1
ATOM 5543 O O . TRP E 2 14 ? 7.117 90.728 66.502 1.00 56.18 14 TRP E O 1
ATOM 5554 N N . GLY E 2 15 ? 5.424 89.357 67.085 1.00 45.14 15 GLY E N 1
ATOM 5555 C CA . GLY E 2 15 ? 5.263 88.746 65.781 1.00 42.82 15 GLY E CA 1
ATOM 5556 C C . GLY E 2 15 ? 3.913 88.962 65.110 1.00 49.26 15 GLY E C 1
ATOM 5557 O O . GLY E 2 15 ? 3.060 89.737 65.567 1.00 38.58 15 GLY E O 1
ATOM 5558 N N . ILE E 2 16 ? 3.709 88.211 64.034 1.00 32.92 16 ILE E N 1
ATOM 5559 C CA . ILE E 2 16 ? 2.456 88.198 63.306 1.00 35.89 16 ILE E CA 1
ATOM 5560 C C . ILE E 2 16 ? 2.005 86.766 63.128 1.00 32.02 16 ILE E C 1
ATOM 5561 O O . ILE E 2 16 ? 2.757 85.934 62.622 1.00 36.77 16 ILE E O 1
ATOM 5566 N N . ALA E 2 17 ? 0.788 86.470 63.564 1.00 26.54 17 ALA E N 1
ATOM 5567 C CA . ALA E 2 17 ? 0.201 85.160 63.353 1.00 30.51 17 ALA E CA 1
ATOM 5568 C C . ALA E 2 17 ? -0.698 85.228 62.142 1.00 43.64 17 ALA E C 1
ATOM 5569 O O . ALA E 2 17 ? -1.738 85.911 62.145 1.00 31.84 17 ALA E O 1
ATOM 5571 N N . HIS E 2 18 ? -0.277 84.535 61.093 1.00 30.04 18 HIS E N 1
ATOM 5572 C CA . HIS E 2 18 ? -1.081 84.407 59.888 1.00 27.55 18 HIS E CA 1
ATOM 5573 C C . HIS E 2 18 ? -1.944 83.180 60.064 1.00 28.33 18 HIS E C 1
ATOM 5574 O O . HIS E 2 18 ? -1.441 82.064 60.202 1.00 29.92 18 HIS E O 1
ATOM 5581 N N . ILE E 2 19 ? -3.251 83.390 60.098 1.00 28.34 19 ILE E N 1
ATOM 5582 C CA . ILE E 2 19 ? -4.178 82.287 60.344 1.00 24.42 19 ILE E CA 1
ATOM 5583 C C . ILE E 2 19 ? -5.046 82.037 59.126 1.00 39.87 19 ILE E C 1
ATOM 5584 O O . ILE E 2 19 ? -5.745 82.934 58.674 1.00 32.13 19 ILE E O 1
ATOM 5589 N N . TYR E 2 20 ? -5.001 80.822 58.589 1.00 26.85 20 TYR E N 1
ATOM 5590 C CA . TYR E 2 20 ? -5.816 80.472 57.433 1.00 35.18 20 TYR E CA 1
ATOM 5591 C C . TYR E 2 20 ? -6.818 79.378 57.788 1.00 32.05 20 TYR E C 1
ATOM 5592 O O . TYR E 2 20 ? -6.420 78.293 58.180 1.00 41.54 20 TYR E O 1
ATOM 5601 N N . SER E 2 21 ? -8.112 79.674 57.668 1.00 29.88 21 SER E N 1
ATOM 5602 C CA . SER E 2 21 ? -9.165 78.671 57.807 1.00 33.27 21 SER E CA 1
ATOM 5603 C C . SER E 2 21 ? -9.676 78.374 56.417 1.00 30.71 21 SER E C 1
ATOM 5604 O O . SER E 2 21 ? -10.249 79.243 55.778 1.00 36.33 21 SER E O 1
ATOM 5607 N N . SER E 2 22 ? -9.519 77.134 55.974 1.00 26.01 22 SER E N 1
ATOM 5608 C CA . SER E 2 22 ? -9.918 76.731 54.630 1.00 30.53 22 SER E CA 1
ATOM 5609 C C . SER E 2 22 ? -11.106 75.812 54.771 1.00 35.32 22 SER E C 1
ATOM 5610 O O . SER E 2 22 ? -11.632 75.646 55.867 1.00 31.99 22 SER E O 1
ATOM 5613 N N . TYR E 2 23 ? -11.561 75.237 53.671 1.00 36.30 23 TYR E N 1
ATOM 5614 C CA . TYR E 2 23 ? -12.614 74.237 53.767 1.00 34.97 23 TYR E CA 1
ATOM 5615 C C . TYR E 2 23 ? -12.086 73.000 54.498 1.00 37.55 23 TYR E C 1
ATOM 5616 O O . TYR E 2 23 ? -12.819 72.350 55.231 1.00 35.91 23 TYR E O 1
ATOM 5625 N N . ASN E 2 24 ? -10.832 72.648 54.225 1.00 29.65 24 ASN E N 1
ATOM 5626 C CA . ASN E 2 24 ? -10.247 71.401 54.720 1.00 38.69 24 ASN E CA 1
ATOM 5627 C C . ASN E 2 24 ? -9.369 71.420 55.966 1.00 41.51 24 ASN E C 1
ATOM 5628 O O . ASN E 2 24 ? -9.089 70.366 56.526 1.00 33.77 24 ASN E O 1
ATOM 5633 N N . ASN E 2 25 ? -8.938 72.597 56.407 1.00 28.16 25 ASN E N 1
ATOM 5634 C CA . ASN E 2 25 ? -7.859 72.660 57.389 1.00 32.34 25 ASN E CA 1
ATOM 5635 C C . ASN E 2 25 ? -7.704 74.050 58.000 1.00 34.76 25 ASN E C 1
ATOM 5636 O O . ASN E 2 25 ? -8.396 75.005 57.604 1.00 32.26 25 ASN E O 1
ATOM 5641 N N . THR E 2 26 ? -6.781 74.160 58.950 1.00 28.98 26 THR E N 1
ATOM 5642 C CA . THR E 2 26 ? -6.395 75.447 59.529 1.00 27.04 26 THR E CA 1
ATOM 5643 C C . THR E 2 26 ? -4.887 75.494 59.576 1.00 26.93 26 THR E C 1
ATOM 5644 O O . THR E 2 26 ? -4.239 74.504 59.917 1.00 38.48 26 THR E O 1
ATOM 5648 N N . ILE E 2 27 ? -4.331 76.648 59.238 1.00 28.46 27 ILE E N 1
ATOM 5649 C CA . ILE E 2 27 ? -2.895 76.873 59.282 1.00 27.92 27 ILE E CA 1
ATOM 5650 C C . ILE E 2 27 ? -2.621 78.039 60.212 1.00 34.18 27 ILE E C 1
ATOM 5651 O O . ILE E 2 27 ? -3.306 79.068 60.149 1.00 26.74 27 ILE E O 1
ATOM 5656 N N . ILE E 2 28 ? -1.634 77.878 61.083 1.00 30.14 28 ILE E N 1
ATOM 5657 C CA . ILE E 2 28 ? -1.136 78.998 61.864 1.00 30.59 28 ILE E CA 1
ATOM 5658 C C . ILE E 2 28 ? 0.335 79.150 61.543 1.00 34.20 28 ILE E C 1
ATOM 5659 O O . ILE E 2 28 ? 1.138 78.251 61.818 1.00 31.52 28 ILE E O 1
ATOM 5664 N N . HIS E 2 29 ? 0.686 80.277 60.931 1.00 28.65 29 HIS E N 1
ATOM 5665 C CA . HIS E 2 29 ? 2.066 80.528 60.533 1.00 29.32 29 HIS E CA 1
ATOM 5666 C C . HIS E 2 29 ? 2.484 81.780 61.282 1.00 34.55 29 HIS E C 1
ATOM 5667 O O . HIS E 2 29 ? 1.961 82.854 61.019 1.00 31.91 29 HIS E O 1
ATOM 5674 N N . ILE E 2 30 ? 3.397 81.652 62.239 1.00 32.42 30 ILE E N 1
ATOM 5675 C CA . ILE E 2 30 ? 3.850 82.834 62.982 1.00 28.83 30 ILE E CA 1
ATOM 5676 C C . ILE E 2 30 ? 5.160 83.328 62.405 1.00 35.01 30 ILE E C 1
ATOM 5677 O O . ILE E 2 30 ? 6.077 82.544 62.204 1.00 40.08 30 ILE E O 1
ATOM 5682 N N . THR E 2 31 ? 5.242 84.614 62.079 1.00 31.41 31 THR E N 1
ATOM 5683 C CA . THR E 2 31 ? 6.487 85.170 61.583 1.00 34.04 31 THR E CA 1
ATOM 5684 C C . THR E 2 31 ? 6.931 86.302 62.507 1.00 36.21 31 THR E C 1
ATOM 5685 O O . THR E 2 31 ? 6.180 86.710 63.398 1.00 40.54 31 THR E O 1
ATOM 5689 N N . ASP E 2 32 ? 8.112 86.858 62.243 1.00 49.67 32 ASP E N 1
ATOM 5690 C CA . ASP E 2 32 ? 8.558 88.069 62.922 1.00 49.67 32 ASP E CA 1
ATOM 5691 C C . ASP E 2 32 ? 7.754 89.241 62.365 1.00 49.82 32 ASP E C 1
ATOM 5692 O O . ASP E 2 32 ? 6.959 89.062 61.434 1.00 50.93 32 ASP E O 1
ATOM 5697 N N . ILE E 2 33 ? 7.975 90.434 62.915 1.00 53.81 33 ILE E N 1
ATOM 5698 C CA . ILE E 2 33 ? 7.226 91.630 62.516 1.00 62.32 33 ILE E CA 1
ATOM 5699 C C . ILE E 2 33 ? 7.359 91.985 61.027 1.00 60.76 33 ILE E C 1
ATOM 5700 O O . ILE E 2 33 ? 6.439 92.559 60.441 1.00 73.36 33 ILE E O 1
ATOM 5705 N N . THR E 2 34 ? 8.490 91.636 60.416 1.00 71.32 34 THR E N 1
ATOM 5706 C CA . THR E 2 34 ? 8.733 91.952 59.007 1.00 52.91 34 THR E CA 1
ATOM 5707 C C . THR E 2 34 ? 8.094 90.947 58.063 1.00 75.42 34 THR E C 1
ATOM 5708 O O . THR E 2 34 ? 7.856 91.250 56.895 1.00 72.63 34 THR E O 1
ATOM 5712 N N . GLY E 2 35 ? 7.831 89.747 58.572 1.00 46.12 35 GLY E N 1
ATOM 5713 C CA . GLY E 2 35 ? 7.245 88.687 57.773 1.00 48.08 35 GLY E CA 1
ATOM 5714 C C . GLY E 2 35 ? 8.269 87.827 57.054 1.00 55.58 35 GLY E C 1
ATOM 5715 O O . GLY E 2 35 ? 7.916 86.825 56.416 1.00 60.47 35 GLY E O 1
ATOM 5716 N N . ALA E 2 36 ? 9.538 88.200 57.185 1.00 49.63 36 ALA E N 1
ATOM 5717 C CA . ALA E 2 36 ? 10.622 87.514 56.494 1.00 65.73 36 ALA E CA 1
ATOM 5718 C C . ALA E 2 36 ? 11.042 86.195 57.160 1.00 76.39 36 ALA E C 1
ATOM 5719 O O . ALA E 2 36 ? 11.387 85.234 56.475 1.00 85.24 36 ALA E O 1
ATOM 5721 N N . GLU E 2 37 ? 11.027 86.163 58.489 1.00 70.37 37 GLU E N 1
ATOM 5722 C CA . GLU E 2 37 ? 11.481 85.006 59.264 1.00 46.52 37 GLU E CA 1
ATOM 5723 C C . GLU E 2 37 ? 10.315 84.182 59.835 1.00 46.86 37 GLU E C 1
ATOM 5724 O O . GLU E 2 37 ? 9.429 84.732 60.491 1.00 52.76 37 GLU E O 1
ATOM 5730 N N . THR E 2 38 ? 10.317 82.873 59.598 1.00 45.14 38 THR E N 1
ATOM 5731 C CA . THR E 2 38 ? 9.284 81.994 60.157 1.00 45.10 38 THR E CA 1
ATOM 5732 C C . THR E 2 38 ? 9.637 81.561 61.569 1.00 45.51 38 THR E C 1
ATOM 5733 O O . THR E 2 38 ? 10.677 80.940 61.791 1.00 47.05 38 THR E O 1
ATOM 5737 N N . ILE E 2 39 ? 8.797 81.945 62.525 1.00 39.04 39 ILE E N 1
ATOM 5738 C CA . ILE E 2 39 ? 8.908 81.506 63.922 1.00 36.24 39 ILE E CA 1
ATOM 5739 C C . ILE E 2 39 ? 8.295 80.117 64.183 1.00 40.65 39 ILE E C 1
ATOM 5740 O O . ILE E 2 39 ? 8.910 79.266 64.812 1.00 42.86 39 ILE E O 1
ATOM 5745 N N . SER E 2 40 ? 7.072 79.896 63.715 1.00 35.53 40 SER E N 1
ATOM 5746 C CA . SER E 2 40 ? 6.459 78.573 63.791 1.00 39.30 40 SER E CA 1
ATOM 5747 C C . SER E 2 40 ? 5.428 78.408 62.691 1.00 38.28 40 SER E C 1
ATOM 5748 O O . SER E 2 40 ? 4.859 79.394 62.215 1.00 34.76 40 SER E O 1
ATOM 5751 N N . ARG E 2 41 ? 5.214 77.166 62.266 1.00 35.19 41 ARG E N 1
ATOM 5752 C CA . ARG E 2 41 ? 4.207 76.863 61.255 1.00 32.70 41 ARG E CA 1
ATOM 5753 C C . ARG E 2 41 ? 3.492 75.568 61.638 1.00 41.70 41 ARG E C 1
ATOM 5754 O O . ARG E 2 41 ? 4.117 74.509 61.651 1.00 31.81 41 ARG E O 1
ATOM 5762 N N . TRP E 2 42 ? 2.188 75.643 61.913 1.00 32.08 42 TRP E N 1
ATOM 5763 C CA . TRP E 2 42 ? 1.410 74.473 62.342 1.00 33.61 42 TRP E CA 1
ATOM 5764 C C . TRP E 2 42 ? 0.072 74.421 61.626 1.00 44.81 42 TRP E C 1
ATOM 5765 O O . TRP E 2 42 ? -0.518 75.461 61.321 1.00 33.61 42 TRP E O 1
ATOM 5776 N N . SER E 2 43 ? -0.379 73.206 61.325 1.00 32.36 43 SER E N 1
ATOM 5777 C CA . SER E 2 43 ? -1.687 73.011 60.726 1.00 32.03 43 SER E CA 1
ATOM 5778 C C . SER E 2 43 ? -2.443 71.897 61.445 1.00 31.36 43 SER E C 1
ATOM 5779 O O . SER E 2 43 ? -1.840 71.097 62.161 1.00 34.64 43 SER E O 1
ATOM 5782 N N . GLY E 2 44 ? -3.755 71.840 61.238 1.00 30.54 44 GLY E N 1
ATOM 5783 C CA . GLY E 2 44 ? -4.571 70.780 61.794 1.00 38.39 44 GLY E CA 1
ATOM 5784 C C . GLY E 2 44 ? -4.050 69.412 61.398 1.00 33.03 44 GLY E C 1
ATOM 5785 O O . GLY E 2 44 ? -3.996 68.497 62.223 1.00 30.49 44 GLY E O 1
ATOM 5786 N N . GLY E 2 45 ? -3.633 69.278 60.143 1.00 26.80 45 GLY E N 1
ATOM 5787 C CA . GLY E 2 45 ? -3.109 68.011 59.660 1.00 29.06 45 GLY E CA 1
ATOM 5788 C C . GLY E 2 45 ? -1.873 67.539 60.408 1.00 43.56 45 GLY E C 1
ATOM 5789 O O . GLY E 2 45 ? -1.562 66.343 60.404 1.00 37.65 45 GLY E O 1
ATOM 5790 N N . MET E 2 46 ? -1.163 68.464 61.052 1.00 34.42 46 MET E N 1
ATOM 5791 C CA . MET E 2 46 ? 0.020 68.088 61.820 1.00 41.35 46 MET E CA 1
ATOM 5792 C C . MET E 2 46 ? -0.324 67.530 63.207 1.00 33.01 46 MET E C 1
ATOM 5793 O O . MET E 2 46 ? 0.480 66.820 63.796 1.00 36.11 46 MET E O 1
ATOM 5798 N N . VAL E 2 47 ? -1.447 67.960 63.779 1.00 29.64 47 VAL E N 1
ATOM 5799 C CA . VAL E 2 47 ? -1.825 67.520 65.127 1.00 36.63 47 VAL E CA 1
ATOM 5800 C C . VAL E 2 47 ? -2.914 66.446 65.316 1.00 41.25 47 VAL E C 1
ATOM 5801 O O . VAL E 2 47 ? -3.012 65.878 66.403 1.00 38.21 47 VAL E O 1
ATOM 5805 N N . VAL E 2 48 ? -3.718 66.148 64.294 1.00 34.66 48 VAL E N 1
ATOM 5806 C CA . VAL E 2 48 ? -4.783 65.146 64.476 1.00 36.30 48 VAL E CA 1
ATOM 5807 C C . VAL E 2 48 ? -4.609 63.960 63.530 1.00 39.83 48 VAL E C 1
ATOM 5808 O O . VAL E 2 48 ? -4.074 64.104 62.424 1.00 44.73 48 VAL E O 1
ATOM 5812 N N . LYS E 2 49 ? -5.060 62.791 63.975 1.00 40.82 49 LYS E N 1
ATOM 5813 C CA . LYS E 2 49 ? -4.837 61.537 63.253 1.00 49.87 49 LYS E CA 1
ATOM 5814 C C . LYS E 2 49 ? -5.749 61.320 62.040 1.00 45.83 49 LYS E C 1
ATOM 5815 O O . LYS E 2 49 ? -5.333 60.706 61.055 1.00 52.90 49 LYS E O 1
ATOM 5821 N N . ALA E 2 50 ? -6.994 61.788 62.121 1.00 41.55 50 ALA E N 1
ATOM 5822 C CA . ALA E 2 50 ? -7.993 61.481 61.090 1.00 46.39 50 ALA E CA 1
ATOM 5823 C C . ALA E 2 50 ? -8.167 62.639 60.129 1.00 49.20 50 ALA E C 1
ATOM 5824 O O . ALA E 2 50 ? -8.270 63.790 60.550 1.00 41.01 50 ALA E O 1
ATOM 5826 N N . ASP E 2 51 ? -8.202 62.329 58.837 1.00 38.84 51 ASP E N 1
ATOM 5827 C CA . ASP E 2 51 ? -8.396 63.345 57.811 1.00 37.69 51 ASP E CA 1
ATOM 5828 C C . ASP E 2 51 ? -9.658 64.158 58.133 1.00 47.18 51 ASP E C 1
ATOM 5829 O O . ASP E 2 51 ? -9.657 65.378 58.036 1.00 37.93 51 ASP E O 1
ATOM 5834 N N . ARG E 2 52 ? -10.715 63.475 58.569 1.00 46.31 52 ARG E N 1
ATOM 5835 C CA . ARG E 2 52 ? -11.994 64.132 58.819 1.00 43.84 52 ARG E CA 1
ATOM 5836 C C . ARG E 2 52 ? -11.940 65.129 59.981 1.00 41.74 52 ARG E C 1
ATOM 5837 O O . ARG E 2 52 ? -12.779 66.022 60.070 1.00 43.83 52 ARG E O 1
ATOM 5845 N N . ASP E 2 53 ? -10.956 64.983 60.859 1.00 33.42 53 ASP E N 1
ATOM 5846 C CA . ASP E 2 53 ? -10.832 65.875 62.006 1.00 28.07 53 ASP E CA 1
ATOM 5847 C C . ASP E 2 53 ? -9.965 67.105 61.721 1.00 30.78 53 ASP E C 1
ATOM 5848 O O . ASP E 2 53 ? -9.947 68.065 62.504 1.00 32.33 53 ASP E O 1
ATOM 5853 N N . GLU E 2 54 ? -9.266 67.097 60.592 1.00 35.16 54 GLU E N 1
ATOM 5854 C CA . GLU E 2 54 ? -8.405 68.228 60.230 1.00 39.82 54 GLU E CA 1
ATOM 5855 C C . GLU E 2 54 ? -9.078 69.609 60.185 1.00 32.65 54 GLU E C 1
ATOM 5856 O O . GLU E 2 54 ? -8.483 70.582 60.642 1.00 32.65 54 GLU E O 1
ATOM 5862 N N . PRO E 2 55 ? -10.297 69.709 59.608 1.00 33.61 55 PRO E N 1
ATOM 5863 C CA . PRO E 2 55 ? -11.040 70.974 59.645 1.00 41.33 55 PRO E CA 1
ATOM 5864 C C . PRO E 2 55 ? -11.619 71.348 61.021 1.00 35.92 55 PRO E C 1
ATOM 5865 O O . PRO E 2 55 ? -12.208 72.425 61.120 1.00 34.05 55 PRO E O 1
ATOM 5869 N N . SER E 2 56 ? -11.602 70.447 62.000 1.00 28.13 56 SER E N 1
ATOM 5870 C CA . SER E 2 56 ? -12.221 70.742 63.302 1.00 33.10 56 SER E CA 1
ATOM 5871 C C . SER E 2 56 ? -11.656 71.987 63.976 1.00 22.97 56 SER E C 1
ATOM 5872 O O . SER E 2 56 ? -10.442 72.203 63.962 1.00 30.52 56 SER E O 1
ATOM 5875 N N . PRO E 2 57 ? -12.526 72.783 64.611 1.00 28.75 57 PRO E N 1
ATOM 5876 C CA . PRO E 2 57 ? -12.014 73.887 65.427 1.00 35.97 57 PRO E CA 1
ATOM 5877 C C . PRO E 2 57 ? -11.144 73.372 66.582 1.00 42.28 57 PRO E C 1
ATOM 5878 O O . PRO E 2 57 ? -10.276 74.096 67.070 1.00 28.82 57 PRO E O 1
ATOM 5882 N N . TYR E 2 58 ? -11.365 72.136 67.012 1.00 25.65 58 TYR E N 1
ATOM 5883 C CA . TYR E 2 58 ? -10.478 71.532 68.007 1.00 28.73 58 TYR E CA 1
ATOM 5884 C C . TYR E 2 58 ? -9.064 71.296 67.433 1.00 32.72 58 TYR E C 1
ATOM 5885 O O . TYR E 2 58 ? -8.051 71.462 68.133 1.00 32.63 58 TYR E O 1
ATOM 5894 N N . ALA E 2 59 ? -8.987 70.897 66.163 1.00 31.93 59 ALA E N 1
ATOM 5895 C CA . ALA E 2 59 ? -7.686 70.752 65.519 1.00 29.43 59 ALA E CA 1
ATOM 5896 C C . ALA E 2 59 ? -7.003 72.112 65.428 1.00 25.75 59 ALA E C 1
ATOM 5897 O O . ALA E 2 59 ? -5.782 72.214 65.615 1.00 30.25 59 ALA E O 1
ATOM 5899 N N . ALA E 2 60 ? -7.792 73.152 65.152 1.00 27.98 60 ALA E N 1
ATOM 5900 C CA . ALA E 2 60 ? -7.256 74.509 65.069 1.00 29.96 60 ALA E CA 1
ATOM 5901 C C . ALA E 2 60 ? -6.708 74.942 66.412 1.00 30.48 60 ALA E C 1
ATOM 5902 O O . ALA E 2 60 ? -5.637 75.531 66.483 1.00 30.50 60 ALA E O 1
ATOM 5904 N N . MET E 2 61 ? -7.448 74.639 67.478 1.00 29.09 61 MET E N 1
ATOM 5905 C CA . MET E 2 61 ? -7.002 75.004 68.823 1.00 30.59 61 MET E CA 1
ATOM 5906 C C . MET E 2 61 ? -5.684 74.303 69.153 1.00 30.10 61 MET E C 1
ATOM 5907 O O . MET E 2 61 ? -4.730 74.937 69.622 1.00 31.05 61 MET E O 1
ATOM 5912 N N . LEU E 2 62 ? -5.608 73.006 68.871 1.00 28.74 62 LEU E N 1
ATOM 5913 C CA . LEU E 2 62 ? -4.375 72.262 69.156 1.00 32.45 62 LEU E CA 1
ATOM 5914 C C . LEU E 2 62 ? -3.161 72.758 68.325 1.00 42.23 62 LEU E C 1
ATOM 5915 O O . LEU E 2 62 ? -2.025 72.901 68.840 1.00 31.01 62 LEU E O 1
ATOM 5920 N N . ALA E 2 63 ? -3.403 73.013 67.040 1.00 28.85 63 ALA E N 1
ATOM 5921 C CA . ALA E 2 63 ? -2.358 73.515 66.148 1.00 31.19 63 ALA E CA 1
ATOM 5922 C C . ALA E 2 63 ? -1.849 74.841 66.664 1.00 35.52 63 ALA E C 1
ATOM 5923 O O . ALA E 2 63 ? -0.637 75.065 66.765 1.00 31.00 63 ALA E O 1
ATOM 5925 N N . ALA E 2 64 ? -2.796 75.707 67.013 1.00 29.34 64 ALA E N 1
ATOM 5926 C CA . ALA E 2 64 ? -2.481 77.049 67.508 1.00 32.91 64 ALA E CA 1
ATOM 5927 C C . ALA E 2 64 ? -1.673 76.986 68.788 1.00 33.25 64 ALA E C 1
ATOM 5928 O O . ALA E 2 64 ? -0.731 77.763 68.975 1.00 27.51 64 ALA E O 1
ATOM 5930 N N . ARG E 2 65 ? -2.016 76.035 69.648 1.00 28.62 65 ARG E N 1
ATOM 5931 C CA . ARG E 2 65 ? -1.299 75.904 70.902 1.00 35.71 65 ARG E CA 1
ATOM 5932 C C . ARG E 2 65 ? 0.148 75.529 70.641 1.00 44.44 65 ARG E C 1
ATOM 5933 O O . ARG E 2 65 ? 1.063 76.084 71.263 1.00 39.43 65 ARG E O 1
ATOM 5941 N N . ARG E 2 66 ? 0.362 74.588 69.722 1.00 34.59 66 ARG E N 1
ATOM 5942 C CA . ARG E 2 66 ? 1.740 74.216 69.397 1.00 41.19 66 ARG E CA 1
ATOM 5943 C C . ARG E 2 66 ? 2.511 75.413 68.798 1.00 33.96 66 ARG E C 1
ATOM 5944 O O . ARG E 2 66 ? 3.667 75.676 69.177 1.00 45.71 66 ARG E O 1
ATOM 5952 N N . ALA E 2 67 ? 1.871 76.151 67.889 1.00 33.67 67 ALA E N 1
ATOM 5953 C CA . ALA E 2 67 ? 2.539 77.323 67.300 1.00 35.47 67 ALA E CA 1
ATOM 5954 C C . ALA E 2 67 ? 2.913 78.345 68.383 1.00 44.20 67 ALA E C 1
ATOM 5955 O O . ALA E 2 67 ? 4.011 78.907 68.388 1.00 38.42 67 ALA E O 1
ATOM 5957 N N . ALA E 2 68 ? 1.996 78.561 69.315 1.00 36.02 68 ALA E N 1
ATOM 5958 C CA . ALA E 2 68 ? 2.209 79.537 70.372 1.00 36.52 68 ALA E CA 1
ATOM 5959 C C . ALA E 2 68 ? 3.352 79.138 71.287 1.00 37.31 68 ALA E C 1
ATOM 5960 O O . ALA E 2 68 ? 4.220 79.962 71.604 1.00 39.30 68 ALA E O 1
ATOM 5962 N N . GLU E 2 69 ? 3.368 77.877 71.708 1.00 41.59 69 GLU E N 1
ATOM 5963 C CA . GLU E 2 69 ? 4.450 77.429 72.578 1.00 37.98 69 GLU E CA 1
ATOM 5964 C C . GLU E 2 69 ? 5.785 77.590 71.875 1.00 53.80 69 GLU E C 1
ATOM 5965 O O . GLU E 2 69 ? 6.760 78.074 72.467 1.00 44.10 69 GLU E O 1
ATOM 5971 N N . GLU E 2 70 ? 5.839 77.164 70.617 1.00 41.37 70 GLU E N 1
ATOM 5972 C CA . GLU E 2 70 ? 7.061 77.357 69.839 1.00 49.78 70 GLU E CA 1
ATOM 5973 C C . GLU E 2 70 ? 7.516 78.825 69.772 1.00 42.92 70 GLU E C 1
ATOM 5974 O O . GLU E 2 70 ? 8.687 79.126 70.001 1.00 46.62 70 GLU E O 1
ATOM 5980 N N . ALA E 2 71 ? 6.584 79.735 69.492 1.00 43.78 71 ALA E N 1
ATOM 5981 C CA . ALA E 2 71 ? 6.932 81.150 69.358 1.00 41.88 71 ALA E CA 1
ATOM 5982 C C . ALA E 2 71 ? 7.433 81.730 70.677 1.00 42.05 71 ALA E C 1
ATOM 5983 O O . ALA E 2 71 ? 8.391 82.514 70.709 1.00 43.62 71 ALA E O 1
ATOM 5985 N N . LEU E 2 72 ? 6.767 81.338 71.758 1.00 43.80 72 LEU E N 1
ATOM 5986 C CA . LEU E 2 72 ? 7.130 81.763 73.103 1.00 43.72 72 LEU E CA 1
ATOM 5987 C C . LEU E 2 72 ? 8.521 81.258 73.493 1.00 45.06 72 LEU E C 1
ATOM 5988 O O . LEU E 2 72 ? 9.280 81.975 74.144 1.00 54.78 72 LEU E O 1
ATOM 5993 N N . GLU E 2 73 ? 8.856 80.030 73.102 1.00 58.28 73 GLU E N 1
ATOM 5994 C CA . GLU E 2 73 ? 10.187 79.483 73.399 1.00 56.90 73 GLU E CA 1
ATOM 5995 C C . GLU E 2 73 ? 11.252 80.309 72.692 1.00 49.33 73 GLU E C 1
ATOM 5996 O O . GLU E 2 73 ? 12.404 80.339 73.105 1.00 57.56 73 GLU E O 1
ATOM 6002 N N . LYS E 2 74 ? 10.851 80.949 71.596 1.00 67.92 74 LYS E N 1
ATOM 6003 C CA . LYS E 2 74 ? 11.762 81.751 70.791 1.00 58.85 74 LYS E CA 1
ATOM 6004 C C . LYS E 2 74 ? 11.745 83.229 71.160 1.00 49.50 74 LYS E C 1
ATOM 6005 O O . LYS E 2 74 ? 12.405 84.041 70.511 1.00 62.18 74 LYS E O 1
ATOM 6011 N N . GLY E 2 75 ? 10.986 83.576 72.195 1.00 55.83 75 GLY E N 1
ATOM 6012 C CA . GLY E 2 75 ? 11.006 84.930 72.714 1.00 47.63 75 GLY E CA 1
ATOM 6013 C C . GLY E 2 75 ? 9.897 85.846 72.220 1.00 51.47 75 GLY E C 1
ATOM 6014 O O . GLY E 2 75 ? 9.921 87.040 72.501 1.00 55.33 75 GLY E O 1
ATOM 6015 N N . ILE E 2 76 ? 8.926 85.317 71.483 1.00 49.97 76 ILE E N 1
ATOM 6016 C CA . ILE E 2 76 ? 7.801 86.156 71.080 1.00 44.90 76 ILE E CA 1
ATOM 6017 C C . ILE E 2 76 ? 6.847 86.334 72.265 1.00 45.82 76 ILE E C 1
ATOM 6018 O O . ILE E 2 76 ? 6.383 85.352 72.856 1.00 55.02 76 ILE E O 1
ATOM 6023 N N . VAL E 2 77 ? 6.615 87.588 72.646 1.00 47.69 77 VAL E N 1
ATOM 6024 C CA . VAL E 2 77 ? 5.679 87.936 73.719 1.00 51.12 77 VAL E CA 1
ATOM 6025 C C . VAL E 2 77 ? 4.239 88.074 73.239 1.00 43.30 77 VAL E C 1
ATOM 6026 O O . VAL E 2 77 ? 3.282 87.745 73.948 1.00 47.81 77 VAL E O 1
ATOM 6030 N N . GLY E 2 78 ? 4.082 88.587 72.028 1.00 40.53 78 GLY E N 1
ATOM 6031 C CA . GLY E 2 78 ? 2.750 88.841 71.510 1.00 35.40 78 GLY E CA 1
ATOM 6032 C C . GLY E 2 78 ? 2.700 88.728 70.005 1.00 40.00 78 GLY E C 1
ATOM 6033 O O . GLY E 2 78 ? 3.721 88.804 69.339 1.00 36.72 78 GLY E O 1
ATOM 6034 N N . VAL E 2 79 ? 1.505 88.552 69.466 1.00 31.88 79 VAL E N 1
ATOM 6035 C CA . VAL E 2 79 ? 1.333 88.515 68.023 1.00 32.85 79 VAL E CA 1
ATOM 6036 C C . VAL E 2 79 ? 0.157 89.387 67.618 1.00 39.73 79 VAL E C 1
ATOM 6037 O O . VAL E 2 79 ? -0.854 89.430 68.324 1.00 34.23 79 VAL E O 1
ATOM 6041 N N . HIS E 2 80 ? 0.305 90.121 66.518 1.00 33.04 80 HIS E N 1
ATOM 6042 C CA . HIS E 2 80 ? -0.860 90.687 65.818 1.00 38.91 80 HIS E CA 1
ATOM 6043 C C . HIS E 2 80 ? -1.426 89.575 64.959 1.00 36.91 80 HIS E C 1
ATOM 6044 O O . HIS E 2 80 ? -0.694 88.655 64.601 1.00 34.75 80 HIS E O 1
ATOM 6051 N N . ILE E 2 81 ? -2.707 89.626 64.619 1.00 27.98 81 ILE E N 1
ATOM 6052 C CA . ILE E 2 81 ? -3.302 88.517 63.859 1.00 30.35 81 ILE E CA 1
ATOM 6053 C C . ILE E 2 81 ? -3.731 88.968 62.474 1.00 35.86 81 ILE E C 1
ATOM 6054 O O . ILE E 2 81 ? -4.294 90.050 62.331 1.00 28.17 81 ILE E O 1
ATOM 6059 N N . ARG E 2 82 ? -3.434 88.159 61.456 1.00 29.07 82 ARG E N 1
ATOM 6060 C CA . ARG E 2 82 ? -3.971 88.389 60.107 1.00 33.47 82 ARG E CA 1
ATOM 6061 C C . ARG E 2 82 ? -4.755 87.171 59.651 1.00 28.90 82 ARG E C 1
ATOM 6062 O O . ARG E 2 82 ? -4.178 86.113 59.343 1.00 28.16 82 ARG E O 1
ATOM 6070 N N . VAL E 2 83 ? -6.074 87.332 59.577 1.00 27.21 83 VAL E N 1
ATOM 6071 C CA . VAL E 2 83 ? -6.968 86.199 59.399 1.00 25.27 83 VAL E CA 1
ATOM 6072 C C . VAL E 2 83 ? -7.447 86.075 57.958 1.00 28.40 83 VAL E C 1
ATOM 6073 O O . VAL E 2 83 ? -7.887 87.051 57.346 1.00 27.69 83 VAL E O 1
ATOM 6077 N N . ARG E 2 84 ? -7.349 84.867 57.423 1.00 28.80 84 ARG E N 1
ATOM 6078 C CA . ARG E 2 84 ? -7.960 84.522 56.152 1.00 28.82 84 ARG E CA 1
ATOM 6079 C C . ARG E 2 84 ? -9.058 83.523 56.485 1.00 33.43 84 ARG E C 1
ATOM 6080 O O . ARG E 2 84 ? -8.781 82.388 56.886 1.00 29.18 84 ARG E O 1
ATOM 6088 N N . ALA E 2 85 ? -10.306 83.959 56.362 1.00 27.60 85 ALA E N 1
ATOM 6089 C CA . ALA E 2 85 ? -11.446 83.108 56.695 1.00 29.39 85 ALA E CA 1
ATOM 6090 C C . ALA E 2 85 ? -12.623 83.298 55.741 1.00 34.58 85 ALA E C 1
ATOM 6091 O O . ALA E 2 85 ? -13.540 84.059 56.040 1.00 31.55 85 ALA E O 1
ATOM 6093 N N . PRO E 2 86 ? -12.611 82.614 54.591 1.00 35.49 86 PRO E N 1
ATOM 6094 C CA . PRO E 2 86 ? -13.688 82.788 53.609 1.00 38.93 86 PRO E CA 1
ATOM 6095 C C . PRO E 2 86 ? -15.042 82.318 54.161 1.00 46.71 86 PRO E C 1
ATOM 6096 O O . PRO E 2 86 ? -16.090 82.662 53.619 1.00 44.99 86 PRO E O 1
ATOM 6100 N N . GLY E 2 87 ? -15.009 81.537 55.235 1.00 41.91 87 GLY E N 1
ATOM 6101 C CA . GLY E 2 87 ? -16.214 81.147 55.937 1.00 68.62 87 GLY E CA 1
ATOM 6102 C C . GLY E 2 87 ? -16.582 79.716 55.659 1.00 84.84 87 GLY E C 1
ATOM 6103 O O . GLY E 2 87 ? -16.120 79.130 54.687 1.00 131.52 87 GLY E O 1
ATOM 6104 N N . GLY E 2 88 ? -17.405 79.140 56.524 1.00 91.79 88 GLY E N 1
ATOM 6105 C CA . GLY E 2 88 ? -17.786 77.755 56.359 1.00 65.96 88 GLY E CA 1
ATOM 6106 C C . GLY E 2 88 ? -16.593 76.843 56.565 1.00 92.39 88 GLY E C 1
ATOM 6107 O O . GLY E 2 88 ? -15.445 77.291 56.674 1.00 107.87 88 GLY E O 1
ATOM 6108 N N . SER E 2 89 ? -16.870 75.548 56.614 1.00 88.61 89 SER E N 1
ATOM 6109 C CA . SER E 2 89 ? -15.828 74.540 56.704 1.00 88.52 89 SER E CA 1
ATOM 6110 C C . SER E 2 89 ? -16.429 73.179 56.399 1.00 70.63 89 SER E C 1
ATOM 6111 O O . SER E 2 89 ? -17.640 73.058 56.204 1.00 78.43 89 SER E O 1
ATOM 6114 N N . LYS E 2 90 ? -15.582 72.158 56.373 1.00 71.83 90 LYS E N 1
ATOM 6115 C CA . LYS E 2 90 ? -16.011 70.780 56.129 1.00 94.55 90 LYS E CA 1
ATOM 6116 C C . LYS E 2 90 ? -16.712 70.264 57.379 1.00 98.48 90 LYS E C 1
ATOM 6117 O O . LYS E 2 90 ? -17.845 69.778 57.326 1.00 85.32 90 LYS E O 1
ATOM 6123 N N . SER E 2 91 ? -16.009 70.405 58.501 1.00 91.42 91 SER E N 1
ATOM 6124 C CA . SER E 2 91 ? -16.465 70.018 59.837 1.00 104.56 91 SER E CA 1
ATOM 6125 C C . SER E 2 91 ? -17.856 70.501 60.245 1.00 104.90 91 SER E C 1
ATOM 6126 O O . SER E 2 91 ? -18.219 71.662 60.037 1.00 105.56 91 SER E O 1
ATOM 6129 N N . LYS E 2 92 ? -18.615 69.588 60.854 1.00 77.30 92 LYS E N 1
ATOM 6130 C CA . LYS E 2 92 ? -19.972 69.865 61.319 1.00 81.94 92 LYS E CA 1
ATOM 6131 C C . LYS E 2 92 ? -19.939 70.371 62.759 1.00 84.36 92 LYS E C 1
ATOM 6132 O O . LYS E 2 92 ? -20.986 70.561 63.379 1.00 96.88 92 LYS E O 1
ATOM 6138 N N . THR E 2 93 ? -18.732 70.561 63.290 1.00 65.25 93 THR E N 1
ATOM 6139 C CA . THR E 2 93 ? -18.548 71.158 64.608 1.00 92.01 93 THR E CA 1
ATOM 6140 C C . THR E 2 93 ? -18.658 72.665 64.369 1.00 84.50 93 THR E C 1
ATOM 6141 O O . THR E 2 93 ? -17.866 73.231 63.613 1.00 84.93 93 THR E O 1
ATOM 6145 N N . PRO E 2 94 ? -19.614 73.326 65.044 1.00 119.27 94 PRO E N 1
ATOM 6146 C CA . PRO E 2 94 ? -20.081 74.668 64.657 1.00 111.21 94 PRO E CA 1
ATOM 6147 C C . PRO E 2 94 ? -19.150 75.879 64.798 1.00 112.63 94 PRO E C 1
ATOM 6148 O O . PRO E 2 94 ? -19.363 76.830 64.043 1.00 133.78 94 PRO E O 1
ATOM 6152 N N . GLY E 2 95 ? -18.173 75.894 65.697 1.00 93.48 95 GLY E N 1
ATOM 6153 C CA . GLY E 2 95 ? -17.418 77.129 65.868 1.00 92.85 95 GLY E CA 1
ATOM 6154 C C . GLY E 2 95 ? -16.467 77.401 64.710 1.00 88.16 95 GLY E C 1
ATOM 6155 O O . GLY E 2 95 ? -15.961 76.465 64.088 1.00 80.26 95 GLY E O 1
ATOM 6156 N N . PRO E 2 96 ? -16.213 78.689 64.410 1.00 68.31 96 PRO E N 1
ATOM 6157 C CA . PRO E 2 96 ? -15.243 79.034 63.364 1.00 47.63 96 PRO E CA 1
ATOM 6158 C C . PRO E 2 96 ? -13.794 78.810 63.809 1.00 52.64 96 PRO E C 1
ATOM 6159 O O . PRO E 2 96 ? -13.409 79.179 64.930 1.00 38.93 96 PRO E O 1
ATOM 6163 N N . GLY E 2 97 ? -13.018 78.194 62.923 1.00 38.00 97 GLY E N 1
ATOM 6164 C CA . GLY E 2 97 ? -11.644 77.805 63.181 1.00 35.80 97 GLY E CA 1
ATOM 6165 C C . GLY E 2 97 ? -10.730 78.929 63.596 1.00 60.76 97 GLY E C 1
ATOM 6166 O O . GLY E 2 97 ? -9.920 78.775 64.514 1.00 31.43 97 GLY E O 1
ATOM 6167 N N . ALA E 2 98 ? -10.827 80.044 62.881 1.00 30.80 98 ALA E N 1
ATOM 6168 C CA . ALA E 2 98 ? -9.941 81.175 63.114 1.00 34.71 98 ALA E CA 1
ATOM 6169 C C . ALA E 2 98 ? -10.089 81.753 64.527 1.00 27.49 98 ALA E C 1
ATOM 6170 O O . ALA E 2 98 ? -9.093 82.042 65.193 1.00 34.59 98 ALA E O 1
ATOM 6172 N N . GLN E 2 99 ? -11.325 81.924 64.981 1.00 29.98 99 GLN E N 1
ATOM 6173 C CA . GLN E 2 99 ? -11.536 82.475 66.309 1.00 33.42 99 GLN E CA 1
ATOM 6174 C C . GLN E 2 99 ? -11.056 81.495 67.391 1.00 46.12 99 GLN E C 1
ATOM 6175 O O . GLN E 2 99 ? -10.443 81.916 68.386 1.00 35.69 99 GLN E O 1
ATOM 6181 N N . ALA E 2 100 ? -11.286 80.196 67.178 1.00 33.55 100 ALA E N 1
ATOM 6182 C CA . ALA E 2 100 ? -10.805 79.176 68.121 1.00 36.35 100 ALA E CA 1
ATOM 6183 C C . ALA E 2 100 ? -9.282 79.210 68.183 1.00 34.92 100 ALA E C 1
ATOM 6184 O O . ALA E 2 100 ? -8.696 79.155 69.265 1.00 32.21 100 ALA E O 1
ATOM 6186 N N . ALA E 2 101 ? -8.640 79.335 67.021 1.00 29.75 101 ALA E N 1
ATOM 6187 C CA . ALA E 2 101 ? -7.184 79.445 66.979 1.00 29.79 101 ALA E CA 1
ATOM 6188 C C . ALA E 2 101 ? -6.698 80.672 67.769 1.00 41.30 101 ALA E C 1
ATOM 6189 O O . ALA E 2 101 ? -5.741 80.593 68.529 1.00 28.81 101 ALA E O 1
ATOM 6191 N N . ILE E 2 102 ? -7.360 81.806 67.589 1.00 34.52 102 ILE E N 1
ATOM 6192 C CA . ILE E 2 102 ? -6.962 83.005 68.329 1.00 32.95 102 ILE E CA 1
ATOM 6193 C C . ILE E 2 102 ? -7.068 82.801 69.847 1.00 31.25 102 ILE E C 1
ATOM 6194 O O . ILE E 2 102 ? -6.138 83.143 70.618 1.00 34.83 102 ILE E O 1
ATOM 6199 N N . ARG E 2 103 ? -8.180 82.210 70.275 1.00 32.20 103 ARG E N 1
ATOM 6200 C CA . ARG E 2 103 ? -8.364 81.972 71.702 1.00 38.35 103 ARG E CA 1
ATOM 6201 C C . ARG E 2 103 ? -7.284 81.042 72.237 1.00 42.86 103 ARG E C 1
ATOM 6202 O O . ARG E 2 103 ? -6.781 81.237 73.347 1.00 38.35 103 ARG E O 1
ATOM 6210 N N . ALA E 2 104 ? -6.913 80.043 71.442 1.00 34.94 104 ALA E N 1
ATOM 6211 C CA . ALA E 2 104 ? -5.884 79.095 71.866 1.00 41.27 104 ALA E CA 1
ATOM 6212 C C . ALA E 2 104 ? -4.491 79.729 71.931 1.00 39.01 104 ALA E C 1
ATOM 6213 O O . ALA E 2 104 ? -3.690 79.366 72.795 1.00 37.19 104 ALA E O 1
ATOM 6215 N N . LEU E 2 105 ? -4.200 80.652 71.016 1.00 32.17 105 LEU E N 1
ATOM 6216 C CA . LEU E 2 105 ? -2.935 81.376 71.069 1.00 33.30 105 LEU E CA 1
ATOM 6217 C C . LEU E 2 105 ? -2.868 82.154 72.374 1.00 46.77 105 LEU E C 1
ATOM 6218 O O . LEU E 2 105 ? -1.847 82.127 73.070 1.00 34.59 105 LEU E O 1
ATOM 6223 N N . ALA E 2 106 ? -3.961 82.844 72.704 1.00 29.80 106 ALA E N 1
ATOM 6224 C CA . ALA E 2 106 ? -4.009 83.609 73.951 1.00 34.35 106 ALA E CA 1
ATOM 6225 C C . ALA E 2 106 ? -3.849 82.692 75.167 1.00 41.82 106 ALA E C 1
ATOM 6226 O O . ALA E 2 106 ? -3.122 83.013 76.109 1.00 43.66 106 ALA E O 1
ATOM 6228 N N . ARG E 2 107 ? -4.531 81.550 75.141 1.00 42.60 107 ARG E N 1
ATOM 6229 C CA . ARG E 2 107 ? -4.526 80.617 76.269 1.00 40.35 107 ARG E CA 1
ATOM 6230 C C . ARG E 2 107 ? -3.134 80.022 76.486 1.00 36.29 107 ARG E C 1
ATOM 6231 O O . ARG E 2 107 ? -2.731 79.729 77.605 1.00 34.73 107 ARG E O 1
ATOM 6239 N N . ALA E 2 108 ? -2.386 79.868 75.406 1.00 36.34 108 ALA E N 1
ATOM 6240 C CA . ALA E 2 108 ? -1.046 79.314 75.495 1.00 39.96 108 ALA E CA 1
ATOM 6241 C C . ALA E 2 108 ? -0.068 80.351 76.034 1.00 45.83 108 ALA E C 1
ATOM 6242 O O . ALA E 2 108 ? 1.082 80.028 76.335 1.00 41.75 108 ALA E O 1
ATOM 6244 N N . GLY E 2 109 ? -0.537 81.588 76.194 1.00 34.12 109 GLY E N 1
ATOM 6245 C CA . GLY E 2 109 ? 0.293 82.634 76.764 1.00 41.79 109 GLY E CA 1
ATOM 6246 C C . GLY E 2 109 ? 0.764 83.764 75.864 1.00 40.20 109 GLY E C 1
ATOM 6247 O O . GLY E 2 109 ? 1.534 84.611 76.313 1.00 37.38 109 GLY E O 1
ATOM 6248 N N . LEU E 2 110 ? 0.336 83.799 74.604 1.00 31.38 110 LEU E N 1
ATOM 6249 C CA . LEU E 2 110 ? 0.681 84.947 73.762 1.00 31.53 110 LEU E CA 1
ATOM 6250 C C . LEU E 2 110 ? -0.274 86.091 74.034 1.00 35.26 110 LEU E C 1
ATOM 6251 O O . LEU E 2 110 ? -1.488 85.883 74.118 1.00 40.86 110 LEU E O 1
ATOM 6256 N N . LYS E 2 111 ? 0.259 87.303 74.152 1.00 36.35 111 LYS E N 1
ATOM 6257 C CA . LYS E 2 111 ? -0.588 88.483 74.141 1.00 33.19 111 LYS E CA 1
ATOM 6258 C C . LYS E 2 111 ? -1.103 88.613 72.710 1.00 31.08 111 LYS E C 1
ATOM 6259 O O . LYS E 2 111 ? -0.394 88.250 71.764 1.00 34.25 111 LYS E O 1
ATOM 6265 N N . ILE E 2 112 ? -2.323 89.119 72.552 1.00 33.24 112 ILE E N 1
ATOM 6266 C CA . ILE E 2 112 ? -2.897 89.324 71.228 1.00 32.66 112 ILE E CA 1
ATOM 6267 C C . ILE E 2 112 ? -3.021 90.823 70.923 1.00 33.23 112 ILE E C 1
ATOM 6268 O O . ILE E 2 112 ? -3.563 91.599 71.708 1.00 32.10 112 ILE E O 1
ATOM 6273 N N . GLY E 2 113 ? -2.507 91.219 69.769 1.00 31.85 113 GLY E N 1
ATOM 6274 C CA . GLY E 2 113 ? -2.487 92.612 69.360 1.00 37.30 113 GLY E CA 1
ATOM 6275 C C . GLY E 2 113 ? -3.685 92.889 68.486 1.00 46.35 113 GLY E C 1
ATOM 6276 O O . GLY E 2 113 ? -4.787 92.435 68.769 1.00 41.98 113 GLY E O 1
ATOM 6277 N N . ARG E 2 114 ? -3.476 93.701 67.461 1.00 36.81 114 ARG E N 1
ATOM 6278 C CA . ARG E 2 114 ? -4.499 93.951 66.448 1.00 43.83 114 ARG E CA 1
ATOM 6279 C C . ARG E 2 114 ? -4.945 92.676 65.740 1.00 38.05 114 ARG E C 1
ATOM 6280 O O . ARG E 2 114 ? -4.137 91.792 65.432 1.00 36.38 114 ARG E O 1
ATOM 6288 N N . VAL E 2 115 ? -6.234 92.583 65.451 1.00 29.75 115 VAL E N 1
ATOM 6289 C CA . VAL E 2 115 ? -6.719 91.455 64.678 1.00 25.09 115 VAL E CA 1
ATOM 6290 C C . VAL E 2 115 ? -7.300 91.989 63.379 1.00 37.40 115 VAL E C 1
ATOM 6291 O O . VAL E 2 115 ? -8.262 92.767 63.392 1.00 35.47 115 VAL E O 1
ATOM 6295 N N . GLU E 2 116 ? -6.731 91.559 62.258 1.00 28.39 116 GLU E N 1
ATOM 6296 C CA . GLU E 2 116 ? -7.104 92.109 60.953 1.00 33.20 116 GLU E CA 1
ATOM 6297 C C . GLU E 2 116 ? -7.677 91.031 60.049 1.00 29.95 116 GLU E C 1
ATOM 6298 O O . GLU E 2 116 ? -7.153 89.914 59.988 1.00 33.17 116 GLU E O 1
ATOM 6304 N N . ASP E 2 117 ? -8.772 91.353 59.362 1.00 28.94 117 ASP E N 1
ATOM 6305 C CA . ASP E 2 117 ? -9.353 90.399 58.443 1.00 24.81 117 ASP E CA 1
ATOM 6306 C C . ASP E 2 117 ? -8.762 90.675 57.070 1.00 34.02 117 ASP E C 1
ATOM 6307 O O . ASP E 2 117 ? -9.063 91.689 56.458 1.00 28.13 117 ASP E O 1
ATOM 6312 N N . VAL E 2 118 ? -7.886 89.781 56.628 1.00 32.06 118 VAL E N 1
ATOM 6313 C CA . VAL E 2 118 ? -7.287 89.795 55.286 1.00 28.18 118 VAL E CA 1
ATOM 6314 C C . VAL E 2 118 ? -7.863 88.749 54.302 1.00 27.70 118 VAL E C 1
ATOM 6315 O O . VAL E 2 118 ? -7.145 88.328 53.400 1.00 32.96 118 VAL E O 1
ATOM 6319 N N . THR E 2 119 ? -9.056 88.210 54.577 1.00 22.73 119 THR E N 1
ATOM 6320 C CA . THR E 2 119 ? -9.620 87.098 53.785 1.00 20.29 119 THR E CA 1
ATOM 6321 C C . THR E 2 119 ? -9.451 87.439 52.300 1.00 43.85 119 THR E C 1
ATOM 6322 O O . THR E 2 119 ? -9.836 88.520 51.870 1.00 28.37 119 THR E O 1
ATOM 6326 N N . PRO E 2 120 ? -8.789 86.550 51.538 1.00 25.66 120 PRO E N 1
ATOM 6327 C CA . PRO E 2 120 ? -8.448 86.841 50.140 1.00 32.20 120 PRO E CA 1
ATOM 6328 C C . PRO E 2 120 ? -9.670 86.818 49.243 1.00 33.54 120 PRO E C 1
ATOM 6329 O O . PRO E 2 120 ? -10.544 85.966 49.403 1.00 35.06 120 PRO E O 1
ATOM 6333 N N . ILE E 2 121 ? -9.736 87.769 48.322 1.00 30.95 121 ILE E N 1
ATOM 6334 C CA . ILE E 2 121 ? -10.828 87.818 47.358 1.00 33.02 121 ILE E CA 1
ATOM 6335 C C . ILE E 2 121 ? -10.280 87.579 45.943 1.00 32.80 121 ILE E C 1
ATOM 6336 O O . ILE E 2 121 ? -9.448 88.349 45.448 1.00 33.82 121 ILE E O 1
ATOM 6341 N N . PRO E 2 122 ? -10.703 86.476 45.306 1.00 30.09 122 PRO E N 1
ATOM 6342 C CA . PRO E 2 122 ? -10.189 86.173 43.965 1.00 30.05 122 PRO E CA 1
ATOM 6343 C C . PRO E 2 122 ? -10.654 87.235 42.997 1.00 37.41 122 PRO E C 1
ATOM 6344 O O . PRO E 2 122 ? -11.832 87.613 43.040 1.00 33.96 122 PRO E O 1
ATOM 6348 N N . HIS E 2 123 ? -9.735 87.782 42.210 1.00 35.70 123 HIS E N 1
ATOM 6349 C CA . HIS E 2 123 ? -10.135 88.679 41.126 1.00 42.46 123 HIS E CA 1
ATOM 6350 C C . HIS E 2 123 ? -9.246 88.630 39.893 1.00 46.07 123 HIS E C 1
ATOM 6351 O O . HIS E 2 123 ? -8.019 88.683 40.026 1.00 42.41 123 HIS E O 1
ATOM 6358 N N . ASP E 2 124 ? -9.871 88.338 38.747 1.00 38.81 124 ASP E N 1
ATOM 6359 C CA . ASP E 2 124 ? -9.878 89.126 37.515 1.00 76.81 124 ASP E CA 1
ATOM 6360 C C . ASP E 2 124 ? -10.661 88.385 36.428 1.00 59.52 124 ASP E C 1
ATOM 6361 O O . ASP E 2 124 ? -10.613 87.159 36.353 1.00 124.27 124 ASP E O 1
ATOM 6366 N N . GLY E 2 125 ? -11.349 89.130 35.577 1.00 73.62 125 GLY E N 1
ATOM 6367 C CA . GLY E 2 125 ? -12.463 88.547 34.847 1.00 53.82 125 GLY E CA 1
ATOM 6368 C C . GLY E 2 125 ? -13.421 89.725 34.884 1.00 78.92 125 GLY E C 1
ATOM 6369 O O . GLY E 2 125 ? -13.035 90.869 34.661 1.00 42.96 125 GLY E O 1
ATOM 6370 N N . THR E 2 126 ? -14.698 89.439 35.098 1.00 41.38 126 THR E N 1
ATOM 6371 C CA . THR E 2 126 ? -15.644 90.488 35.473 1.00 64.68 126 THR E CA 1
ATOM 6372 C C . THR E 2 126 ? -15.325 91.055 36.852 1.00 53.33 126 THR E C 1
ATOM 6373 O O . THR E 2 126 ? -14.745 90.379 37.722 1.00 39.51 126 THR E O 1
ATOM 6377 N N . ARG E 2 127 ? -15.732 92.300 37.062 1.00 44.37 127 ARG E N 1
ATOM 6378 C CA . ARG E 2 127 ? -15.479 92.973 38.326 1.00 53.46 127 ARG E CA 1
ATOM 6379 C C . ARG E 2 127 ? -16.818 93.363 38.953 1.00 45.18 127 ARG E C 1
ATOM 6380 O O . ARG E 2 127 ? -17.572 94.143 38.376 1.00 46.03 127 ARG E O 1
ATOM 6388 N N . PRO E 2 128 ? -17.123 92.829 40.141 1.00 41.16 128 PRO E N 1
ATOM 6389 C CA . PRO E 2 128 ? -18.456 93.176 40.649 1.00 49.35 128 PRO E CA 1
ATOM 6390 C C . PRO E 2 128 ? -18.500 94.631 41.111 1.00 60.88 128 PRO E C 1
ATOM 6391 O O . PRO E 2 128 ? -17.446 95.226 41.323 1.00 58.78 128 PRO E O 1
ATOM 6395 N N . LYS E 2 129 ? -19.692 95.202 41.249 1.00 45.69 129 LYS E N 1
ATOM 6396 C CA . LYS E 2 129 ? -19.799 96.610 41.628 1.00 47.90 129 LYS E CA 1
ATOM 6397 C C . LYS E 2 129 ? -19.288 96.820 43.048 1.00 44.35 129 LYS E C 1
ATOM 6398 O O . LYS E 2 129 ? -19.591 96.049 43.966 1.00 43.35 129 LYS E O 1
ATOM 6404 N N . GLY E 2 130 ? -18.487 97.866 43.215 1.00 55.80 130 GLY E N 1
ATOM 6405 C CA . GLY E 2 130 ? -17.838 98.111 44.485 1.00 55.18 130 GLY E CA 1
ATOM 6406 C C . GLY E 2 130 ? -16.510 97.382 44.536 1.00 67.65 130 GLY E C 1
ATOM 6407 O O . GLY E 2 130 ? -15.850 97.346 45.570 1.00 52.29 130 GLY E O 1
ATOM 6408 N N . GLY E 2 131 ? -16.117 96.797 43.408 1.00 56.97 131 GLY E N 1
ATOM 6409 C CA . GLY E 2 131 ? -14.873 96.054 43.335 1.00 44.90 131 GLY E CA 1
ATOM 6410 C C . GLY E 2 131 ? -15.084 94.631 43.822 1.00 45.10 131 GLY E C 1
ATOM 6411 O O . GLY E 2 131 ? -16.223 94.175 43.944 1.00 56.54 131 GLY E O 1
ATOM 6412 N N . ARG E 2 132 ? -13.987 93.930 44.092 1.00 61.86 132 ARG E N 1
ATOM 6413 C CA . ARG E 2 132 ? -14.045 92.515 44.446 1.00 61.83 132 ARG E CA 1
ATOM 6414 C C . ARG E 2 132 ? -14.817 92.228 45.752 1.00 64.20 132 ARG E C 1
ATOM 6415 O O . ARG E 2 132 ? -15.376 91.140 45.914 1.00 64.23 132 ARG E O 1
ATOM 6423 N N . ARG E 2 133 ? -14.879 93.204 46.659 1.00 69.88 133 ARG E N 1
ATOM 6424 C CA . ARG E 2 133 ? -15.696 93.073 47.876 1.00 103.25 133 ARG E CA 1
ATOM 6425 C C . ARG E 2 133 ? -17.181 93.034 47.571 1.00 101.16 133 ARG E C 1
ATOM 6426 O O . ARG E 2 133 ? -17.998 92.682 48.428 1.00 93.64 133 ARG E O 1
ATOM 6434 N N . GLY E 2 134 ? -17.515 93.394 46.339 1.00 77.18 134 GLY E N 1
ATOM 6435 C CA . GLY E 2 134 ? -18.884 93.381 45.876 1.00 104.68 134 GLY E CA 1
ATOM 6436 C C . GLY E 2 134 ? -19.215 91.993 45.365 1.00 75.89 134 GLY E C 1
ATOM 6437 O O . GLY E 2 134 ? -20.269 91.790 44.759 1.00 91.11 134 GLY E O 1
ATOM 6438 N N . ARG E 2 135 ? -18.319 91.038 45.621 1.00 72.05 135 ARG E N 1
ATOM 6439 C CA . ARG E 2 135 ? -18.551 89.648 45.223 1.00 91.07 135 ARG E CA 1
ATOM 6440 C C . ARG E 2 135 ? -19.783 89.079 45.875 1.00 111.19 135 ARG E C 1
ATOM 6441 O O . ARG E 2 135 ? -20.692 88.630 45.184 1.00 106.23 135 ARG E O 1
ATOM 6449 N N . ARG E 2 136 ? -19.816 89.110 47.205 1.00 128.24 136 ARG E N 1
ATOM 6450 C CA . ARG E 2 136 ? -20.957 88.560 47.921 1.00 88.28 136 ARG E CA 1
ATOM 6451 C C . ARG E 2 136 ? -21.009 87.051 47.634 1.00 110.50 136 ARG E C 1
ATOM 6452 O O . ARG E 2 136 ? -20.279 86.270 48.251 1.00 123.49 136 ARG E O 1
ATOM 6460 N N . GLU F 2 12 ? -13.803 58.207 -7.844 1.00 102.76 12 GLU F N 1
ATOM 6461 C CA . GLU F 2 12 ? -13.757 58.524 -6.422 1.00 79.51 12 GLU F CA 1
ATOM 6462 C C . GLU F 2 12 ? -12.753 57.643 -5.702 1.00 72.18 12 GLU F C 1
ATOM 6463 O O . GLU F 2 12 ? -12.860 57.424 -4.497 1.00 79.15 12 GLU F O 1
ATOM 6469 N N . LYS F 2 13 ? -11.759 57.171 -6.448 1.00 60.19 13 LYS F N 1
ATOM 6470 C CA . LYS F 2 13 ? -10.738 56.269 -5.925 1.00 60.40 13 LYS F CA 1
ATOM 6471 C C . LYS F 2 13 ? -9.655 57.074 -5.206 1.00 66.96 13 LYS F C 1
ATOM 6472 O O . LYS F 2 13 ? -9.071 57.994 -5.781 1.00 66.90 13 LYS F O 1
ATOM 6478 N N . TRP F 2 14 ? -9.403 56.743 -3.944 1.00 54.36 14 TRP F N 1
ATOM 6479 C CA . TRP F 2 14 ? -8.372 57.432 -3.164 1.00 50.08 14 TRP F CA 1
ATOM 6480 C C . TRP F 2 14 ? -7.214 56.515 -2.810 1.00 55.20 14 TRP F C 1
ATOM 6481 O O . TRP F 2 14 ? -7.416 55.344 -2.485 1.00 59.89 14 TRP F O 1
ATOM 6492 N N . GLY F 2 15 ? -5.999 57.045 -2.914 1.00 46.53 15 GLY F N 1
ATOM 6493 C CA . GLY F 2 15 ? -4.805 56.326 -2.504 1.00 43.94 15 GLY F CA 1
ATOM 6494 C C . GLY F 2 15 ? -4.075 56.871 -1.284 1.00 48.02 15 GLY F C 1
ATOM 6495 O O . GLY F 2 15 ? -4.577 57.720 -0.541 1.00 41.88 15 GLY F O 1
ATOM 6496 N N . ILE F 2 16 ? -2.865 56.372 -1.074 1.00 43.65 16 ILE F N 1
ATOM 6497 C CA . ILE F 2 16 ? -2.021 56.864 0.004 1.00 35.82 16 ILE F CA 1
ATOM 6498 C C . ILE F 2 16 ? -0.647 57.152 -0.550 1.00 40.09 16 ILE F C 1
ATOM 6499 O O . ILE F 2 16 ? -0.011 56.258 -1.122 1.00 44.05 16 ILE F O 1
ATOM 6504 N N . ALA F 2 17 ? -0.185 58.389 -0.378 1.00 35.12 17 ALA F N 1
ATOM 6505 C CA . ALA F 2 17 ? 1.167 58.751 -0.770 1.00 36.05 17 ALA F CA 1
ATOM 6506 C C . ALA F 2 17 ? 2.090 58.654 0.437 1.00 48.49 17 ALA F C 1
ATOM 6507 O O . ALA F 2 17 ? 1.957 59.394 1.413 1.00 42.45 17 ALA F O 1
ATOM 6509 N N . HIS F 2 18 ? 3.008 57.701 0.370 1.00 35.30 18 HIS F N 1
ATOM 6510 C CA . HIS F 2 18 ? 4.038 57.536 1.372 1.00 32.64 18 HIS F CA 1
ATOM 6511 C C . HIS F 2 18 ? 5.251 58.332 0.935 1.00 41.13 18 HIS F C 1
ATOM 6512 O O . HIS F 2 18 ? 5.860 58.064 -0.110 1.00 29.74 18 HIS F O 1
ATOM 6519 N N . ILE F 2 19 ? 5.594 59.337 1.723 1.00 33.86 19 ILE F N 1
ATOM 6520 C CA . ILE F 2 19 ? 6.680 60.226 1.355 1.00 27.74 19 ILE F CA 1
ATOM 6521 C C . ILE F 2 19 ? 7.795 60.091 2.377 1.00 36.67 19 ILE F C 1
ATOM 6522 O O . ILE F 2 19 ? 7.573 60.217 3.587 1.00 40.00 19 ILE F O 1
ATOM 6527 N N . TYR F 2 20 ? 8.984 59.768 1.890 1.00 32.00 20 TYR F N 1
ATOM 6528 C CA . TYR F 2 20 ? 10.144 59.608 2.763 1.00 31.77 20 TYR F CA 1
ATOM 6529 C C . TYR F 2 20 ? 11.231 60.594 2.359 1.00 43.61 20 TYR F C 1
ATOM 6530 O O . TYR F 2 20 ? 11.668 60.563 1.221 1.00 40.82 20 TYR F O 1
ATOM 6539 N N . SER F 2 21 ? 11.664 61.467 3.265 1.00 37.09 21 SER F N 1
ATOM 6540 C CA . SER F 2 21 ? 12.830 62.323 3.000 1.00 38.85 21 SER F CA 1
ATOM 6541 C C . SER F 2 21 ? 14.013 61.751 3.759 1.00 45.50 21 SER F C 1
ATOM 6542 O O . SER F 2 21 ? 13.919 61.543 4.964 1.00 47.21 21 SER F O 1
ATOM 6545 N N . SER F 2 22 ? 15.098 61.420 3.065 1.00 41.42 22 SER F N 1
ATOM 6546 C CA . SER F 2 22 ? 16.272 60.868 3.755 1.00 48.11 22 SER F CA 1
ATOM 6547 C C . SER F 2 22 ? 17.465 61.801 3.645 1.00 41.09 22 SER F C 1
ATOM 6548 O O . SER F 2 22 ? 17.360 62.906 3.116 1.00 45.43 22 SER F O 1
ATOM 6551 N N . TYR F 2 23 ? 18.605 61.350 4.142 1.00 44.55 23 TYR F N 1
ATOM 6552 C CA . TYR F 2 23 ? 19.837 62.105 3.968 1.00 46.49 23 TYR F CA 1
ATOM 6553 C C . TYR F 2 23 ? 20.217 62.154 2.493 1.00 59.92 23 TYR F C 1
ATOM 6554 O O . TYR F 2 23 ? 20.671 63.184 1.997 1.00 46.74 23 TYR F O 1
ATOM 6563 N N . ASN F 2 24 ? 20.053 61.026 1.804 1.00 46.78 24 ASN F N 1
ATOM 6564 C CA . ASN F 2 24 ? 20.489 60.920 0.414 1.00 43.83 24 ASN F CA 1
ATOM 6565 C C . ASN F 2 24 ? 19.450 61.128 -0.668 1.00 45.44 24 ASN F C 1
ATOM 6566 O O . ASN F 2 24 ? 19.813 61.340 -1.828 1.00 52.39 24 ASN F O 1
ATOM 6571 N N . ASN F 2 25 ? 18.169 61.125 -0.320 1.00 40.91 25 ASN F N 1
ATOM 6572 C CA . ASN F 2 25 ? 17.174 60.962 -1.373 1.00 47.24 25 ASN F CA 1
ATOM 6573 C C . ASN F 2 25 ? 15.765 61.308 -0.899 1.00 38.72 25 ASN F C 1
ATOM 6574 O O . ASN F 2 25 ? 15.549 61.599 0.287 1.00 39.12 25 ASN F O 1
ATOM 6579 N N . THR F 2 26 ? 14.805 61.253 -1.819 1.00 37.37 26 THR F N 1
ATOM 6580 C CA . THR F 2 26 ? 13.391 61.379 -1.467 1.00 33.41 26 THR F CA 1
ATOM 6581 C C . THR F 2 26 ? 12.652 60.260 -2.176 1.00 35.20 26 THR F C 1
ATOM 6582 O O . THR F 2 26 ? 12.974 59.934 -3.317 1.00 42.34 26 THR F O 1
ATOM 6586 N N . ILE F 2 27 ? 11.684 59.655 -1.496 1.00 30.91 27 ILE F N 1
ATOM 6587 C CA . ILE F 2 27 ? 10.891 58.577 -2.080 1.00 30.05 27 ILE F CA 1
ATOM 6588 C C . ILE F 2 27 ? 9.419 58.917 -2.009 1.00 41.25 27 ILE F C 1
ATOM 6589 O O . ILE F 2 27 ? 8.917 59.313 -0.962 1.00 34.71 27 ILE F O 1
ATOM 6594 N N . ILE F 2 28 ? 8.721 58.739 -3.121 1.00 30.89 28 ILE F N 1
ATOM 6595 C CA . ILE F 2 28 ? 7.266 58.843 -3.139 1.00 28.64 28 ILE F CA 1
ATOM 6596 C C . ILE F 2 28 ? 6.679 57.518 -3.618 1.00 37.14 28 ILE F C 1
ATOM 6597 O O . ILE F 2 28 ? 6.881 57.113 -4.764 1.00 37.23 28 ILE F O 1
ATOM 6602 N N . HIS F 2 29 ? 5.965 56.843 -2.724 1.00 32.87 29 HIS F N 1
ATOM 6603 C CA . HIS F 2 29 ? 5.360 55.554 -3.034 1.00 29.22 29 HIS F CA 1
ATOM 6604 C C . HIS F 2 29 ? 3.859 55.663 -2.835 1.00 30.65 29 HIS F C 1
ATOM 6605 O O . HIS F 2 29 ? 3.365 55.772 -1.721 1.00 32.74 29 HIS F O 1
ATOM 6612 N N . ILE F 2 30 ? 3.127 55.627 -3.931 1.00 30.04 30 ILE F N 1
ATOM 6613 C CA . ILE F 2 30 ? 1.695 55.726 -3.868 1.00 29.86 30 ILE F CA 1
ATOM 6614 C C . ILE F 2 30 ? 1.118 54.331 -3.943 1.00 37.62 30 ILE F C 1
ATOM 6615 O O . ILE F 2 30 ? 1.423 53.563 -4.882 1.00 36.06 30 ILE F O 1
ATOM 6620 N N . THR F 2 31 ? 0.285 54.012 -2.955 1.00 30.83 31 THR F N 1
ATOM 6621 C CA . THR F 2 31 ? -0.410 52.745 -2.943 1.00 37.05 31 THR F CA 1
ATOM 6622 C C . THR F 2 31 ? -1.902 53.001 -2.975 1.00 39.63 31 THR F C 1
ATOM 6623 O O . THR F 2 31 ? -2.354 54.146 -2.873 1.00 38.35 31 THR F O 1
ATOM 6627 N N . ASP F 2 32 ? -2.666 51.920 -3.073 1.00 45.92 32 ASP F N 1
ATOM 6628 C CA . ASP F 2 32 ? -4.114 51.993 -2.946 1.00 43.69 32 ASP F CA 1
ATOM 6629 C C . ASP F 2 32 ? -4.495 52.208 -1.479 1.00 50.42 32 ASP F C 1
ATOM 6630 O O . ASP F 2 32 ? -3.631 52.212 -0.590 1.00 50.14 32 ASP F O 1
ATOM 6635 N N . ILE F 2 33 ? -5.795 52.341 -1.230 1.00 43.78 33 ILE F N 1
ATOM 6636 C CA . ILE F 2 33 ? -6.305 52.633 0.107 1.00 56.91 33 ILE F CA 1
ATOM 6637 C C . ILE F 2 33 ? -5.917 51.568 1.153 1.00 55.57 33 ILE F C 1
ATOM 6638 O O . ILE F 2 33 ? -5.755 51.887 2.334 1.00 68.86 33 ILE F O 1
ATOM 6643 N N . THR F 2 34 ? -5.750 50.318 0.724 1.00 61.73 34 THR F N 1
ATOM 6644 C CA . THR F 2 34 ? -5.388 49.238 1.648 1.00 57.01 34 THR F CA 1
ATOM 6645 C C . THR F 2 34 ? -3.885 49.188 1.931 1.00 59.88 34 THR F C 1
ATOM 6646 O O . THR F 2 34 ? -3.453 48.722 2.989 1.00 59.89 34 THR F O 1
ATOM 6650 N N . GLY F 2 35 ? -3.098 49.707 0.995 1.00 44.35 35 GLY F N 1
ATOM 6651 C CA . GLY F 2 35 ? -1.642 49.713 1.100 1.00 45.20 35 GLY F CA 1
ATOM 6652 C C . GLY F 2 35 ? -0.988 48.492 0.475 1.00 42.82 35 GLY F C 1
ATOM 6653 O O . GLY F 2 35 ? 0.246 48.397 0.388 1.00 52.74 35 GLY F O 1
ATOM 6654 N N . ALA F 2 36 ? -1.822 47.563 0.021 1.00 43.90 36 ALA F N 1
ATOM 6655 C CA . ALA F 2 36 ? -1.340 46.326 -0.576 1.00 56.34 36 ALA F CA 1
ATOM 6656 C C . ALA F 2 36 ? -0.884 46.501 -2.043 1.00 71.65 36 ALA F C 1
ATOM 6657 O O . ALA F 2 36 ? 0.083 45.878 -2.479 1.00 66.55 36 ALA F O 1
ATOM 6659 N N . GLU F 2 37 ? -1.572 47.353 -2.799 1.00 56.20 37 GLU F N 1
ATOM 6660 C CA . GLU F 2 37 ? -1.291 47.514 -4.230 1.00 44.89 37 GLU F CA 1
ATOM 6661 C C . GLU F 2 37 ? -0.473 48.786 -4.491 1.00 47.70 37 GLU F C 1
ATOM 6662 O O . GLU F 2 37 ? -0.862 49.879 -4.065 1.00 48.51 37 GLU F O 1
ATOM 6668 N N . THR F 2 38 ? 0.651 48.648 -5.192 1.00 39.74 38 THR F N 1
ATOM 6669 C CA . THR F 2 38 ? 1.493 49.795 -5.508 1.00 44.00 38 THR F CA 1
ATOM 6670 C C . THR F 2 38 ? 0.999 50.483 -6.760 1.00 39.86 38 THR F C 1
ATOM 6671 O O . THR F 2 38 ? 0.973 49.878 -7.822 1.00 46.84 38 THR F O 1
ATOM 6675 N N . ILE F 2 39 ? 0.574 51.736 -6.622 1.00 37.74 39 ILE F N 1
ATOM 6676 C CA . ILE F 2 39 ? 0.173 52.544 -7.775 1.00 42.89 39 ILE F CA 1
ATOM 6677 C C . ILE F 2 39 ? 1.371 53.146 -8.525 1.00 49.51 39 ILE F C 1
ATOM 6678 O O . ILE F 2 39 ? 1.478 53.023 -9.751 1.00 46.75 39 ILE F O 1
ATOM 6683 N N . SER F 2 40 ? 2.278 53.785 -7.788 1.00 40.45 40 SER F N 1
ATOM 6684 C CA . SER F 2 40 ? 3.515 54.306 -8.400 1.00 40.97 40 SER F CA 1
ATOM 6685 C C . SER F 2 40 ? 4.635 54.392 -7.367 1.00 32.31 40 SER F C 1
ATOM 6686 O O . SER F 2 40 ? 4.371 54.499 -6.177 1.00 42.11 40 SER F O 1
ATOM 6689 N N . ARG F 2 41 ? 5.882 54.273 -7.809 1.00 41.14 41 ARG F N 1
ATOM 6690 C CA . ARG F 2 41 ? 7.012 54.376 -6.894 1.00 36.67 41 ARG F CA 1
ATOM 6691 C C . ARG F 2 41 ? 8.131 55.152 -7.574 1.00 40.77 41 ARG F C 1
ATOM 6692 O O . ARG F 2 41 ? 8.703 54.656 -8.536 1.00 38.86 41 ARG F O 1
ATOM 6700 N N . TRP F 2 42 ? 8.485 56.322 -7.038 1.00 36.38 42 TRP F N 1
ATOM 6701 C CA . TRP F 2 42 ? 9.486 57.200 -7.660 1.00 35.05 42 TRP F CA 1
ATOM 6702 C C . TRP F 2 42 ? 10.461 57.755 -6.630 1.00 33.72 42 TRP F C 1
ATOM 6703 O O . TRP F 2 42 ? 10.073 58.033 -5.516 1.00 34.66 42 TRP F O 1
ATOM 6714 N N . SER F 2 43 ? 11.723 57.921 -7.000 1.00 33.70 43 SER F N 1
ATOM 6715 C CA . SER F 2 43 ? 12.692 58.513 -6.084 1.00 29.00 43 SER F CA 1
ATOM 6716 C C . SER F 2 43 ? 13.453 59.632 -6.782 1.00 36.74 43 SER F C 1
ATOM 6717 O O . SER F 2 43 ? 13.452 59.701 -8.013 1.00 36.96 43 SER F O 1
ATOM 6720 N N . GLY F 2 44 ? 14.116 60.490 -6.009 1.00 40.36 44 GLY F N 1
ATOM 6721 C CA . GLY F 2 44 ? 14.943 61.530 -6.599 1.00 31.78 44 GLY F CA 1
ATOM 6722 C C . GLY F 2 44 ? 15.946 60.891 -7.546 1.00 32.69 44 GLY F C 1
ATOM 6723 O O . GLY F 2 44 ? 16.181 61.404 -8.648 1.00 38.78 44 GLY F O 1
ATOM 6724 N N . GLY F 2 45 ? 16.499 59.749 -7.134 1.00 31.83 45 GLY F N 1
ATOM 6725 C CA . GLY F 2 45 ? 17.471 59.024 -7.941 1.00 40.52 45 GLY F CA 1
ATOM 6726 C C . GLY F 2 45 ? 16.956 58.551 -9.298 1.00 53.53 45 GLY F C 1
ATOM 6727 O O . GLY F 2 45 ? 17.733 58.308 -10.218 1.00 42.06 45 GLY F O 1
ATOM 6728 N N . MET F 2 46 ? 15.647 58.412 -9.440 1.00 38.13 46 MET F N 1
ATOM 6729 C CA . MET F 2 46 ? 15.098 57.991 -10.719 1.00 44.80 46 MET F CA 1
ATOM 6730 C C . MET F 2 46 ? 14.992 59.145 -11.709 1.00 39.11 46 MET F C 1
ATOM 6731 O O . MET F 2 46 ? 14.971 58.920 -12.912 1.00 41.75 46 MET F O 1
ATOM 6736 N N . VAL F 2 47 ? 14.847 60.371 -11.209 1.00 33.25 47 VAL F N 1
ATOM 6737 C CA . VAL F 2 47 ? 14.675 61.515 -12.105 1.00 30.95 47 VAL F CA 1
ATOM 6738 C C . VAL F 2 47 ? 15.857 62.437 -12.417 1.00 40.37 47 VAL F C 1
ATOM 6739 O O . VAL F 2 47 ? 15.783 63.210 -13.380 1.00 35.56 47 VAL F O 1
ATOM 6743 N N . VAL F 2 48 ? 16.944 62.356 -11.649 1.00 35.30 48 VAL F N 1
ATOM 6744 C CA . VAL F 2 48 ? 18.089 63.260 -11.867 1.00 32.61 48 VAL F CA 1
ATOM 6745 C C . VAL F 2 48 ? 19.343 62.479 -12.196 1.00 37.61 48 VAL F C 1
ATOM 6746 O O . VAL F 2 48 ? 19.490 61.343 -11.767 1.00 39.82 48 VAL F O 1
ATOM 6750 N N . LYS F 2 49 ? 20.236 63.088 -12.970 1.00 39.43 49 LYS F N 1
ATOM 6751 C CA . LYS F 2 49 ? 21.430 62.402 -13.444 1.00 44.77 49 LYS F CA 1
ATOM 6752 C C . LYS F 2 49 ? 22.533 62.293 -12.390 1.00 45.32 49 LYS F C 1
ATOM 6753 O O . LYS F 2 49 ? 23.265 61.303 -12.351 1.00 45.76 49 LYS F O 1
ATOM 6759 N N . ALA F 2 50 ? 22.669 63.321 -11.559 1.00 40.20 50 ALA F N 1
ATOM 6760 C CA . ALA F 2 50 ? 23.817 63.418 -10.669 1.00 50.77 50 ALA F CA 1
ATOM 6761 C C . ALA F 2 50 ? 23.488 63.004 -9.239 1.00 48.16 50 ALA F C 1
ATOM 6762 O O . ALA F 2 50 ? 22.453 63.398 -8.695 1.00 41.45 50 ALA F O 1
ATOM 6764 N N . ASP F 2 51 ? 24.374 62.217 -8.639 1.00 42.07 51 ASP F N 1
ATOM 6765 C CA . ASP F 2 51 ? 24.231 61.789 -7.248 1.00 43.39 51 ASP F CA 1
ATOM 6766 C C . ASP F 2 51 ? 23.964 62.979 -6.331 1.00 49.50 51 ASP F C 1
ATOM 6767 O O . ASP F 2 51 ? 23.050 62.936 -5.514 1.00 44.64 51 ASP F O 1
ATOM 6772 N N . ARG F 2 52 ? 24.714 64.061 -6.523 1.00 51.66 52 ARG F N 1
ATOM 6773 C CA . ARG F 2 52 ? 24.612 65.225 -5.654 1.00 44.50 52 ARG F CA 1
ATOM 6774 C C . ARG F 2 52 ? 23.250 65.934 -5.719 1.00 42.68 52 ARG F C 1
ATOM 6775 O O . ARG F 2 52 ? 22.904 66.693 -4.818 1.00 50.67 52 ARG F O 1
ATOM 6783 N N . ASP F 2 53 ? 22.484 65.708 -6.781 1.00 46.22 53 ASP F N 1
ATOM 6784 C CA . ASP F 2 53 ? 21.170 66.348 -6.899 1.00 35.18 53 ASP F CA 1
ATOM 6785 C C . ASP F 2 53 ? 20.026 65.490 -6.354 1.00 39.34 53 ASP F C 1
ATOM 6786 O O . ASP F 2 53 ? 18.896 65.960 -6.193 1.00 36.11 53 ASP F O 1
ATOM 6791 N N . GLU F 2 54 ? 20.327 64.231 -6.058 1.00 36.80 54 GLU F N 1
ATOM 6792 C CA . GLU F 2 54 ? 19.307 63.315 -5.549 1.00 45.38 54 GLU F CA 1
ATOM 6793 C C . GLU F 2 54 ? 18.574 63.802 -4.280 1.00 34.57 54 GLU F C 1
ATOM 6794 O O . GLU F 2 54 ? 17.356 63.640 -4.190 1.00 39.25 54 GLU F O 1
ATOM 6800 N N . PRO F 2 55 ? 19.305 64.370 -3.292 1.00 34.01 55 PRO F N 1
ATOM 6801 C CA . PRO F 2 55 ? 18.633 64.954 -2.117 1.00 51.07 55 PRO F CA 1
ATOM 6802 C C . PRO F 2 55 ? 17.885 66.290 -2.349 1.00 51.08 55 PRO F C 1
ATOM 6803 O O . PRO F 2 55 ? 17.181 66.754 -1.451 1.00 46.14 55 PRO F O 1
ATOM 6807 N N . SER F 2 56 ? 18.094 66.932 -3.494 1.00 41.09 56 SER F N 1
ATOM 6808 C CA . SER F 2 56 ? 17.469 68.230 -3.779 1.00 36.05 56 SER F CA 1
ATOM 6809 C C . SER F 2 56 ? 15.939 68.229 -3.660 1.00 31.98 56 SER F C 1
ATOM 6810 O O . SER F 2 56 ? 15.270 67.290 -4.114 1.00 37.89 56 SER F O 1
ATOM 6813 N N . PRO F 2 57 ? 15.378 69.302 -3.093 1.00 39.09 57 PRO F N 1
ATOM 6814 C CA . PRO F 2 57 ? 13.919 69.425 -3.118 1.00 30.96 57 PRO F CA 1
ATOM 6815 C C . PRO F 2 57 ? 13.381 69.532 -4.556 1.00 34.32 57 PRO F C 1
ATOM 6816 O O . PRO F 2 57 ? 12.243 69.135 -4.798 1.00 36.99 57 PRO F O 1
ATOM 6820 N N . TYR F 2 58 ? 14.180 70.030 -5.498 1.00 29.68 58 TYR F N 1
ATOM 6821 C CA . TYR F 2 58 ? 13.743 70.052 -6.900 1.00 32.51 58 TYR F CA 1
ATOM 6822 C C . TYR F 2 58 ? 13.583 68.619 -7.428 1.00 33.17 58 TYR F C 1
ATOM 6823 O O . TYR F 2 58 ? 12.634 68.310 -8.168 1.00 30.02 58 TYR F O 1
ATOM 6832 N N . ALA F 2 59 ? 14.498 67.739 -7.021 1.00 32.05 59 ALA F N 1
ATOM 6833 C CA . ALA F 2 59 ? 14.403 66.319 -7.369 1.00 40.49 59 ALA F CA 1
ATOM 6834 C C . ALA F 2 59 ? 13.174 65.679 -6.728 1.00 36.98 59 ALA F C 1
ATOM 6835 O O . ALA F 2 59 ? 12.483 64.880 -7.362 1.00 39.17 59 ALA F O 1
ATOM 6837 N N . ALA F 2 60 ? 12.892 66.044 -5.477 1.00 35.45 60 ALA F N 1
ATOM 6838 C CA . ALA F 2 60 ? 11.701 65.539 -4.795 1.00 30.64 60 ALA F CA 1
ATOM 6839 C C . ALA F 2 60 ? 10.444 65.971 -5.541 1.00 33.82 60 ALA F C 1
ATOM 6840 O O . ALA F 2 60 ? 9.519 65.177 -5.732 1.00 33.00 60 ALA F O 1
ATOM 6842 N N . MET F 2 61 ? 10.433 67.226 -5.982 1.00 26.03 61 MET F N 1
ATOM 6843 C CA . MET F 2 61 ? 9.293 67.764 -6.698 1.00 37.61 61 MET F CA 1
ATOM 6844 C C . MET F 2 61 ? 9.079 67.013 -8.017 1.00 40.79 61 MET F C 1
ATOM 6845 O O . MET F 2 61 ? 7.944 66.661 -8.352 1.00 28.01 61 MET F O 1
ATOM 6850 N N . LEU F 2 62 ? 10.154 66.776 -8.770 1.00 34.89 62 LEU F N 1
ATOM 6851 C CA . LEU F 2 62 ? 10.017 66.048 -10.042 1.00 44.13 62 LEU F CA 1
ATOM 6852 C C . LEU F 2 62 ? 9.578 64.578 -9.843 1.00 31.46 62 LEU F C 1
ATOM 6853 O O . LEU F 2 62 ? 8.709 64.060 -10.573 1.00 36.14 62 LEU F O 1
ATOM 6858 N N . ALA F 2 63 ? 10.171 63.916 -8.856 1.00 28.82 63 ALA F N 1
ATOM 6859 C CA . ALA F 2 63 ? 9.776 62.546 -8.526 1.00 36.46 63 ALA F CA 1
ATOM 6860 C C . ALA F 2 63 ? 8.289 62.490 -8.186 1.00 37.23 63 ALA F C 1
ATOM 6861 O O . ALA F 2 63 ? 7.541 61.648 -8.716 1.00 37.96 63 ALA F O 1
ATOM 6863 N N . ALA F 2 64 ? 7.851 63.414 -7.335 1.00 37.20 64 ALA F N 1
ATOM 6864 C CA . ALA F 2 64 ? 6.444 63.464 -6.959 1.00 38.05 64 ALA F CA 1
ATOM 6865 C C . ALA F 2 64 ? 5.545 63.757 -8.174 1.00 35.16 64 ALA F C 1
ATOM 6866 O O . ALA F 2 64 ? 4.458 63.193 -8.307 1.00 37.70 64 ALA F O 1
ATOM 6868 N N . ARG F 2 65 ? 6.007 64.617 -9.073 1.00 32.79 65 ARG F N 1
ATOM 6869 C CA . ARG F 2 65 ? 5.228 64.928 -10.269 1.00 31.96 65 ARG F CA 1
ATOM 6870 C C . ARG F 2 65 ? 5.019 63.660 -11.103 1.00 45.01 65 ARG F C 1
ATOM 6871 O O . ARG F 2 65 ? 3.917 63.406 -11.626 1.00 39.70 65 ARG F O 1
ATOM 6879 N N . ARG F 2 66 ? 6.074 62.858 -11.229 1.00 38.69 66 ARG F N 1
ATOM 6880 C CA . ARG F 2 66 ? 5.959 61.610 -11.999 1.00 46.32 66 ARG F CA 1
ATOM 6881 C C . ARG F 2 66 ? 5.016 60.611 -11.317 1.00 35.84 66 ARG F C 1
ATOM 6882 O O . ARG F 2 66 ? 4.194 59.957 -11.981 1.00 40.38 66 ARG F O 1
ATOM 6890 N N . ALA F 2 67 ? 5.137 60.495 -9.994 1.00 33.76 67 ALA F N 1
ATOM 6891 C CA . ALA F 2 67 ? 4.263 59.597 -9.238 1.00 33.79 67 ALA F CA 1
ATOM 6892 C C . ALA F 2 67 ? 2.804 60.010 -9.388 1.00 36.23 67 ALA F C 1
ATOM 6893 O O . ALA F 2 67 ? 1.915 59.169 -9.562 1.00 39.13 67 ALA F O 1
ATOM 6895 N N . ALA F 2 68 ? 2.562 61.314 -9.333 1.00 39.61 68 ALA F N 1
ATOM 6896 C CA . ALA F 2 68 ? 1.205 61.837 -9.439 1.00 37.43 68 ALA F CA 1
ATOM 6897 C C . ALA F 2 68 ? 0.626 61.565 -10.802 1.00 37.21 68 ALA F C 1
ATOM 6898 O O . ALA F 2 68 ? -0.517 61.134 -10.915 1.00 42.43 68 ALA F O 1
ATOM 6900 N N . GLU F 2 69 ? 1.409 61.825 -11.842 1.00 41.91 69 GLU F N 1
ATOM 6901 C CA . GLU F 2 69 ? 0.933 61.594 -13.208 1.00 43.17 69 GLU F CA 1
ATOM 6902 C C . GLU F 2 69 ? 0.572 60.110 -13.396 1.00 61.88 69 GLU F C 1
ATOM 6903 O O . GLU F 2 69 ? -0.525 59.794 -13.877 1.00 50.35 69 GLU F O 1
ATOM 6909 N N . GLU F 2 70 ? 1.469 59.208 -12.987 1.00 41.44 70 GLU F N 1
ATOM 6910 C CA . GLU F 2 70 ? 1.145 57.776 -12.995 1.00 52.30 70 GLU F CA 1
ATOM 6911 C C . GLU F 2 70 ? -0.150 57.430 -12.248 1.00 46.53 70 GLU F C 1
ATOM 6912 O O . GLU F 2 70 ? -0.975 56.658 -12.743 1.00 54.29 70 GLU F O 1
ATOM 6918 N N . ALA F 2 71 ? -0.322 58.002 -11.060 1.00 45.32 71 ALA F N 1
ATOM 6919 C CA . ALA F 2 71 ? -1.490 57.692 -10.246 1.00 39.05 71 ALA F CA 1
ATOM 6920 C C . ALA F 2 71 ? -2.770 58.184 -10.893 1.00 45.97 71 ALA F C 1
ATOM 6921 O O . ALA F 2 71 ? -3.791 57.495 -10.886 1.00 53.01 71 ALA F O 1
ATOM 6923 N N . LEU F 2 72 ? -2.709 59.378 -11.459 1.00 47.98 72 LEU F N 1
ATOM 6924 C CA . LEU F 2 72 ? -3.854 59.947 -12.155 1.00 60.69 72 LEU F CA 1
ATOM 6925 C C . LEU F 2 72 ? -4.227 59.106 -13.370 1.00 54.56 72 LEU F C 1
ATOM 6926 O O . LEU F 2 72 ? -5.411 58.876 -13.629 1.00 56.32 72 LEU F O 1
ATOM 6931 N N . GLU F 2 73 ? -3.224 58.633 -14.106 1.00 63.71 73 GLU F N 1
ATOM 6932 C CA . GLU F 2 73 ? -3.491 57.764 -15.258 1.00 47.46 73 GLU F CA 1
ATOM 6933 C C . GLU F 2 73 ? -4.134 56.434 -14.848 1.00 58.31 73 GLU F C 1
ATOM 6934 O O . GLU F 2 73 ? -4.790 55.783 -15.661 1.00 61.20 73 GLU F O 1
ATOM 6940 N N . LYS F 2 74 ? -3.910 56.017 -13.602 1.00 64.69 74 LYS F N 1
ATOM 6941 C CA . LYS F 2 74 ? -4.456 54.755 -13.099 1.00 56.32 74 LYS F CA 1
ATOM 6942 C C . LYS F 2 74 ? -5.789 54.916 -12.361 1.00 61.44 74 LYS F C 1
ATOM 6943 O O . LYS F 2 74 ? -6.313 53.950 -11.812 1.00 64.69 74 LYS F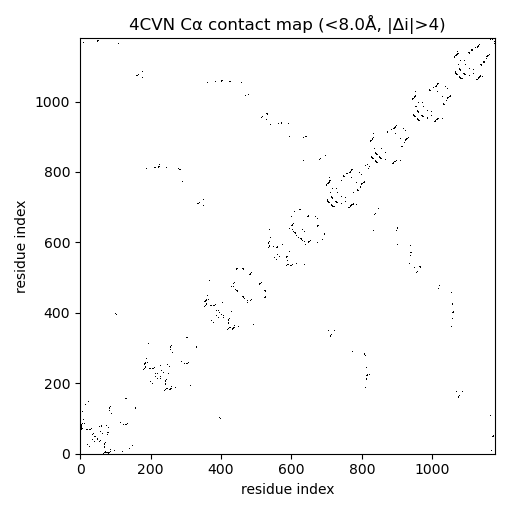 O 1
ATOM 6949 N N . GLY F 2 75 ? -6.332 56.132 -12.346 1.00 60.12 75 GLY F N 1
ATOM 6950 C CA . GLY F 2 75 ? -7.664 56.358 -11.802 1.00 56.84 75 GLY F CA 1
ATOM 6951 C C . GLY F 2 75 ? -7.746 56.904 -10.384 1.00 53.99 75 GLY F C 1
ATOM 6952 O O . GLY F 2 75 ? -8.834 57.046 -9.827 1.00 59.70 75 GLY F O 1
ATOM 6953 N N . ILE F 2 76 ? -6.601 57.243 -9.808 1.00 53.75 76 ILE F N 1
ATOM 6954 C CA . ILE F 2 76 ? -6.572 57.875 -8.492 1.00 55.49 76 ILE F CA 1
ATOM 6955 C C . ILE F 2 76 ? -6.937 59.355 -8.567 1.00 48.67 76 ILE F C 1
ATOM 6956 O O . ILE F 2 76 ? -6.332 60.122 -9.323 1.00 54.99 76 ILE F O 1
ATOM 6961 N N . VAL F 2 77 ? -7.962 59.737 -7.815 1.00 50.40 77 VAL F N 1
ATOM 6962 C CA . VAL F 2 77 ? -8.386 61.135 -7.698 1.00 52.11 77 VAL F CA 1
ATOM 6963 C C . VAL F 2 77 ? -7.627 61.927 -6.620 1.00 51.81 77 VAL F C 1
ATOM 6964 O O . VAL F 2 77 ? -7.316 63.107 -6.798 1.00 53.69 77 VAL F O 1
ATOM 6968 N N . GLY F 2 78 ? -7.320 61.271 -5.505 1.00 48.13 78 GLY F N 1
ATOM 6969 C CA . GLY F 2 78 ? -6.685 61.948 -4.385 1.00 55.46 78 GLY F CA 1
ATOM 6970 C C . GLY F 2 78 ? -5.793 61.056 -3.534 1.00 54.19 78 GLY F C 1
ATOM 6971 O O . GLY F 2 78 ? -5.854 59.822 -3.613 1.00 48.96 78 GLY F O 1
ATOM 6972 N N . VAL F 2 79 ? -4.936 61.673 -2.728 1.00 40.23 79 VAL F N 1
ATOM 6973 C CA . VAL F 2 79 ? -4.103 60.886 -1.821 1.00 38.54 79 VAL F CA 1
ATOM 6974 C C . VAL F 2 79 ? -4.103 61.450 -0.413 1.00 51.57 79 VAL F C 1
ATOM 6975 O O . VAL F 2 79 ? -4.050 62.661 -0.204 1.00 49.51 79 VAL F O 1
ATOM 6979 N N . HIS F 2 80 ? -4.193 60.555 0.559 1.00 43.13 80 HIS F N 1
ATOM 6980 C CA . HIS F 2 80 ? -3.868 60.911 1.923 1.00 41.42 80 HIS F CA 1
ATOM 6981 C C . HIS F 2 80 ? -2.352 60.843 1.988 1.00 48.54 80 HIS F C 1
ATOM 6982 O O . HIS F 2 80 ? -1.720 60.189 1.152 1.00 36.60 80 HIS F O 1
ATOM 6989 N N . ILE F 2 81 ? -1.746 61.562 2.922 1.00 38.92 81 ILE F N 1
ATOM 6990 C CA . ILE F 2 81 ? -0.292 61.581 2.977 1.00 35.39 81 ILE F CA 1
ATOM 6991 C C . ILE F 2 81 ? 0.220 60.975 4.281 1.00 37.21 81 ILE F C 1
ATOM 6992 O O . ILE F 2 81 ? -0.334 61.233 5.352 1.00 38.69 81 ILE F O 1
ATOM 6997 N N . ARG F 2 82 ? 1.235 60.127 4.176 1.00 34.56 82 ARG F N 1
ATOM 6998 C CA . ARG F 2 82 ? 1.983 59.670 5.345 1.00 32.61 82 ARG F CA 1
ATOM 6999 C C . ARG F 2 82 ? 3.443 60.013 5.170 1.00 40.97 82 ARG F C 1
ATOM 7000 O O . ARG F 2 82 ? 4.120 59.431 4.322 1.00 37.27 82 ARG F O 1
ATOM 7008 N N . VAL F 2 83 ? 3.919 60.954 5.978 1.00 34.44 83 VAL F N 1
ATOM 7009 C CA . VAL F 2 83 ? 5.233 61.550 5.767 1.00 35.54 83 VAL F CA 1
ATOM 7010 C C . VAL F 2 83 ? 6.258 61.029 6.749 1.00 30.39 83 VAL F C 1
ATOM 7011 O O . VAL F 2 83 ? 5.988 60.909 7.952 1.00 38.85 83 VAL F O 1
ATOM 7015 N N . ARG F 2 84 ? 7.429 60.689 6.233 1.00 28.74 84 ARG F N 1
ATOM 7016 C CA . ARG F 2 84 ? 8.574 60.401 7.088 1.00 36.51 84 ARG F CA 1
ATOM 7017 C C . ARG F 2 84 ? 9.621 61.479 6.819 1.00 36.41 84 ARG F C 1
ATOM 7018 O O . ARG F 2 84 ? 10.198 61.516 5.732 1.00 37.50 84 ARG F O 1
ATOM 7026 N N . ALA F 2 85 ? 9.862 62.357 7.790 1.00 32.19 85 ALA F N 1
ATOM 7027 C CA . ALA F 2 85 ? 10.820 63.448 7.590 1.00 32.69 85 ALA F CA 1
ATOM 7028 C C . ALA F 2 85 ? 11.698 63.649 8.819 1.00 35.93 85 ALA F C 1
ATOM 7029 O O . ALA F 2 85 ? 11.421 64.498 9.666 1.00 40.01 85 ALA F O 1
ATOM 7031 N N . PRO F 2 86 ? 12.765 62.846 8.913 1.00 38.86 86 PRO F N 1
ATOM 7032 C CA . PRO F 2 86 ? 13.684 62.834 10.052 1.00 39.68 86 PRO F CA 1
ATOM 7033 C C . PRO F 2 86 ? 14.440 64.143 10.118 1.00 43.43 86 PRO F C 1
ATOM 7034 O O . PRO F 2 86 ? 14.698 64.750 9.082 1.00 43.77 86 PRO F O 1
ATOM 7038 N N . GLY F 2 87 ? 14.824 64.542 11.319 1.00 45.62 87 GLY F N 1
ATOM 7039 C CA . GLY F 2 87 ? 15.543 65.784 11.538 1.00 48.49 87 GLY F CA 1
ATOM 7040 C C . GLY F 2 87 ? 16.521 65.538 12.663 1.00 73.35 87 GLY F C 1
ATOM 7041 O O . GLY F 2 87 ? 16.467 64.494 13.310 1.00 67.14 87 GLY F O 1
ATOM 7042 N N . GLY F 2 88 ? 17.453 66.456 12.868 1.00 64.88 88 GLY F N 1
ATOM 7043 C CA . GLY F 2 88 ? 18.465 66.261 13.892 1.00 60.74 88 GLY F CA 1
ATOM 7044 C C . GLY F 2 88 ? 17.949 66.261 15.324 1.00 81.77 88 GLY F C 1
ATOM 7045 O O . GLY F 2 88 ? 16.806 66.631 15.594 1.00 70.77 88 GLY F O 1
ATOM 7046 N N . SER F 2 89 ? 18.806 65.833 16.244 1.00 78.01 89 SER F N 1
ATOM 7047 C CA . SER F 2 89 ? 18.486 65.819 17.665 1.00 85.93 89 SER F CA 1
ATOM 7048 C C . SER F 2 89 ? 18.697 67.188 18.316 1.00 80.08 89 SER F C 1
ATOM 7049 O O . SER F 2 89 ? 17.942 67.588 19.207 1.00 91.51 89 SER F O 1
ATOM 7052 N N . LYS F 2 90 ? 19.747 67.885 17.888 1.00 87.04 90 LYS F N 1
ATOM 7053 C CA . LYS F 2 90 ? 20.089 69.205 18.423 1.00 100.75 90 LYS F CA 1
ATOM 7054 C C . LYS F 2 90 ? 19.148 70.249 17.818 1.00 100.76 90 LYS F C 1
ATOM 7055 O O . LYS F 2 90 ? 18.265 70.770 18.500 1.00 103.46 90 LYS F O 1
ATOM 7061 N N . SER F 2 91 ? 19.318 70.530 16.529 1.00 85.66 91 SER F N 1
ATOM 7062 C CA . SER F 2 91 ? 18.335 71.304 15.785 1.00 103.28 91 SER F CA 1
ATOM 7063 C C . SER F 2 91 ? 17.415 70.273 15.161 1.00 110.10 91 SER F C 1
ATOM 7064 O O . SER F 2 91 ? 17.904 69.393 14.451 1.00 120.57 91 SER F O 1
ATOM 7067 N N . LYS F 2 92 ? 16.104 70.350 15.379 1.00 70.95 92 LYS F N 1
ATOM 7068 C CA . LYS F 2 92 ? 15.260 69.339 14.756 1.00 84.24 92 LYS F CA 1
ATOM 7069 C C . LYS F 2 92 ? 14.638 69.949 13.507 1.00 72.13 92 LYS F C 1
ATOM 7070 O O . LYS F 2 92 ? 13.540 70.511 13.563 1.00 108.50 92 LYS F O 1
ATOM 7076 N N . THR F 2 93 ? 15.338 69.783 12.383 1.00 90.98 93 THR F N 1
ATOM 7077 C CA . THR F 2 93 ? 14.923 70.306 11.083 1.00 59.67 93 THR F CA 1
ATOM 7078 C C . THR F 2 93 ? 14.786 69.264 9.954 1.00 49.39 93 THR F C 1
ATOM 7079 O O . THR F 2 93 ? 15.774 68.678 9.524 1.00 94.27 93 THR F O 1
ATOM 7083 N N . PRO F 2 94 ? 13.555 69.021 9.489 1.00 46.66 94 PRO F N 1
ATOM 7084 C CA . PRO F 2 94 ? 13.274 68.043 8.431 1.00 43.57 94 PRO F CA 1
ATOM 7085 C C . PRO F 2 94 ? 13.688 68.548 7.043 1.00 61.25 94 PRO F C 1
ATOM 7086 O O . PRO F 2 94 ? 13.906 67.751 6.139 1.00 46.18 94 PRO F O 1
ATOM 7090 N N . GLY F 2 95 ? 13.745 69.860 6.850 1.00 58.39 95 GLY F N 1
ATOM 7091 C CA . GLY F 2 95 ? 13.996 70.359 5.511 1.00 50.64 95 GLY F CA 1
ATOM 7092 C C . GLY F 2 95 ? 12.725 70.514 4.690 1.00 45.93 95 GLY F C 1
ATOM 7093 O O . GLY F 2 95 ? 11.668 69.991 5.047 1.00 45.79 95 GLY F O 1
ATOM 7094 N N . PRO F 2 96 ? 12.825 71.248 3.577 1.00 59.31 96 PRO F N 1
ATOM 7095 C CA . PRO F 2 96 ? 11.701 71.518 2.673 1.00 49.21 96 PRO F CA 1
ATOM 7096 C C . PRO F 2 96 ? 11.215 70.348 1.803 1.00 55.81 96 PRO F C 1
ATOM 7097 O O . PRO F 2 96 ? 10.094 70.432 1.306 1.00 39.04 96 PRO F O 1
ATOM 7101 N N . GLY F 2 97 ? 12.014 69.295 1.629 1.00 37.52 97 GLY F N 1
ATOM 7102 C CA . GLY F 2 97 ? 11.710 68.247 0.668 1.00 41.15 97 GLY F CA 1
ATOM 7103 C C . GLY F 2 97 ? 10.365 67.545 0.737 1.00 63.88 97 GLY F C 1
ATOM 7104 O O . GLY F 2 97 ? 9.665 67.441 -0.280 1.00 38.07 97 GLY F O 1
ATOM 7105 N N . ALA F 2 98 ? 9.981 67.070 1.917 1.00 39.76 98 ALA F N 1
ATOM 7106 C CA . ALA F 2 98 ? 8.730 66.318 2.029 1.00 37.93 98 ALA F CA 1
ATOM 7107 C C . ALA F 2 98 ? 7.540 67.193 1.631 1.00 37.52 98 ALA F C 1
ATOM 7108 O O . ALA F 2 98 ? 6.673 66.787 0.829 1.00 41.76 98 ALA F O 1
ATOM 7110 N N . GLN F 2 99 ? 7.536 68.420 2.140 1.00 38.63 99 GLN F N 1
ATOM 7111 C CA . GLN F 2 99 ? 6.452 69.342 1.856 1.00 39.47 99 GLN F CA 1
ATOM 7112 C C . GLN F 2 99 ? 6.456 69.768 0.400 1.00 46.13 99 GLN F C 1
ATOM 7113 O O . GLN F 2 99 ? 5.400 69.997 -0.197 1.00 45.34 99 GLN F O 1
ATOM 7119 N N . ALA F 2 100 ? 7.648 69.910 -0.165 1.00 37.63 100 ALA F N 1
ATOM 7120 C CA . ALA F 2 100 ? 7.746 70.248 -1.577 1.00 42.29 100 ALA F CA 1
ATOM 7121 C C . ALA F 2 100 ? 7.123 69.124 -2.396 1.00 41.61 100 ALA F C 1
ATOM 7122 O O . ALA F 2 100 ? 6.391 69.387 -3.341 1.00 35.32 100 ALA F O 1
ATOM 7124 N N . ALA F 2 101 ? 7.406 67.874 -2.028 1.00 33.79 101 ALA F N 1
ATOM 7125 C CA . ALA F 2 101 ? 6.805 66.743 -2.734 1.00 36.94 101 ALA F CA 1
ATOM 7126 C C . ALA F 2 101 ? 5.285 66.768 -2.620 1.00 39.39 101 ALA F C 1
ATOM 7127 O O . ALA F 2 101 ? 4.579 66.538 -3.605 1.00 42.39 101 ALA F O 1
ATOM 7129 N N . ILE F 2 102 ? 4.773 67.049 -1.426 1.00 45.95 102 ILE F N 1
ATOM 7130 C CA . ILE F 2 102 ? 3.319 67.115 -1.265 1.00 37.80 102 ILE F CA 1
ATOM 7131 C C . ILE F 2 102 ? 2.711 68.186 -2.169 1.00 40.30 102 ILE F C 1
ATOM 7132 O O . ILE F 2 102 ? 1.707 67.955 -2.868 1.00 39.43 102 ILE F O 1
ATOM 7137 N N . ARG F 2 103 ? 3.345 69.353 -2.172 1.00 34.67 103 ARG F N 1
ATOM 7138 C CA . ARG F 2 103 ? 2.885 70.468 -2.973 1.00 38.81 103 ARG F CA 1
ATOM 7139 C C . ARG F 2 103 ? 2.918 70.094 -4.459 1.00 46.29 103 ARG F C 1
ATOM 7140 O O . ARG F 2 103 ? 2.019 70.453 -5.225 1.00 43.96 103 ARG F O 1
ATOM 7148 N N . ALA F 2 104 ? 3.938 69.338 -4.858 1.00 45.47 104 ALA F N 1
ATOM 7149 C CA . ALA F 2 104 ? 4.057 68.919 -6.256 1.00 36.45 104 ALA F CA 1
ATOM 7150 C C . ALA F 2 104 ? 2.951 67.934 -6.603 1.00 44.13 104 ALA F C 1
ATOM 7151 O O . ALA F 2 104 ? 2.453 67.931 -7.726 1.00 40.89 104 ALA F O 1
ATOM 7153 N N . LEU F 2 105 ? 2.566 67.099 -5.636 1.00 33.09 105 LEU F N 1
ATOM 7154 C CA . LEU F 2 105 ? 1.456 66.176 -5.854 1.00 35.57 105 LEU F CA 1
ATOM 7155 C C . LEU F 2 105 ? 0.192 66.970 -6.107 1.00 45.74 105 LEU F C 1
ATOM 7156 O O . LEU F 2 105 ? -0.537 66.703 -7.068 1.00 39.53 105 LEU F O 1
ATOM 7161 N N . ALA F 2 106 ? -0.051 67.979 -5.273 1.00 37.51 106 ALA F N 1
ATOM 7162 C CA . ALA F 2 106 ? -1.241 68.806 -5.465 1.00 41.67 106 ALA F CA 1
ATOM 7163 C C . ALA F 2 106 ? -1.246 69.513 -6.820 1.00 53.55 106 ALA F C 1
ATOM 7164 O O . ALA F 2 106 ? -2.255 69.514 -7.521 1.00 52.42 106 ALA F O 1
ATOM 7166 N N . ARG F 2 107 ? -0.120 70.111 -7.193 1.00 60.83 107 ARG F N 1
ATOM 7167 C CA . ARG F 2 107 ? -0.070 70.904 -8.424 1.00 43.56 107 ARG F CA 1
ATOM 7168 C C . ARG F 2 107 ? -0.207 70.027 -9.666 1.00 45.96 107 ARG F C 1
ATOM 7169 O O . ARG F 2 107 ? -0.617 70.494 -10.723 1.00 50.01 107 ARG F O 1
ATOM 7177 N N . ALA F 2 108 ? 0.147 68.752 -9.539 1.00 47.74 108 ALA F N 1
ATOM 7178 C CA . ALA F 2 108 ? 0.042 67.823 -10.662 1.00 49.67 108 ALA F CA 1
ATOM 7179 C C . ALA F 2 108 ? -1.405 67.365 -10.899 1.00 45.22 108 ALA F C 1
ATOM 7180 O O . ALA F 2 108 ? -1.688 66.680 -11.878 1.00 59.38 108 ALA F O 1
ATOM 7182 N N . GLY F 2 109 ? -2.311 67.760 -10.007 1.00 40.26 109 GLY F N 1
ATOM 7183 C CA . GLY F 2 109 ? -3.719 67.424 -10.141 1.00 42.42 109 GLY F CA 1
ATOM 7184 C C . GLY F 2 109 ? -4.341 66.432 -9.164 1.00 53.34 109 GLY F C 1
ATOM 7185 O O . GLY F 2 109 ? -5.520 66.112 -9.292 1.00 52.02 109 GLY F O 1
ATOM 7186 N N . LEU F 2 110 ? -3.585 65.945 -8.185 1.00 44.27 110 LEU F N 1
ATOM 7187 C CA . LEU F 2 110 ? -4.187 65.123 -7.129 1.00 37.24 110 LEU F CA 1
ATOM 7188 C C . LEU F 2 110 ? -4.812 65.986 -6.029 1.00 36.64 110 LEU F C 1
ATOM 7189 O O . LEU F 2 110 ? -4.238 67.001 -5.631 1.00 47.53 110 LEU F O 1
ATOM 7194 N N . LYS F 2 111 ? -5.987 65.591 -5.537 1.00 36.46 111 LYS F N 1
ATOM 7195 C CA . LYS F 2 111 ? -6.501 66.159 -4.292 1.00 46.08 111 LYS F CA 1
ATOM 7196 C C . LYS F 2 111 ? -5.671 65.624 -3.120 1.00 59.02 111 LYS F C 1
ATOM 7197 O O . LYS F 2 111 ? -5.147 64.506 -3.181 1.00 45.31 111 LYS F O 1
ATOM 7203 N N . ILE F 2 112 ? -5.550 66.422 -2.061 1.00 49.73 112 ILE F N 1
ATOM 7204 C CA . ILE F 2 112 ? -4.813 66.003 -0.871 1.00 51.30 112 ILE F CA 1
ATOM 7205 C C . ILE F 2 112 ? -5.777 65.765 0.293 1.00 54.62 112 ILE F C 1
ATOM 7206 O O . ILE F 2 112 ? -6.581 66.630 0.626 1.00 48.04 112 ILE F O 1
ATOM 7211 N N . GLY F 2 113 ? -5.685 64.580 0.897 1.00 40.56 113 GLY F N 1
ATOM 7212 C CA . GLY F 2 113 ? -6.552 64.150 1.991 1.00 46.16 113 GLY F CA 1
ATOM 7213 C C . GLY F 2 113 ? -5.909 64.417 3.337 1.00 48.07 113 GLY F C 1
ATOM 7214 O O . GLY F 2 113 ? -5.282 65.458 3.534 1.00 56.50 113 GLY F O 1
ATOM 7215 N N . ARG F 2 114 ? -6.099 63.499 4.278 1.00 50.55 114 ARG F N 1
ATOM 7216 C CA . ARG F 2 114 ? -5.414 63.569 5.566 1.00 46.58 114 ARG F CA 1
ATOM 7217 C C . ARG F 2 114 ? -3.899 63.615 5.373 1.00 41.89 114 ARG F C 1
ATOM 7218 O O . ARG F 2 114 ? -3.356 62.967 4.476 1.00 43.39 114 ARG F O 1
ATOM 7226 N N . VAL F 2 115 ? -3.219 64.416 6.188 1.00 45.67 115 VAL F N 1
ATOM 7227 C CA . VAL F 2 115 ? -1.763 64.419 6.200 1.00 46.98 115 VAL F CA 1
ATOM 7228 C C . VAL F 2 115 ? -1.267 64.016 7.576 1.00 53.66 115 VAL F C 1
ATOM 7229 O O . VAL F 2 115 ? -1.565 64.680 8.561 1.00 58.11 115 VAL F O 1
ATOM 7233 N N . GLU F 2 116 ? -0.531 62.919 7.659 1.00 54.66 116 GLU F N 1
ATOM 7234 C CA . GLU F 2 116 ? -0.067 62.454 8.960 1.00 53.49 116 GLU F CA 1
ATOM 7235 C C . GLU F 2 116 ? 1.445 62.253 8.987 1.00 49.27 116 GLU F C 1
ATOM 7236 O O . GLU F 2 116 ? 2.016 61.597 8.106 1.00 48.88 116 GLU F O 1
ATOM 7242 N N . ASP F 2 117 ? 2.080 62.778 10.030 1.00 43.03 117 ASP F N 1
ATOM 7243 C CA . ASP F 2 117 ? 3.518 62.638 10.193 1.00 41.40 117 ASP F CA 1
ATOM 7244 C C . ASP F 2 117 ? 3.799 61.374 11.006 1.00 46.36 117 ASP F C 1
ATOM 7245 O O . ASP F 2 117 ? 3.521 61.284 12.201 1.00 45.83 117 ASP F O 1
ATOM 7250 N N . VAL F 2 118 ? 4.336 60.397 10.287 1.00 40.31 118 VAL F N 1
ATOM 7251 C CA . VAL F 2 118 ? 4.754 59.095 10.802 1.00 41.07 118 VAL F CA 1
ATOM 7252 C C . VAL F 2 118 ? 6.250 58.963 10.993 1.00 40.99 118 VAL F C 1
ATOM 7253 O O . VAL F 2 118 ? 6.760 57.850 10.964 1.00 40.90 118 VAL F O 1
ATOM 7257 N N . THR F 2 119 ? 6.963 60.086 11.028 1.00 40.41 119 THR F N 1
ATOM 7258 C CA . THR F 2 119 ? 8.423 60.043 11.074 1.00 42.71 119 THR F CA 1
ATOM 7259 C C . THR F 2 119 ? 8.899 59.025 12.122 1.00 46.73 119 THR F C 1
ATOM 7260 O O . THR F 2 119 ? 8.531 59.087 13.295 1.00 44.70 119 THR F O 1
ATOM 7264 N N . PRO F 2 120 ? 9.695 58.051 11.674 1.00 41.48 120 PRO F N 1
ATOM 7265 C CA . PRO F 2 120 ? 10.069 56.918 12.528 1.00 42.45 120 PRO F CA 1
ATOM 7266 C C . PRO F 2 120 ? 11.066 57.291 13.615 1.00 49.37 120 PRO F C 1
ATOM 7267 O O . PRO F 2 120 ? 12.033 58.006 13.348 1.00 50.55 120 PRO F O 1
ATOM 7271 N N . ILE F 2 121 ? 10.841 56.779 14.822 1.00 51.89 121 ILE F N 1
ATOM 7272 C CA . ILE F 2 121 ? 11.749 57.005 15.943 1.00 50.18 121 ILE F CA 1
ATOM 7273 C C . ILE F 2 121 ? 12.423 55.668 16.217 1.00 54.72 121 ILE F C 1
ATOM 7274 O O . ILE F 2 121 ? 11.757 54.703 16.618 1.00 51.80 121 ILE F O 1
ATOM 7279 N N . PRO F 2 122 ? 13.743 55.590 15.964 1.00 50.01 122 PRO F N 1
ATOM 7280 C CA . PRO F 2 122 ? 14.398 54.306 16.211 1.00 51.57 122 PRO F CA 1
ATOM 7281 C C . PRO F 2 122 ? 14.319 54.024 17.698 1.00 61.10 122 PRO F C 1
ATOM 7282 O O . PRO F 2 122 ? 14.692 54.897 18.491 1.00 56.78 122 PRO F O 1
ATOM 7286 N N . HIS F 2 123 ? 13.775 52.868 18.071 1.00 56.55 123 HIS F N 1
ATOM 7287 C CA . HIS F 2 123 ? 13.824 52.450 19.461 1.00 68.68 123 HIS F CA 1
ATOM 7288 C C . HIS F 2 123 ? 13.895 50.940 19.696 1.00 72.95 123 HIS F C 1
ATOM 7289 O O . HIS F 2 123 ? 13.033 50.196 19.210 1.00 64.09 123 HIS F O 1
ATOM 7296 N N . ASP F 2 124 ? 14.965 50.492 20.344 1.00 62.96 124 ASP F N 1
ATOM 7297 C CA . ASP F 2 124 ? 14.909 49.744 21.600 1.00 67.39 124 ASP F CA 1
ATOM 7298 C C . ASP F 2 124 ? 16.298 49.636 22.198 1.00 87.77 124 ASP F C 1
ATOM 7299 O O . ASP F 2 124 ? 17.280 49.436 21.485 1.00 127.36 124 ASP F O 1
ATOM 7304 N N . GLY F 2 125 ? 16.375 49.729 23.513 1.00 73.51 125 GLY F N 1
ATOM 7305 C CA . GLY F 2 125 ? 17.633 50.101 24.117 1.00 90.30 125 GLY F CA 1
ATOM 7306 C C . GLY F 2 125 ? 17.279 50.886 25.350 1.00 85.02 125 GLY F C 1
ATOM 7307 O O . GLY F 2 125 ? 16.349 50.537 26.085 1.00 83.82 125 GLY F O 1
ATOM 7308 N N . THR F 2 126 ? 18.077 51.910 25.613 1.00 81.54 126 THR F N 1
ATOM 7309 C CA . THR F 2 126 ? 17.670 52.936 26.549 1.00 86.31 126 THR F CA 1
ATOM 7310 C C . THR F 2 126 ? 16.424 53.583 25.950 1.00 84.25 126 THR F C 1
ATOM 7311 O O . THR F 2 126 ? 16.299 53.675 24.727 1.00 78.86 126 THR F O 1
ATOM 7315 N N . ARG F 2 127 ? 15.513 54.048 26.799 1.00 89.03 127 ARG F N 1
ATOM 7316 C CA . ARG F 2 127 ? 14.326 54.777 26.337 1.00 87.98 127 ARG F CA 1
ATOM 7317 C C . ARG F 2 127 ? 14.375 56.165 26.992 1.00 92.72 127 ARG F C 1
ATOM 7318 O O . ARG F 2 127 ? 14.438 56.288 28.229 1.00 99.58 127 ARG F O 1
ATOM 7326 N N . PRO F 2 128 ? 14.452 57.215 26.164 1.00 116.84 128 PRO F N 1
ATOM 7327 C CA . PRO F 2 128 ? 14.430 58.579 26.710 1.00 121.48 128 PRO F CA 1
ATOM 7328 C C . PRO F 2 128 ? 13.026 59.001 27.141 1.00 136.14 128 PRO F C 1
ATOM 7329 O O . PRO F 2 128 ? 12.078 58.225 26.999 1.00 122.06 128 PRO F O 1
ATOM 7333 N N . LYS F 2 129 ? 12.901 60.222 27.653 1.00 157.39 129 LYS F N 1
ATOM 7334 C CA . LYS F 2 129 ? 11.632 60.706 28.184 1.00 94.53 129 LYS F CA 1
ATOM 7335 C C . LYS F 2 129 ? 11.023 61.776 27.281 1.00 91.24 129 LYS F C 1
ATOM 7336 O O . LYS F 2 129 ? 9.838 62.098 27.391 1.00 95.81 129 LYS F O 1
ATOM 7342 N N . LYS G 2 11 ? 20.028 65.562 47.514 1.00 93.65 11 LYS G N 1
ATOM 7343 C CA . LYS G 2 11 ? 19.216 66.411 48.378 1.00 101.78 11 LYS G CA 1
ATOM 7344 C C . LYS G 2 11 ? 19.842 67.785 48.615 1.00 93.93 11 LYS G C 1
ATOM 7345 O O . LYS G 2 11 ? 19.468 68.477 49.562 1.00 107.56 11 LYS G O 1
ATOM 7351 N N . GLU G 2 12 ? 20.782 68.186 47.760 1.00 103.79 12 GLU G N 1
ATOM 7352 C CA . GLU G 2 12 ? 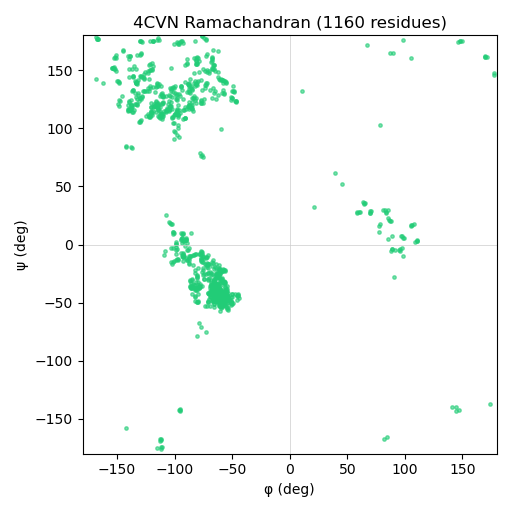21.472 69.463 47.961 1.00 89.46 12 GLU G CA 1
ATOM 7353 C C . GLU G 2 12 ? 20.846 70.586 47.116 1.00 81.74 12 GLU G C 1
ATOM 7354 O O . GLU G 2 12 ? 20.742 70.494 45.888 1.00 78.37 12 GLU G O 1
ATOM 7360 N N . LYS G 2 13 ? 20.374 71.614 47.813 1.00 59.85 13 LYS G N 1
ATOM 7361 C CA . LYS G 2 13 ? 19.643 72.717 47.211 1.00 60.07 13 LYS G CA 1
ATOM 7362 C C . LYS G 2 13 ? 20.518 73.813 46.606 1.00 59.21 13 LYS G C 1
ATOM 7363 O O . LYS G 2 13 ? 21.420 74.355 47.264 1.00 51.98 13 LYS G O 1
ATOM 7369 N N . TRP G 2 14 ? 20.237 74.141 45.348 1.00 52.85 14 TRP G N 1
ATOM 7370 C CA . TRP G 2 14 ? 20.984 75.179 44.637 1.00 51.67 14 TRP G CA 1
ATOM 7371 C C . TRP G 2 14 ? 20.139 76.416 44.353 1.00 52.74 14 TRP G C 1
ATOM 7372 O O . TRP G 2 14 ? 18.982 76.308 43.958 1.00 54.47 14 TRP G O 1
ATOM 7383 N N . GLY G 2 15 ? 20.724 77.589 44.566 1.00 43.88 15 GLY G N 1
ATOM 7384 C CA . GLY G 2 15 ? 20.067 78.839 44.227 1.00 43.66 15 GLY G CA 1
ATOM 7385 C C . GLY G 2 15 ? 20.706 79.589 43.076 1.00 54.27 15 GLY G C 1
ATOM 7386 O O . GLY G 2 15 ? 21.576 79.070 42.369 1.00 46.60 15 GLY G O 1
ATOM 7387 N N . ILE G 2 16 ? 20.280 80.833 42.897 1.00 39.82 16 ILE G N 1
ATOM 7388 C CA . ILE G 2 16 ? 20.869 81.716 41.895 1.00 37.64 16 ILE G CA 1
ATOM 7389 C C . ILE G 2 16 ? 21.231 83.047 42.525 1.00 34.37 16 ILE G C 1
ATOM 7390 O O . ILE G 2 16 ? 20.394 83.689 43.178 1.00 42.54 16 ILE G O 1
ATOM 7395 N N . ALA G 2 17 ? 22.483 83.451 42.363 1.00 32.71 17 ALA G N 1
ATOM 7396 C CA . ALA G 2 17 ? 22.918 84.756 42.858 1.00 34.27 17 ALA G CA 1
ATOM 7397 C C . ALA G 2 17 ? 22.882 85.781 41.733 1.00 43.87 17 ALA G C 1
ATOM 7398 O O . ALA G 2 17 ? 23.644 85.703 40.755 1.00 35.46 17 ALA G O 1
ATOM 7400 N N . HIS G 2 18 ? 21.967 86.728 41.860 1.00 29.99 18 HIS G N 1
ATOM 7401 C CA . HIS G 2 18 ? 21.874 87.815 40.902 1.00 29.95 18 HIS G CA 1
ATOM 7402 C C . HIS G 2 18 ? 22.707 88.960 41.428 1.00 32.84 18 HIS G C 1
ATOM 7403 O O . HIS G 2 18 ? 22.417 89.530 42.487 1.00 31.07 18 HIS G O 1
ATOM 7410 N N . ILE G 2 19 ? 23.753 89.289 40.691 1.00 30.55 19 ILE G N 1
ATOM 7411 C CA . ILE G 2 19 ? 24.703 90.314 41.119 1.00 26.59 19 ILE G CA 1
ATOM 7412 C C . ILE G 2 19 ? 24.662 91.508 40.177 1.00 37.14 19 ILE G C 1
ATOM 7413 O O . ILE G 2 19 ? 24.878 91.362 38.973 1.00 33.88 19 ILE G O 1
ATOM 7418 N N . TYR G 2 20 ? 24.361 92.683 40.715 1.00 32.83 20 TYR G N 1
ATOM 7419 C CA . TYR G 2 20 ? 24.310 93.889 39.899 1.00 40.73 20 TYR G CA 1
ATOM 7420 C C . TYR G 2 20 ? 25.363 94.878 40.390 1.00 39.83 20 TYR G C 1
ATOM 7421 O O . TYR G 2 20 ? 25.331 95.273 41.553 1.00 33.59 20 TYR G O 1
ATOM 7430 N N . SER G 2 21 ? 26.297 95.263 39.519 1.00 32.45 21 SER G N 1
ATOM 7431 C CA . SER G 2 21 ? 27.251 96.333 39.825 1.00 40.14 21 SER G CA 1
ATOM 7432 C C . SER G 2 21 ? 26.772 97.573 39.094 1.00 30.65 21 SER G C 1
ATOM 7433 O O . SER G 2 21 ? 26.739 97.588 37.873 1.00 46.98 21 SER G O 1
ATOM 7436 N N . SER G 2 22 ? 26.418 98.622 39.823 1.00 40.77 22 SER G N 1
ATOM 7437 C CA . SER G 2 22 ? 25.938 99.848 39.189 1.00 32.42 22 SER G CA 1
ATOM 7438 C C . SER G 2 22 ? 26.981 100.945 39.404 1.00 38.73 22 SER G C 1
ATOM 7439 O O . SER G 2 22 ? 28.062 100.682 39.942 1.00 40.00 22 SER G O 1
ATOM 7442 N N . TYR G 2 23 ? 26.682 102.164 38.973 1.00 35.70 23 TYR G N 1
ATOM 7443 C CA . TYR G 2 23 ? 27.592 103.280 39.244 1.00 38.49 23 TYR G CA 1
ATOM 7444 C C . TYR G 2 23 ? 27.633 103.554 40.745 1.00 45.28 23 TYR G C 1
ATOM 7445 O O . TYR G 2 23 ? 28.681 103.878 41.298 1.00 45.92 23 TYR G O 1
ATOM 7454 N N . ASN G 2 24 ? 26.473 103.451 41.389 1.00 39.68 24 ASN G N 1
ATOM 7455 C CA . ASN G 2 24 ? 26.334 103.835 42.796 1.00 39.94 24 ASN G CA 1
ATOM 7456 C C . ASN G 2 24 ? 26.415 102.752 43.855 1.00 44.63 24 ASN G C 1
ATOM 7457 O O . ASN G 2 24 ? 26.514 103.062 45.038 1.00 44.40 24 ASN G O 1
ATOM 7462 N N . ASN G 2 25 ? 26.355 101.487 43.454 1.00 40.77 25 ASN G N 1
ATOM 7463 C CA . ASN G 2 25 ? 26.106 100.444 44.442 1.00 40.61 25 ASN G CA 1
ATOM 7464 C C . ASN G 2 25 ? 26.345 99.042 43.896 1.00 43.87 25 ASN G C 1
ATOM 7465 O O . ASN G 2 25 ? 26.696 98.858 42.723 1.00 33.51 25 ASN G O 1
ATOM 7470 N N . THR G 2 26 ? 26.171 98.056 44.761 1.00 29.99 26 THR G N 1
ATOM 7471 C CA . THR G 2 26 ? 26.183 96.662 44.348 1.00 26.58 26 THR G CA 1
ATOM 7472 C C . THR G 2 26 ? 25.014 95.959 45.010 1.00 35.23 26 THR G C 1
ATOM 7473 O O . THR G 2 26 ? 24.711 96.222 46.173 1.00 35.42 26 THR G O 1
ATOM 7477 N N . ILE G 2 27 ? 24.357 95.070 44.270 1.00 35.66 27 ILE G N 1
ATOM 7478 C CA . ILE G 2 27 ? 23.248 94.283 44.800 1.00 25.70 27 ILE G CA 1
ATOM 7479 C C . ILE G 2 27 ? 23.554 92.794 44.645 1.00 42.76 27 ILE G C 1
ATOM 7480 O O . ILE G 2 27 ? 23.982 92.343 43.580 1.00 30.79 27 ILE G O 1
ATOM 7485 N N . ILE G 2 28 ? 23.350 92.031 45.711 1.00 30.82 28 ILE G N 1
ATOM 7486 C CA . ILE G 2 28 ? 23.384 90.572 45.635 1.00 30.72 28 ILE G CA 1
ATOM 7487 C C . ILE G 2 28 ? 22.036 90.048 46.084 1.00 42.64 28 ILE G C 1
ATOM 7488 O O . ILE G 2 28 ? 21.628 90.207 47.239 1.00 34.42 28 ILE G O 1
ATOM 7493 N N . HIS G 2 29 ? 21.324 89.444 45.145 1.00 31.71 29 HIS G N 1
ATOM 7494 C CA . HIS G 2 29 ? 19.998 88.943 45.417 1.00 35.25 29 HIS G CA 1
ATOM 7495 C C . HIS G 2 29 ? 20.020 87.459 45.131 1.00 42.43 29 HIS G C 1
ATOM 7496 O O . HIS G 2 29 ? 20.132 87.057 43.986 1.00 35.82 29 HIS G O 1
ATOM 7503 N N . ILE G 2 30 ? 19.914 86.644 46.170 1.00 35.38 30 ILE G N 1
ATOM 7504 C CA . ILE G 2 30 ? 19.901 85.206 45.996 1.00 32.28 30 ILE G CA 1
ATOM 7505 C C . ILE G 2 30 ? 18.471 84.709 46.017 1.00 35.88 30 ILE G C 1
ATOM 7506 O O . ILE G 2 30 ? 17.713 84.944 46.996 1.00 35.17 30 ILE G O 1
ATOM 7511 N N . THR G 2 31 ? 18.114 84.000 44.949 1.00 35.98 31 THR G N 1
ATOM 7512 C CA . THR G 2 31 ? 16.803 83.387 44.851 1.00 41.78 31 THR G CA 1
ATOM 7513 C C . THR G 2 31 ? 16.957 81.881 44.733 1.00 41.93 31 THR G C 1
ATOM 7514 O O . THR G 2 31 ? 18.080 81.375 44.663 1.00 39.94 31 THR G O 1
ATOM 7518 N N . ASP G 2 32 ? 15.834 81.167 44.729 1.00 43.86 32 ASP G N 1
ATOM 7519 C CA . ASP G 2 32 ? 15.825 79.745 44.402 1.00 46.54 32 ASP G CA 1
ATOM 7520 C C . ASP G 2 32 ? 15.967 79.594 42.888 1.00 53.64 32 ASP G C 1
ATOM 7521 O O . ASP G 2 32 ? 16.059 80.594 42.180 1.00 51.04 32 ASP G O 1
ATOM 7526 N N . ILE G 2 33 ? 15.999 78.354 42.394 1.00 51.23 33 ILE G N 1
ATOM 7527 C CA . ILE G 2 33 ? 16.152 78.117 40.952 1.00 58.85 33 ILE G CA 1
ATOM 7528 C C . ILE G 2 33 ? 15.011 78.727 40.121 1.00 52.14 33 ILE G C 1
ATOM 7529 O O . ILE G 2 33 ? 15.234 79.195 38.999 1.00 73.78 33 ILE G O 1
ATOM 7534 N N . THR G 2 34 ? 13.810 78.787 40.697 1.00 63.77 34 THR G N 1
ATOM 7535 C CA . THR G 2 34 ? 12.635 79.283 39.975 1.00 61.66 34 THR G CA 1
ATOM 7536 C C . THR G 2 34 ? 12.587 80.804 39.931 1.00 55.33 34 THR G C 1
ATOM 7537 O O . THR G 2 34 ? 11.876 81.383 39.108 1.00 60.85 34 THR G O 1
ATOM 7541 N N . GLY G 2 35 ? 13.312 81.446 40.843 1.00 49.71 35 GLY G N 1
ATOM 7542 C CA . GLY G 2 35 ? 13.363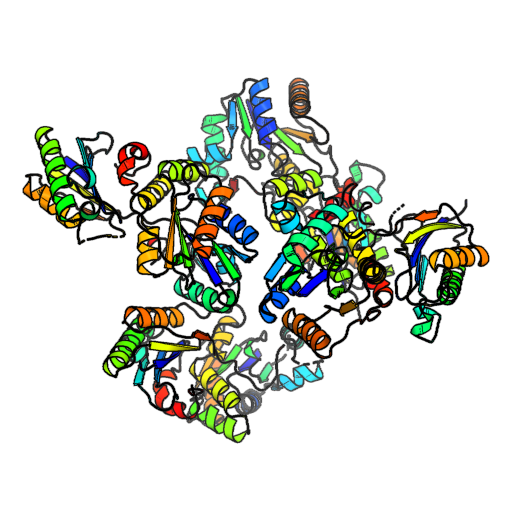 82.893 40.887 1.00 47.31 35 GLY G CA 1
ATOM 7543 C C . GLY G 2 35 ? 12.258 83.506 41.724 1.00 49.12 35 GLY G C 1
ATOM 7544 O O . GLY G 2 35 ? 12.260 84.720 41.968 1.00 58.69 35 GLY G O 1
ATOM 7545 N N . ALA G 2 36 ? 11.340 82.671 42.201 1.00 51.18 36 ALA G N 1
ATOM 7546 C CA . ALA G 2 36 ? 10.199 83.163 42.963 1.00 52.79 36 ALA G CA 1
ATOM 7547 C C . ALA G 2 36 ? 10.562 83.481 44.409 1.00 55.58 36 ALA G C 1
ATOM 7548 O O . ALA G 2 36 ? 10.067 84.453 44.977 1.00 59.53 36 ALA G O 1
ATOM 7550 N N . GLU G 2 37 ? 11.449 82.687 45.000 1.00 53.64 37 GLU G N 1
ATOM 7551 C CA . GLU G 2 37 ? 11.752 82.854 46.415 1.00 49.11 37 GLU G CA 1
ATOM 7552 C C . GLU G 2 37 ? 13.011 83.653 46.619 1.00 47.81 37 GLU G C 1
ATOM 7553 O O . GLU G 2 37 ? 14.074 83.286 46.128 1.00 51.08 37 GLU G O 1
ATOM 7559 N N . THR G 2 38 ? 12.906 84.727 47.387 1.00 44.18 38 THR G N 1
ATOM 7560 C CA . THR G 2 38 ? 14.088 85.485 47.728 1.00 49.55 38 THR G CA 1
ATOM 7561 C C . THR G 2 38 ? 14.725 84.796 48.922 1.00 40.69 38 THR G C 1
ATOM 7562 O O . THR G 2 38 ? 14.142 84.743 50.010 1.00 48.10 38 THR G O 1
ATOM 7566 N N . ILE G 2 39 ? 15.920 84.256 48.710 1.00 48.98 39 ILE G N 1
ATOM 7567 C CA . ILE G 2 39 ? 16.679 83.632 49.787 1.00 45.63 39 ILE G CA 1
ATOM 7568 C C . ILE G 2 39 ? 17.364 84.706 50.624 1.00 48.10 39 ILE G C 1
ATOM 7569 O O . ILE G 2 39 ? 17.263 84.715 51.856 1.00 42.69 39 ILE G O 1
ATOM 7574 N N . SER G 2 40 ? 18.053 85.623 49.950 1.00 36.57 40 SER G N 1
ATOM 7575 C CA . SER G 2 40 ? 18.644 86.768 50.657 1.00 42.00 40 SER G CA 1
ATOM 7576 C C . SER G 2 40 ? 18.801 87.948 49.716 1.00 43.99 40 SER G C 1
ATOM 7577 O O . SER G 2 40 ? 18.928 87.763 48.517 1.00 38.65 40 SER G O 1
ATOM 7580 N N . ARG G 2 41 ? 18.758 89.163 50.251 1.00 38.06 41 ARG G N 1
ATOM 7581 C CA . ARG G 2 41 ? 18.954 90.359 49.434 1.00 35.93 41 ARG G CA 1
ATOM 7582 C C . ARG G 2 41 ? 19.811 91.374 50.207 1.00 38.14 41 ARG G C 1
ATOM 7583 O O . ARG G 2 41 ? 19.397 91.870 51.255 1.00 33.46 41 ARG G O 1
ATOM 7591 N N . TRP G 2 42 ? 20.993 91.687 49.683 1.00 27.71 42 TRP G N 1
ATOM 7592 C CA . TRP G 2 42 ? 21.913 92.608 50.359 1.00 31.71 42 TRP G CA 1
ATOM 7593 C C . TRP G 2 42 ? 22.477 93.559 49.344 1.00 44.23 42 TRP G C 1
ATOM 7594 O O . TRP G 2 42 ? 22.685 93.181 48.202 1.00 39.46 42 TRP G O 1
ATOM 7605 N N . SER G 2 43 ? 22.713 94.796 49.756 1.00 33.46 43 SER G N 1
ATOM 7606 C CA . SER G 2 43 ? 23.363 95.771 48.887 1.00 30.62 43 SER G CA 1
ATOM 7607 C C . SER G 2 43 ? 24.513 96.408 49.636 1.00 37.16 43 SER G C 1
ATOM 7608 O O . SER G 2 43 ? 24.593 96.283 50.866 1.00 29.38 43 SER G O 1
ATOM 7611 N N . GLY G 2 44 ? 25.402 97.082 48.906 1.00 33.61 44 GLY G N 1
ATOM 7612 C CA . GLY G 2 44 ? 26.485 97.823 49.539 1.00 30.44 44 GLY G CA 1
ATOM 7613 C C . GLY G 2 44 ? 25.911 98.825 50.530 1.00 30.22 44 GLY G C 1
ATOM 7614 O O . GLY G 2 44 ? 26.431 98.991 51.648 1.00 39.44 44 GLY G O 1
ATOM 7615 N N . GLY G 2 45 ? 24.808 99.464 50.136 1.00 31.64 45 GLY G N 1
ATOM 7616 C CA . GLY G 2 45 ? 24.159 100.462 50.968 1.00 30.03 45 GLY G CA 1
ATOM 7617 C C . GLY G 2 45 ? 23.641 99.941 52.293 1.00 43.09 45 GLY G C 1
ATOM 7618 O O . GLY G 2 45 ? 23.453 100.703 53.248 1.00 41.47 45 GLY G O 1
ATOM 7619 N N . MET G 2 46 ? 23.401 98.638 52.361 1.00 38.45 46 MET G N 1
ATOM 7620 C CA . MET G 2 46 ? 22.965 98.037 53.615 1.00 47.66 46 MET G CA 1
ATOM 7621 C C . MET G 2 46 ? 24.130 97.780 54.582 1.00 30.86 46 MET G C 1
ATOM 7622 O O . MET G 2 46 ? 23.916 97.627 55.789 1.00 39.93 46 MET G O 1
ATOM 7627 N N . VAL G 2 47 ? 25.335 97.595 54.045 1.00 28.90 47 VAL G N 1
ATOM 7628 C CA . VAL G 2 47 ? 26.463 97.285 54.920 1.00 27.17 47 VAL G CA 1
ATOM 7629 C C . VAL G 2 47 ? 27.474 98.398 55.270 1.00 35.34 47 VAL G C 1
ATOM 7630 O O . VAL G 2 47 ? 28.175 98.281 56.282 1.00 30.24 47 VAL G O 1
ATOM 7634 N N . VAL G 2 48 ? 27.502 99.495 54.516 1.00 28.32 48 VAL G N 1
ATOM 7635 C CA . VAL G 2 48 ? 28.475 100.561 54.795 1.00 32.00 48 VAL G CA 1
ATOM 7636 C C . VAL G 2 48 ? 27.771 101.878 55.085 1.00 31.14 48 VAL G C 1
ATOM 7637 O O . VAL G 2 48 ? 26.678 102.127 54.584 1.00 35.95 48 VAL G O 1
ATOM 7641 N N . LYS G 2 49 ? 28.397 102.711 55.911 1.00 31.73 49 LYS G N 1
ATOM 7642 C CA . LYS G 2 49 ? 27.774 103.935 56.406 1.00 41.08 49 LYS G CA 1
ATOM 7643 C C . LYS G 2 49 ? 27.770 105.098 55.420 1.00 48.05 49 LYS G C 1
ATOM 7644 O O . LYS G 2 49 ? 26.810 105.878 55.361 1.00 45.02 49 LYS G O 1
ATOM 7650 N N . ALA G 2 50 ? 28.847 105.236 54.658 1.00 41.81 50 ALA G N 1
ATOM 7651 C CA . ALA G 2 50 ? 29.031 106.454 53.873 1.00 49.34 50 ALA G CA 1
ATOM 7652 C C . ALA G 2 50 ? 28.619 106.240 52.435 1.00 50.03 50 ALA G C 1
ATOM 7653 O O . ALA G 2 50 ? 28.942 105.217 51.828 1.00 42.61 50 ALA G O 1
ATOM 7655 N N . ASP G 2 51 ? 27.901 107.219 51.899 1.00 45.07 51 ASP G N 1
ATOM 7656 C CA . ASP G 2 51 ? 27.414 107.170 50.529 1.00 46.51 51 ASP G CA 1
ATOM 7657 C C . ASP G 2 51 ? 28.539 106.827 49.554 1.00 46.53 51 ASP G C 1
ATOM 7658 O O . ASP G 2 51 ? 28.358 106.002 48.660 1.00 42.40 51 ASP G O 1
ATOM 7663 N N . ARG G 2 52 ? 29.706 107.436 49.759 1.00 46.19 52 ARG G N 1
ATOM 7664 C CA . ARG G 2 52 ? 30.857 107.255 48.877 1.00 45.71 52 ARG G CA 1
ATOM 7665 C C . ARG G 2 52 ? 31.481 105.858 48.901 1.00 45.25 52 ARG G C 1
ATOM 7666 O O . ARG G 2 52 ? 32.245 105.511 48.004 1.00 49.36 52 ARG G O 1
ATOM 7674 N N . ASP G 2 53 ? 31.210 105.075 49.944 1.00 40.44 53 ASP G N 1
ATOM 7675 C CA . ASP G 2 53 ? 31.760 103.724 50.014 1.00 35.34 53 ASP G CA 1
ATOM 7676 C C . ASP G 2 53 ? 30.816 102.670 49.439 1.00 35.49 53 ASP G C 1
ATOM 7677 O O . ASP G 2 53 ? 31.192 101.509 49.307 1.00 33.81 53 ASP G O 1
ATOM 7682 N N . GLU G 2 54 ? 29.581 103.063 49.133 1.00 34.96 54 GLU G N 1
ATOM 7683 C CA . GLU G 2 54 ? 28.603 102.119 48.582 1.00 38.65 54 GLU G CA 1
ATOM 7684 C C . GLU G 2 54 ? 29.049 101.373 47.288 1.00 33.88 54 GLU G C 1
ATOM 7685 O O . GLU G 2 54 ? 28.809 100.179 47.164 1.00 39.73 54 GLU G O 1
ATOM 7691 N N . PRO G 2 55 ? 29.662 102.085 46.318 1.00 46.02 55 PRO G N 1
ATOM 7692 C CA . PRO G 2 55 ? 30.222 101.470 45.100 1.00 46.67 55 PRO G CA 1
ATOM 7693 C C . PRO G 2 55 ? 31.489 100.636 45.333 1.00 42.86 55 PRO G C 1
ATOM 7694 O O . PRO G 2 55 ? 32.010 100.072 44.373 1.00 38.31 55 PRO G O 1
ATOM 7698 N N . SER G 2 56 ? 32.057 100.696 46.536 1.00 36.16 56 SER G N 1
ATOM 7699 C CA . SER G 2 56 ? 33.297 99.988 46.845 1.00 40.10 56 SER G CA 1
ATOM 7700 C C . SER G 2 56 ? 33.238 98.475 46.624 1.00 29.63 56 SER G C 1
ATOM 7701 O O . SER G 2 56 ? 32.262 97.817 46.987 1.00 36.99 56 SER G O 1
ATOM 7704 N N . PRO G 2 57 ? 34.315 97.917 46.060 1.00 34.71 57 PRO G N 1
ATOM 7705 C CA . PRO G 2 57 ? 34.394 96.462 45.964 1.00 38.07 57 PRO G CA 1
ATOM 7706 C C . PRO G 2 57 ? 34.435 95.831 47.353 1.00 36.13 57 PRO G C 1
ATOM 7707 O O . PRO G 2 57 ? 34.000 94.684 47.485 1.00 32.89 57 PRO G O 1
ATOM 7711 N N . TYR G 2 58 ? 34.929 96.557 48.364 1.00 26.23 58 TYR G N 1
ATOM 7712 C CA . TYR G 2 58 ? 34.876 96.060 49.744 1.00 29.83 58 TYR G CA 1
ATOM 7713 C C . TYR G 2 58 ? 33.425 96.001 50.220 1.00 29.30 58 TYR G C 1
ATOM 7714 O O . TYR G 2 58 ? 33.027 95.061 50.929 1.00 33.58 58 TYR G O 1
ATOM 7723 N N . ALA G 2 59 ? 32.628 96.999 49.828 1.00 27.76 59 ALA G N 1
ATOM 7724 C CA . ALA G 2 59 ? 31.210 96.959 50.173 1.00 28.59 59 ALA G CA 1
ATOM 7725 C C . ALA G 2 59 ? 30.531 95.777 49.468 1.00 37.47 59 ALA G C 1
ATOM 7726 O O . ALA G 2 59 ? 29.696 95.084 50.063 1.00 27.36 59 ALA G O 1
ATOM 7728 N N . ALA G 2 60 ? 30.920 95.524 48.220 1.00 28.27 60 ALA G N 1
ATOM 7729 C CA . ALA G 2 60 ? 30.362 94.391 47.485 1.00 28.73 60 ALA G CA 1
ATOM 7730 C C . ALA G 2 60 ? 30.685 93.077 48.180 1.00 30.14 60 ALA G C 1
ATOM 7731 O O . ALA G 2 60 ? 29.809 92.225 48.354 1.00 32.28 60 ALA G O 1
ATOM 7733 N N . MET G 2 61 ? 31.936 92.947 48.617 1.00 26.59 61 MET G N 1
ATOM 7734 C CA . MET G 2 61 ? 32.395 91.738 49.293 1.00 35.58 61 MET G CA 1
ATOM 7735 C C . MET G 2 61 ? 31.628 91.525 50.603 1.00 33.41 61 MET G C 1
ATOM 7736 O O . MET G 2 61 ? 31.202 90.407 50.893 1.00 30.74 61 MET G O 1
ATOM 7741 N N . LEU G 2 62 ? 31.443 92.581 51.396 1.00 31.07 62 LEU G N 1
ATOM 7742 C CA . LEU G 2 62 ? 30.700 92.439 52.660 1.00 37.83 62 LEU G CA 1
ATOM 7743 C C . LEU G 2 62 ? 29.219 92.111 52.430 1.00 25.13 62 LEU G C 1
ATOM 7744 O O . LEU G 2 62 ? 28.627 91.259 53.124 1.00 30.40 62 LEU G O 1
ATOM 7749 N N . ALA G 2 63 ? 28.616 92.793 51.461 1.00 22.93 63 ALA G N 1
ATOM 7750 C CA . ALA G 2 63 ? 27.211 92.533 51.143 1.00 31.49 63 ALA G CA 1
ATOM 7751 C C . ALA G 2 63 ? 27.049 91.062 50.759 1.00 31.83 63 ALA G C 1
ATOM 7752 O O . ALA G 2 63 ? 26.161 90.357 51.266 1.00 32.82 63 ALA G O 1
ATOM 7754 N N . ALA G 2 64 ? 27.956 90.598 49.908 1.00 31.04 64 ALA G N 1
ATOM 7755 C CA . ALA G 2 64 ? 27.951 89.218 49.446 1.00 32.42 64 ALA G CA 1
ATOM 7756 C C . ALA G 2 64 ? 28.162 88.221 50.592 1.00 35.88 64 ALA G C 1
ATOM 7757 O O . ALA G 2 64 ? 27.517 87.172 50.638 1.00 30.10 64 ALA G O 1
ATOM 7759 N N . ARG G 2 65 ? 29.049 88.556 51.523 1.00 32.20 65 ARG G N 1
ATOM 7760 C CA . ARG G 2 65 ? 29.283 87.699 52.677 1.00 32.75 65 ARG G CA 1
ATOM 7761 C C . ARG G 2 65 ? 27.995 87.538 53.487 1.00 35.82 65 ARG G C 1
ATOM 7762 O O . ARG G 2 65 ? 27.625 86.412 53.859 1.00 35.86 65 ARG G O 1
ATOM 7770 N N . ARG G 2 66 ? 27.292 88.646 53.708 1.00 30.46 66 ARG G N 1
ATOM 7771 C CA . ARG G 2 66 ? 26.026 88.607 54.440 1.00 40.29 66 ARG G CA 1
ATOM 7772 C C . ARG G 2 66 ? 24.954 87.767 53.721 1.00 40.20 66 ARG G C 1
ATOM 7773 O O . ARG G 2 66 ? 24.266 86.937 54.354 1.00 33.60 66 ARG G O 1
ATOM 7781 N N . ALA G 2 67 ? 24.828 87.972 52.404 1.00 30.51 67 ALA G N 1
ATOM 7782 C CA . ALA G 2 67 ? 23.863 87.202 51.598 1.00 30.89 67 ALA G CA 1
ATOM 7783 C C . ALA G 2 67 ? 24.173 85.712 51.661 1.00 31.46 67 ALA G C 1
ATOM 7784 O O . ALA G 2 67 ? 23.273 84.870 51.792 1.00 31.61 67 ALA G O 1
ATOM 7786 N N . ALA G 2 68 ? 25.464 85.396 51.574 1.00 28.61 68 ALA G N 1
ATOM 7787 C CA . ALA G 2 68 ? 25.914 84.013 51.588 1.00 30.07 68 ALA G CA 1
ATOM 7788 C C . ALA G 2 68 ? 25.623 83.338 52.915 1.00 42.42 68 ALA G C 1
ATOM 7789 O O . ALA G 2 68 ? 25.145 82.199 52.930 1.00 33.50 68 ALA G O 1
ATOM 7791 N N . GLU G 2 69 ? 25.924 84.021 54.021 1.00 32.46 69 GLU G N 1
ATOM 7792 C CA . GLU G 2 69 ? 25.660 83.445 55.348 1.00 37.64 69 GLU G CA 1
ATOM 7793 C C . GLU G 2 69 ? 24.169 83.155 55.494 1.00 41.16 69 GLU G C 1
ATOM 7794 O O . GLU G 2 69 ? 23.793 82.069 55.958 1.00 43.84 69 GLU G O 1
ATOM 7800 N N . GLU G 2 70 ? 23.330 84.127 55.120 1.00 36.22 70 GLU G N 1
ATOM 7801 C CA . GLU G 2 70 ? 21.882 83.882 55.081 1.00 48.94 70 GLU G CA 1
ATOM 7802 C C . GLU G 2 70 ? 21.470 82.669 54.224 1.00 42.36 70 GLU G C 1
ATOM 7803 O O . GLU G 2 70 ? 20.650 81.851 54.650 1.00 41.52 70 GLU G O 1
ATOM 7809 N N . ALA G 2 71 ? 22.032 82.546 53.026 1.00 30.22 71 ALA G N 1
ATOM 7810 C CA . ALA G 2 71 ? 21.650 81.439 52.142 1.00 36.47 71 ALA G CA 1
ATOM 7811 C C . ALA G 2 71 ? 22.052 80.098 52.730 1.00 39.82 71 ALA G C 1
ATOM 7812 O O . ALA G 2 71 ? 21.307 79.115 52.654 1.00 40.94 71 ALA G O 1
ATOM 7814 N N . LEU G 2 72 ? 23.243 80.068 53.310 1.00 34.42 72 LEU G N 1
ATOM 7815 C CA . LEU G 2 72 ? 23.755 78.859 53.935 1.00 47.35 72 LEU G CA 1
ATOM 7816 C C . LEU G 2 72 ? 22.898 78.453 55.127 1.00 48.19 72 LEU G C 1
ATOM 7817 O O . LEU G 2 72 ? 22.609 77.273 55.307 1.00 46.26 72 LEU G O 1
ATOM 7822 N N . GLU G 2 73 ? 22.475 79.428 55.930 1.00 52.54 73 GLU G N 1
ATOM 7823 C CA . GLU G 2 73 ? 21.609 79.124 57.075 1.00 38.38 73 GLU G CA 1
ATOM 7824 C C . GLU G 2 73 ? 20.251 78.554 56.603 1.00 48.54 73 GLU G C 1
ATOM 7825 O O . GLU G 2 73 ? 19.607 77.796 57.324 1.00 54.11 73 GLU G O 1
ATOM 7831 N N . LYS G 2 74 ? 19.841 78.889 55.382 1.00 58.27 74 LYS G N 1
ATOM 7832 C CA . LYS G 2 74 ? 18.562 78.415 54.848 1.00 47.12 74 LYS G CA 1
ATOM 7833 C C . LYS G 2 74 ? 18.676 77.121 54.029 1.00 44.30 74 LYS G C 1
ATOM 7834 O O . LYS G 2 74 ? 17.702 76.678 53.417 1.00 60.15 74 LYS G O 1
ATOM 7840 N N . GLY G 2 75 ? 19.864 76.530 53.998 1.00 50.03 75 GLY G N 1
ATOM 7841 C CA . GLY G 2 75 ? 20.029 75.226 53.380 1.00 50.97 75 GLY G CA 1
ATOM 7842 C C . GLY G 2 75 ? 20.556 75.255 51.958 1.00 57.16 75 GLY G C 1
ATOM 7843 O O . GLY G 2 75 ? 20.648 74.215 51.306 1.00 57.08 75 GLY G O 1
ATOM 7844 N N . ILE G 2 76 ? 20.921 76.436 51.475 1.00 53.16 76 ILE G N 1
ATOM 7845 C CA . ILE G 2 76 ? 21.515 76.536 50.150 1.00 42.80 76 ILE G CA 1
ATOM 7846 C C . ILE G 2 76 ? 22.977 76.085 50.185 1.00 40.38 76 ILE G C 1
ATOM 7847 O O . ILE G 2 76 ? 23.781 76.587 50.965 1.00 49.14 76 ILE G O 1
ATOM 7852 N N . VAL G 2 77 ? 23.288 75.083 49.374 1.00 41.54 77 VAL G N 1
ATOM 7853 C CA . VAL G 2 77 ? 24.643 74.557 49.234 1.00 44.23 77 VAL G CA 1
ATOM 7854 C C . VAL G 2 77 ? 25.513 75.298 48.217 1.00 42.73 77 VAL G C 1
ATOM 7855 O O . VAL G 2 77 ? 26.722 75.449 48.410 1.00 43.67 77 VAL G O 1
ATOM 7859 N N . GLY G 2 78 ? 24.896 75.724 47.116 1.00 38.84 78 GLY G N 1
ATOM 7860 C CA . GLY G 2 78 ? 25.613 76.385 46.036 1.00 46.75 78 GLY G CA 1
ATOM 7861 C C . GLY G 2 78 ? 24.741 77.340 45.237 1.00 48.41 78 GLY G C 1
ATOM 7862 O O . GLY G 2 78 ? 23.511 77.229 45.250 1.00 44.93 78 GLY G O 1
ATOM 7863 N N . VAL G 2 79 ? 25.371 78.264 44.515 1.00 43.48 79 VAL G N 1
ATOM 7864 C CA . VAL G 2 79 ? 24.619 79.181 43.660 1.00 30.54 79 VAL G CA 1
ATOM 7865 C C . VAL G 2 79 ? 25.186 79.282 42.254 1.00 48.74 79 VAL G C 1
ATOM 7866 O O . VAL G 2 79 ? 26.401 79.237 42.044 1.00 45.17 79 VAL G O 1
ATOM 7870 N N . HIS G 2 80 ? 24.285 79.365 41.283 1.00 41.39 80 HIS G N 1
ATOM 7871 C CA . HIS G 2 80 ? 24.653 79.809 39.949 1.00 46.82 80 HIS G CA 1
ATOM 7872 C C . HIS G 2 80 ? 24.707 81.318 40.001 1.00 41.34 80 HIS G C 1
ATOM 7873 O O . HIS G 2 80 ? 24.096 81.935 40.879 1.00 41.80 80 HIS G O 1
ATOM 7880 N N . ILE G 2 81 ? 25.473 81.923 39.103 1.00 33.17 81 ILE G N 1
ATOM 7881 C CA . ILE G 2 81 ? 25.643 83.377 39.144 1.00 36.17 81 ILE G CA 1
ATOM 7882 C C . ILE G 2 81 ? 25.102 84.027 37.883 1.00 33.75 81 ILE G C 1
ATOM 7883 O O . ILE G 2 81 ? 25.400 83.578 36.789 1.00 33.96 81 ILE G O 1
ATOM 7888 N N . ARG G 2 82 ? 24.299 85.073 38.027 1.00 36.99 82 ARG G N 1
ATOM 7889 C CA . ARG G 2 82 ? 23.939 85.893 36.874 1.00 37.97 82 ARG G CA 1
ATOM 7890 C C . ARG G 2 82 ? 24.339 87.330 37.133 1.00 37.44 82 ARG G C 1
ATOM 7891 O O . ARG G 2 82 ? 23.741 88.011 37.972 1.00 37.96 82 ARG G O 1
ATOM 7899 N N . VAL G 2 83 ? 25.342 87.786 36.391 1.00 32.31 83 VAL G N 1
ATOM 7900 C CA . VAL G 2 83 ? 25.988 89.045 36.675 1.00 33.00 83 VAL G CA 1
ATOM 7901 C C . VAL G 2 83 ? 25.558 90.141 35.728 1.00 41.01 83 VAL G C 1
ATOM 7902 O O . VAL G 2 83 ? 25.555 89.969 34.503 1.00 37.72 83 VAL G O 1
ATOM 7906 N N . ARG G 2 84 ? 25.212 91.281 36.300 1.00 32.76 84 ARG G N 1
ATOM 7907 C CA . ARG G 2 84 ? 25.008 92.475 35.519 1.00 35.95 84 ARG G CA 1
ATOM 7908 C C . ARG G 2 84 ? 26.155 93.403 35.886 1.00 38.31 84 ARG G C 1
ATOM 7909 O O . ARG G 2 84 ? 26.215 93.921 37.011 1.00 35.45 84 ARG G O 1
ATOM 7917 N N . ALA G 2 85 ? 27.075 93.602 34.946 1.00 39.54 85 ALA G N 1
ATOM 7918 C CA . ALA G 2 85 ? 28.245 94.451 35.194 1.00 35.73 85 ALA G CA 1
ATOM 7919 C C . ALA G 2 85 ? 28.510 95.336 33.985 1.00 37.75 85 ALA G C 1
ATOM 7920 O O . ALA G 2 85 ? 29.338 95.006 33.132 1.00 40.73 85 ALA G O 1
ATOM 7922 N N . PRO G 2 86 ? 27.785 96.462 33.905 1.00 39.31 86 PRO G N 1
ATOM 7923 C CA . PRO G 2 86 ? 27.863 97.403 32.783 1.00 41.52 86 PRO G CA 1
ATOM 7924 C C . PRO G 2 86 ? 29.222 98.051 32.797 1.00 46.32 86 PRO G C 1
ATOM 7925 O O . PRO G 2 86 ? 29.800 98.225 33.871 1.00 42.88 86 PRO G O 1
ATOM 7929 N N . GLY G 2 87 ? 29.707 98.437 31.628 1.00 48.79 87 GLY G N 1
ATOM 7930 C CA . GLY G 2 87 ? 31.006 99.060 31.505 1.00 52.58 87 GLY G CA 1
ATOM 7931 C C . GLY G 2 87 ? 30.912 100.095 30.411 1.00 54.46 87 GLY G C 1
ATOM 7932 O O . GLY G 2 87 ? 29.935 100.114 29.649 1.00 64.25 87 GLY G O 1
ATOM 7933 N N . GLY G 2 88 ? 31.907 100.971 30.332 1.00 57.46 88 GLY G N 1
ATOM 7934 C CA . GLY G 2 88 ? 31.855 102.050 29.363 1.00 61.57 88 GLY G CA 1
ATOM 7935 C C . GLY G 2 88 ? 31.830 101.567 27.924 1.00 71.51 88 GLY G C 1
ATOM 7936 O O . GLY G 2 88 ? 32.095 100.399 27.642 1.00 70.66 88 GLY G O 1
ATOM 7937 N N . SER G 2 89 ? 31.509 102.468 27.005 1.00 67.27 89 SER G N 1
ATOM 7938 C CA . SER G 2 89 ? 31.497 102.122 25.596 1.00 86.56 89 SER G CA 1
ATOM 7939 C C . SER G 2 89 ? 32.905 102.197 25.009 1.00 78.07 89 SER G C 1
ATOM 7940 O O . SER G 2 89 ? 33.256 101.424 24.111 1.00 92.27 89 SER G O 1
ATOM 7943 N N . LYS G 2 90 ? 33.699 103.149 25.496 1.00 81.26 90 LYS G N 1
ATOM 7944 C CA . LYS G 2 90 ? 35.058 103.342 24.992 1.00 95.17 90 LYS G CA 1
ATOM 7945 C C . LYS G 2 90 ? 35.966 102.283 25.613 1.00 101.62 90 LYS G C 1
ATOM 7946 O O . LYS G 2 90 ? 36.481 101.404 24.922 1.00 102.13 90 LYS G O 1
ATOM 7952 N N . SER G 2 91 ? 36.169 102.379 26.921 1.00 89.69 91 SER G N 1
ATOM 7953 C CA . SER G 2 91 ? 36.805 101.309 27.671 1.00 105.78 91 SER G CA 1
ATOM 7954 C C . SER G 2 91 ? 35.723 100.310 28.042 1.00 111.55 91 SER G C 1
ATOM 7955 O O . SER G 2 91 ? 34.752 100.685 28.702 1.00 123.79 91 SER G O 1
ATOM 7958 N N . LYS G 2 92 ? 35.855 99.043 27.662 1.00 70.27 92 LYS G N 1
ATOM 7959 C CA . LYS G 2 92 ? 34.807 98.130 28.081 1.00 71.28 92 LYS G CA 1
ATOM 7960 C C . LYS G 2 92 ? 35.360 97.382 29.281 1.00 74.04 92 LYS G C 1
ATOM 7961 O O . LYS G 2 92 ? 36.084 96.394 29.138 1.00 90.55 92 LYS G O 1
ATOM 7967 N N . THR G 2 93 ? 34.994 97.851 30.468 1.00 83.77 93 THR G N 1
ATOM 7968 C CA . THR G 2 93 ? 35.436 97.205 31.689 1.00 65.56 93 THR G CA 1
ATOM 7969 C C . THR G 2 93 ? 34.403 97.251 32.806 1.00 54.65 93 THR G C 1
ATOM 7970 O O . THR G 2 93 ? 33.926 98.323 33.175 1.00 71.47 93 THR G O 1
ATOM 7974 N N . PRO G 2 94 ? 34.093 96.086 33.382 1.00 62.56 94 PRO G N 1
ATOM 7975 C CA . PRO G 2 94 ? 33.094 95.936 34.439 1.00 61.02 94 PRO G CA 1
ATOM 7976 C C . PRO G 2 94 ? 33.589 96.443 35.794 1.00 71.44 94 PRO G C 1
ATOM 7977 O O . PRO G 2 94 ? 32.777 96.809 36.649 1.00 70.95 94 PRO G O 1
ATOM 7981 N N . GLY G 2 95 ? 34.905 96.435 35.999 1.00 48.81 95 GLY G N 1
ATOM 7982 C CA . GLY G 2 95 ? 35.446 96.687 37.325 1.00 68.44 95 GLY G CA 1
ATOM 7983 C C . GLY G 2 95 ? 35.575 95.374 38.091 1.00 46.56 95 GLY G C 1
ATOM 7984 O O . GLY G 2 95 ? 35.027 94.347 37.666 1.00 46.76 95 GLY G O 1
ATOM 7985 N N . PRO G 2 96 ? 36.343 95.381 39.197 1.00 61.38 96 PRO G N 1
ATOM 7986 C CA . PRO G 2 96 ? 36.532 94.209 40.066 1.00 46.70 96 PRO G CA 1
ATOM 7987 C C . PRO G 2 96 ? 35.337 93.831 40.952 1.00 45.85 96 PRO G C 1
ATOM 7988 O O . PRO G 2 96 ? 35.310 92.707 41.467 1.00 39.24 96 PRO G O 1
ATOM 7992 N N . GLY G 2 97 ? 34.384 94.741 41.144 1.00 43.23 97 GLY G N 1
ATOM 7993 C CA . GLY G 2 97 ? 33.307 94.531 42.101 1.00 34.73 97 GLY G CA 1
ATOM 7994 C C . GLY G 2 97 ? 32.468 93.270 41.995 1.00 58.23 97 GLY G C 1
ATOM 7995 O O . GLY G 2 97 ? 32.261 92.555 42.990 1.00 34.76 97 GLY G O 1
ATOM 7996 N N . ALA G 2 98 ? 31.976 92.983 40.797 1.00 33.39 98 ALA G N 1
ATOM 7997 C CA . ALA G 2 98 ? 31.110 91.831 40.611 1.00 29.14 98 ALA G CA 1
ATOM 7998 C C . ALA G 2 98 ? 31.863 90.538 40.925 1.00 29.05 98 ALA G C 1
ATOM 7999 O O . ALA G 2 98 ? 31.341 89.645 41.622 1.00 36.73 98 ALA G O 1
ATOM 8001 N N . GLN G 2 99 ? 33.099 90.450 40.433 1.00 31.43 99 GLN G N 1
ATOM 8002 C CA . GLN G 2 99 ? 33.902 89.253 40.665 1.00 32.18 99 GLN G CA 1
ATOM 8003 C C . GLN G 2 99 ? 34.293 89.146 42.130 1.00 38.03 99 GLN G C 1
ATOM 8004 O O . GLN G 2 99 ? 34.326 88.058 42.695 1.00 38.96 99 GLN G O 1
ATOM 8010 N N . ALA G 2 100 ? 34.582 90.287 42.740 1.00 34.59 100 ALA G N 1
ATOM 8011 C CA . ALA G 2 100 ? 34.915 90.302 44.157 1.00 38.06 100 ALA G CA 1
ATOM 8012 C C . ALA G 2 100 ? 33.744 89.727 44.935 1.00 34.78 100 ALA G C 1
ATOM 8013 O O . ALA G 2 100 ? 33.942 88.914 45.844 1.00 29.43 100 ALA G O 1
ATOM 8015 N N . ALA G 2 101 ? 32.525 90.119 44.559 1.00 28.60 101 ALA G N 1
ATOM 8016 C CA . ALA G 2 101 ? 31.323 89.563 45.193 1.00 34.94 101 ALA G CA 1
ATOM 8017 C C . ALA G 2 101 ? 31.208 88.060 44.995 1.00 42.12 101 ALA G C 1
ATOM 8018 O O . ALA G 2 101 ? 30.954 87.325 45.952 1.00 31.12 101 ALA G O 1
ATOM 8020 N N . ILE G 2 102 ? 31.415 87.594 43.766 1.00 36.22 102 ILE G N 1
ATOM 8021 C CA . ILE G 2 102 ? 31.338 86.152 43.513 1.00 32.48 102 ILE G CA 1
ATOM 8022 C C . ILE G 2 102 ? 32.330 85.403 44.397 1.00 26.42 102 ILE G C 1
ATOM 8023 O O . ILE G 2 102 ? 32.007 84.368 45.033 1.00 40.87 102 ILE G O 1
ATOM 8028 N N . ARG G 2 103 ? 33.535 85.957 44.466 1.00 31.35 103 ARG G N 1
ATOM 8029 C CA . ARG G 2 103 ? 34.585 85.356 45.254 1.00 36.40 103 ARG G CA 1
ATOM 8030 C C . ARG G 2 103 ? 34.186 85.348 46.730 1.00 39.74 103 ARG G C 1
ATOM 8031 O O . ARG G 2 103 ? 34.431 84.375 47.438 1.00 35.24 103 ARG G O 1
ATOM 8039 N N . ALA G 2 104 ? 33.534 86.405 47.195 1.00 39.16 104 ALA G N 1
ATOM 8040 C CA . ALA G 2 104 ? 33.150 86.448 48.605 1.00 38.52 104 ALA G CA 1
ATOM 8041 C C . ALA G 2 104 ? 32.076 85.406 48.891 1.00 41.29 104 ALA G C 1
ATOM 8042 O O . ALA G 2 104 ? 32.014 84.851 49.998 1.00 38.12 104 ALA G O 1
ATOM 8044 N N . LEU G 2 105 ? 31.235 85.139 47.894 1.00 31.89 105 LEU G N 1
ATOM 8045 C CA . LEU G 2 105 ? 30.228 84.098 48.046 1.00 32.29 105 LEU G CA 1
ATOM 8046 C C . LEU G 2 105 ? 30.939 82.774 48.252 1.00 43.83 105 LEU G C 1
ATOM 8047 O O . LEU G 2 105 ? 30.586 82.007 49.158 1.00 33.01 105 LEU G O 1
ATOM 8052 N N . ALA G 2 106 ? 31.951 82.505 47.432 1.00 33.54 106 ALA G N 1
ATOM 8053 C CA . ALA G 2 106 ? 32.693 81.249 47.598 1.00 37.29 106 ALA G CA 1
ATOM 8054 C C . ALA G 2 106 ? 33.402 81.172 48.961 1.00 48.30 106 ALA G C 1
ATOM 8055 O O . ALA G 2 106 ? 33.312 80.163 49.665 1.00 42.22 106 ALA G O 1
ATOM 8057 N N . ARG G 2 107 ? 34.083 82.250 49.344 1.00 38.17 107 ARG G N 1
ATOM 8058 C CA . ARG G 2 107 ? 34.896 82.230 50.559 1.00 30.65 107 ARG G CA 1
ATOM 8059 C C . ARG G 2 107 ? 34.004 82.039 51.782 1.00 33.76 107 ARG G C 1
ATOM 8060 O O . ARG G 2 107 ? 34.445 81.491 52.790 1.00 37.36 107 ARG G O 1
ATOM 8068 N N . ALA G 2 108 ? 32.743 82.462 51.686 1.00 33.90 108 ALA G N 1
ATOM 8069 C CA . ALA G 2 108 ? 31.811 82.288 52.796 1.00 44.58 108 ALA G CA 1
ATOM 8070 C C . ALA G 2 108 ? 31.328 80.836 52.869 1.00 48.31 108 ALA G C 1
ATOM 8071 O O . ALA G 2 108 ? 30.622 80.462 53.802 1.00 53.34 108 ALA G O 1
ATOM 8073 N N . GLY G 2 109 ? 31.708 80.030 51.880 1.00 43.80 109 GLY G N 1
ATOM 8074 C CA . GLY G 2 109 ? 31.389 78.615 51.888 1.00 42.07 109 GLY G CA 1
ATOM 8075 C C . GLY G 2 109 ? 30.343 78.099 50.908 1.00 52.34 109 GLY G C 1
ATOM 8076 O O . GLY G 2 109 ? 30.045 76.907 50.917 1.00 48.26 109 GLY G O 1
ATOM 8077 N N . LEU G 2 110 ? 29.793 78.959 50.054 1.00 38.87 110 LEU G N 1
ATOM 8078 C CA . LEU G 2 110 ? 28.885 78.484 48.998 1.00 34.30 110 LEU G CA 1
ATOM 8079 C C . LEU G 2 110 ? 29.684 77.926 47.827 1.00 46.12 110 LEU G C 1
ATOM 8080 O O . LEU G 2 110 ? 30.728 78.469 47.457 1.00 40.14 110 LEU G O 1
ATOM 8085 N N . LYS G 2 111 ? 29.209 76.820 47.262 1.00 36.29 111 LYS G N 1
ATOM 8086 C CA . LYS G 2 111 ? 29.725 76.349 45.986 1.00 41.07 111 LYS G CA 1
ATOM 8087 C C . LYS G 2 111 ? 29.244 77.284 44.888 1.00 39.76 111 LYS G C 1
ATOM 8088 O O . LYS G 2 111 ? 28.142 77.833 44.963 1.00 31.15 111 LYS G O 1
ATOM 8094 N N . ILE G 2 112 ? 30.061 77.438 43.855 1.00 36.38 112 ILE G N 1
ATOM 8095 C CA . ILE G 2 112 ? 29.710 78.270 42.714 1.00 40.88 112 ILE G CA 1
ATOM 8096 C C . ILE G 2 112 ? 29.446 77.392 41.492 1.00 40.35 112 ILE G C 1
ATOM 8097 O O . ILE G 2 112 ? 30.260 76.541 41.145 1.00 46.59 112 ILE G O 1
ATOM 8102 N N . GLY G 2 113 ? 28.295 77.598 40.859 1.00 37.76 113 GLY G N 1
ATOM 8103 C CA . GLY G 2 113 ? 27.880 76.837 39.689 1.00 52.53 113 GLY G CA 1
ATOM 8104 C C . GLY G 2 113 ? 28.224 77.579 38.405 1.00 44.76 113 GLY G C 1
ATOM 8105 O O . GLY G 2 113 ? 29.286 78.195 38.302 1.00 50.36 113 GLY G O 1
ATOM 8106 N N . ARG G 2 114 ? 27.344 77.493 37.413 1.00 38.54 114 ARG G N 1
ATOM 8107 C CA . ARG G 2 114 ? 27.509 78.286 36.199 1.00 45.32 114 ARG G CA 1
ATOM 8108 C C . ARG G 2 114 ? 27.548 79.777 36.505 1.00 38.33 114 ARG G C 1
ATOM 8109 O O . ARG G 2 114 ? 26.826 80.260 37.373 1.00 42.43 114 ARG G O 1
ATOM 8117 N N . VAL G 2 115 ? 28.405 80.493 35.786 1.00 43.36 115 VAL G N 1
ATOM 8118 C CA . VAL G 2 115 ? 28.480 81.942 35.865 1.00 40.65 115 VAL G CA 1
ATOM 8119 C C . VAL G 2 115 ? 28.102 82.544 34.513 1.00 50.30 115 VAL G C 1
ATOM 8120 O O . VAL G 2 115 ? 28.704 82.220 33.495 1.00 49.89 115 VAL G O 1
ATOM 8124 N N . GLU G 2 116 ? 27.074 83.380 34.486 1.00 42.85 116 GLU G N 1
ATOM 8125 C CA . GLU G 2 116 ? 26.601 83.934 33.221 1.00 46.98 116 GLU G CA 1
ATOM 8126 C C . GLU G 2 116 ? 26.562 85.448 33.272 1.00 40.12 116 GLU G C 1
ATOM 8127 O O . GLU G 2 116 ? 26.015 86.033 34.209 1.00 39.92 116 GLU G O 1
ATOM 8133 N N . ASP G 2 117 ? 27.108 86.087 32.243 1.00 42.25 117 ASP G N 1
ATOM 8134 C CA . ASP G 2 117 ? 27.072 87.538 32.170 1.00 35.56 117 ASP G CA 1
ATOM 8135 C C . ASP G 2 117 ? 25.810 87.894 31.407 1.00 37.56 117 ASP G C 1
ATOM 8136 O O . ASP G 2 117 ? 25.683 87.614 30.223 1.00 41.79 117 ASP G O 1
ATOM 8141 N N . VAL G 2 118 ? 24.857 88.444 32.145 1.00 37.47 118 VAL G N 1
ATOM 8142 C CA . VAL G 2 118 ? 23.571 88.936 31.639 1.00 38.40 118 VAL G CA 1
ATOM 8143 C C . VAL G 2 118 ? 23.469 90.463 31.507 1.00 41.15 118 VAL G C 1
ATOM 8144 O O . VAL G 2 118 ? 22.375 91.008 31.572 1.00 39.05 118 VAL G O 1
ATOM 8148 N N . THR G 2 119 ? 24.601 91.157 31.498 1.00 38.85 119 THR G N 1
ATOM 8149 C CA . THR G 2 119 ? 24.590 92.618 31.517 1.00 40.39 119 THR G CA 1
ATOM 8150 C C . THR G 2 119 ? 23.603 93.183 30.497 1.00 39.24 119 THR G C 1
ATOM 8151 O O . THR G 2 119 ? 23.671 92.848 29.332 1.00 44.05 119 THR G O 1
ATOM 8155 N N . PRO G 2 120 ? 22.650 94.013 30.963 1.00 39.34 120 PRO G N 1
ATOM 8156 C CA . PRO G 2 120 ? 21.553 94.552 30.152 1.00 41.89 120 PRO G CA 1
ATOM 8157 C C . PRO G 2 120 ? 22.005 95.622 29.162 1.00 50.30 120 PRO G C 1
ATOM 8158 O O . PRO G 2 120 ? 22.827 96.487 29.477 1.00 46.67 120 PRO G O 1
ATOM 8162 N N . ILE G 2 121 ? 21.444 95.546 27.965 1.00 51.96 121 ILE G N 1
ATOM 8163 C CA . ILE G 2 121 ? 21.698 96.505 26.907 1.00 47.92 121 ILE G CA 1
ATOM 8164 C C . ILE G 2 121 ? 20.413 97.274 26.687 1.00 49.82 121 ILE G C 1
ATOM 8165 O O . ILE G 2 121 ? 19.406 96.685 26.304 1.00 51.93 121 ILE G O 1
ATOM 8170 N N . PRO G 2 122 ? 20.410 98.580 27.000 1.00 52.86 122 PRO G N 1
ATOM 8171 C CA . PRO G 2 122 ? 19.149 99.285 26.749 1.00 51.64 122 PRO G CA 1
ATOM 8172 C C . PRO G 2 122 ? 18.908 99.351 25.261 1.00 59.29 122 PRO G C 1
ATOM 8173 O O . PRO G 2 122 ? 19.795 99.788 24.527 1.00 73.93 122 PRO G O 1
ATOM 8177 N N . HIS G 2 123 ? 17.752 98.893 24.806 1.00 58.84 123 HIS G N 1
ATOM 8178 C CA . HIS G 2 123 ? 17.388 99.143 23.434 1.00 61.39 123 HIS G CA 1
ATOM 8179 C C . HIS G 2 123 ? 15.891 99.278 23.176 1.00 76.98 123 HIS G C 1
ATOM 8180 O O . HIS G 2 123 ? 15.121 98.385 23.528 1.00 80.15 123 HIS G O 1
ATOM 8187 N N . ASP G 2 124 ? 15.494 100.431 22.640 1.00 70.56 124 ASP G N 1
ATOM 8188 C CA . ASP G 2 124 ? 14.712 100.545 21.419 1.00 73.39 124 ASP G CA 1
ATOM 8189 C C . ASP G 2 124 ? 14.816 101.948 20.876 1.00 72.36 124 ASP G C 1
ATOM 8190 O O . ASP G 2 124 ? 14.775 102.929 21.617 1.00 121.06 124 ASP G O 1
ATOM 8195 N N . GLY G 2 125 ? 14.944 102.031 19.565 1.00 82.60 125 GLY G N 1
ATOM 8196 C CA . GLY G 2 125 ? 15.488 103.234 18.985 1.00 90.56 125 GLY G CA 1
ATOM 8197 C C . GLY G 2 125 ? 16.301 102.773 17.801 1.00 95.31 125 GLY G C 1
ATOM 8198 O O . GLY G 2 125 ? 15.902 101.877 17.038 1.00 82.63 125 GLY G O 1
ATOM 8199 N N . THR G 2 126 ? 17.409 103.482 17.613 1.00 78.07 126 THR G N 1
ATOM 8200 C CA . THR G 2 126 ? 18.519 103.031 16.793 1.00 79.56 126 THR G CA 1
ATOM 8201 C C . THR G 2 126 ? 19.219 101.827 17.444 1.00 76.66 126 THR G C 1
ATOM 8202 O O . THR G 2 126 ? 19.134 101.628 18.655 1.00 79.17 126 THR G O 1
ATOM 8206 N N . ARG G 2 127 ? 19.913 101.025 16.637 1.00 82.60 127 ARG G N 1
ATOM 8207 C CA . ARG G 2 127 ? 20.747 99.934 17.149 1.00 79.25 127 ARG G CA 1
ATOM 8208 C C . ARG G 2 127 ? 22.159 100.052 16.572 1.00 78.16 127 ARG G C 1
ATOM 8209 O O . ARG G 2 127 ? 22.319 100.246 15.367 1.00 82.82 127 ARG G O 1
ATOM 8217 N N . PRO G 2 128 ? 23.195 99.949 17.420 1.00 74.61 128 PRO G N 1
ATOM 8218 C CA . PRO G 2 128 ? 24.529 100.014 16.803 1.00 76.79 128 PRO G CA 1
ATOM 8219 C C . PRO G 2 128 ? 24.967 98.698 16.142 1.00 87.18 128 PRO G C 1
ATOM 8220 O O . PRO G 2 128 ? 24.608 97.627 16.641 1.00 89.78 128 PRO G O 1
ATOM 8224 N N . LYS G 2 129 ? 25.760 98.771 15.071 1.00 89.10 129 LYS G N 1
ATOM 8225 C CA . LYS G 2 129 ? 26.307 97.566 14.442 1.00 93.79 129 LYS G CA 1
ATOM 8226 C C . LYS G 2 129 ? 27.605 97.154 15.146 1.00 107.28 129 LYS G C 1
ATOM 8227 O O . LYS G 2 129 ? 28.455 98.001 15.418 1.00 122.70 129 LYS G O 1
ATOM 8233 N N . GLY G 2 130 ? 27.763 95.866 15.438 1.00 116.19 130 GLY G N 1
ATOM 8234 C CA . GLY G 2 130 ? 28.931 95.393 16.165 1.00 98.66 130 GLY G CA 1
ATOM 8235 C C . GLY G 2 130 ? 28.770 95.424 17.676 1.00 98.89 130 GLY G C 1
ATOM 8236 O O . GLY G 2 130 ? 28.051 94.608 18.259 1.00 92.98 130 GLY G O 1
ATOM 8237 N N . GLU H 2 12 ? 16.421 111.130 -30.898 1.00 102.54 12 GLU H N 1
ATOM 8238 C CA . GLU H 2 12 ? 14.958 111.161 -30.864 1.00 81.03 12 GLU H CA 1
ATOM 8239 C C . GLU H 2 12 ? 14.454 111.179 -29.414 1.00 60.83 12 GLU H C 1
ATOM 8240 O O . GLU H 2 12 ? 15.196 110.841 -28.490 1.00 74.33 12 GLU H O 1
ATOM 8246 N N . LYS H 2 13 ? 13.203 111.586 -29.210 1.00 57.70 13 LYS H N 1
ATOM 8247 C CA . LYS H 2 13 ? 12.648 111.679 -27.859 1.00 54.11 13 LYS H CA 1
ATOM 8248 C C . LYS H 2 13 ? 11.995 110.383 -27.346 1.00 51.79 13 LYS H C 1
ATOM 8249 O O . LYS H 2 13 ? 10.980 109.913 -27.875 1.00 46.36 13 LYS H O 1
ATOM 8255 N N . TRP H 2 14 ? 12.543 109.859 -26.258 1.00 49.58 14 TRP H N 1
ATOM 8256 C CA . TRP H 2 14 ? 12.085 108.590 -25.699 1.00 44.16 14 TRP H CA 1
ATOM 8257 C C . TRP H 2 14 ? 11.466 108.733 -24.316 1.00 45.15 14 TRP H C 1
ATOM 8258 O O . TRP H 2 14 ? 11.953 109.502 -23.489 1.00 50.35 14 TRP H O 1
ATOM 8269 N N . GLY H 2 15 ? 10.367 108.023 -24.088 1.00 36.75 15 GLY H N 1
ATOM 8270 C CA . GLY H 2 15 ? 9.760 107.934 -22.774 1.00 34.74 15 GLY H CA 1
ATOM 8271 C C . GLY H 2 15 ? 9.840 106.557 -22.137 1.00 36.67 15 GLY H C 1
ATOM 8272 O O . GLY H 2 15 ? 10.547 105.652 -22.607 1.00 39.51 15 GLY H O 1
ATOM 8273 N N . ILE H 2 16 ? 9.075 106.390 -21.071 1.00 30.86 16 ILE H N 1
ATOM 8274 C CA . ILE H 2 16 ? 8.945 105.094 -20.414 1.00 32.86 16 ILE H CA 1
ATOM 8275 C C . ILE H 2 16 ? 7.481 104.759 -20.259 1.00 33.03 16 ILE H C 1
ATOM 8276 O O . ILE H 2 16 ? 6.709 105.563 -19.733 1.00 32.98 16 ILE H O 1
ATOM 8281 N N . ALA H 2 17 ? 7.088 103.585 -20.735 1.00 25.59 17 ALA H N 1
ATOM 8282 C CA . ALA H 2 17 ? 5.734 103.095 -20.524 1.00 33.97 17 ALA H CA 1
ATOM 8283 C C . ALA H 2 17 ? 5.713 102.142 -19.325 1.00 37.69 17 ALA H C 1
ATOM 8284 O O . ALA H 2 17 ? 6.284 101.041 -19.358 1.00 27.92 17 ALA H O 1
ATOM 8286 N N . HIS H 2 18 ? 5.063 102.580 -18.253 1.00 25.87 18 HIS H N 1
ATOM 8287 C CA . HIS H 2 18 ? 4.904 101.746 -17.055 1.00 24.37 18 HIS H CA 1
ATOM 8288 C C . HIS H 2 18 ? 3.609 100.986 -17.234 1.00 25.41 18 HIS H C 1
ATOM 8289 O O . HIS H 2 18 ? 2.537 101.578 -17.384 1.00 27.80 18 HIS H O 1
ATOM 8296 N N . ILE H 2 19 ? 3.708 99.671 -17.278 1.00 24.89 19 ILE H N 1
ATOM 8297 C CA . ILE H 2 19 ? 2.522 98.861 -17.532 1.00 21.11 19 ILE H CA 1
ATOM 8298 C C . ILE H 2 19 ? 2.256 98.007 -16.302 1.00 28.76 19 ILE H C 1
ATOM 8299 O O . ILE H 2 19 ? 3.119 97.244 -15.864 1.00 26.46 19 ILE H O 1
ATOM 8304 N N . TYR H 2 20 ? 1.069 98.143 -15.732 1.00 25.83 20 TYR H N 1
ATOM 8305 C CA . TYR H 2 20 ? 0.700 97.368 -14.544 1.00 39.17 20 TYR H CA 1
ATOM 8306 C C . TYR H 2 20 ? -0.480 96.453 -14.872 1.00 27.85 20 TYR H C 1
ATOM 8307 O O . TYR H 2 20 ? -1.547 96.940 -15.239 1.00 30.04 20 TYR H O 1
ATOM 8316 N N . SER H 2 21 ? -0.299 95.141 -14.739 1.00 21.40 21 SER H N 1
ATOM 8317 C CA . SER H 2 21 ? -1.415 94.194 -14.881 1.00 31.67 21 SER H CA 1
ATOM 8318 C C . SER H 2 21 ? -1.791 93.683 -13.514 1.00 34.60 21 SER H C 1
ATOM 8319 O O . SER H 2 21 ? -1.017 92.970 -12.899 1.00 36.77 21 SER H O 1
ATOM 8322 N N . SER H 2 22 ? -3.000 93.975 -13.067 1.00 32.98 22 SER H N 1
ATOM 8323 C CA . SER H 2 22 ? -3.420 93.587 -11.726 1.00 38.76 22 SER H CA 1
ATOM 8324 C C . SER H 2 22 ? -4.482 92.525 -11.826 1.00 41.03 22 SER H C 1
ATOM 8325 O O . SER H 2 22 ? -4.763 92.024 -12.911 1.00 33.43 22 SER H O 1
ATOM 8328 N N . TYR H 2 23 ? -5.051 92.145 -10.696 1.00 32.66 23 TYR H N 1
ATOM 8329 C CA . TYR H 2 23 ? -6.145 91.200 -10.743 1.00 35.29 23 TYR H CA 1
ATOM 8330 C C . TYR H 2 23 ? -7.335 91.814 -11.480 1.00 42.59 23 TYR H C 1
ATOM 8331 O O . TYR H 2 23 ? -8.013 91.136 -12.242 1.00 41.02 23 TYR H O 1
ATOM 8340 N N . ASN H 2 24 ? -7.588 93.095 -11.223 1.00 29.83 24 ASN H N 1
ATOM 8341 C CA . ASN H 2 24 ? -8.774 93.782 -11.730 1.00 34.81 24 ASN H CA 1
ATOM 8342 C C . ASN H 2 24 ? -8.661 94.630 -12.985 1.00 37.71 24 ASN H C 1
ATOM 8343 O O . ASN H 2 24 ? -9.675 95.017 -13.557 1.00 33.43 24 ASN H O 1
ATOM 8348 N N . ASN H 2 25 ? -7.446 94.923 -13.423 1.00 29.60 25 ASN H N 1
ATOM 8349 C CA . ASN H 2 25 ? -7.294 95.985 -14.393 1.00 25.22 25 ASN H CA 1
ATOM 8350 C C . ASN H 2 25 ? -5.921 96.000 -15.016 1.00 28.78 25 ASN H C 1
ATOM 8351 O O . ASN H 2 25 ? -5.035 95.241 -14.625 1.00 25.55 25 ASN H O 1
ATOM 8356 N N . THR H 2 26 ? -5.742 96.911 -15.962 1.00 25.15 26 THR H N 1
ATOM 8357 C CA . THR H 2 26 ? -4.449 97.163 -16.563 1.00 26.29 26 THR H CA 1
ATOM 8358 C C . THR H 2 26 ? -4.271 98.659 -16.599 1.00 29.92 26 THR H C 1
ATOM 8359 O O . THR H 2 26 ? -5.209 99.387 -16.883 1.00 29.76 26 THR H O 1
ATOM 8363 N N . ILE H 2 27 ? -3.073 99.121 -16.296 1.00 31.48 27 ILE H N 1
ATOM 8364 C CA . ILE H 2 27 ? -2.773 100.545 -16.344 1.00 33.71 27 ILE H CA 1
ATOM 8365 C C . ILE H 2 27 ? -1.603 100.752 -17.273 1.00 29.39 27 ILE H C 1
ATOM 8366 O O . ILE H 2 27 ? -0.619 100.012 -17.180 1.00 24.16 27 ILE H O 1
ATOM 8371 N N . ILE H 2 28 ? -1.699 101.744 -18.157 1.00 25.93 28 ILE H N 1
ATOM 8372 C CA . ILE H 2 28 ? -0.541 102.186 -18.941 1.00 22.40 28 ILE H CA 1
ATOM 8373 C C . ILE H 2 28 ? -0.251 103.662 -18.619 1.00 29.71 28 ILE H C 1
ATOM 8374 O O . ILE H 2 28 ? -1.067 104.563 -18.868 1.00 27.47 28 ILE H O 1
ATOM 8379 N N . HIS H 2 29 ? 0.902 103.902 -18.015 1.00 27.09 29 HIS H N 1
ATOM 8380 C CA . HIS H 2 29 ? 1.270 105.260 -17.605 1.00 27.69 29 HIS H CA 1
ATOM 8381 C C . HIS H 2 29 ? 2.565 105.597 -18.307 1.00 29.76 29 HIS H C 1
ATOM 8382 O O . HIS H 2 29 ? 3.587 105.003 -18.021 1.00 26.89 29 HIS H O 1
ATOM 8389 N N . ILE H 2 30 ? 2.535 106.524 -19.246 1.00 25.12 30 ILE H N 1
ATOM 8390 C CA . ILE H 2 30 ? 3.758 106.874 -19.952 1.00 24.15 30 ILE H CA 1
ATOM 8391 C C . ILE H 2 30 ? 4.349 108.122 -19.321 1.00 31.24 30 ILE H C 1
ATOM 8392 O O . ILE H 2 30 ? 3.636 109.106 -19.092 1.00 33.18 30 ILE H O 1
ATOM 8397 N N . THR H 2 31 ? 5.632 108.080 -18.983 1.00 25.17 31 THR H N 1
ATOM 8398 C CA . THR H 2 31 ? 6.313 109.285 -18.499 1.00 31.20 31 THR H CA 1
ATOM 8399 C C . THR H 2 31 ? 7.479 109.679 -19.413 1.00 33.82 31 THR H C 1
ATOM 8400 O O . THR H 2 31 ? 7.847 108.935 -20.337 1.00 33.41 31 THR H O 1
ATOM 8404 N N . ASP H 2 32 ? 8.096 110.824 -19.119 1.00 33.74 32 ASP H N 1
ATOM 8405 C CA . ASP H 2 32 ? 9.313 111.216 -19.804 1.00 40.51 32 ASP H CA 1
ATOM 8406 C C . ASP H 2 32 ? 10.401 110.300 -19.270 1.00 39.45 32 ASP H C 1
ATOM 8407 O O . ASP H 2 32 ? 10.168 109.527 -18.333 1.00 40.86 32 ASP H O 1
ATOM 8412 N N . ILE H 2 33 ? 11.600 110.418 -19.826 1.00 46.90 33 ILE H N 1
ATOM 8413 C CA . ILE H 2 33 ? 12.684 109.510 -19.476 1.00 52.10 33 ILE H CA 1
ATOM 8414 C C . ILE H 2 33 ? 13.048 109.547 -17.978 1.00 58.92 33 ILE H C 1
ATOM 8415 O O . ILE H 2 33 ? 13.472 108.531 -17.420 1.00 66.89 33 ILE H O 1
ATOM 8420 N N . THR H 2 34 ? 12.854 110.699 -17.330 1.00 54.65 34 THR H N 1
ATOM 8421 C CA . THR H 2 34 ? 13.200 110.867 -15.910 1.00 59.07 34 THR H CA 1
ATOM 8422 C C . THR H 2 34 ? 12.116 110.380 -14.953 1.00 66.47 34 THR H C 1
ATOM 8423 O O . THR H 2 34 ? 12.370 110.211 -13.758 1.00 56.80 34 THR H O 1
ATOM 8427 N N . GLY H 2 35 ? 10.897 110.225 -15.466 1.00 46.43 35 GLY H N 1
ATOM 8428 C CA . GLY H 2 35 ? 9.777 109.771 -14.660 1.00 36.71 35 GLY H CA 1
ATOM 8429 C C . GLY H 2 35 ? 9.022 110.898 -13.972 1.00 47.69 35 GLY H C 1
ATOM 8430 O O . GLY H 2 35 ? 7.993 110.676 -13.327 1.00 50.02 35 GLY H O 1
ATOM 8431 N N . ALA H 2 36 ? 9.522 112.118 -14.127 1.00 39.61 36 ALA H N 1
ATOM 8432 C CA . ALA H 2 36 ? 8.940 113.266 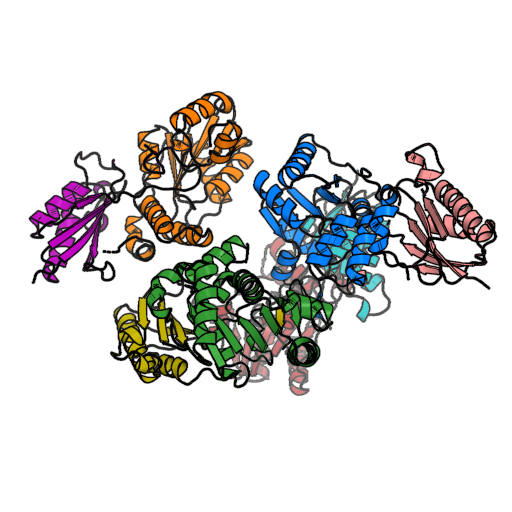-13.438 1.00 58.77 36 ALA H CA 1
ATOM 8433 C C . ALA H 2 36 ? 7.660 113.773 -14.101 1.00 62.44 36 ALA H C 1
ATOM 8434 O O . ALA H 2 36 ? 6.743 114.228 -13.421 1.00 63.28 36 ALA H O 1
ATOM 8436 N N . GLU H 2 37 ? 7.621 113.716 -15.430 1.00 57.97 37 GLU H N 1
ATOM 8437 C CA . GLU H 2 37 ? 6.510 114.255 -16.212 1.00 39.58 37 GLU H CA 1
ATOM 8438 C C . GLU H 2 37 ? 5.597 113.172 -16.751 1.00 47.95 37 GLU H C 1
ATOM 8439 O O . GLU H 2 37 ? 6.063 112.231 -17.387 1.00 40.06 37 GLU H O 1
ATOM 8445 N N . THR H 2 38 ? 4.297 113.302 -16.512 1.00 39.64 38 THR H N 1
ATOM 8446 C CA . THR H 2 38 ? 3.345 112.352 -17.074 1.00 38.08 38 THR H CA 1
ATOM 8447 C C . THR H 2 38 ? 2.939 112.753 -18.491 1.00 37.40 38 THR H C 1
ATOM 8448 O O . THR H 2 38 ? 2.389 113.833 -18.704 1.00 39.15 38 THR H O 1
ATOM 8452 N N . ILE H 2 39 ? 3.249 111.899 -19.457 1.00 44.25 39 ILE H N 1
ATOM 8453 C CA . ILE H 2 39 ? 2.826 112.079 -20.851 1.00 37.52 39 ILE H CA 1
ATOM 8454 C C . ILE H 2 39 ? 1.379 111.630 -21.125 1.00 38.74 39 ILE H C 1
ATOM 8455 O O . ILE H 2 39 ? 0.603 112.369 -21.739 1.00 36.31 39 ILE H O 1
ATOM 8460 N N . SER H 2 40 ? 1.024 110.419 -20.689 1.00 27.90 40 SER H N 1
ATOM 8461 C CA . SER H 2 40 ? -0.360 109.925 -20.778 1.00 33.03 40 SER H CA 1
ATOM 8462 C C . SER H 2 40 ? -0.622 108.871 -19.713 1.00 30.12 40 SER H C 1
ATOM 8463 O O . SER H 2 40 ? 0.295 108.190 -19.267 1.00 32.11 40 SER H O 1
ATOM 8466 N N . ARG H 2 41 ? -1.874 108.752 -19.290 1.00 30.80 41 ARG H N 1
ATOM 8467 C CA . ARG H 2 41 ? -2.250 107.769 -18.282 1.00 35.69 41 ARG H CA 1
ATOM 8468 C C . ARG H 2 41 ? -3.599 107.153 -18.645 1.00 25.88 41 ARG H C 1
ATOM 8469 O O . ARG H 2 41 ? -4.603 107.872 -18.680 1.00 24.59 41 ARG H O 1
ATOM 8477 N N . TRP H 2 42 ? -3.635 105.848 -18.907 1.00 26.04 42 TRP H N 1
ATOM 8478 C CA . TRP H 2 42 ? -4.883 105.177 -19.280 1.00 25.33 42 TRP H CA 1
ATOM 8479 C C . TRP H 2 42 ? -4.985 103.813 -18.604 1.00 36.25 42 TRP H C 1
ATOM 8480 O O . TRP H 2 42 ? -3.988 103.097 -18.459 1.00 27.09 42 TRP H O 1
ATOM 8491 N N . SER H 2 43 ? -6.200 103.438 -18.230 1.00 26.86 43 SER H N 1
ATOM 8492 C CA . SER H 2 43 ? -6.433 102.108 -17.686 1.00 32.02 43 SER H CA 1
ATOM 8493 C C . SER H 2 43 ? -7.589 101.461 -18.412 1.00 32.75 43 SER H C 1
ATOM 8494 O O . SER H 2 43 ? -8.362 102.154 -19.092 1.00 27.34 43 SER H O 1
ATOM 8497 N N . GLY H 2 44 ? -7.716 100.144 -18.261 1.00 31.34 44 GLY H N 1
ATOM 8498 C CA . GLY H 2 44 ? -8.810 99.397 -18.874 1.00 28.08 44 GLY H CA 1
ATOM 8499 C C . GLY H 2 44 ? -10.174 99.948 -18.501 1.00 25.69 44 GLY H C 1
ATOM 8500 O O . GLY H 2 44 ? -11.089 100.017 -19.338 1.00 29.09 44 GLY H O 1
ATOM 8501 N N . GLY H 2 45 ? -10.309 100.344 -17.238 1.00 28.89 45 GLY H N 1
ATOM 8502 C CA . GLY H 2 45 ? -11.549 100.904 -16.733 1.00 28.63 45 GLY H CA 1
ATOM 8503 C C . GLY H 2 45 ? -11.987 102.193 -17.411 1.00 41.79 45 GLY H C 1
ATOM 8504 O O . GLY H 2 45 ? -13.162 102.572 -17.359 1.00 32.49 45 GLY H O 1
ATOM 8505 N N . MET H 2 46 ? -11.047 102.892 -18.031 1.00 31.53 46 MET H N 1
ATOM 8506 C CA . MET H 2 46 ? -11.397 104.118 -18.743 1.00 35.52 46 MET H CA 1
ATOM 8507 C C . MET H 2 46 ? -11.968 103.834 -20.118 1.00 39.13 46 MET H C 1
ATOM 8508 O O . MET H 2 46 ? -12.692 104.660 -20.662 1.00 38.66 46 MET H O 1
ATOM 8513 N N . VAL H 2 47 ? -11.570 102.714 -20.724 1.00 30.45 47 VAL H N 1
ATOM 8514 C CA . VAL H 2 47 ? -11.998 102.450 -22.108 1.00 23.09 47 VAL H CA 1
ATOM 8515 C C . VAL H 2 47 ? -13.160 101.469 -22.383 1.00 35.67 47 VAL H C 1
ATOM 8516 O O . VAL H 2 47 ? -13.713 101.473 -23.489 1.00 30.34 47 VAL H O 1
ATOM 8520 N N . VAL H 2 48 ? -13.553 100.664 -21.402 1.00 28.24 48 VAL H N 1
ATOM 8521 C CA . VAL H 2 48 ? -14.605 99.659 -21.617 1.00 30.85 48 VAL H CA 1
ATOM 8522 C C . VAL H 2 48 ? -15.754 99.891 -20.661 1.00 35.94 48 VAL H C 1
ATOM 8523 O O . VAL H 2 48 ? -15.543 100.406 -19.560 1.00 37.22 48 VAL H O 1
ATOM 8527 N N . LYS H 2 49 ? -16.963 99.528 -21.081 1.00 41.00 49 LYS H N 1
ATOM 8528 C CA . LYS H 2 49 ? -18.174 99.835 -20.321 1.00 44.26 49 LYS H CA 1
ATOM 8529 C C . LYS H 2 49 ? -18.453 98.902 -19.140 1.00 36.90 49 LYS H C 1
ATOM 8530 O O . LYS H 2 49 ? -19.044 99.327 -18.146 1.00 38.57 49 LYS H O 1
ATOM 8536 N N . ALA H 2 50 ? -18.123 97.620 -19.273 1.00 40.05 50 ALA H N 1
ATOM 8537 C CA . ALA H 2 50 ? -18.528 96.649 -18.254 1.00 49.40 50 ALA H CA 1
ATOM 8538 C C . ALA H 2 50 ? -17.366 96.294 -17.333 1.00 51.29 50 ALA H C 1
ATOM 8539 O O . ALA H 2 50 ? -16.259 96.029 -17.805 1.00 35.09 50 ALA H O 1
ATOM 8541 N N . ASP H 2 51 ? -17.627 96.266 -16.027 1.00 43.52 51 ASP H N 1
ATOM 8542 C CA . ASP H 2 51 ? -16.600 95.905 -15.051 1.00 37.95 51 ASP H CA 1
ATOM 8543 C C . ASP H 2 51 ? -15.878 94.613 -15.397 1.00 34.81 51 ASP H C 1
ATOM 8544 O O . ASP H 2 51 ? -14.653 94.547 -15.292 1.00 37.27 51 ASP H O 1
ATOM 8549 N N . ARG H 2 52 ? -16.627 93.602 -15.829 1.00 35.47 52 ARG H N 1
ATOM 8550 C CA . ARG H 2 52 ? -16.036 92.310 -16.140 1.00 46.94 52 ARG H CA 1
ATOM 8551 C C . ARG H 2 52 ? -15.045 92.378 -17.305 1.00 44.92 52 ARG H C 1
ATOM 8552 O O . ARG H 2 52 ? -14.209 91.492 -17.462 1.00 35.14 52 ARG H O 1
ATOM 8560 N N . ASP H 2 53 ? -15.130 93.412 -18.133 1.00 35.07 53 ASP H N 1
ATOM 8561 C CA . ASP H 2 53 ? -14.193 93.503 -19.258 1.00 28.73 53 ASP H CA 1
ATOM 8562 C C . ASP H 2 53 ? -12.938 94.299 -18.934 1.00 30.83 53 ASP H C 1
ATOM 8563 O O . ASP H 2 53 ? -12.008 94.315 -19.725 1.00 27.83 53 ASP H O 1
ATOM 8568 N N . GLU H 2 54 ? -12.908 94.972 -17.789 1.00 28.09 54 GLU H N 1
ATOM 8569 C CA . GLU H 2 54 ? -11.736 95.797 -17.446 1.00 36.63 54 GLU H CA 1
ATOM 8570 C C . GLU H 2 54 ? -10.368 95.058 -17.408 1.00 26.60 54 GLU H C 1
ATOM 8571 O O . GLU H 2 54 ? -9.350 95.625 -17.823 1.00 34.54 54 GLU H O 1
ATOM 8577 N N . PRO H 2 55 ? -10.330 93.825 -16.854 1.00 28.14 55 PRO H N 1
ATOM 8578 C CA . PRO H 2 55 ? -9.114 92.993 -16.914 1.00 47.19 55 PRO H CA 1
ATOM 8579 C C . PRO H 2 55 ? -8.790 92.390 -18.299 1.00 43.58 55 PRO H C 1
ATOM 8580 O O . PRO H 2 55 ? -7.742 91.770 -18.446 1.00 39.87 55 PRO H O 1
ATOM 8584 N N . SER H 2 56 ? -9.709 92.473 -19.256 1.00 28.98 56 SER H N 1
ATOM 8585 C CA . SER H 2 56 ? -9.513 91.871 -20.578 1.00 36.72 56 SER H CA 1
ATOM 8586 C C . SER H 2 56 ? -8.223 92.351 -21.247 1.00 32.20 56 SER H C 1
ATOM 8587 O O . SER H 2 56 ? -7.892 93.534 -21.170 1.00 29.46 56 SER H O 1
ATOM 8590 N N . PRO H 2 57 ? -7.494 91.437 -21.909 1.00 36.86 57 PRO H N 1
ATOM 8591 C CA . PRO H 2 57 ? -6.348 91.892 -22.704 1.00 30.18 57 PRO H CA 1
ATOM 8592 C C . PRO H 2 57 ? -6.784 92.825 -23.825 1.00 34.94 57 PRO H C 1
ATOM 8593 O O . PRO H 2 57 ? -5.996 93.663 -24.275 1.00 31.31 57 PRO H O 1
ATOM 8597 N N . TYR H 2 58 ? -8.034 92.706 -24.263 1.00 25.16 58 TYR H N 1
ATOM 8598 C CA . TYR H 2 58 ? -8.540 93.660 -25.253 1.00 28.37 58 TYR H CA 1
ATOM 8599 C C . TYR H 2 58 ? -8.658 95.071 -24.674 1.00 30.86 58 TYR H C 1
ATOM 8600 O O . TYR H 2 58 ? -8.370 96.058 -25.372 1.00 27.21 58 TYR H O 1
ATOM 8609 N N . ALA H 2 59 ? -9.078 95.171 -23.413 1.00 32.77 59 ALA H N 1
ATOM 8610 C CA . ALA H 2 59 ? -9.142 96.468 -22.726 1.00 32.62 59 ALA H CA 1
ATOM 8611 C C . ALA H 2 59 ? -7.740 97.052 -22.563 1.00 29.51 59 ALA H C 1
ATOM 8612 O O . ALA H 2 59 ? -7.538 98.261 -22.708 1.00 25.52 59 ALA H O 1
ATOM 8614 N N . ALA H 2 60 ? -6.780 96.174 -22.270 1.00 23.37 60 ALA H N 1
ATOM 8615 C CA . ALA H 2 60 ? -5.379 96.565 -22.152 1.00 29.06 60 ALA H CA 1
ATOM 8616 C C . ALA H 2 60 ? -4.888 97.151 -23.482 1.00 32.00 60 ALA H C 1
ATOM 8617 O O . ALA H 2 60 ? -4.213 98.184 -23.508 1.00 27.36 60 ALA H O 1
ATOM 8619 N N . MET H 2 61 ? -5.272 96.506 -24.582 1.00 27.19 61 MET H N 1
ATOM 8620 C CA . MET H 2 61 ? -4.869 96.965 -25.905 1.00 29.63 61 MET H CA 1
ATOM 8621 C C . MET H 2 61 ? -5.467 98.331 -26.203 1.00 40.56 61 MET H C 1
ATOM 8622 O O . MET H 2 61 ? -4.777 99.241 -26.656 1.00 28.24 61 MET H O 1
ATOM 8627 N N . LEU H 2 62 ? -6.753 98.495 -25.929 1.00 26.95 62 LEU H N 1
ATOM 8628 C CA . LEU H 2 62 ? -7.380 99.786 -26.201 1.00 27.10 62 LEU H CA 1
ATOM 8629 C C . LEU H 2 62 ? -6.785 100.928 -25.329 1.00 34.18 62 LEU H C 1
ATOM 8630 O O . LEU H 2 62 ? -6.521 102.051 -25.815 1.00 26.49 62 LEU H O 1
ATOM 8635 N N . ALA H 2 63 ? -6.557 100.636 -24.047 1.00 24.87 63 ALA H N 1
ATOM 8636 C CA . ALA H 2 63 ? -5.950 101.618 -23.151 1.00 29.43 63 ALA H CA 1
ATOM 8637 C C . ALA H 2 63 ? -4.581 102.024 -23.694 1.00 30.24 63 ALA H C 1
ATOM 8638 O O . ALA H 2 63 ? -4.236 103.209 -23.751 1.00 30.27 63 ALA H O 1
ATOM 8640 N N . ALA H 2 64 ? -3.807 101.026 -24.104 1.00 31.52 64 ALA H N 1
ATOM 8641 C CA . ALA H 2 64 ? -2.471 101.284 -24.634 1.00 34.39 64 ALA H CA 1
ATOM 8642 C C . ALA H 2 64 ? -2.504 102.100 -25.920 1.00 33.15 64 ALA H C 1
ATOM 8643 O O . ALA H 2 64 ? -1.650 102.970 -26.128 1.00 24.89 64 ALA H O 1
ATOM 8645 N N . ARG H 2 65 ? -3.477 101.836 -26.786 1.00 25.50 65 ARG H N 1
ATOM 8646 C CA . ARG H 2 65 ? -3.583 102.627 -28.005 1.00 31.15 65 ARG H CA 1
ATOM 8647 C C . ARG H 2 65 ? -3.885 104.085 -27.667 1.00 40.07 65 ARG H C 1
ATOM 8648 O O . ARG H 2 65 ? -3.325 104.994 -28.291 1.00 37.09 65 ARG H O 1
ATOM 8656 N N . ARG H 2 66 ? -4.769 104.319 -26.693 1.00 32.46 66 ARG H N 1
ATOM 8657 C CA . ARG H 2 66 ? -5.051 105.712 -26.302 1.00 38.93 66 ARG H CA 1
ATOM 8658 C C . ARG H 2 66 ? -3.791 106.396 -25.749 1.00 36.99 66 ARG H C 1
ATOM 8659 O O . ARG H 2 66 ? -3.469 107.548 -26.124 1.00 36.01 66 ARG H O 1
ATOM 8667 N N . ALA H 2 67 ? -3.066 105.687 -24.880 1.00 31.63 67 ALA H N 1
ATOM 8668 C CA . ALA H 2 67 ? -1.831 106.252 -24.302 1.00 26.91 67 ALA H CA 1
ATOM 8669 C C . ALA H 2 67 ? -0.777 106.548 -25.371 1.00 46.42 67 ALA H C 1
ATOM 8670 O O . ALA H 2 67 ? -0.117 107.591 -25.346 1.00 26.84 67 ALA H O 1
ATOM 8672 N N . ALA H 2 68 ? -0.627 105.618 -26.308 1.00 28.44 68 ALA H N 1
ATOM 8673 C CA . ALA H 2 68 ? 0.361 105.727 -27.368 1.00 39.33 68 ALA H CA 1
ATOM 8674 C C . ALA H 2 68 ? 0.048 106.913 -28.248 1.00 37.14 68 ALA H C 1
ATOM 8675 O O . ALA H 2 68 ? 0.940 107.666 -28.629 1.00 27.71 68 ALA H O 1
ATOM 8677 N N . GLU H 2 69 ? -1.226 107.063 -28.588 1.00 32.86 69 GLU H N 1
ATOM 8678 C CA . GLU H 2 69 ? -1.639 108.189 -29.411 1.00 34.36 69 GLU H CA 1
ATOM 8679 C C . GLU H 2 69 ? -1.305 109.513 -28.733 1.00 54.40 69 GLU H C 1
ATOM 8680 O O . GLU H 2 69 ? -0.709 110.415 -29.366 1.00 41.48 69 GLU H O 1
ATOM 8686 N N . GLU H 2 70 ? -1.686 109.640 -27.457 1.00 39.82 70 GLU H N 1
ATOM 8687 C CA . GLU H 2 70 ? -1.338 110.872 -26.726 1.00 47.44 70 GLU H CA 1
ATOM 8688 C C . GLU H 2 70 ? 0.174 111.129 -26.706 1.00 39.27 70 GLU H C 1
ATOM 8689 O O . GLU H 2 70 ? 0.609 112.267 -26.895 1.00 37.69 70 GLU H O 1
ATOM 8695 N N . ALA H 2 71 ? 0.965 110.080 -26.480 1.00 34.13 71 ALA H N 1
ATOM 8696 C CA . ALA H 2 71 ? 2.417 110.230 -26.391 1.00 44.04 71 ALA H CA 1
ATOM 8697 C C . ALA H 2 71 ? 3.020 110.666 -27.717 1.00 39.44 71 ALA H C 1
ATOM 8698 O O . ALA H 2 71 ? 3.935 111.507 -27.761 1.00 35.35 71 ALA H O 1
ATOM 8700 N N . LEU H 2 72 ? 2.513 110.085 -28.800 1.00 32.15 72 LEU H N 1
ATOM 8701 C CA . LEU H 2 72 ? 2.976 110.455 -30.126 1.00 42.91 72 LEU H CA 1
ATOM 8702 C C . LEU H 2 72 ? 2.636 111.922 -30.442 1.00 49.84 72 LEU H C 1
ATOM 8703 O O . LEU H 2 72 ? 3.468 112.641 -30.996 1.00 40.72 72 LEU H O 1
ATOM 8708 N N . GLU H 2 73 ? 1.436 112.383 -30.085 1.00 52.35 73 GLU H N 1
ATOM 8709 C CA . GLU H 2 73 ? 1.123 113.803 -30.329 1.00 40.55 73 GLU H CA 1
ATOM 8710 C C . GLU H 2 73 ? 2.043 114.720 -29.524 1.00 59.02 73 GLU H C 1
ATOM 8711 O O . GLU H 2 73 ? 2.289 115.849 -29.922 1.00 48.59 73 GLU H O 1
ATOM 8717 N N . LYS H 2 74 ? 2.570 114.234 -28.404 1.00 54.50 74 LYS H N 1
ATOM 8718 C CA . LYS H 2 74 ? 3.411 115.082 -27.571 1.00 48.52 74 LYS H CA 1
ATOM 8719 C C . LYS H 2 74 ? 4.881 114.981 -27.963 1.00 47.34 74 LYS H C 1
ATOM 8720 O O . LYS H 2 74 ? 5.743 115.567 -27.321 1.00 48.44 74 LYS H O 1
ATOM 8726 N N . GLY H 2 75 ? 5.164 114.235 -29.023 1.00 41.76 75 GLY H N 1
ATOM 8727 C CA . GLY H 2 75 ? 6.511 114.193 -29.546 1.00 48.40 75 GLY H CA 1
ATOM 8728 C C . GLY H 2 75 ? 7.322 113.008 -29.057 1.00 53.49 75 GLY H C 1
ATOM 8729 O O . GLY H 2 75 ? 8.517 112.936 -29.321 1.00 43.80 75 GLY H O 1
ATOM 8730 N N . ILE H 2 76 ? 6.702 112.078 -28.341 1.00 40.41 76 ILE H N 1
ATOM 8731 C CA . ILE H 2 76 ? 7.430 110.874 -27.967 1.00 37.41 76 ILE H CA 1
ATOM 8732 C C . ILE H 2 76 ? 7.520 109.944 -29.196 1.00 35.71 76 ILE H C 1
ATOM 8733 O O . ILE H 2 76 ? 6.513 109.647 -29.845 1.00 39.44 76 ILE H O 1
ATOM 8738 N N . VAL H 2 77 ? 8.741 109.571 -29.562 1.00 35.86 77 VAL H N 1
ATOM 8739 C CA . VAL H 2 77 ? 9.003 108.628 -30.661 1.00 40.67 77 VAL H CA 1
ATOM 8740 C C . VAL H 2 77 ? 8.977 107.137 -30.261 1.00 30.46 77 VAL H C 1
ATOM 8741 O O . VAL H 2 77 ? 8.582 106.255 -31.037 1.00 32.59 77 VAL H O 1
ATOM 8745 N N . GLY H 2 78 ? 9.470 106.854 -29.063 1.00 36.16 78 GLY H N 1
ATOM 8746 C CA . GLY H 2 78 ? 9.586 105.482 -28.602 1.00 34.93 78 GLY H CA 1
ATOM 8747 C C . GLY H 2 78 ? 9.505 105.412 -27.098 1.00 41.24 78 GLY H C 1
ATOM 8748 O O . GLY H 2 78 ? 9.706 106.419 -26.413 1.00 34.42 78 GLY H O 1
ATOM 8749 N N . VAL H 2 79 ? 9.216 104.225 -26.578 1.00 31.13 79 VAL H N 1
ATOM 8750 C CA . VAL H 2 79 ? 9.180 104.031 -25.131 1.00 30.78 79 VAL H CA 1
ATOM 8751 C C . VAL H 2 79 ? 9.925 102.780 -24.740 1.00 35.20 79 VAL H C 1
ATOM 8752 O O . VAL H 2 79 ? 9.875 101.769 -25.454 1.00 31.80 79 VAL H O 1
ATOM 8756 N N . HIS H 2 80 ? 10.674 102.865 -23.646 1.00 28.34 80 HIS H N 1
ATOM 8757 C CA . HIS H 2 80 ? 11.154 101.656 -22.962 1.00 31.81 80 HIS H CA 1
ATOM 8758 C C . HIS H 2 80 ? 10.015 101.161 -22.104 1.00 29.38 80 HIS H C 1
ATOM 8759 O O . HIS H 2 80 ? 9.142 101.939 -21.734 1.00 31.71 80 HIS H O 1
ATOM 8766 N N . ILE H 2 81 ? 9.994 99.878 -21.780 1.00 26.33 81 ILE H N 1
ATOM 8767 C CA . ILE H 2 81 ? 8.858 99.350 -21.047 1.00 20.89 81 ILE H CA 1
ATOM 8768 C C . ILE H 2 81 ? 9.266 98.872 -19.659 1.00 24.12 81 ILE H C 1
ATOM 8769 O O . ILE H 2 81 ? 10.310 98.215 -19.494 1.00 27.65 81 ILE H O 1
ATOM 8774 N N . ARG H 2 82 ? 8.457 99.205 -18.661 1.00 25.01 82 ARG H N 1
ATOM 8775 C CA . ARG H 2 82 ? 8.659 98.632 -17.324 1.00 24.76 82 ARG H CA 1
ATOM 8776 C C . ARG H 2 82 ? 7.386 97.961 -16.857 1.00 24.09 82 ARG H C 1
ATOM 8777 O O . ARG H 2 82 ? 6.391 98.634 -16.538 1.00 24.02 82 ARG H O 1
ATOM 8785 N N . VAL H 2 83 ? 7.430 96.638 -16.787 1.00 24.91 83 VAL H N 1
ATOM 8786 C CA . VAL H 2 83 ? 6.236 95.837 -16.585 1.00 24.54 83 VAL H CA 1
ATOM 8787 C C . VAL H 2 83 ? 6.135 95.349 -15.167 1.00 26.34 83 VAL H C 1
ATOM 8788 O O . VAL H 2 83 ? 7.113 94.854 -14.602 1.00 27.77 83 VAL H O 1
ATOM 8792 N N . ARG H 2 84 ? 4.945 95.501 -14.604 1.00 25.43 84 ARG H N 1
ATOM 8793 C CA . ARG H 2 84 ? 4.561 94.905 -13.337 1.00 30.12 84 ARG H CA 1
ATOM 8794 C C . ARG H 2 84 ? 3.473 93.884 -13.648 1.00 29.89 84 ARG H C 1
ATOM 8795 O O . ARG H 2 84 ? 2.363 94.270 -14.027 1.00 30.74 84 ARG H O 1
ATOM 8803 N N . ALA H 2 85 ? 3.781 92.600 -13.516 1.00 25.14 85 ALA H N 1
ATOM 8804 C CA . ALA H 2 85 ? 2.801 91.542 -13.803 1.00 32.44 85 ALA H CA 1
ATOM 8805 C C . ALA H 2 85 ? 2.904 90.376 -12.829 1.00 31.26 85 ALA H C 1
ATOM 8806 O O . ALA H 2 85 ? 3.591 89.396 -13.110 1.00 34.51 85 ALA H O 1
ATOM 8808 N N . PRO H 2 86 ? 2.251 90.488 -11.667 1.00 31.56 86 PRO H N 1
ATOM 8809 C CA . PRO H 2 86 ? 2.317 89.473 -10.611 1.00 38.07 86 PRO H CA 1
ATOM 8810 C C . PRO H 2 86 ? 1.627 88.163 -11.023 1.00 49.97 86 PRO H C 1
ATOM 8811 O O . PRO H 2 86 ? 0.776 88.237 -11.919 1.00 41.06 86 PRO H O 1
ATOM 8815 N N . SER H 2 89 ? -4.859 86.993 -14.328 1.00 88.11 89 SER H N 1
ATOM 8816 C CA . SER H 2 89 ? -5.753 88.011 -13.795 1.00 92.64 89 SER H CA 1
ATOM 8817 C C . SER H 2 89 ? -7.151 87.465 -13.574 1.00 83.82 89 SER H C 1
ATOM 8818 O O . SER H 2 89 ? -7.347 86.252 -13.480 1.00 76.00 89 SER H O 1
ATOM 8821 N N . LYS H 2 90 ? -8.121 88.376 -13.530 1.00 72.53 90 LYS H N 1
ATOM 8822 C CA . LYS H 2 90 ? -9.517 88.029 -13.300 1.00 91.96 90 LYS H CA 1
ATOM 8823 C C . LYS H 2 90 ? -10.104 87.336 -14.527 1.00 98.36 90 LYS H C 1
ATOM 8824 O O . LYS H 2 90 ? -10.684 86.257 -14.408 1.00 95.10 90 LYS H O 1
ATOM 8830 N N . SER H 2 91 ? -9.977 87.964 -15.696 1.00 87.81 91 SER H N 1
ATOM 8831 C CA . SER H 2 91 ? -10.419 87.350 -16.948 1.00 104.67 91 SER H CA 1
ATOM 8832 C C . SER H 2 91 ? -9.490 86.219 -17.385 1.00 105.44 91 SER H C 1
ATOM 8833 O O . SER H 2 91 ? -9.910 85.066 -17.502 1.00 112.85 91 SER H O 1
ATOM 8836 N N . PRO H 2 96 ? -2.319 87.518 -20.571 1.00 72.67 96 PRO H N 1
ATOM 8837 C CA . PRO H 2 96 ? -1.198 88.125 -21.295 1.00 56.95 96 PRO H CA 1
ATOM 8838 C C . PRO H 2 96 ? -1.385 89.633 -21.472 1.00 41.87 96 PRO H C 1
ATOM 8839 O O . PRO H 2 96 ? -0.949 90.182 -22.483 1.00 42.69 96 PRO H O 1
ATOM 8843 N N . GLY H 2 97 ? -2.030 90.285 -20.505 1.00 34.58 97 GLY H N 1
ATOM 8844 C CA . GLY H 2 97 ? -2.368 91.691 -20.619 1.00 33.55 97 GLY H CA 1
ATOM 8845 C C . GLY H 2 97 ? -1.202 92.601 -20.966 1.00 61.14 97 GLY H C 1
ATOM 8846 O O . GLY H 2 97 ? -1.309 93.431 -21.867 1.00 34.13 97 GLY H O 1
ATOM 8847 N N . ALA H 2 98 ? -0.084 92.444 -20.266 1.00 39.76 98 ALA H N 1
ATOM 8848 C CA . ALA H 2 98 ? 1.067 93.317 -20.478 1.00 40.52 98 ALA H CA 1
ATOM 8849 C C . ALA H 2 98 ? 1.631 93.191 -21.898 1.00 32.21 98 ALA H C 1
ATOM 8850 O O . ALA H 2 98 ? 1.970 94.192 -22.540 1.00 38.10 98 ALA H O 1
ATOM 8852 N N . GLN H 2 99 ? 1.715 91.963 -22.396 1.00 34.06 99 GLN H N 1
ATOM 8853 C CA . GLN H 2 99 ? 2.238 91.746 -23.743 1.00 43.00 99 GLN H CA 1
ATOM 8854 C C . GLN H 2 99 ? 1.301 92.316 -24.801 1.00 39.80 99 GLN H C 1
ATOM 8855 O O . GLN H 2 99 ? 1.746 92.887 -25.808 1.00 37.79 99 GLN H O 1
ATOM 8861 N N . ALA H 2 100 ? 0.001 92.171 -24.560 1.00 36.27 100 ALA H N 1
ATOM 8862 C CA . ALA H 2 100 ? -1.005 92.731 -25.453 1.00 37.53 100 ALA H CA 1
ATOM 8863 C C . ALA H 2 100 ? -0.844 94.254 -25.493 1.00 38.86 100 ALA H C 1
ATOM 8864 O O . ALA H 2 100 ? -0.882 94.880 -26.570 1.00 28.47 100 ALA H O 1
ATOM 8866 N N . ALA H 2 101 ? -0.618 94.847 -24.324 1.00 27.81 101 ALA H N 1
ATOM 8867 C CA . ALA H 2 101 ? -0.417 96.293 -24.244 1.00 28.48 101 ALA H CA 1
ATOM 8868 C C . ALA H 2 101 ? 0.803 96.727 -25.041 1.00 36.76 101 ALA H C 1
ATOM 8869 O O . ALA H 2 101 ? 0.752 97.688 -25.803 1.00 31.64 101 ALA H O 1
ATOM 8871 N N . ILE H 2 102 ? 1.902 96.000 -24.881 1.00 37.59 102 ILE H N 1
ATOM 8872 C CA . ILE H 2 102 ? 3.115 96.341 -25.616 1.00 28.93 102 ILE H CA 1
ATOM 8873 C C . ILE H 2 102 ? 2.880 96.294 -27.129 1.00 31.47 102 ILE H C 1
ATOM 8874 O O . ILE H 2 102 ? 3.287 97.213 -27.879 1.00 31.37 102 ILE H O 1
ATOM 8879 N N . ARG H 2 103 ? 2.212 95.234 -27.579 1.00 33.17 103 ARG H N 1
ATOM 8880 C CA . ARG H 2 103 ? 1.939 95.106 -29.010 1.00 34.65 103 ARG H CA 1
ATOM 8881 C C . ARG H 2 103 ? 1.059 96.254 -29.513 1.00 36.09 103 ARG H C 1
ATOM 8882 O O . ARG H 2 103 ? 1.258 96.757 -30.635 1.00 30.82 103 ARG H O 1
ATOM 8890 N N . ALA H 2 104 ? 0.098 96.681 -28.695 1.00 28.02 104 ALA H N 1
ATOM 8891 C CA . ALA H 2 104 ? -0.763 97.799 -29.096 1.00 31.94 104 ALA H CA 1
ATOM 8892 C C . ALA H 2 104 ? 0.027 99.103 -29.138 1.00 37.71 104 ALA H C 1
ATOM 8893 O O . ALA H 2 104 ? -0.234 99.967 -29.983 1.00 34.73 104 ALA H O 1
ATOM 8895 N N . LEU H 2 105 ? 1.000 99.247 -28.238 1.00 31.36 105 LEU H N 1
ATOM 8896 C CA . LEU H 2 105 ? 1.877 100.420 -28.280 1.00 31.12 105 LEU H CA 1
ATOM 8897 C C . LEU H 2 105 ? 2.663 100.459 -29.594 1.00 40.70 105 LEU H C 1
ATOM 8898 O O . LEU H 2 105 ? 2.765 101.518 -30.215 1.00 28.11 105 LEU H O 1
ATOM 8903 N N . ALA H 2 106 ? 3.236 99.321 -30.003 1.00 31.08 106 ALA H N 1
ATOM 8904 C CA . ALA H 2 106 ? 3.983 99.264 -31.264 1.00 40.52 106 ALA H CA 1
ATOM 8905 C C . ALA H 2 106 ? 3.081 99.549 -32.445 1.00 36.17 106 ALA H C 1
ATOM 8906 O O . ALA H 2 106 ? 3.438 100.297 -33.349 1.00 41.03 106 ALA H O 1
ATOM 8908 N N . ARG H 2 107 ? 1.901 98.941 -32.423 1.00 31.60 107 ARG H N 1
ATOM 8909 C CA . ARG H 2 107 ? 0.965 99.026 -33.537 1.00 29.36 107 ARG H CA 1
ATOM 8910 C C . ARG H 2 107 ? 0.470 100.460 -33.707 1.00 35.64 107 ARG H C 1
ATOM 8911 O O . ARG H 2 107 ? 0.240 100.919 -34.822 1.00 36.64 107 ARG H O 1
ATOM 8919 N N . ALA H 2 108 ? 0.403 101.208 -32.610 1.00 38.15 108 ALA H N 1
ATOM 8920 C CA . ALA H 2 108 ? -0.037 102.594 -32.691 1.00 38.43 108 ALA H CA 1
ATOM 8921 C C . ALA H 2 108 ? 1.058 103.497 -33.254 1.00 43.11 108 ALA H C 1
ATOM 8922 O O . ALA H 2 108 ? 0.800 104.653 -33.587 1.00 42.30 108 ALA H O 1
ATOM 8924 N N . GLY H 2 109 ? 2.261 102.953 -33.424 1.00 36.04 109 GLY H N 1
ATOM 8925 C CA . GLY H 2 109 ? 3.360 103.719 -34.015 1.00 33.18 109 GLY H CA 1
ATOM 8926 C C . GLY H 2 109 ? 4.536 104.123 -33.140 1.00 32.02 109 GLY H C 1
ATOM 8927 O O . GLY H 2 109 ? 5.437 104.787 -33.621 1.00 37.92 109 GLY H O 1
ATOM 8928 N N . LEU H 2 110 ? 4.557 103.717 -31.871 1.00 34.15 110 LEU H N 1
ATOM 8929 C CA . LEU H 2 110 ? 5.738 103.955 -31.028 1.00 38.35 110 LEU H CA 1
ATOM 8930 C C . LEU H 2 110 ? 6.796 102.892 -31.278 1.00 35.30 110 LEU H C 1
ATOM 8931 O O . LEU H 2 110 ? 6.466 101.704 -31.435 1.00 31.48 110 LEU H O 1
ATOM 8936 N N . LYS H 2 111 ? 8.055 103.305 -31.299 1.00 35.28 111 LYS H N 1
ATOM 8937 C CA . LYS H 2 111 ? 9.151 102.354 -31.259 1.00 33.78 111 LYS H CA 1
ATOM 8938 C C . LYS H 2 111 ? 9.181 101.740 -29.860 1.00 39.40 111 LYS H C 1
ATOM 8939 O O . LYS H 2 111 ? 8.799 102.390 -28.882 1.00 30.78 111 LYS H O 1
ATOM 8945 N N . ILE H 2 112 ? 9.614 100.487 -29.760 1.00 29.25 112 ILE H N 1
ATOM 8946 C CA . ILE H 2 112 ? 9.716 99.830 -28.449 1.00 34.25 112 ILE H CA 1
ATOM 8947 C C . ILE H 2 112 ? 11.181 99.644 -28.077 1.00 32.97 112 ILE H C 1
ATOM 8948 O O . ILE H 2 112 ? 11.968 99.130 -28.864 1.00 36.34 112 ILE H O 1
ATOM 8953 N N . GLY H 2 113 ? 11.551 100.093 -26.885 1.00 28.81 113 GLY H N 1
ATOM 8954 C CA . GLY H 2 113 ? 12.930 100.022 -26.436 1.00 37.82 113 GLY H CA 1
ATOM 8955 C C . GLY H 2 113 ? 13.156 98.776 -25.604 1.00 42.42 113 GLY H C 1
ATOM 8956 O O . GLY H 2 113 ? 12.640 97.718 -25.945 1.00 46.00 113 GLY H O 1
ATOM 8957 N N . ARG H 2 114 ? 13.978 98.880 -24.561 1.00 39.76 114 ARG H N 1
ATOM 8958 C CA . ARG H 2 114 ? 14.154 97.785 -23.605 1.00 36.64 114 ARG H CA 1
ATOM 8959 C C . ARG H 2 114 ? 12.853 97.435 -22.901 1.00 33.82 114 ARG H C 1
ATOM 8960 O O . ARG H 2 114 ? 12.077 98.315 -22.543 1.00 30.81 114 ARG H O 1
ATOM 8968 N N . VAL H 2 115 ? 12.637 96.149 -22.660 1.00 34.28 115 VAL H N 1
ATOM 8969 C CA . VAL H 2 115 ? 11.482 95.719 -21.907 1.00 26.66 115 VAL H CA 1
ATOM 8970 C C . VAL H 2 115 ? 11.999 95.082 -20.610 1.00 28.59 115 VAL H C 1
ATOM 8971 O O . VAL H 2 115 ? 12.725 94.089 -20.636 1.00 31.78 115 VAL H O 1
ATOM 8975 N N . GLU H 2 116 ? 11.618 95.642 -19.476 1.00 29.24 116 GLU H N 1
ATOM 8976 C CA . GLU H 2 116 ? 12.180 95.202 -18.204 1.00 38.84 116 GLU H CA 1
ATOM 8977 C C . GLU H 2 116 ? 11.067 94.723 -17.294 1.00 27.30 116 GLU H C 1
ATOM 8978 O O . GLU H 2 116 ? 10.016 95.366 -17.210 1.00 32.76 116 GLU H O 1
ATOM 8984 N N . ASP H 2 117 ? 11.289 93.600 -16.613 1.00 26.96 117 ASP H N 1
ATOM 8985 C CA . ASP H 2 117 ? 10.297 93.092 -15.676 1.00 26.47 117 ASP H CA 1
ATOM 8986 C C . ASP H 2 117 ? 10.606 93.686 -14.303 1.00 33.42 117 ASP H C 1
ATOM 8987 O O . ASP H 2 117 ? 11.647 93.406 -13.689 1.00 30.82 117 ASP H O 1
ATOM 8992 N N . VAL H 2 118 ? 9.738 94.599 -13.884 1.00 27.49 118 VAL H N 1
ATOM 8993 C CA . VAL H 2 118 ? 9.790 95.204 -12.562 1.00 25.89 118 VAL H CA 1
ATOM 8994 C C . VAL H 2 118 ? 8.747 94.728 -11.548 1.00 26.56 118 VAL H C 1
ATOM 8995 O O . VAL H 2 118 ? 8.404 95.491 -10.659 1.00 31.72 118 VAL H O 1
ATOM 8999 N N . THR H 2 119 ? 8.135 93.572 -11.774 1.00 26.18 119 THR H N 1
ATOM 9000 C CA . THR H 2 119 ? 7.028 93.110 -10.942 1.00 29.63 119 THR H CA 1
ATOM 9001 C C . THR H 2 119 ? 7.374 93.272 -9.457 1.00 39.26 119 THR H C 1
ATOM 9002 O O . THR H 2 119 ? 8.433 92.832 -8.997 1.00 29.44 119 THR H O 1
ATOM 9006 N N . PRO H 2 120 ? 6.521 94.001 -8.722 1.00 27.19 120 PRO H N 1
ATOM 9007 C CA . PRO H 2 120 ? 6.839 94.311 -7.320 1.00 31.05 120 PRO H CA 1
ATOM 9008 C C . PRO H 2 120 ? 6.679 93.103 -6.423 1.00 36.29 120 PRO H C 1
ATOM 9009 O O . PRO H 2 120 ? 5.709 92.357 -6.542 1.00 32.60 120 PRO H O 1
ATOM 9013 N N . ILE H 2 121 ? 7.625 92.905 -5.514 1.00 29.89 121 ILE H N 1
ATOM 9014 C CA . ILE H 2 121 ? 7.508 91.788 -4.603 1.00 30.08 121 ILE H CA 1
ATOM 9015 C C . ILE H 2 121 ? 7.335 92.338 -3.195 1.00 35.24 121 ILE H C 1
ATOM 9016 O O . ILE H 2 121 ? 8.205 93.059 -2.698 1.00 34.28 121 ILE H O 1
ATOM 9021 N N . PRO H 2 122 ? 6.174 92.060 -2.571 1.00 31.30 122 PRO H N 1
ATOM 9022 C CA . PRO H 2 122 ? 5.928 92.548 -1.211 1.00 33.40 122 PRO H CA 1
ATOM 9023 C C . PRO H 2 122 ? 6.951 91.933 -0.284 1.00 35.96 122 PRO H C 1
ATOM 9024 O O . PRO H 2 122 ? 7.202 90.733 -0.386 1.00 29.57 122 PRO H O 1
ATOM 9028 N N . HIS H 2 123 ? 7.631 92.758 0.504 1.00 38.37 123 HIS H N 1
ATOM 9029 C CA . HIS H 2 123 ? 8.484 92.234 1.557 1.00 40.57 123 HIS H CA 1
ATOM 9030 C C . HIS H 2 123 ? 8.566 93.141 2.759 1.00 63.84 123 HIS H C 1
ATOM 9031 O O . HIS H 2 123 ? 8.754 94.346 2.591 1.00 43.15 123 HIS H O 1
ATOM 9038 N N . ASP H 2 124 ? 8.234 92.577 3.918 1.00 56.49 124 ASP H N 1
ATOM 9039 C CA . ASP H 2 124 ? 9.086 92.467 5.103 1.00 87.05 124 ASP H CA 1
ATOM 9040 C C . ASP H 2 124 ? 8.251 91.798 6.187 1.00 70.38 124 ASP H C 1
ATOM 9041 O O . ASP H 2 124 ? 7.045 92.015 6.266 1.00 118.02 124 ASP H O 1
ATOM 9046 N N . GLY H 2 125 ? 8.895 91.022 7.038 1.00 74.46 125 GLY H N 1
ATOM 9047 C CA . GLY H 2 125 ? 8.161 89.978 7.719 1.00 79.12 125 GLY H CA 1
ATOM 9048 C C . GLY H 2 125 ? 9.182 88.870 7.801 1.00 69.42 125 GLY H C 1
ATOM 9049 O O . GLY H 2 125 ? 10.345 89.110 8.128 1.00 44.79 125 GLY H O 1
ATOM 9050 N N . THR H 2 126 ? 8.728 87.642 7.587 1.00 42.74 126 THR H N 1
ATOM 9051 C CA . THR H 2 126 ? 9.661 86.549 7.337 1.00 53.57 126 THR H CA 1
ATOM 9052 C C . THR H 2 126 ? 10.380 86.825 6.016 1.00 50.82 126 THR H C 1
ATOM 9053 O O . THR H 2 126 ? 9.815 87.411 5.093 1.00 37.43 126 THR H O 1
ATOM 9057 N N . ARG H 2 127 ? 11.616 86.364 5.910 1.00 46.04 127 ARG H N 1
ATOM 9058 C CA . ARG H 2 127 ? 12.374 86.544 4.686 1.00 57.77 127 ARG H CA 1
ATOM 9059 C C . ARG H 2 127 ? 12.683 85.153 4.139 1.00 52.32 127 ARG H C 1
ATOM 9060 O O . ARG H 2 127 ? 13.347 84.336 4.792 1.00 46.34 127 ARG H O 1
ATOM 9068 N N . PRO H 2 128 ? 12.197 84.879 2.933 1.00 39.35 128 PRO H N 1
ATOM 9069 C CA . PRO H 2 128 ? 12.387 83.546 2.361 1.00 43.33 128 PRO H CA 1
ATOM 9070 C C . PRO H 2 128 ? 13.833 83.330 1.949 1.00 49.84 128 PRO H C 1
ATOM 9071 O O . PRO H 2 128 ? 14.596 84.294 1.850 1.00 40.61 128 PRO H O 1
ATOM 9075 N N . LYS H 2 129 ? 14.206 82.077 1.725 1.00 39.54 129 LYS H N 1
ATOM 9076 C CA . LYS H 2 129 ? 15.556 81.750 1.298 1.00 38.79 129 LYS H CA 1
ATOM 9077 C C . LYS H 2 129 ? 15.781 82.348 -0.087 1.00 50.51 129 LYS H C 1
ATOM 9078 O O . LYS H 2 129 ? 14.937 82.228 -0.972 1.00 35.02 129 LYS H O 1
ATOM 9084 N N . GLY H 2 130 ? 16.900 83.033 -0.269 1.00 40.71 130 GLY H N 1
ATOM 9085 C CA . GLY H 2 130 ? 17.143 83.693 -1.540 1.00 39.66 130 GLY H CA 1
ATOM 9086 C C . GLY H 2 130 ? 16.509 85.071 -1.599 1.00 48.32 130 GLY H C 1
ATOM 9087 O O . GLY H 2 130 ? 16.537 85.738 -2.637 1.00 40.01 130 GLY H O 1
ATOM 9088 N N . GLY H 2 131 ? 15.929 85.505 -0.482 1.00 38.30 131 GLY H N 1
ATOM 9089 C CA . GLY H 2 131 ? 15.313 86.821 -0.418 1.00 34.33 131 GLY H CA 1
ATOM 9090 C C . GLY H 2 131 ? 13.910 86.811 -1.001 1.00 40.91 131 GLY H C 1
ATOM 9091 O O . GLY H 2 131 ? 13.352 85.748 -1.298 1.00 38.90 131 GLY H O 1
ATOM 9092 N N . ARG H 2 132 ? 13.353 87.997 -1.229 1.00 36.10 132 ARG H N 1
ATOM 9093 C CA . ARG H 2 132 ? 11.949 88.092 -1.614 1.00 35.42 132 ARG H CA 1
ATOM 9094 C C . ARG H 2 132 ? 11.625 87.371 -2.918 1.00 46.98 132 ARG H C 1
ATOM 9095 O O . ARG H 2 132 ? 10.491 86.933 -3.129 1.00 44.09 132 ARG H O 1
ATOM 9103 N N . ARG H 2 133 ? 12.613 87.215 -3.792 1.00 30.50 133 ARG H N 1
ATOM 9104 C CA . ARG H 2 133 ? 12.376 86.402 -4.995 1.00 51.36 133 ARG H CA 1
ATOM 9105 C C . ARG H 2 133 ? 12.179 84.925 -4.658 1.00 56.11 133 ARG H C 1
ATOM 9106 O O . ARG H 2 133 ? 11.682 84.147 -5.488 1.00 45.60 133 ARG H O 1
ATOM 9114 N N . GLY H 2 134 ? 12.538 84.530 -3.437 1.00 37.73 134 GLY H N 1
ATOM 9115 C CA . GLY H 2 134 ? 12.386 83.123 -3.074 1.00 35.91 134 GLY H CA 1
ATOM 9116 C C . GLY H 2 134 ? 11.025 82.819 -2.479 1.00 43.49 134 GLY H C 1
ATOM 9117 O O . GLY H 2 134 ? 10.763 81.689 -2.066 1.00 60.94 134 GLY H O 1
ATOM 9118 N N . ARG H 2 135 ? 10.162 83.826 -2.390 1.00 44.40 135 ARG H N 1
ATOM 9119 C CA . ARG H 2 135 ? 8.792 83.551 -1.985 1.00 51.28 135 ARG H CA 1
ATOM 9120 C C . ARG H 2 135 ? 8.173 82.924 -3.217 1.00 84.16 135 ARG H C 1
ATOM 9121 O O . ARG H 2 135 ? 8.615 83.201 -4.339 1.00 95.68 135 ARG H O 1
ATOM 9129 N N . ARG H 2 136 ? 7.193 82.053 -3.045 1.00 64.13 136 ARG H N 1
ATOM 9130 C CA . ARG H 2 136 ? 6.547 81.511 -4.236 1.00 89.41 136 ARG H CA 1
ATOM 9131 C C . ARG H 2 136 ? 5.036 81.724 -4.216 1.00 105.32 136 ARG H C 1
ATOM 9132 O O . ARG H 2 136 ? 4.501 82.486 -5.020 1.00 102.60 136 ARG H O 1
#

CATH classification: 3.40.50.300

Foldseek 3Di:
DFEEEEAEFPQLCQVVLLVVLCVVVVFAEEELVVVCVVVVQWDDDPRGTDGDLVVSLVCCVPPPAVGGYYYGDNSRLVHPGDAYEYEAEQLVSLLVRVVVVVDDLVVSQVSSVCRQVVVSVVVNVVRDDQYHYDYCYPHDSVRRSVVCVCCCVVPGRDDDDPDHNVVVVVVCVVSHDDD/DAEEEEAEFPQLCQVVLLVVLCVVVVFAEEELVVVCVVVVQDVDGDLVVSLVVCCVPPPPGGYYYGDNCRLVHPGDAYEYEAEQLVSLLVRVVVVVDDLVVSQVSSVCRQVVVSVVVSVVRDDFYHYDYCYPHDSVRRSVVCVVCCVVPGRDDDDPDHNVVVVVVCVVSHDDDD/DEEEEAEQPQLCQVVLLVVLCVVVVFAEAELQVLCVVVVQWDADPHDTDGDLVVSLVVCVPPPAVGGYYYGDNCRLSHPGPAYEYEAEQLVSLLVRVVVVVDDLVVSQVSSVCRQVCVSVVVSVVRDVFYHYFYCYPHDSVRRSVVVVVCVVVVRRDDDDPDHNVVVVVVCVVRHDPDD/DFEEQAEFPQLCQPVLLVVLCVVVVFDEEELVVQQVVVPVGDLVVSLVSVVGRYYYGYNCRLSHPGPAYEYEAEQLVSQLVRVVVVVDDLVVSQVRSVCRQVCVSVVVNVVRDDFYHYFYCYPHDSVRRSVVCVCPCVVPGRDDDDPDHNVVVVVVCVVSHDPDD/DAFEWAWEWEQDQQKIKTWIAGNVRPGTQDIFMLVVPDDDSQCRNPLVSLLVRLLVSLVSNVVVRHQAHEYEYADPDHYNDPHPDHNVVSSVVSSVVSRHHYDHYHYPHDFDDDDDAAPVGSVNVD/DFEWAWEWEQDPQKIKTWIAGPVRPGTQDIFMLVVPDDDSVCRNPLVSLLVRLLVSLVSNVVVPHQAYEYEYAFAADPVDRDRDCNRVSSVVSSVVSRHHYDHYHYPHDDDDDDDDDD/DAFEWAWEWEQDPQKIWTWIAGPVRPGTQDIFMLPRPDDDSVCRNPLVSLLVRLLVSLVSNVVVRHQAYEYEYAQAADPVDGDRDCNRVSSVVSSVVSRHHYDHYHYPHDDDDDDDDDDD/DFEWAWEWEQEAQWIKTWIAGNVRPGTQDIFMLVVPDDDSQCRNPLVSLLVRLLVSLVSNVVVPHQAHEYEYADPYNNVNVVSSVVSSVVSHHHYDHYHYPHDFDDDDDAAVVGSVNPD

B-factor: mean 56.76, std 24.41, range [14.48, 165.96]

Secondary structure (DSSP, 8-state):
-EEEEEE-STTSSHHHHHHHHHHHHTPEEEEHHHHHHHTT--EEETTEEEB-HHHHHHHIIIIITTSEEEEESTTGGGS--SEEEEEE--HHHHHHHHHHHT--HHHHHHHHHHHHTTHHHHHHHHH-S-EEEEE-TT--HHHHHHHHHHHHHTT-S-B-----GGGGHHHHGGGS---/-EEEEEE-STTSSHHHHHHHHHHHHT-EEEEHHHHHHHTT---EE-HHHHHHHIIIIITTSEEEEESTTGGGS--SEEEEEE--HHHHHHHHHHHT--HHHHHHHHHHHHTTHHHHHHHHH-S-EEEEE-TT--HHHHHHHHHHHHHTT-S-B-----GGGGHHHHGGGS----/-EEEEE-STTSSHHHHHHHHHHHHT-EEEEHHHHHHHTT--EEETTEEEE-HHHHHHHIIIIITTS-EEEESTTGGGS--SEEEEEE--HHHHHHHHHHHT--HHHHHHHHHHHHTTHHHHHHHHH-S-EEEEE-TT--HHHHHHHHHHHHHHT---B-----GGGGHHHHGGGS----/-EEEEE-STTSSHHHHHHHHHHHHT-EEEEHHHHHHHT--B-HHHHHHHH---EEEESTTGGGS--SEEEEEE--HHHHHHHHHHHT--HHHHHHHHHHHHTTHHHHHHHHH-S-EEEEE-TT--HHHHHHHHHHHHHTT-S-B-----GGGGHHHHGGGS----/---EEEEEEEE-SS-EEEEEEETTS-SEEEEEEHHHH-S-GGGTT-HHHHHHHHHHHHHHHHHTT--EEEEEEE--S--S--S-S-HHHHHHHHHHHTT-EEEEEEE-------SSEETTSGGG--/-EEEEEEEEE-SS-EEEEEEETTSSSEEEEEEHHHH-S-GGGTT-HHHHHHHHHHHHHHHHHTTEEEEEEEEE----SSS----SHHHHHHHHHHHTT-EEEEEEE------SSS-B-/--EEEEEEEEE-SS-EEEEEEETTS-SEEEEEEHHHH-SSGGGTT-HHHHHHHHHHHHHHHHHTTEEEEEEEEE----SSS----SHHHHHHHHHHHTT-EEEEEEE------SSEEE--/--EEEEEEEE-SS-EEEEEEETTS-SEEEEEEHHHH-SSGGGTT-HHHHHHHHHHHHHHHHHTT--EEEEEEE------HHHHHHHHHHHTT-EEEEEEE-------SS-BTTSGGG--

Organism: Pyrococcus abyssi (strain GE5 / Orsay) (NCBI:txid272844)

Radius of gyration: 35.63 Å; Cα contacts (8 Å, |Δi|>4): 2693; chains: 8; bounding box: 78×91×111 Å